Protein AF-0000000086329705 (afdb_homodimer)

Radius of gyration: 62.31 Å; Cα contacts (8 Å, |Δi|>4): 1683; chains: 2; bounding box: 101×173×132 Å

Sequence (934 aa):
MASKLAPDPHFFCPVCKDILRDPVLLTCTHNVCKVCLDPPGRDGSLRCPVCGQLCAKEDCPANRALKNLCESLLRGRSEEEEEGMAHCCAPHGEKLKLFCLEDEQPVCLVCRDSVLHENHKFSPVEEVARRLKKELKVKVTSLQEKLKMFSEAKLVCVQSAEHTKNQAQHTEMQIKAEFENLHQFLRDEEGARISALREENLQKSQMMEKKIKKMSREIASLSDKIQVLEEEMEAEDILFLQKYRDTVERAQCTLQNPERLSGALIHVEKHLGNLKFRVWEKMPEDIVQYFPVTLNPTTAHPQLTVSEDLTSVSLGEVQRLPDNPERFDEYDAVLGSEGFHSGTHCWDVEVGDNTGWVLGLMAESANPKGEVYSRGGIWCLVFSDEKYEARSTPQSVTVLGVEKILQKVRVQLDWDRGKVTFCDPVDNTPLCTLTHTFTKRVFPYFATICNRSPLRILPAKVSVTVNMASKLAPDPHFFCPVCKDILRDPVLLTCTHNVCKVCLDPPGRDGSLRCPVCGQLCAKEDCPANRALKNLCESLLRGRSEEEEEGMAHCCAPHGEKLKLFCLEDEQPVCLVCRDSVLHENHKFSPVEEVARRLKKELKVKVTSLQEKLKMFSEAKLVCVQSAEHTKNQAQHTEMQIKAEFENLHQFLRDEEGARISALREENLQKSQMMEKKIKKMSREIASLSDKIQVLEEEMEAEDILFLQKYRDTVERAQCTLQNPERLSGALIHVEKHLGNLKFRVWEKMPEDIVQYFPVTLNPTTAHPQLTVSEDLTSVSLGEVQRLPDNPERFDEYDAVLGSEGFHSGTHCWDVEVGDNTGWVLGLMAESANPKGEVYSRGGIWCLVFSDEKYEARSTPQSVTVLGVEKILQKVRVQLDWDRGKVTFCDPVDNTPLCTLTHTFTKRVFPYFATICNRSPLRILPAKVSVTVN

Organism: NCBI:txid299321

pLDDT: mean 89.09, std 10.95, range [24.2, 98.62]

Foldseek 3Di:
DPPPVPPDQLQAAPQVRHGAAQWKQFPVRHTHHPVSWDDADPVQWTADPPPRDTGHPVPTDRPVVSNVVSVVVVVVVVVVVVVQQVQADPVPRAGFFKAFPVVGDTDHPVVCPDPVQPPTDIDTPVVVVVVVVVVVVVVVVVVVVVVVVVVVVVVLVVQQVVVVVVVVVVLVVLVVVLVVVVVVLVVVLVVVLVVVQVVLLVVLVVVVVVVVVVVVVVVVLVVVLVVVLVVLVPDDPVSSVVCVVVNVVSPDDPDDDDDDDPPSDGPVCVRPPCNVVVSVQCCCVPPDFAFLWFWDPVAFEQQWDADSVRFWIAGHDGHDDRDDFNYAHPFRKTWTPDWDQAAKGKWKKFCAPAQWKKKWKFFPPQGRYDDRQQAAGTWIWIGHPQWIWTHGPPDDIHTFPDNDDARMKMWMDHQCQQKIWIARPVVRHTRDIDGDHDDGIMIIMIGGPGRPDMIGIDTDDDDDDDD/DPPPVPPDQLQAAPQVRHGAAQWKQFPVRHTHHPVSWDQADPVQWTADPPPRDTGHPVPTDRPVVSNVVSVVVVVVVVVVVVVQQVQADPPPRAGFFKAFPVVGGTDHPVVCPDPVQPPTDIDTPVVVVVVVVVVVVVVVVVVVVVVVVVVVVVVLVVQQVVVVVVVVVVLVVLVVVLVVVVVVLVVVLVVVLVVVQVVLLVVLVVVVVVVVVVVVVVVVLVVVLVVVLVVLVVDDPVSSVVCVVVNVVSPDDPDDDDDDDPPSDGPVCVRPPCNVVVSVQCCCVPPDFAFLWFWDPVAFEQQWDADSVRFWIAGHDRHDDRDDFNYAHPFRKTWTPDWDQAAKGKWKKFCAPAQWKKKWKFFPPQGRYDDRQQAAGTWIWIGHPQWIWTDGPPDDIHTFPDNDDARMKMWMDHQCQQKIWIARPVVRHTRDMDGDHDDGIMIIMIGGPGRPDMIGIDTDDDDDDDD

Nearest PDB structures (foldseek):
  8hjt-assembly1_B  TM=9.137E-01  e=1.199E-19  Vicugna pacos
  8igt-assembly1_A  TM=8.903E-01  e=2.216E-19  Homo sapiens
  7ovx-assembly1_A  TM=9.063E-01  e=3.239E-18  Homo sapiens
  7hmz-assembly1_B  TM=9.276E-01  e=1.549E-17  Mus musculus
  8a5m-assembly2_B  TM=9.201E-01  e=3.386E-17  Homo sapiens

Solvent-accessible surface area (backbone atoms only — not comparable to full-atom values): 50102 Å² total; per-residue (Å²): 128,81,69,70,67,65,74,58,72,81,48,31,11,83,82,78,68,39,70,33,50,62,24,28,33,38,82,86,72,49,56,35,20,56,84,68,45,61,78,57,49,101,86,46,35,31,47,41,84,86,81,62,52,78,26,55,56,91,65,38,52,68,36,58,71,59,28,51,51,34,48,48,49,47,49,46,47,49,47,44,46,53,53,50,48,71,40,24,33,85,92,76,64,36,59,50,53,30,25,32,66,79,78,59,42,75,29,18,80,66,50,58,74,30,79,92,37,58,96,54,53,74,41,49,35,69,60,54,38,54,53,52,46,54,57,48,48,54,48,48,51,52,51,51,52,50,42,51,51,38,52,51,52,37,51,46,45,52,47,35,46,54,48,31,53,52,51,48,52,51,49,48,52,49,52,53,48,57,52,47,53,55,51,49,52,51,53,52,52,52,51,52,52,51,50,51,51,51,50,51,51,52,54,39,48,52,51,40,49,54,51,42,53,51,40,51,50,49,42,51,51,46,52,51,48,49,51,53,51,55,53,46,66,68,41,58,52,68,63,31,51,74,44,37,72,61,51,55,62,64,57,61,76,86,76,72,81,77,76,80,65,70,85,58,62,72,66,57,41,79,69,45,46,47,40,63,32,54,53,58,67,47,32,60,80,74,78,29,56,41,51,80,61,36,39,22,73,73,23,32,9,45,40,47,42,64,43,93,68,23,39,33,41,33,51,55,70,75,49,95,66,62,85,42,71,64,22,20,75,68,47,53,28,32,34,34,55,63,64,42,80,60,53,74,48,64,48,41,33,37,34,54,76,40,59,27,38,35,44,38,37,30,32,67,86,38,60,44,55,53,70,49,70,75,34,57,41,38,43,34,43,36,37,46,87,85,37,40,31,38,37,44,33,61,53,74,77,41,77,47,94,59,83,75,82,63,46,43,42,24,46,36,37,30,44,77,77,13,36,39,34,35,24,34,65,89,79,63,45,74,75,49,73,48,76,48,85,66,86,60,40,32,22,42,32,41,32,46,82,24,70,79,28,46,46,32,52,46,66,46,52,75,47,80,47,80,95,128,77,70,69,67,64,73,57,71,83,50,30,10,83,81,77,68,38,70,32,51,62,22,28,32,39,81,86,72,48,56,36,20,57,85,67,44,62,79,56,50,101,86,43,37,30,46,42,84,85,82,63,51,76,28,55,55,90,64,37,50,69,36,56,69,61,27,51,53,34,47,48,48,46,49,45,46,46,48,45,47,52,51,50,47,71,40,22,33,84,90,76,65,35,61,50,54,29,25,32,66,79,78,60,41,75,29,18,80,65,50,59,73,30,80,91,36,61,94,53,53,73,43,48,35,70,61,52,36,53,53,52,46,53,57,48,47,53,48,48,50,53,49,49,52,51,42,50,52,40,53,52,50,36,52,44,44,54,46,36,46,53,48,31,54,52,50,49,53,51,50,49,52,49,50,52,49,56,51,47,52,54,51,49,51,51,51,51,53,50,50,51,52,49,49,53,51,51,51,51,49,50,55,37,48,51,52,40,50,53,51,43,53,51,41,51,51,51,44,51,50,46,52,50,50,49,52,54,51,53,54,46,65,69,40,58,52,69,61,32,52,73,43,37,71,61,51,54,60,64,59,60,76,86,77,74,79,78,76,80,66,70,84,59,61,71,67,57,43,78,70,45,45,48,40,61,32,53,56,59,67,48,33,60,80,73,77,30,55,41,52,79,60,39,39,22,71,72,22,31,8,46,40,46,44,64,42,92,68,24,39,33,41,32,50,56,69,76,50,97,67,63,83,42,72,64,21,21,73,67,47,55,29,34,34,33,55,63,64,43,79,60,52,74,48,64,48,41,32,36,34,54,75,40,59,27,38,34,43,38,34,31,33,68,85,39,60,45,54,55,70,48,69,75,34,56,41,37,43,35,42,34,36,46,87,86,36,38,32,39,37,43,32,60,53,73,76,42,78,48,93,57,81,76,82,62,46,44,42,23,45,36,37,32,45,78,78,12,37,40,36,35,24,35,66,88,80,63,46,73,76,49,74,49,76,49,85,65,88,59,41,32,21,44,31,39,31,45,84,24,72,78,29,45,45,31,53,45,65,46,51,73,46,81,46,79,94

Structure (mmCIF, N/CA/C/O backbone):
data_AF-0000000086329705-model_v1
#
loop_
_entity.id
_entity.type
_entity.pdbx_description
1 polymer 'Zinc-binding protein A33-like'
#
loop_
_atom_site.group_PDB
_atom_site.id
_atom_site.type_symbol
_atom_site.label_atom_id
_atom_site.label_alt_id
_atom_site.label_comp_id
_atom_site.label_asym_id
_atom_site.label_entity_id
_atom_site.label_seq_id
_atom_site.pdbx_PDB_ins_code
_atom_site.Cartn_x
_atom_site.Cartn_y
_atom_site.Cartn_z
_atom_site.occupancy
_atom_site.B_iso_or_equiv
_atom_site.auth_seq_id
_atom_site.auth_comp_id
_atom_site.auth_asym_id
_atom_site.auth_atom_id
_atom_site.pdbx_PDB_model_num
ATOM 1 N N . MET A 1 1 ? -32.875 83.438 34.906 1 24.2 1 MET A N 1
ATOM 2 C CA . MET A 1 1 ? -33.844 83.938 35.875 1 24.2 1 MET A CA 1
ATOM 3 C C . MET A 1 1 ? -34.906 82.875 36.125 1 24.2 1 MET A C 1
ATOM 5 O O . MET A 1 1 ? -35.906 82.75 35.406 1 24.2 1 MET A O 1
ATOM 9 N N . ALA A 1 2 ? -34.281 81.688 36.344 1 33.06 2 ALA A N 1
ATOM 10 C CA . ALA A 1 2 ? -35.156 80.562 36.562 1 33.06 2 ALA A CA 1
ATOM 11 C C . ALA A 1 2 ? -36.219 80.875 37.625 1 33.06 2 ALA A C 1
ATOM 13 O O . ALA A 1 2 ? -35.906 81.25 38.75 1 33.06 2 ALA A O 1
ATOM 14 N N . SER A 1 3 ? -37.156 81.562 37.031 1 33.16 3 SER A N 1
ATOM 15 C CA . SER A 1 3 ? -38.344 81.875 37.781 1 33.16 3 SER A CA 1
ATOM 16 C C . SER A 1 3 ? -38.75 80.688 38.688 1 33.16 3 SER A C 1
ATOM 18 O O . SER A 1 3 ? -38.969 79.562 38.219 1 33.16 3 SER A O 1
ATOM 20 N N . LYS A 1 4 ? -38 80.688 39.812 1 41.97 4 LYS A N 1
ATOM 21 C CA . LYS A 1 4 ? -38.438 79.875 40.938 1 41.97 4 LYS A CA 1
ATOM 22 C C . LYS A 1 4 ? -39.969 79.812 41.031 1 41.97 4 LYS A C 1
ATOM 24 O O . LYS A 1 4 ? -40.562 80.875 41.375 1 41.97 4 LYS A O 1
ATOM 29 N N . LEU A 1 5 ? -40.5 79.312 40 1 39.75 5 LEU A N 1
ATOM 30 C CA . LEU A 1 5 ? -41.938 79.125 40.062 1 39.75 5 LEU A CA 1
ATOM 31 C C . LEU A 1 5 ? -42.406 78.875 41.5 1 39.75 5 LEU A C 1
ATOM 33 O O . LEU A 1 5 ? -41.906 78 42.156 1 39.75 5 LEU A O 1
ATOM 37 N N . ALA A 1 6 ? -42.562 80 42.219 1 45.59 6 ALA A N 1
ATOM 38 C CA . ALA A 1 6 ? -43.219 79.938 43.531 1 45.59 6 ALA A CA 1
ATOM 39 C C . ALA A 1 6 ? -44.156 78.75 43.625 1 45.59 6 ALA A C 1
ATOM 41 O O . ALA A 1 6 ? -44.969 78.562 42.719 1 45.59 6 ALA A O 1
ATOM 42 N N . PRO A 1 7 ? -43.688 77.688 44.281 1 49.28 7 PRO A N 1
ATOM 43 C CA . PRO A 1 7 ? -44.625 76.562 44.406 1 49.28 7 PRO A CA 1
ATOM 44 C C . PRO A 1 7 ? -46.062 77.062 44.562 1 49.28 7 PRO A C 1
ATOM 46 O O . PRO A 1 7 ? -46.312 78.188 45.062 1 49.28 7 PRO A O 1
ATOM 49 N N . ASP A 1 8 ? -46.875 76.875 43.5 1 59.03 8 ASP A N 1
ATOM 50 C CA . ASP A 1 8 ? -48.344 77.062 43.562 1 59.03 8 ASP A CA 1
ATOM 51 C C . ASP A 1 8 ? -48.875 76.938 44.969 1 59.03 8 ASP A C 1
ATOM 53 O O . ASP A 1 8 ? -48.469 76 45.719 1 59.03 8 ASP A O 1
ATOM 57 N N . PRO A 1 9 ? -49.312 78 45.625 1 65.94 9 PRO A N 1
ATOM 58 C CA . PRO A 1 9 ? -49.875 78 46.969 1 65.94 9 PRO A CA 1
ATOM 59 C C . PRO A 1 9 ? -50.656 76.75 47.281 1 65.94 9 PRO A C 1
ATOM 61 O O . PRO A 1 9 ? -50.875 76.375 48.438 1 65.94 9 PRO A O 1
ATOM 64 N N . HIS A 1 10 ? -50.938 76 46.219 1 71.62 10 HIS A N 1
ATOM 65 C CA . HIS A 1 10 ? -51.75 74.812 46.438 1 71.62 10 HIS A CA 1
ATOM 66 C C . HIS A 1 10 ? -50.938 73.625 46.969 1 71.62 10 HIS A C 1
ATOM 68 O O . HIS A 1 10 ? -51.469 72.625 47.406 1 71.62 10 HIS A O 1
ATOM 74 N N . PHE A 1 11 ? -49.625 73.875 46.969 1 74.25 11 PHE A N 1
ATOM 75 C CA . PHE A 1 11 ? -48.781 72.812 47.469 1 74.25 11 PHE A CA 1
ATOM 76 C C . PHE A 1 11 ? -48.5 73 48.938 1 74.25 11 PHE A C 1
ATOM 78 O O . PHE A 1 11 ? -47.906 72.125 49.594 1 74.25 11 PHE A O 1
ATOM 85 N N . PHE A 1 12 ? -48.875 74.125 49.438 1 79.06 12 PHE A N 1
ATOM 86 C CA . PHE A 1 12 ? -48.625 74.438 50.844 1 79.06 12 PHE A CA 1
ATOM 87 C C . PHE A 1 12 ? -49.906 74.25 51.656 1 79.06 12 PHE A C 1
ATOM 89 O O . PHE A 1 12 ? -51 74.625 51.188 1 79.06 12 PHE A O 1
ATOM 96 N N . CYS A 1 13 ? -49.781 73.625 52.719 1 80.31 13 CYS A N 1
ATOM 97 C CA . CYS A 1 13 ? -50.875 73.562 53.688 1 80.31 13 CYS A CA 1
ATOM 98 C C . CYS A 1 13 ? -51.281 74.938 54.188 1 80.31 13 CYS A C 1
ATOM 100 O O . CYS A 1 13 ? -50.406 75.688 54.656 1 80.31 13 CYS A O 1
ATOM 102 N N . PRO A 1 14 ? -52.469 75.375 54.094 1 81.31 14 PRO A N 1
ATOM 103 C CA . PRO A 1 14 ? -52.875 76.688 54.594 1 81.31 14 PRO A CA 1
ATOM 104 C C . PRO A 1 14 ? -52.812 76.812 56.094 1 81.31 14 PRO A C 1
ATOM 106 O O . PRO A 1 14 ? -52.812 77.875 56.656 1 81.31 14 PRO A O 1
ATOM 109 N N . VAL A 1 15 ? -52.688 75.625 56.781 1 83.88 15 VAL A N 1
ATOM 110 C CA . VAL A 1 15 ? -52.656 75.625 58.25 1 83.88 15 VAL A CA 1
ATOM 111 C C . VAL A 1 15 ? -51.188 75.75 58.719 1 83.88 15 VAL A C 1
ATOM 113 O O . VAL A 1 15 ? -50.844 76.688 59.438 1 83.88 15 VAL A O 1
ATOM 116 N N . CYS A 1 16 ? -50.312 74.875 58.188 1 79.5 16 CYS A N 1
ATOM 117 C CA . CYS A 1 16 ? -48.938 74.875 58.688 1 79.5 16 CYS A CA 1
ATOM 118 C C . CYS A 1 16 ? -48 75.625 57.75 1 79.5 16 CYS A C 1
ATOM 120 O O . CYS A 1 16 ? -46.844 75.938 58.094 1 79.5 16 CYS A O 1
ATOM 122 N N . LYS A 1 17 ? -48.469 76.125 56.625 1 80.56 17 LYS A N 1
ATOM 123 C CA . LYS A 1 17 ? -47.75 76.875 55.625 1 80.56 17 LYS A CA 1
ATOM 124 C C . LYS A 1 17 ? -46.531 76.188 55.094 1 80.56 17 LYS A C 1
ATOM 126 O O . LYS A 1 17 ? -45.594 76.812 54.562 1 80.56 17 LYS A O 1
ATOM 131 N N . ASP A 1 18 ? -46.469 74.938 55.344 1 80.69 18 ASP A N 1
ATOM 132 C CA . ASP A 1 18 ? -45.406 74.125 54.781 1 80.69 18 ASP A CA 1
ATOM 133 C C . ASP A 1 18 ? -45.938 73.188 53.656 1 80.69 18 ASP A C 1
ATOM 135 O O . ASP A 1 18 ? -47.156 73.125 53.438 1 80.69 18 ASP A O 1
ATOM 139 N N . ILE A 1 19 ? -45.125 72.562 52.938 1 79.06 19 ILE A N 1
ATOM 140 C CA . ILE A 1 19 ? -45.5 71.688 51.875 1 79.06 19 ILE A CA 1
ATOM 141 C C . ILE A 1 19 ? -46.406 70.562 52.469 1 79.06 19 ILE A C 1
ATOM 143 O O . ILE A 1 19 ? -46.125 70 53.531 1 79.06 19 ILE A O 1
ATOM 147 N N . LEU A 1 20 ? -47.562 70.25 51.781 1 80.62 20 LEU A N 1
ATOM 148 C CA . LEU A 1 20 ? -48.594 69.312 52.219 1 80.62 20 LEU A CA 1
ATOM 149 C C . LEU A 1 20 ? -48 67.938 52.5 1 80.62 20 LEU A C 1
ATOM 151 O O . LEU A 1 20 ? -47.25 67.438 51.688 1 80.62 20 LEU A O 1
ATOM 155 N N . ARG A 1 21 ? -48.094 67.5 53.75 1 83.44 21 ARG A N 1
ATOM 156 C CA . ARG A 1 21 ? -47.75 66.125 54.188 1 83.44 21 ARG A CA 1
ATOM 157 C C . ARG A 1 21 ? -49 65.312 54.375 1 83.44 21 ARG A C 1
ATOM 159 O O . ARG A 1 21 ? -49.844 65.562 55.25 1 83.44 21 ARG A O 1
ATOM 166 N N . ASP A 1 22 ? -49.062 64.188 53.469 1 82.25 22 ASP A N 1
ATOM 167 C CA . ASP A 1 22 ? -50.25 63.375 53.469 1 82.25 22 ASP A CA 1
ATOM 168 C C . ASP A 1 22 ? -51.531 64.188 53.344 1 82.25 22 ASP A C 1
ATOM 170 O O . ASP A 1 22 ? -52.312 64.312 54.281 1 82.25 22 ASP A O 1
ATOM 174 N N . PRO A 1 23 ? -51.688 64.875 52.219 1 82.31 23 PRO A N 1
ATOM 175 C CA . PRO A 1 23 ? -52.812 65.812 52 1 82.31 23 PRO A CA 1
ATOM 176 C C . PRO A 1 23 ? -54.156 65.062 52 1 82.31 23 PRO A C 1
ATOM 178 O O . PRO A 1 23 ? -54.281 63.969 51.469 1 82.31 23 PRO A O 1
ATOM 181 N N . VAL A 1 24 ? -55.125 65.625 52.75 1 82.94 24 VAL A N 1
ATOM 182 C CA . VAL A 1 24 ? -56.5 65.188 52.812 1 82.94 24 VAL A CA 1
ATOM 183 C C . VAL A 1 24 ? -57.406 66.188 52.125 1 82.94 24 VAL A C 1
ATOM 185 O O . VAL A 1 24 ? -57.344 67.375 52.406 1 82.94 24 VAL A O 1
ATOM 188 N N . LEU A 1 25 ? -58.125 65.75 51.094 1 82.38 25 LEU A N 1
ATOM 189 C CA . LEU A 1 25 ? -59.125 66.562 50.406 1 82.38 25 LEU A CA 1
ATOM 190 C C . LEU A 1 25 ? -60.438 66.625 51.188 1 82.38 25 LEU A C 1
ATOM 192 O O . LEU A 1 25 ? -61.031 65.562 51.438 1 82.38 25 LEU A O 1
ATOM 196 N N . LEU A 1 26 ? -60.781 67.812 51.562 1 80.94 26 LEU A N 1
ATOM 197 C CA . LEU A 1 26 ? -62.062 67.938 52.281 1 80.94 26 LEU A CA 1
ATOM 198 C C . LEU A 1 26 ? -63.188 68.312 51.344 1 80.94 26 LEU A C 1
ATOM 200 O O . LEU A 1 26 ? -62.938 68.688 50.188 1 80.94 26 LEU A O 1
ATOM 204 N N . THR A 1 27 ? -64.5 68.188 51.75 1 80.81 27 THR A N 1
ATOM 205 C CA . THR A 1 27 ? -65.625 68.438 50.906 1 80.81 27 THR A CA 1
ATOM 206 C C . THR A 1 27 ? -65.688 69.875 50.469 1 80.81 27 THR A C 1
ATOM 208 O O . THR A 1 27 ? -66.25 70.188 49.438 1 80.81 27 THR A O 1
ATOM 211 N N . CYS A 1 28 ? -64.938 70.812 51.156 1 79.94 28 CYS A N 1
ATOM 212 C CA . CYS A 1 28 ? -64.875 72.25 50.781 1 79.94 28 CYS A CA 1
ATOM 213 C C . CYS A 1 28 ? -63.75 72.5 49.781 1 79.94 28 CYS A C 1
ATOM 215 O O . CYS A 1 28 ? -63.5 73.625 49.375 1 79.94 28 CYS A O 1
ATOM 217 N N . THR A 1 29 ? -62.969 71.5 49.281 1 80.69 29 THR A N 1
ATOM 218 C CA . THR A 1 29 ? -61.969 71.438 48.219 1 80.69 29 THR A CA 1
ATOM 219 C C . THR A 1 29 ? -60.656 72 48.719 1 80.69 29 THR A C 1
ATOM 221 O O . THR A 1 29 ? -59.719 72.188 47.938 1 80.69 29 THR A O 1
ATOM 224 N N . HIS A 1 30 ? -60.625 72.188 50.062 1 81.25 30 HIS A N 1
ATOM 225 C CA . HIS A 1 30 ? -59.312 72.5 50.594 1 81.25 30 HIS A CA 1
ATOM 226 C C . HIS A 1 30 ? -58.5 71.312 50.875 1 81.25 30 HIS A C 1
ATOM 228 O O . HIS A 1 30 ? -59.031 70.25 51.344 1 81.25 30 HIS A O 1
ATOM 234 N N . ASN A 1 31 ? -57.219 71.375 50.562 1 84.44 31 ASN A N 1
ATOM 235 C CA . ASN A 1 31 ? -56.25 70.312 50.906 1 84.44 31 ASN A CA 1
ATOM 236 C C . ASN A 1 31 ? -55.438 70.688 52.156 1 84.44 31 ASN A C 1
ATOM 238 O O . ASN A 1 31 ? -54.906 71.812 52.219 1 84.44 31 ASN A O 1
ATOM 242 N N . VAL A 1 32 ? -55.5 69.938 53.25 1 85.5 32 VAL A N 1
ATOM 243 C CA . VAL A 1 32 ? -54.75 70.188 54.469 1 85.5 32 VAL A CA 1
ATOM 244 C C . VAL A 1 32 ? -54 68.938 54.875 1 85.5 32 VAL A C 1
ATOM 246 O O . VAL A 1 32 ? -54.375 67.812 54.5 1 85.5 32 VAL A O 1
ATOM 249 N N . CYS A 1 33 ? -52.844 69.188 55.531 1 83.81 33 CYS A N 1
ATOM 250 C CA . CYS A 1 33 ? -52.062 68 56.031 1 83.81 33 CYS A CA 1
ATOM 251 C C . CYS A 1 33 ? -52.906 67.188 57 1 83.81 33 CYS A C 1
ATOM 253 O O . CYS A 1 33 ? -53.75 67.75 57.719 1 83.81 33 CYS A O 1
ATOM 255 N N . LYS A 1 34 ? -52.781 65.938 56.938 1 84 34 LYS A N 1
ATOM 256 C CA . LYS A 1 34 ? -53.469 65 57.844 1 84 34 LYS A CA 1
ATOM 257 C C . LYS A 1 34 ? -53.188 65.438 59.312 1 84 34 LYS A C 1
ATOM 259 O O . LYS A 1 34 ? -54.125 65.375 60.125 1 84 34 LYS A O 1
ATOM 264 N N . VAL A 1 35 ? -51.938 65.938 59.562 1 82.12 35 VAL A N 1
ATOM 265 C CA . VAL A 1 35 ? -51.562 66.312 60.938 1 82.12 35 VAL A CA 1
ATOM 266 C C . VAL A 1 35 ? -52.156 67.625 61.312 1 82.12 35 VAL A C 1
ATOM 268 O O . VAL A 1 35 ? -52.281 67.938 62.5 1 82.12 35 VAL A O 1
ATOM 271 N N . CYS A 1 36 ? -52.5 68.5 60.375 1 81.5 36 CYS A N 1
ATOM 272 C CA . CYS A 1 36 ? -53.062 69.812 60.625 1 81.5 36 CYS A CA 1
ATOM 273 C C . CYS A 1 36 ? -54.594 69.75 60.75 1 81.5 36 CYS A C 1
ATOM 275 O O . CYS A 1 36 ? -55.219 70.75 61.031 1 81.5 36 CYS A O 1
ATOM 277 N N . LEU A 1 37 ? -55.219 68.625 60.531 1 81.12 37 LEU A N 1
ATOM 278 C CA . LEU A 1 37 ? -56.625 68.438 60.719 1 81.12 37 LEU A CA 1
ATOM 279 C C . LEU A 1 37 ? -56.969 68.25 62.188 1 81.12 37 LEU A C 1
ATOM 281 O O . LEU A 1 37 ? -56.219 67.562 62.906 1 81.12 37 LEU A O 1
ATOM 285 N N . ASP A 1 38 ? -57.969 68.938 62.719 1 75.88 38 ASP A N 1
ATOM 286 C CA . ASP A 1 38 ? -58.469 68.75 64.062 1 75.88 38 ASP A CA 1
ATOM 287 C C . ASP A 1 38 ? -59 67.312 64.25 1 75.88 38 ASP A C 1
ATOM 289 O O . ASP A 1 38 ? -59.438 66.688 63.312 1 75.88 38 ASP A O 1
ATOM 293 N N . PRO A 1 39 ? -58.75 66.688 65.375 1 76.38 39 PRO A N 1
ATOM 294 C CA . PRO A 1 39 ? -59.312 65.375 65.688 1 76.38 39 PRO A CA 1
ATOM 295 C C . PRO A 1 39 ? -60.812 65.312 65.375 1 76.38 39 PRO A C 1
ATOM 297 O O . PRO A 1 39 ? -61.531 66.312 65.562 1 76.38 39 PRO A O 1
ATOM 300 N N . PRO A 1 40 ? -61.344 64.25 64.812 1 73.44 40 PRO A N 1
ATOM 301 C CA . PRO A 1 40 ? -62.75 64.125 64.5 1 73.44 40 PRO A CA 1
ATOM 302 C C . PRO A 1 40 ? -63.656 64.312 65.75 1 73.44 40 PRO A C 1
ATOM 304 O O . PRO A 1 40 ? -63.25 64 66.875 1 73.44 40 PRO A O 1
ATOM 307 N N . GLY A 1 41 ? -64.75 65.062 65.625 1 69.75 41 GLY A N 1
ATOM 308 C CA . GLY A 1 41 ? -65.688 65.25 66.688 1 69.75 41 GLY A CA 1
ATOM 309 C C . GLY A 1 41 ? -66.375 63.906 67.125 1 69.75 41 GLY A C 1
ATOM 310 O O . GLY A 1 41 ? -66 62.844 66.562 1 69.75 41 GLY A O 1
ATOM 311 N N . ARG A 1 42 ? -67.312 63.812 68.25 1 75.12 42 ARG A N 1
ATOM 312 C CA . ARG A 1 42 ? -68.062 62.656 68.75 1 75.12 42 ARG A CA 1
ATOM 313 C C . ARG A 1 42 ? -68.812 61.969 67.625 1 75.12 42 ARG A C 1
ATOM 315 O O . ARG A 1 42 ? -69 60.75 67.688 1 75.12 42 ARG A O 1
ATOM 322 N N . ASP A 1 43 ? -69.25 62.594 66.438 1 73.31 43 ASP A N 1
ATOM 323 C CA . ASP A 1 43 ? -70 62 65.375 1 73.31 43 ASP A CA 1
ATOM 324 C C . ASP A 1 43 ? -69.125 61.625 64.188 1 73.31 43 ASP A C 1
ATOM 326 O O . ASP A 1 43 ? -69.625 61.156 63.156 1 73.31 43 ASP A O 1
ATOM 330 N N . GLY A 1 44 ? -67.812 61.781 64.25 1 73.5 44 GLY A N 1
ATOM 331 C CA . GLY A 1 44 ? -66.875 61.375 63.219 1 73.5 44 GLY A CA 1
ATOM 332 C C . GLY A 1 44 ? -66.688 62.438 62.156 1 73.5 44 GLY A C 1
ATOM 333 O O . GLY A 1 44 ? -66 62.188 61.156 1 73.5 44 GLY A O 1
ATOM 334 N N . SER A 1 45 ? -67.25 63.531 62.312 1 77.94 45 SER A N 1
ATOM 335 C CA . SER A 1 45 ? -67.125 64.562 61.312 1 77.94 45 SER A CA 1
ATOM 336 C C . SER A 1 45 ? -65.812 65.375 61.469 1 77.94 45 SER A C 1
ATOM 338 O O . SER A 1 45 ? -65.312 65.5 62.594 1 77.94 45 SER A O 1
ATOM 340 N N . LEU A 1 46 ? -65.125 65.75 60.344 1 80.44 46 LEU A N 1
ATOM 341 C CA . LEU A 1 46 ? -63.906 66.562 60.312 1 80.44 46 LEU A CA 1
ATOM 342 C C . LEU A 1 46 ? -64.188 68 59.969 1 80.44 46 LEU A C 1
ATOM 344 O O . LEU A 1 46 ? -65.125 68.25 59.188 1 80.44 46 LEU A O 1
ATOM 348 N N . ARG A 1 47 ? -63.75 68.938 60.625 1 83.81 47 ARG A N 1
ATOM 349 C CA . ARG A 1 47 ? -63.875 70.312 60.375 1 83.81 47 ARG A CA 1
ATOM 350 C C . ARG A 1 47 ? -62.656 70.875 59.656 1 83.81 47 ARG A C 1
ATOM 352 O O . ARG A 1 47 ? -61.531 70.625 60.062 1 83.81 47 ARG A O 1
ATOM 359 N N . CYS A 1 48 ? -62.844 71.562 58.562 1 79.56 48 CYS A N 1
ATOM 360 C CA . CYS A 1 48 ? -61.75 72.188 57.812 1 79.56 48 CYS A CA 1
ATOM 361 C C . CYS A 1 48 ? -61.156 73.312 58.594 1 79.56 48 CYS A C 1
ATOM 363 O O . CYS A 1 48 ? -61.844 74.25 58.938 1 79.56 48 CYS A O 1
ATOM 365 N N . PRO A 1 49 ? -59.969 73.312 58.906 1 84.38 49 PRO A N 1
ATOM 366 C CA . PRO A 1 49 ? -59.344 74.375 59.688 1 84.38 49 PRO A CA 1
ATOM 367 C C . PRO A 1 49 ? -59.219 75.688 58.906 1 84.38 49 PRO A C 1
ATOM 369 O O . PRO A 1 49 ? -58.938 76.688 59.469 1 84.38 49 PRO A O 1
ATOM 372 N N . VAL A 1 50 ? -59.5 75.688 57.656 1 80.69 50 VAL A N 1
ATOM 373 C CA . VAL A 1 50 ? -59.344 76.875 56.844 1 80.69 50 VAL A CA 1
ATOM 374 C C . VAL A 1 50 ? -60.688 77.562 56.75 1 80.69 50 VAL A C 1
ATOM 376 O O . VAL A 1 50 ? -60.75 78.812 57 1 80.69 50 VAL A O 1
ATOM 379 N N . CYS A 1 51 ? -61.844 76.875 56.469 1 80.88 51 CYS A N 1
ATOM 380 C CA . CYS A 1 51 ? -63.125 77.562 56.25 1 80.88 51 CYS A CA 1
ATOM 381 C C . CYS A 1 51 ? -64.125 77.188 57.344 1 80.88 51 CYS A C 1
ATOM 383 O O . CYS A 1 51 ? -65.188 77.75 57.438 1 80.88 51 CYS A O 1
ATOM 385 N N . GLY A 1 52 ? -63.938 76.125 58.219 1 83.25 52 GLY A N 1
ATOM 386 C CA . GLY A 1 52 ? -64.812 75.75 59.312 1 83.25 52 GLY A CA 1
ATOM 387 C C . GLY A 1 52 ? -65.938 74.812 58.875 1 83.25 52 GLY A C 1
ATOM 388 O O . GLY A 1 52 ? -66.75 74.375 59.688 1 83.25 52 GLY A O 1
ATOM 389 N N . GLN A 1 53 ? -66 74.375 57.625 1 82.62 53 GLN A N 1
ATOM 390 C CA . GLN A 1 53 ? -67.062 73.5 57.156 1 82.62 53 GLN A CA 1
ATOM 391 C C . GLN A 1 53 ? -66.875 72.125 57.719 1 82.62 53 GLN A C 1
ATOM 393 O O . GLN A 1 53 ? -65.75 71.625 57.812 1 82.62 53 GLN A O 1
ATOM 398 N N . LEU A 1 54 ? -67.938 71.5 58.219 1 81.5 54 LEU A N 1
ATOM 399 C CA . LEU A 1 54 ? -67.938 70.125 58.719 1 81.5 54 LEU A CA 1
ATOM 400 C C . LEU A 1 54 ? -68 69.125 57.562 1 81.5 54 LEU A C 1
ATOM 402 O O . LEU A 1 54 ? -68.75 69.312 56.594 1 81.5 54 LEU A O 1
ATOM 406 N N . CYS A 1 55 ? -67.062 68.25 57.531 1 78.62 55 CYS A N 1
ATOM 407 C CA . CYS A 1 55 ? -66.938 67.25 56.531 1 78.62 55 CYS A CA 1
ATOM 408 C C . CYS A 1 55 ? -67 65.875 57.156 1 78.62 55 CYS A C 1
ATOM 410 O O . CYS A 1 55 ? -66.5 65.625 58.25 1 78.62 55 CYS A O 1
ATOM 412 N N . ALA A 1 56 ? -67.812 64.812 56.625 1 77.12 56 ALA A N 1
ATOM 413 C CA . ALA A 1 56 ? -67.812 63.469 57.094 1 77.12 56 ALA A CA 1
ATOM 414 C C . ALA A 1 56 ? -66.5 62.75 56.75 1 77.12 56 ALA A C 1
ATOM 416 O O . ALA A 1 56 ? -65.938 62.938 55.656 1 77.12 56 ALA A O 1
ATOM 417 N N . LYS A 1 57 ? -65.938 62.062 57.625 1 73.5 57 LYS A N 1
ATOM 418 C CA . LYS A 1 57 ? -64.625 61.375 57.5 1 73.5 57 LYS A CA 1
ATOM 419 C C . LYS A 1 57 ? -64.625 60.469 56.281 1 73.5 57 LYS A C 1
ATOM 421 O O . LYS A 1 57 ? -63.625 60.344 55.594 1 73.5 57 LYS A O 1
ATOM 426 N N . GLU A 1 58 ? -65.812 59.844 55.906 1 74.94 58 GLU A N 1
ATOM 427 C CA . GLU A 1 58 ? -65.938 58.906 54.781 1 74.94 58 GLU A CA 1
ATOM 428 C C . GLU A 1 58 ? -65.75 59.625 53.438 1 74.94 58 GLU A C 1
ATOM 430 O O . GLU A 1 58 ? -65.375 59.031 52.438 1 74.94 58 GLU A O 1
ATOM 435 N N . ASP A 1 59 ? -65.875 60.938 53.406 1 72.12 59 ASP A N 1
ATOM 436 C CA . ASP A 1 59 ? -65.875 61.688 52.156 1 72.12 59 ASP A CA 1
ATOM 437 C C . ASP A 1 59 ? -64.562 62.438 51.969 1 72.12 59 ASP A C 1
ATOM 439 O O . ASP A 1 59 ? -64.438 63.281 51.094 1 72.12 59 ASP A O 1
ATOM 443 N N . CYS A 1 60 ? -63.625 62.281 52.812 1 72.06 60 CYS A N 1
ATOM 444 C CA . CYS A 1 60 ? -62.375 63 52.75 1 72.06 60 CYS A CA 1
ATOM 445 C C . CYS A 1 60 ? -61.219 62.031 52.406 1 72.06 60 CYS A C 1
ATOM 447 O O . CYS A 1 60 ? -60.531 61.562 53.312 1 72.06 60 CYS A O 1
ATOM 449 N N . PRO A 1 61 ? -61.188 61.688 51.156 1 75.38 61 PRO A N 1
ATOM 450 C CA . PRO A 1 61 ? -60.125 60.781 50.75 1 75.38 61 PRO A CA 1
ATOM 451 C C . PRO A 1 61 ? -58.719 61.438 50.719 1 75.38 61 PRO A C 1
ATOM 453 O O . PRO A 1 61 ? -58.625 62.656 50.594 1 75.38 61 PRO A O 1
ATOM 456 N N . ALA A 1 62 ? -57.781 60.656 51.031 1 76.5 62 ALA A N 1
ATOM 457 C CA . ALA A 1 62 ? -56.375 61.062 50.875 1 76.5 62 ALA A CA 1
ATOM 458 C C . ALA A 1 62 ? -56.062 61.375 49.406 1 76.5 62 ALA A C 1
ATOM 460 O O . ALA A 1 62 ? -56.469 60.656 48.5 1 76.5 62 ALA A O 1
ATOM 461 N N . ASN A 1 63 ? -55.781 62.656 49.125 1 71.88 63 ASN A N 1
ATOM 462 C CA . ASN A 1 63 ? -55.344 63.031 47.781 1 71.88 63 ASN A CA 1
ATOM 463 C C . ASN A 1 63 ? -53.969 62.469 47.469 1 71.88 63 ASN A C 1
ATOM 465 O O . ASN A 1 63 ? -52.938 63.094 47.75 1 71.88 63 ASN A O 1
ATOM 469 N N . ARG A 1 64 ? -53.969 61.344 46.969 1 78.81 64 ARG A N 1
ATOM 470 C CA . ARG A 1 64 ? -52.719 60.625 46.688 1 78.81 64 ARG A CA 1
ATOM 471 C C . ARG A 1 64 ? -51.938 61.312 45.594 1 78.81 64 ARG A C 1
ATOM 473 O O . ARG A 1 64 ? -50.688 61.375 45.656 1 78.81 64 ARG A O 1
ATOM 480 N N . ALA A 1 65 ? -52.594 61.844 44.594 1 74.06 65 ALA A N 1
ATOM 481 C CA . ALA A 1 65 ? -51.875 62.562 43.531 1 74.06 65 ALA A CA 1
ATOM 482 C C . ALA A 1 65 ? -51.125 63.75 44.062 1 74.06 65 ALA A C 1
ATOM 484 O O . ALA A 1 65 ? -49.938 63.938 43.75 1 74.06 65 ALA A O 1
ATOM 485 N N . LEU A 1 66 ? -51.781 64.562 44.938 1 76.12 66 LEU A N 1
ATOM 486 C CA . LEU A 1 66 ? -51.125 65.688 45.562 1 76.12 66 LEU A CA 1
ATOM 487 C C . LEU A 1 66 ? -50.031 65.25 46.5 1 76.12 66 LEU A C 1
ATOM 489 O O . LEU A 1 66 ? -48.969 65.875 46.594 1 76.12 66 LEU A O 1
ATOM 493 N N . LYS A 1 67 ? -50.219 64.125 47.156 1 78.75 67 LYS A N 1
ATOM 494 C CA . LYS A 1 67 ? -49.156 63.562 48 1 78.75 67 LYS A CA 1
ATOM 495 C C . LYS A 1 67 ? -47.906 63.219 47.219 1 78.75 67 LYS A C 1
ATOM 497 O O . LYS A 1 67 ? -46.812 63.594 47.625 1 78.75 67 LYS A O 1
ATOM 502 N N . ASN A 1 68 ? -48.094 62.625 46.094 1 77 68 ASN A N 1
ATOM 503 C CA . ASN A 1 68 ? -46.969 62.219 45.281 1 77 68 ASN A CA 1
ATOM 504 C C . ASN A 1 68 ? -46.219 63.438 44.75 1 77 68 ASN A C 1
ATOM 506 O O . ASN A 1 68 ? -44.969 63.469 44.719 1 77 68 ASN A O 1
ATOM 510 N N . LEU A 1 69 ? -46.938 64.438 44.375 1 73.81 69 LEU A N 1
ATOM 511 C CA . LEU A 1 69 ? -46.344 65.625 43.844 1 73.81 69 LEU A CA 1
ATOM 512 C C . LEU A 1 69 ? -45.594 66.375 44.938 1 73.81 69 LEU A C 1
ATOM 514 O O . LEU A 1 69 ? -44.469 66.875 44.719 1 73.81 69 LEU A O 1
ATOM 518 N N . CYS A 1 70 ? -46.188 66.438 46.156 1 74 70 CYS A N 1
ATOM 519 C CA . CYS A 1 70 ? -45.531 67.062 47.281 1 74 70 CYS A CA 1
ATOM 520 C C . CYS A 1 70 ? -44.281 66.312 47.688 1 74 70 CYS A C 1
ATOM 522 O O . CYS A 1 70 ? -43.25 66.875 48 1 74 70 CYS A O 1
ATOM 524 N N . GLU A 1 71 ? -44.406 65 47.656 1 72.81 71 GLU A N 1
ATOM 525 C CA . GLU A 1 71 ? -43.25 64.125 48 1 72.81 71 GLU A CA 1
ATOM 526 C C . GLU A 1 71 ? -42.156 64.312 46.969 1 72.81 71 GLU A C 1
ATOM 528 O O . GLU A 1 71 ? -40.969 64.375 47.312 1 72.81 71 GLU A O 1
ATOM 533 N N . SER A 1 72 ? -42.562 64.5 45.75 1 72.06 72 SER A N 1
ATOM 534 C CA . SER A 1 72 ? -41.562 64.75 44.719 1 72.06 72 SER A CA 1
ATOM 535 C C . SER A 1 72 ? -40.906 66.062 44.875 1 72.06 72 SER A C 1
ATOM 537 O O . SER A 1 72 ? -39.719 66.25 44.688 1 72.06 72 SER A O 1
ATOM 539 N N . LEU A 1 73 ? -41.719 67.062 45.281 1 66.81 73 LEU A N 1
ATOM 540 C CA . LEU A 1 73 ? -41.188 68.375 45.531 1 66.81 73 LEU A CA 1
ATOM 541 C C . LEU A 1 73 ? -40.281 68.375 46.75 1 66.81 73 LEU A C 1
ATOM 543 O O . LEU A 1 73 ? -39.25 69.062 46.781 1 66.81 73 LEU A O 1
ATOM 547 N N . LEU A 1 74 ? -40.781 67.625 47.75 1 63.25 74 LEU A N 1
ATOM 548 C CA . LEU A 1 74 ? -39.938 67.5 48.938 1 63.25 74 LEU A CA 1
ATOM 549 C C . LEU A 1 74 ? -38.656 66.75 48.656 1 63.25 74 LEU A C 1
ATOM 551 O O . LEU A 1 74 ? -37.594 67.125 49.156 1 63.25 74 LEU A O 1
ATOM 555 N N . ARG A 1 75 ? -38.844 65.75 47.969 1 64.69 75 ARG A N 1
ATOM 556 C CA . ARG A 1 75 ? -37.625 65 47.562 1 64.69 75 ARG A CA 1
ATOM 557 C C . ARG A 1 75 ? -36.75 65.875 46.656 1 64.69 75 ARG A C 1
ATOM 559 O O . ARG A 1 75 ? -35.531 65.812 46.75 1 64.69 75 ARG A O 1
ATOM 566 N N . GLY A 1 76 ? -37.281 66.562 45.781 1 57.91 76 GLY A N 1
ATOM 567 C CA . GLY A 1 76 ? -36.531 67.5 45 1 57.91 76 GLY A CA 1
ATOM 568 C C . GLY A 1 76 ? -35.875 68.625 45.812 1 57.91 76 GLY A C 1
ATOM 569 O O . GLY A 1 76 ? -34.75 69 45.562 1 57.91 76 GLY A O 1
ATOM 570 N N . ARG A 1 77 ? -36.656 69.188 46.781 1 57.03 77 ARG A N 1
ATOM 571 C CA . ARG A 1 77 ? -36.094 70.188 47.719 1 57.03 77 ARG A CA 1
ATOM 572 C C . ARG A 1 77 ? -34.969 69.562 48.562 1 57.03 77 ARG A C 1
ATOM 574 O O . ARG A 1 77 ? -33.938 70.188 48.781 1 57.03 77 ARG A O 1
ATOM 581 N N . SER A 1 78 ? -35.281 68.375 49.094 1 54.66 78 SER A N 1
ATOM 582 C CA . SER A 1 78 ? -34.219 67.688 49.812 1 54.66 78 SER A CA 1
ATOM 583 C C . SER A 1 78 ? -33.031 67.312 48.906 1 54.66 78 SER A C 1
ATOM 585 O O . SER A 1 78 ? -31.875 67.438 49.312 1 54.66 78 SER A O 1
ATOM 587 N N . GLU A 1 79 ? -33.25 66.875 47.781 1 54.16 79 GLU A N 1
ATOM 588 C CA . GLU A 1 79 ? -32.188 66.625 46.812 1 54.16 79 GLU A CA 1
ATOM 589 C C . GLU A 1 79 ? -31.531 67.938 46.375 1 54.16 79 GLU A C 1
ATOM 591 O O . GLU A 1 79 ? -30.312 68 46.188 1 54.16 79 GLU A O 1
ATOM 596 N N . GLU A 1 80 ? -32.312 68.938 46.062 1 53.75 80 GLU A N 1
ATOM 597 C CA . GLU A 1 80 ? -31.766 70.25 45.812 1 53.75 80 GLU A CA 1
ATOM 598 C C . GLU A 1 80 ? -31.047 70.812 47.031 1 53.75 80 GLU A C 1
ATOM 600 O O . GLU A 1 80 ? -30.016 71.438 46.906 1 53.75 80 GLU A O 1
ATOM 605 N N . GLU A 1 81 ? -31.656 70.75 48.219 1 53.72 81 GLU A N 1
ATOM 606 C CA . GLU A 1 81 ? -30.953 71.125 49.438 1 53.72 81 GLU A CA 1
ATOM 607 C C . GLU A 1 81 ? -29.703 70.312 49.656 1 53.72 81 GLU A C 1
ATOM 609 O O . GLU A 1 81 ? -28.656 70.812 50.062 1 53.72 81 GLU A O 1
ATOM 614 N N . GLU A 1 82 ? -29.828 69.062 49.531 1 53.44 82 GLU A N 1
ATOM 615 C CA . GLU A 1 82 ? -28.656 68.188 49.625 1 53.44 82 GLU A CA 1
ATOM 616 C C . GLU A 1 82 ? -27.672 68.438 48.5 1 53.44 82 GLU A C 1
ATOM 618 O O . GLU A 1 82 ? -26.453 68.438 48.688 1 53.44 82 GLU A O 1
ATOM 623 N N . GLU A 1 83 ? -28.109 68.688 47.312 1 54.72 83 GLU A N 1
ATOM 624 C CA . GLU A 1 83 ? -27.297 69.125 46.188 1 54.72 83 GLU A CA 1
ATOM 625 C C . GLU A 1 83 ? -26.766 70.562 46.469 1 54.72 83 GLU A C 1
ATOM 627 O O . GLU A 1 83 ? -25.625 70.875 46.125 1 54.72 83 GLU A O 1
ATOM 632 N N . GLY A 1 84 ? -27.625 71.438 46.938 1 57.09 84 GLY A N 1
ATOM 633 C CA . GLY A 1 84 ? -27.219 72.75 47.344 1 57.09 84 GLY A CA 1
ATOM 634 C C . GLY A 1 84 ? -26.156 72.75 48.438 1 57.09 84 GLY A C 1
ATOM 635 O O . GLY A 1 84 ? -25.234 73.562 48.438 1 57.09 84 GLY A O 1
ATOM 636 N N . MET A 1 85 ? -26.406 71.938 49.375 1 59.81 85 MET A N 1
ATOM 637 C CA . MET A 1 85 ? -25.422 71.812 50.469 1 59.81 85 MET A CA 1
ATOM 638 C C . MET A 1 85 ? -24.125 71.25 49.938 1 59.81 85 MET A C 1
ATOM 640 O O . MET A 1 85 ? -23.047 71.562 50.469 1 59.81 85 MET A O 1
ATOM 644 N N . ALA A 1 86 ? -24.188 70.375 48.938 1 68 86 ALA A N 1
ATOM 645 C CA . ALA A 1 86 ? -22.969 69.812 48.375 1 68 86 ALA A CA 1
ATOM 646 C C . ALA A 1 86 ? -22.125 70.875 47.688 1 68 86 ALA A C 1
ATOM 648 O O . ALA A 1 86 ? -20.922 70.688 47.531 1 68 86 ALA A O 1
ATOM 649 N N . HIS A 1 87 ? -22.734 72 47.438 1 76.62 87 HIS A N 1
ATOM 650 C CA . HIS A 1 87 ? -22.094 73.125 46.75 1 76.62 87 HIS A CA 1
ATOM 651 C C . HIS A 1 87 ? -21.562 74.188 47.75 1 76.62 87 HIS A C 1
ATOM 653 O O . HIS A 1 87 ? -20.906 75.125 47.375 1 76.62 87 HIS A O 1
ATOM 659 N N . CYS A 1 88 ? -21.938 73.812 49.031 1 83.19 88 CYS A N 1
ATOM 660 C CA . CYS A 1 88 ? -21.469 74.812 50.031 1 83.19 88 CYS A CA 1
ATOM 661 C C . CYS A 1 88 ? -20.422 74.188 50.938 1 83.19 88 CYS A C 1
ATOM 663 O O . CYS A 1 88 ? -20.406 72.938 51.156 1 83.19 88 CYS A O 1
ATOM 665 N N . CYS A 1 89 ? -19.391 75.062 51.281 1 84.69 89 CYS A N 1
ATOM 666 C CA . CYS A 1 89 ? -18.359 74.562 52.188 1 84.69 89 CYS A CA 1
ATOM 667 C C . CYS A 1 89 ? -18.938 74.25 53.562 1 84.69 89 CYS A C 1
ATOM 669 O O . CYS A 1 89 ? -19.859 74.938 54.031 1 84.69 89 CYS A O 1
ATOM 671 N N . ALA A 1 90 ? -18.625 73.188 54.188 1 78.62 90 ALA A N 1
ATOM 672 C CA . ALA A 1 90 ? -19.156 72.688 55.438 1 78.62 90 ALA A CA 1
ATOM 673 C C . ALA A 1 90 ? -18.906 73.688 56.562 1 78.62 90 ALA A C 1
ATOM 675 O O . ALA A 1 90 ? -19.844 74.062 57.312 1 78.62 90 ALA A O 1
ATOM 676 N N . PRO A 1 91 ? -17.766 74.25 56.656 1 78.69 91 PRO A N 1
ATOM 677 C CA . PRO A 1 91 ? -17.5 75.188 57.75 1 78.69 91 PRO A CA 1
ATOM 678 C C . PRO A 1 91 ? -18.172 76.562 57.594 1 78.69 91 PRO A C 1
ATOM 680 O O . PRO A 1 91 ? -18.578 77.125 58.594 1 78.69 91 PRO A O 1
ATOM 683 N N . HIS A 1 92 ? -18.359 77.062 56.375 1 83.81 92 HIS A N 1
ATOM 684 C CA . HIS A 1 92 ? -18.766 78.438 56.188 1 83.81 92 HIS A CA 1
ATOM 685 C C . HIS A 1 92 ? -20.141 78.562 55.531 1 83.81 92 HIS A C 1
ATOM 687 O O . HIS A 1 92 ? -20.766 79.625 55.562 1 83.81 92 HIS A O 1
ATOM 693 N N . GLY A 1 93 ? -20.547 77.5 54.969 1 82.88 93 GLY A N 1
ATOM 694 C CA . GLY A 1 93 ? -21.844 77.5 54.312 1 82.88 93 GLY A CA 1
ATOM 695 C C . GLY A 1 93 ? -21.906 78.25 53.031 1 82.88 93 GLY A C 1
ATOM 696 O O . GLY A 1 93 ? -22.984 78.625 52.562 1 82.88 93 GLY A O 1
ATOM 697 N N . GLU A 1 94 ? -20.766 78.75 52.562 1 85.81 94 GLU A N 1
ATOM 698 C CA . GLU A 1 94 ? -20.672 79.5 51.312 1 85.81 94 GLU A CA 1
ATOM 699 C C . GLU A 1 94 ? -20.5 78.562 50.125 1 85.81 94 GLU A C 1
ATOM 701 O O . GLU A 1 94 ? -20.016 77.438 50.281 1 85.81 94 GLU A O 1
ATOM 706 N N . LYS A 1 95 ? -20.984 79.125 49 1 89.12 95 LYS A N 1
ATOM 707 C CA . LYS A 1 95 ? -20.844 78.312 47.781 1 89.12 95 LYS A CA 1
ATOM 708 C C . LYS A 1 95 ? -19.375 78.125 47.438 1 89.12 95 LYS A C 1
ATOM 710 O O . LYS A 1 95 ? -18.531 79 47.625 1 89.12 95 LYS A O 1
ATOM 715 N N . LEU A 1 96 ? -19.094 76.875 46.938 1 91.19 96 LEU A N 1
ATOM 716 C CA . LEU A 1 96 ? -17.734 76.5 46.531 1 91.19 96 LEU A CA 1
ATOM 717 C C . LEU A 1 96 ? -17.406 77.125 45.156 1 91.19 96 LEU A C 1
ATOM 719 O O . LEU A 1 96 ? -17.906 76.625 44.156 1 91.19 96 LEU A O 1
ATOM 723 N N . LYS A 1 97 ? -16.531 78.125 45.094 1 91.38 97 LYS A N 1
ATOM 724 C CA . LYS A 1 97 ? -16.25 78.812 43.844 1 91.38 97 LYS A CA 1
ATOM 725 C C . LYS A 1 97 ? -14.773 78.688 43.469 1 91.38 97 LYS A C 1
ATOM 727 O O . LYS A 1 97 ? -14.391 78.938 42.312 1 91.38 97 LYS A O 1
ATOM 732 N N . LEU A 1 98 ? -13.992 78.25 44.5 1 94.12 98 LEU A N 1
ATOM 733 C CA . LEU A 1 98 ? -12.562 78.188 44.281 1 94.12 98 LEU A CA 1
ATOM 734 C C . LEU A 1 98 ? -12.086 76.75 44.531 1 94.12 98 LEU A C 1
ATOM 736 O O . LEU A 1 98 ? -12.789 75.938 45.125 1 94.12 98 LEU A O 1
ATOM 740 N N . PHE A 1 99 ? -10.977 76.438 43.906 1 94.5 99 PHE A N 1
ATOM 741 C CA . PHE A 1 99 ? -10.312 75.188 44.062 1 94.5 99 PHE A CA 1
ATOM 742 C C . PHE A 1 99 ? -8.891 75.375 44.594 1 94.5 99 PHE A C 1
ATOM 744 O O . PHE A 1 99 ? -8.109 76.125 44 1 94.5 99 PHE A O 1
ATOM 751 N N . CYS A 1 100 ? -8.586 74.812 45.719 1 94.06 100 CYS A N 1
ATOM 752 C CA . CYS A 1 100 ? -7.238 74.875 46.281 1 94.06 100 CYS A CA 1
ATOM 753 C C . CYS A 1 100 ? -6.332 73.875 45.594 1 94.06 100 CYS A C 1
ATOM 755 O O . CYS A 1 100 ? -6.562 72.625 45.656 1 94.06 100 CYS A O 1
ATOM 757 N N . LEU A 1 101 ? -5.324 74.188 44.938 1 91.25 101 LEU A N 1
ATOM 758 C CA . LEU A 1 101 ? -4.484 73.375 44.125 1 91.25 101 LEU A CA 1
ATOM 759 C C . LEU A 1 101 ? -3.607 72.438 44.969 1 91.25 101 LEU A C 1
ATOM 761 O O . LEU A 1 101 ? -3.297 71.312 44.594 1 91.25 101 LEU A O 1
ATOM 765 N N . GLU A 1 102 ? -3.217 72.938 46.125 1 89.75 102 GLU A N 1
ATOM 766 C CA . GLU A 1 102 ? -2.355 72.188 47 1 89.75 102 GLU A CA 1
ATOM 767 C C . GLU A 1 102 ? -3.143 71.062 47.719 1 89.75 102 GLU A C 1
ATOM 769 O O . GLU A 1 102 ? -2.678 69.938 47.844 1 89.75 102 GLU A O 1
ATOM 774 N N . ASP A 1 103 ? -4.324 71.438 48.156 1 87.94 103 ASP A N 1
ATOM 775 C CA . ASP A 1 103 ? -5.133 70.438 48.906 1 87.94 103 ASP A CA 1
ATOM 776 C C . ASP A 1 103 ? -6.016 69.625 47.938 1 87.94 103 ASP A C 1
ATOM 778 O O . ASP A 1 103 ? -6.586 68.625 48.344 1 87.94 103 ASP A O 1
ATOM 782 N N . GLU A 1 104 ? -6.148 70.125 46.812 1 89.44 104 GLU A N 1
ATOM 783 C CA . GLU A 1 104 ? -6.945 69.5 45.781 1 89.44 104 GLU A CA 1
ATOM 784 C C . GLU A 1 104 ? -8.398 69.312 46.219 1 89.44 104 GLU A C 1
ATOM 786 O O . GLU A 1 104 ? -8.953 68.25 46.094 1 89.44 104 GLU A O 1
ATOM 791 N N . GLN A 1 105 ? -8.977 70.375 46.656 1 88.44 105 GLN A N 1
ATOM 792 C CA . GLN A 1 105 ? -10.367 70.375 47.094 1 88.44 105 GLN A CA 1
ATOM 793 C C . GLN A 1 105 ? -11.047 71.688 46.812 1 88.44 105 GLN A C 1
ATOM 795 O O . GLN A 1 105 ? -10.406 72.75 46.812 1 88.44 105 GLN A O 1
ATOM 800 N N . PRO A 1 106 ? -12.344 71.625 46.5 1 91.88 106 PRO A N 1
ATOM 801 C CA . PRO A 1 106 ? -13.102 72.875 46.344 1 91.88 106 PRO A CA 1
ATOM 802 C C . PRO A 1 106 ? -13.289 73.625 47.688 1 91.88 106 PRO A C 1
ATOM 804 O O . PRO A 1 106 ? -13.492 73 48.719 1 91.88 106 PRO A O 1
ATOM 807 N N . VAL A 1 107 ? -13.055 74.938 47.562 1 90.31 107 VAL A N 1
ATOM 808 C CA . VAL A 1 107 ? -13.18 75.75 48.781 1 90.31 107 VAL A CA 1
ATOM 809 C C . VAL A 1 107 ? -14.016 77 48.469 1 90.31 107 VAL A C 1
ATOM 811 O O . VAL A 1 107 ? -14.227 77.375 47.281 1 90.31 107 VAL A O 1
ATOM 814 N N . CYS A 1 108 ? -14.539 77.625 49.5 1 89.56 108 CYS A N 1
ATOM 815 C CA . CYS A 1 108 ? -15.297 78.812 49.344 1 89.56 108 CYS A CA 1
ATOM 816 C C . CYS A 1 108 ? -14.398 80.062 49.469 1 89.56 108 CYS A C 1
ATOM 818 O O . CYS A 1 108 ? -13.195 79.938 49.688 1 89.56 108 CYS A O 1
ATOM 820 N N . LEU A 1 109 ? -14.891 81.25 49.375 1 90.44 109 LEU A N 1
ATOM 821 C CA . LEU A 1 109 ? -14.117 82.5 49.406 1 90.44 109 LEU A CA 1
ATOM 822 C C . LEU A 1 109 ? -13.594 82.75 50.781 1 90.44 109 LEU A C 1
ATOM 824 O O . LEU A 1 109 ? -12.547 83.438 50.938 1 90.44 109 LEU A O 1
ATOM 828 N N . VAL A 1 110 ? -14.273 82.188 51.781 1 90.31 110 VAL A N 1
ATOM 829 C CA . VAL A 1 110 ? -13.859 82.375 53.156 1 90.31 110 VAL A CA 1
ATOM 830 C C . VAL A 1 110 ? -12.695 81.438 53.5 1 90.31 110 VAL A C 1
ATOM 832 O O . VAL A 1 110 ? -11.742 81.875 54.156 1 90.31 110 VAL A O 1
ATOM 835 N N . CYS A 1 111 ? -12.844 80.312 52.969 1 89.44 111 CYS A N 1
ATOM 836 C CA . CYS A 1 111 ? -11.805 79.312 53.188 1 89.44 111 CYS A CA 1
ATOM 837 C C . CYS A 1 111 ? -10.469 79.75 52.625 1 89.44 111 CYS A C 1
ATOM 839 O O . CYS A 1 111 ? -9.414 79.438 53.156 1 89.44 111 CYS A O 1
ATOM 841 N N . ARG A 1 112 ? -10.438 80.5 51.5 1 89.75 112 ARG A N 1
ATOM 842 C CA . ARG A 1 112 ? -9.234 81.062 50.875 1 89.75 112 ARG A CA 1
ATOM 843 C C . ARG A 1 112 ? -8.359 81.812 51.844 1 89.75 112 ARG A C 1
ATOM 845 O O . ARG A 1 112 ? -7.129 81.688 51.812 1 89.75 112 ARG A O 1
ATOM 852 N N . ASP A 1 113 ? -9.055 82.438 52.75 1 86.81 113 ASP A N 1
ATOM 853 C CA . ASP A 1 113 ? -8.32 83.312 53.656 1 86.81 113 ASP A CA 1
ATOM 854 C C . ASP A 1 113 ? -8.164 82.625 55.031 1 86.81 113 ASP A C 1
ATOM 856 O O . ASP A 1 113 ? -7.727 83.25 56 1 86.81 113 ASP A O 1
ATOM 860 N N . SER A 1 114 ? -8.547 81.438 55.062 1 86.94 114 SER A N 1
ATOM 861 C CA . SER A 1 114 ? -8.391 80.688 56.312 1 86.94 114 SER A CA 1
ATOM 862 C C . SER A 1 114 ? -6.938 80.25 56.531 1 86.94 114 SER A C 1
ATOM 864 O O . SER A 1 114 ? -6.168 80.188 55.562 1 86.94 114 SER A O 1
ATOM 866 N N . VAL A 1 115 ? -6.539 79.938 57.719 1 87.75 115 VAL A N 1
ATOM 867 C CA . VAL A 1 115 ? -5.188 79.5 58.094 1 87.75 115 VAL A CA 1
ATOM 868 C C . VAL A 1 115 ? -4.879 78.125 57.469 1 87.75 115 VAL A C 1
ATOM 870 O O . VAL A 1 115 ? -3.725 77.875 57.156 1 87.75 115 VAL A O 1
ATOM 873 N N . LEU A 1 116 ? -5.922 77.438 57.219 1 86.31 116 LEU A N 1
ATOM 874 C CA . LEU A 1 116 ? -5.766 76.062 56.719 1 86.31 116 LEU A CA 1
ATOM 875 C C . LEU A 1 116 ? -5.223 76.062 55.281 1 86.31 116 LEU A C 1
ATOM 877 O O . LEU A 1 116 ? -4.578 75.125 54.844 1 86.31 116 LEU A O 1
ATOM 881 N N . HIS A 1 117 ? -5.449 77.25 54.562 1 88.31 117 HIS A N 1
ATOM 882 C CA . HIS A 1 117 ? -5.035 77.312 53.156 1 88.31 117 HIS A CA 1
ATOM 883 C C . HIS A 1 117 ? -4.051 78.438 52.938 1 88.31 117 HIS A C 1
ATOM 885 O O . HIS A 1 117 ? -4.004 79.062 51.875 1 88.31 117 HIS A O 1
ATOM 891 N N . GLU A 1 118 ? -3.418 78.688 54 1 87.25 118 GLU A N 1
ATOM 892 C CA . GLU A 1 118 ? -2.453 79.812 53.938 1 87.25 118 GLU A CA 1
ATOM 893 C C . GLU A 1 118 ? -1.357 79.5 52.906 1 87.25 118 GLU A C 1
ATOM 895 O O . GLU A 1 118 ? -0.792 78.438 52.906 1 87.25 118 GLU A O 1
ATOM 900 N N . ASN A 1 119 ? -1.016 80.438 52.062 1 89.19 119 ASN A N 1
ATOM 901 C CA . ASN A 1 119 ? 0.012 80.375 51.031 1 89.19 119 ASN A CA 1
ATOM 902 C C . ASN A 1 119 ? -0.307 79.312 49.969 1 89.19 119 ASN A C 1
ATOM 904 O O . ASN A 1 119 ? 0.6 78.75 49.344 1 89.19 119 ASN A O 1
ATOM 908 N N . HIS A 1 120 ? -1.633 78.938 49.938 1 92.19 120 HIS A N 1
ATOM 909 C CA . HIS A 1 120 ? -2.018 78 48.875 1 92.19 120 HIS A CA 1
ATOM 910 C C . HIS A 1 120 ? -2.434 78.75 47.625 1 92.19 120 HIS A C 1
ATOM 912 O O . HIS A 1 120 ? -2.715 79.938 47.688 1 92.19 120 HIS A O 1
ATOM 918 N N . LYS A 1 121 ? -2.371 78.125 46.469 1 93.88 121 LYS A N 1
ATOM 919 C CA . LYS A 1 121 ? -2.826 78.688 45.219 1 93.88 121 LYS A CA 1
ATOM 920 C C . LYS A 1 121 ? -4.25 78.25 44.875 1 93.88 121 LYS A C 1
ATOM 922 O O . LYS A 1 121 ? -4.617 77.125 45.125 1 93.88 121 LYS A O 1
ATOM 927 N N . PHE A 1 122 ? -5.059 79.312 44.406 1 93.81 122 PHE A N 1
ATOM 928 C CA . PHE A 1 122 ? -6.465 79 44.156 1 93.81 122 PHE A CA 1
ATOM 929 C C . PHE A 1 122 ? -6.816 79.312 42.688 1 93.81 122 PHE A C 1
ATOM 931 O O . PHE A 1 122 ? -6.211 80.25 42.094 1 93.81 122 PHE A O 1
ATOM 938 N N . SER A 1 123 ? -7.648 78.562 42.156 1 94.75 123 SER A N 1
ATOM 939 C CA . SER A 1 123 ? -8.219 78.75 40.844 1 94.75 123 SER A CA 1
ATOM 940 C C . SER A 1 123 ? -9.727 78.562 40.844 1 94.75 123 SER A C 1
ATOM 942 O O . SER A 1 123 ? -10.258 77.812 41.656 1 94.75 123 SER A O 1
ATOM 944 N N . PRO A 1 124 ? -10.383 79.312 39.938 1 94.5 124 PRO A N 1
ATOM 945 C CA . PRO A 1 124 ? -11.828 79.125 39.844 1 94.5 124 PRO A CA 1
ATOM 946 C C . PRO A 1 124 ? -12.195 77.688 39.562 1 94.5 124 PRO A C 1
ATOM 948 O O . PRO A 1 124 ? -11.516 77 38.781 1 94.5 124 PRO A O 1
ATOM 951 N N . VAL A 1 125 ? -13.188 77.25 40.188 1 92.94 125 VAL A N 1
ATOM 952 C CA . VAL A 1 125 ? -13.625 75.875 40.094 1 92.94 125 VAL A CA 1
ATOM 953 C C . VAL A 1 125 ? -13.883 75.5 38.625 1 92.94 125 VAL A C 1
ATOM 955 O O . VAL A 1 125 ? -13.516 74.375 38.188 1 92.94 125 VAL A O 1
ATOM 958 N N . GLU A 1 126 ? -14.516 76.312 37.875 1 93 126 GLU A N 1
ATOM 959 C CA . GLU A 1 126 ? -14.867 76 36.469 1 93 126 GLU A CA 1
ATOM 960 C C . GLU A 1 126 ? -13.625 75.812 35.625 1 93 126 GLU A C 1
ATOM 962 O O . GLU A 1 126 ? -13.594 74.938 34.781 1 93 126 GLU A O 1
ATOM 967 N N . GLU A 1 127 ? -12.578 76.625 35.938 1 94.31 127 GLU A N 1
ATOM 968 C CA . GLU A 1 127 ? -11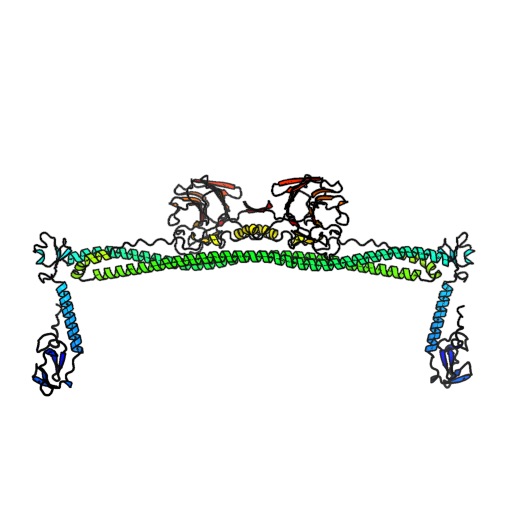.344 76.5 35.156 1 94.31 127 GLU A CA 1
ATOM 969 C C . GLU A 1 127 ? -10.594 75.188 35.469 1 94.31 127 GLU A C 1
ATOM 971 O O . GLU A 1 127 ? -10.07 74.562 34.562 1 94.31 127 GLU A O 1
ATOM 976 N N . VAL A 1 128 ? -10.547 74.875 36.75 1 94.81 128 VAL A N 1
ATOM 977 C CA . VAL A 1 128 ? -9.852 73.688 37.156 1 94.81 128 VAL A CA 1
ATOM 978 C C . VAL A 1 128 ? -10.602 72.438 36.656 1 94.81 128 VAL A C 1
ATOM 980 O O . VAL A 1 128 ? -9.992 71.5 36.188 1 94.81 128 VAL A O 1
ATOM 983 N N . ALA A 1 129 ? -11.914 72.5 36.719 1 94.31 129 ALA A N 1
ATOM 984 C CA . ALA A 1 129 ? -12.734 71.375 36.25 1 94.31 129 ALA A CA 1
ATOM 985 C C . ALA A 1 129 ? -12.547 71.125 34.75 1 94.31 129 ALA A C 1
ATOM 987 O O . ALA A 1 129 ? -12.406 70 34.312 1 94.31 129 ALA A O 1
ATOM 988 N N . ARG A 1 130 ? -12.531 72.188 34 1 94.62 130 ARG A N 1
ATOM 989 C CA . ARG A 1 130 ? -12.359 72.062 32.562 1 94.62 130 ARG A CA 1
ATOM 990 C C . ARG A 1 130 ? -11 71.438 32.219 1 94.62 130 ARG A C 1
ATOM 992 O O . ARG A 1 130 ? -10.906 70.562 31.344 1 94.62 130 ARG A O 1
ATOM 999 N N . ARG A 1 131 ? -9.961 71.938 32.938 1 94.5 131 ARG A N 1
ATOM 1000 C CA . ARG A 1 131 ? -8.609 71.438 32.719 1 94.5 131 ARG A CA 1
ATOM 1001 C C . ARG A 1 131 ? -8.508 69.938 33.062 1 94.5 131 ARG A C 1
ATOM 1003 O O . ARG A 1 131 ? -7.969 69.125 32.281 1 94.5 131 ARG A O 1
ATOM 1010 N N . LEU A 1 132 ? -9.039 69.562 34.188 1 94.25 132 LEU A N 1
ATOM 1011 C CA . LEU A 1 132 ? -8.938 68.188 34.656 1 94.25 132 LEU A CA 1
ATOM 1012 C C . LEU A 1 132 ? -9.805 67.25 33.812 1 94.25 132 LEU A C 1
ATOM 1014 O O . LEU A 1 132 ? -9.438 66.125 33.594 1 94.25 132 LEU A O 1
ATOM 1018 N N . LYS A 1 133 ? -10.93 67.75 33.312 1 94.31 133 LYS A N 1
ATOM 1019 C CA . LYS A 1 133 ? -11.773 67 32.406 1 94.31 133 LYS A CA 1
ATOM 1020 C C . LYS A 1 133 ? -11.062 66.688 31.094 1 94.31 133 LYS A C 1
ATOM 1022 O O . LYS A 1 133 ? -11.195 65.625 30.516 1 94.31 133 LYS A O 1
ATOM 1027 N N . LYS A 1 134 ? -10.273 67.688 30.656 1 94.81 134 LYS A N 1
ATOM 1028 C CA . LYS A 1 134 ? -9.5 67.5 29.422 1 94.81 134 LYS A CA 1
ATOM 1029 C C . LYS A 1 134 ? -8.43 66.438 29.594 1 94.81 134 LYS A C 1
ATOM 1031 O O . LYS A 1 134 ? -8.203 65.625 28.688 1 94.81 134 LYS A O 1
ATOM 1036 N N . GLU A 1 135 ? -7.801 66.438 30.781 1 92.69 135 GLU A N 1
ATOM 1037 C CA . GLU A 1 135 ? -6.789 65.438 31.078 1 92.69 135 GLU A CA 1
ATOM 1038 C C . GLU A 1 135 ? -7.402 64.062 31.141 1 92.69 135 GLU A C 1
ATOM 1040 O O . GLU A 1 135 ? -6.809 63.062 30.672 1 92.69 135 GLU A O 1
ATOM 1045 N N . LEU A 1 136 ? -8.578 63.969 31.734 1 93.62 136 LEU A N 1
ATOM 1046 C CA . LEU A 1 136 ? -9.273 62.719 31.844 1 93.62 136 LEU A CA 1
ATOM 1047 C C . LEU A 1 136 ? -9.742 62.219 30.469 1 93.62 136 LEU A C 1
ATOM 1049 O O . LEU A 1 136 ? -9.773 61 30.219 1 93.62 136 LEU A O 1
ATOM 1053 N N . LYS A 1 137 ? -10.031 63.125 29.594 1 94.69 137 LYS A N 1
ATOM 1054 C CA . LYS A 1 137 ? -10.469 62.781 28.234 1 94.69 137 LYS A CA 1
ATOM 1055 C C . LYS A 1 137 ? -9.367 62.062 27.469 1 94.69 137 LYS A C 1
ATOM 1057 O O . LYS A 1 137 ? -9.648 61.156 26.688 1 94.69 137 LYS A O 1
ATOM 1062 N N . VAL A 1 138 ? -8.133 62.469 27.75 1 94.56 138 VAL A N 1
ATOM 1063 C CA . VAL A 1 138 ? -6.996 61.812 27.109 1 94.56 138 VAL A CA 1
ATOM 1064 C C . VAL A 1 138 ? -6.918 60.344 27.578 1 94.56 138 VAL A C 1
ATOM 1066 O O . VAL A 1 138 ? -6.676 59.438 26.781 1 94.56 138 VAL A O 1
ATOM 1069 N N . LYS A 1 139 ? -7.121 60.156 28.859 1 93.69 139 LYS A N 1
ATOM 1070 C CA . LYS A 1 139 ? -7.082 58.812 29.422 1 93.69 139 LYS A CA 1
ATOM 1071 C C . LYS A 1 139 ? -8.234 57.969 28.891 1 93.69 139 LYS A C 1
ATOM 1073 O O . LYS A 1 139 ? -8.062 56.781 28.609 1 93.69 139 LYS A O 1
ATOM 1078 N N . VAL A 1 140 ? -9.391 58.594 28.719 1 95.06 140 VAL A N 1
ATOM 1079 C CA . VAL A 1 140 ? -10.562 57.906 28.219 1 95.06 140 VAL A CA 1
ATOM 1080 C C . VAL A 1 140 ? -10.328 57.5 26.766 1 95.06 140 VAL A C 1
ATOM 1082 O O . VAL A 1 140 ? -10.727 56.406 26.344 1 95.06 140 VAL A O 1
ATOM 1085 N N . THR A 1 141 ? -9.633 58.344 25.984 1 94.81 141 THR A N 1
ATOM 1086 C CA . THR A 1 141 ? -9.336 58.031 24.594 1 94.81 141 THR A CA 1
ATOM 1087 C C . THR A 1 141 ? -8.398 56.812 24.484 1 94.81 141 THR A C 1
ATOM 1089 O O . THR A 1 141 ? -8.547 56 23.609 1 94.81 141 THR A O 1
ATOM 1092 N N . SER A 1 142 ? -7.48 56.812 25.453 1 94.06 142 SER A N 1
ATOM 1093 C CA . SER A 1 142 ? -6.559 55.688 25.484 1 94.06 142 SER A CA 1
ATOM 1094 C C . SER A 1 142 ? -7.293 54.375 25.797 1 94.06 142 SER A C 1
ATOM 1096 O O . SER A 1 142 ? -6.996 53.344 25.203 1 94.06 142 SER A O 1
ATOM 1098 N N . LEU A 1 143 ? -8.227 54.438 26.688 1 95.19 143 LEU A N 1
ATOM 1099 C CA . LEU A 1 143 ? -9.023 53.25 27.031 1 95.19 143 LEU A CA 1
ATOM 1100 C C . LEU A 1 143 ? -9.906 52.844 25.844 1 95.19 143 LEU A C 1
ATOM 1102 O O . LEU A 1 143 ? -10.125 51.656 25.625 1 95.19 143 LEU A O 1
ATOM 1106 N N . GLN A 1 144 ? -10.352 53.812 25.109 1 95.75 144 GLN A N 1
ATOM 1107 C CA . GLN A 1 144 ? -11.164 53.531 23.922 1 95.75 144 GLN A CA 1
ATOM 1108 C C . GLN A 1 144 ? -10.344 52.812 22.844 1 95.75 144 GLN A C 1
ATOM 1110 O O . GLN A 1 144 ? -10.852 51.938 22.156 1 95.75 144 GLN A O 1
ATOM 1115 N N . GLU A 1 145 ? -9.133 53.25 22.719 1 94.81 145 GLU A N 1
ATOM 1116 C CA . GLU A 1 145 ? -8.242 52.594 21.781 1 94.81 145 GLU A CA 1
ATOM 1117 C C . GLU A 1 145 ? -7.996 51.156 22.172 1 94.81 145 GLU A C 1
ATOM 1119 O O . GLU A 1 145 ? -7.977 50.25 21.328 1 94.81 145 GLU A O 1
ATOM 1124 N N . LYS A 1 146 ? -7.793 50.938 23.438 1 94.25 146 LYS A N 1
ATOM 1125 C CA . LYS A 1 146 ? -7.598 49.594 23.938 1 94.25 146 LYS A CA 1
ATOM 1126 C C . LYS A 1 146 ? -8.844 48.719 23.703 1 94.25 146 LYS A C 1
ATOM 1128 O O . LYS A 1 146 ? -8.734 47.562 23.344 1 94.25 146 LYS A O 1
ATOM 1133 N N . LEU A 1 147 ? -10 49.312 23.938 1 95.69 147 LEU A N 1
ATOM 1134 C CA . LEU A 1 147 ? -11.266 48.625 23.703 1 95.69 147 LEU A CA 1
ATOM 1135 C C . LEU A 1 147 ? -11.391 48.219 22.234 1 95.69 147 LEU A C 1
ATOM 1137 O O . LEU A 1 147 ? -11.82 47.094 21.938 1 95.69 147 LEU A O 1
ATOM 1141 N N . LYS A 1 148 ? -11.008 49.125 21.406 1 95.94 148 LYS A N 1
ATOM 1142 C CA . LYS A 1 148 ? -11.047 48.844 19.984 1 95.94 148 LYS A CA 1
ATOM 1143 C C . LYS A 1 148 ? -10.109 47.688 19.625 1 95.94 148 LYS A C 1
ATOM 1145 O O . LYS A 1 148 ? -10.469 46.781 18.844 1 95.94 148 LYS A O 1
ATOM 1150 N N . MET A 1 149 ? -8.922 47.656 20.219 1 94.5 149 MET A N 1
ATOM 1151 C CA . MET A 1 149 ? -7.938 46.594 19.969 1 94.5 149 MET A CA 1
ATOM 1152 C C . MET A 1 149 ? -8.469 45.25 20.406 1 94.5 149 MET A C 1
ATOM 1154 O O . MET A 1 149 ? -8.336 44.25 19.688 1 94.5 149 MET A O 1
ATOM 1158 N N . PHE A 1 150 ? -9.07 45.25 21.5 1 95.38 150 PHE A N 1
ATOM 1159 C CA . PHE A 1 150 ? -9.609 44 22.031 1 95.38 150 PHE A CA 1
ATOM 1160 C C . PHE A 1 150 ? -10.789 43.531 21.203 1 95.38 150 PHE A C 1
ATOM 1162 O O . PHE A 1 150 ? -10.961 42.312 21 1 95.38 150 PHE A O 1
ATOM 1169 N N . SER A 1 151 ? -11.578 44.406 20.781 1 95.88 151 SER A N 1
ATOM 1170 C CA . SER A 1 151 ? -12.719 44.062 19.938 1 95.88 151 SER A CA 1
ATOM 1171 C C . SER A 1 151 ? -12.258 43.469 18.609 1 95.88 151 SER A C 1
ATOM 1173 O O . SER A 1 151 ? -12.844 42.469 18.141 1 95.88 151 SER A O 1
ATOM 1175 N N . GLU A 1 152 ? -11.273 44.031 18.031 1 93.12 152 GLU A N 1
ATOM 1176 C CA . GLU A 1 152 ? -10.719 43.5 16.781 1 93.12 152 GLU A CA 1
ATOM 1177 C C . GLU A 1 152 ? -10.094 42.125 17 1 93.12 152 GLU A C 1
ATOM 1179 O O . GLU A 1 152 ? -10.242 41.25 16.156 1 93.12 152 GLU A O 1
ATOM 1184 N N . ALA A 1 153 ? -9.391 42.031 18.062 1 92.06 153 ALA A N 1
ATOM 1185 C CA . ALA A 1 153 ? -8.766 40.75 18.391 1 92.06 153 ALA A CA 1
ATOM 1186 C C . ALA A 1 153 ? -9.82 39.656 18.578 1 92.06 153 ALA A C 1
ATOM 1188 O O . ALA A 1 153 ? -9.625 38.5 18.141 1 92.06 153 ALA A O 1
ATOM 1189 N N . LYS A 1 154 ? -10.859 40 19.234 1 94.06 154 LYS A N 1
ATOM 1190 C CA . LYS A 1 154 ? -11.945 39.062 19.438 1 94.06 154 LYS A CA 1
ATOM 1191 C C . LYS A 1 154 ? -12.539 38.625 18.094 1 94.06 154 LYS A C 1
ATOM 1193 O O . LYS A 1 154 ? -12.852 37.438 17.906 1 94.06 154 LYS A O 1
ATOM 1198 N N . LEU A 1 155 ? -12.75 39.594 17.281 1 92.38 155 LEU A N 1
ATOM 1199 C CA . LEU A 1 155 ? -13.305 39.281 15.961 1 92.38 155 LEU A CA 1
ATOM 1200 C C . LEU A 1 155 ? -12.414 38.312 15.211 1 92.38 155 LEU A C 1
ATOM 1202 O O . LEU A 1 155 ? -12.914 37.375 14.578 1 92.38 155 LEU A O 1
ATOM 1206 N N . VAL A 1 156 ? -11.102 38.5 15.227 1 89.88 156 VAL A N 1
ATOM 1207 C CA . VAL A 1 156 ? -10.148 37.625 14.57 1 89.88 156 VAL A CA 1
ATOM 1208 C C . VAL A 1 156 ? -10.258 36.219 15.172 1 89.88 156 VAL A C 1
ATOM 1210 O O . VAL A 1 156 ? -10.195 35.219 14.453 1 89.88 156 VAL A O 1
ATOM 1213 N N . CYS A 1 157 ? -10.406 36.156 16.453 1 91.38 157 CYS A N 1
ATOM 1214 C CA . CYS A 1 157 ? -10.523 34.875 17.125 1 91.38 157 CYS A CA 1
ATOM 1215 C C . CYS A 1 157 ? -11.781 34.156 16.672 1 91.38 157 CYS A C 1
ATOM 1217 O O . CYS A 1 157 ? -11.75 32.938 16.453 1 91.38 157 CYS A O 1
ATOM 1219 N N . VAL A 1 158 ? -12.828 34.844 16.531 1 92.56 158 VAL A N 1
ATOM 1220 C CA . VAL A 1 158 ? -14.094 34.25 16.109 1 92.56 158 VAL A CA 1
ATOM 1221 C C . VAL A 1 158 ? -13.969 33.75 14.68 1 92.56 158 VAL A C 1
ATOM 1223 O O . VAL A 1 158 ? -14.398 32.625 14.375 1 92.56 158 VAL A O 1
ATOM 1226 N N . GLN A 1 159 ? -13.383 34.531 13.867 1 90.75 159 GLN A N 1
ATOM 1227 C CA . GLN A 1 159 ? -13.18 34.125 12.477 1 90.75 159 GLN A CA 1
ATOM 1228 C C . GLN A 1 159 ? -12.258 32.906 12.383 1 90.75 159 GLN A C 1
ATOM 1230 O O . GLN A 1 159 ? -12.492 32 11.578 1 90.75 159 GLN A O 1
ATOM 1235 N N . SER A 1 160 ? -11.227 32.938 13.156 1 92 160 SER A N 1
ATOM 1236 C CA . SER A 1 160 ? -10.289 31.828 13.172 1 92 160 SER A CA 1
ATOM 1237 C C . SER A 1 160 ? -10.953 30.547 13.648 1 92 160 SER A C 1
ATOM 1239 O O . SER A 1 160 ? -10.664 29.453 13.133 1 92 160 SER A O 1
ATOM 1241 N N . ALA A 1 161 ? -11.805 30.672 14.617 1 92.44 161 ALA A N 1
ATOM 1242 C CA . ALA A 1 161 ? -12.539 29.516 15.125 1 92.44 161 ALA A CA 1
ATOM 1243 C C . ALA A 1 161 ? -13.414 28.906 14.039 1 92.44 161 ALA A C 1
ATOM 1245 O O . ALA A 1 161 ? -13.453 27.672 13.875 1 92.44 161 ALA A O 1
ATOM 1246 N N . GLU A 1 162 ? -14.086 29.719 13.336 1 92.81 162 GLU A N 1
ATOM 1247 C CA . GLU A 1 162 ? -14.93 29.25 12.242 1 92.81 162 GLU A CA 1
ATOM 1248 C C . GLU A 1 162 ? -14.086 28.625 11.133 1 92.81 162 GLU A C 1
ATOM 1250 O O . GLU A 1 162 ? -14.445 27.562 10.594 1 92.81 162 GLU A O 1
ATOM 1255 N N . HIS A 1 163 ? -13.039 29.266 10.812 1 92.5 163 HIS A N 1
ATOM 1256 C CA . HIS A 1 163 ? -12.148 28.766 9.773 1 92.5 163 HIS A CA 1
ATOM 1257 C C . HIS A 1 163 ? -11.562 27.406 10.156 1 92.5 163 HIS A C 1
ATOM 1259 O O . HIS A 1 163 ? -11.469 26.5 9.32 1 92.5 163 HIS A O 1
ATOM 1265 N N . THR A 1 164 ? -11.156 27.312 11.352 1 93.38 164 THR A N 1
ATOM 1266 C CA . THR A 1 164 ? -10.562 26.078 11.844 1 93.38 164 THR A CA 1
ATOM 1267 C C . THR A 1 164 ? -11.555 24.922 11.719 1 93.38 164 THR A C 1
ATOM 1269 O O . THR A 1 164 ? -11.172 23.812 11.32 1 93.38 164 THR A O 1
ATOM 1272 N N . LYS A 1 165 ? -12.75 25.172 12.031 1 93.44 165 LYS A N 1
ATOM 1273 C CA . LYS A 1 165 ? -13.789 24.141 11.898 1 93.44 165 LYS A CA 1
ATOM 1274 C C . LYS A 1 165 ? -13.953 23.719 10.445 1 93.44 165 LYS A C 1
ATOM 1276 O O . LYS A 1 165 ? -14.008 22.516 10.156 1 93.44 165 LYS A O 1
ATOM 1281 N N . ASN A 1 166 ? -14.055 24.609 9.586 1 94.12 166 ASN A N 1
ATOM 1282 C CA . ASN A 1 166 ? -14.203 24.328 8.164 1 94.12 166 ASN A CA 1
ATOM 1283 C C . ASN A 1 166 ? -12.977 23.609 7.609 1 94.12 166 ASN A C 1
ATOM 1285 O O . ASN A 1 166 ? -13.102 22.688 6.809 1 94.12 166 ASN A O 1
ATOM 1289 N N . GLN A 1 167 ? -11.836 24.109 8.008 1 93.19 167 GLN A N 1
ATOM 1290 C CA . GLN A 1 167 ? -10.578 23.516 7.57 1 93.19 167 GLN A CA 1
ATOM 1291 C C . GLN A 1 167 ? -10.484 22.062 8.023 1 93.19 167 GLN A C 1
ATOM 1293 O O . GLN A 1 167 ? -10.016 21.203 7.273 1 93.19 167 GLN A O 1
ATOM 1298 N N . ALA A 1 168 ? -10.898 21.797 9.211 1 96.12 168 ALA A N 1
ATOM 1299 C CA . ALA A 1 168 ? -10.891 20.438 9.734 1 96.12 168 ALA A CA 1
ATOM 1300 C C . ALA A 1 168 ? -11.812 19.531 8.93 1 96.12 168 ALA A C 1
ATOM 1302 O O . ALA A 1 168 ? -11.438 18.406 8.586 1 96.12 168 ALA A O 1
ATOM 1303 N N . GLN A 1 169 ? -12.977 20 8.609 1 96.94 169 GLN A N 1
ATOM 1304 C CA . GLN A 1 169 ? -13.93 19.234 7.82 1 96.94 169 GLN A CA 1
ATOM 1305 C C . GLN A 1 169 ? -13.383 18.938 6.426 1 96.94 169 GLN A C 1
ATOM 1307 O O . GLN A 1 169 ? -13.484 17.812 5.938 1 96.94 169 GLN A O 1
ATOM 1312 N N . HIS A 1 170 ? -12.875 19.938 5.871 1 96.19 170 HIS A N 1
ATOM 1313 C CA . HIS A 1 170 ? -12.297 19.766 4.543 1 96.19 170 HIS A CA 1
ATOM 1314 C C . HIS A 1 170 ? -11.125 18.797 4.562 1 96.19 170 HIS A C 1
ATOM 1316 O O . HIS A 1 170 ? -10.992 17.953 3.67 1 96.19 170 HIS A O 1
ATOM 1322 N N . THR A 1 171 ? -10.266 18.969 5.5 1 97.25 171 THR A N 1
ATOM 1323 C CA . THR A 1 171 ? -9.117 18.078 5.645 1 97.25 171 THR A CA 1
ATOM 1324 C C . THR A 1 171 ? -9.562 16.641 5.832 1 97.25 171 THR A C 1
ATOM 1326 O O . THR A 1 171 ? -8.961 15.719 5.273 1 97.25 171 THR A O 1
ATOM 1329 N N . GLU A 1 172 ? -10.578 16.469 6.625 1 98.06 172 GLU A N 1
ATOM 1330 C CA . GLU A 1 172 ? -11.125 15.117 6.82 1 98.06 172 GLU A CA 1
ATOM 1331 C C . GLU A 1 172 ? -11.602 14.516 5.504 1 98.06 172 GLU A C 1
ATOM 1333 O O . GLU A 1 172 ? -11.352 13.344 5.223 1 98.06 172 GLU A O 1
ATOM 1338 N N . MET A 1 173 ? -12.289 15.289 4.727 1 97.94 173 MET A N 1
ATOM 1339 C CA . MET A 1 173 ? -12.766 14.844 3.42 1 97.94 173 MET A CA 1
ATOM 1340 C C . MET A 1 173 ? -11.594 14.461 2.518 1 97.94 173 MET A C 1
ATOM 1342 O O . MET A 1 173 ? -11.656 13.461 1.803 1 97.94 173 MET A O 1
ATOM 1346 N N . GLN A 1 174 ? -10.57 15.258 2.588 1 97.5 174 GLN A N 1
ATOM 1347 C CA . GLN A 1 174 ? -9.406 14.992 1.754 1 97.5 174 GLN A CA 1
ATOM 1348 C C . GLN A 1 174 ? -8.695 13.719 2.197 1 97.5 174 GLN A C 1
ATOM 1350 O O . GLN A 1 174 ? -8.195 12.961 1.363 1 97.5 174 GLN A O 1
ATOM 1355 N N . ILE A 1 175 ? -8.57 13.508 3.477 1 98.12 175 ILE A N 1
ATOM 1356 C CA . ILE A 1 175 ? -7.996 12.273 3.994 1 98.12 175 ILE A CA 1
ATOM 1357 C C . ILE A 1 175 ? -8.766 11.078 3.439 1 98.12 175 ILE A C 1
ATOM 1359 O O . ILE A 1 175 ? -8.164 10.141 2.906 1 98.12 175 ILE A O 1
ATOM 1363 N N . LYS A 1 176 ? -10.094 11.125 3.543 1 98.31 176 LYS A N 1
ATOM 1364 C CA . LYS A 1 176 ? -10.945 10.039 3.059 1 98.31 176 LYS A CA 1
ATOM 1365 C C . LYS A 1 176 ? -10.75 9.82 1.561 1 98.31 176 LYS A C 1
ATOM 1367 O O . LYS A 1 176 ? -10.734 8.68 1.09 1 98.31 176 LYS A O 1
ATOM 1372 N N . ALA A 1 177 ? -10.594 10.891 0.883 1 97.88 177 ALA A N 1
ATOM 1373 C CA . ALA A 1 177 ? -10.406 10.797 -0.562 1 97.88 177 ALA A CA 1
ATOM 1374 C C . ALA A 1 177 ? -9.086 10.109 -0.898 1 97.88 177 ALA A C 1
ATOM 1376 O O . ALA A 1 177 ? -9.023 9.281 -1.809 1 97.88 177 ALA A O 1
ATOM 1377 N N . GLU A 1 178 ? -8.039 10.508 -0.243 1 97.62 178 GLU A N 1
ATOM 1378 C CA . GLU A 1 178 ? -6.727 9.906 -0.473 1 97.62 178 GLU A CA 1
ATOM 1379 C C . GLU A 1 178 ? -6.746 8.406 -0.169 1 97.62 178 GLU A C 1
ATOM 1381 O O . GLU A 1 178 ? -6.168 7.613 -0.912 1 97.62 178 GLU A O 1
ATOM 1386 N N . PHE A 1 179 ? -7.406 8.008 0.883 1 98.44 179 PHE A N 1
ATOM 1387 C CA . PHE A 1 179 ? -7.477 6.598 1.233 1 98.44 179 PHE A CA 1
ATOM 1388 C C . PHE A 1 179 ? -8.359 5.84 0.251 1 98.44 179 PHE A C 1
ATOM 1390 O O . PHE A 1 179 ? -8.109 4.668 -0.044 1 98.44 179 PHE A O 1
ATOM 1397 N N . GLU A 1 180 ? -9.383 6.539 -0.209 1 98.25 180 GLU A N 1
ATOM 1398 C CA . GLU A 1 180 ? -10.219 5.902 -1.227 1 98.25 180 GLU A CA 1
ATOM 1399 C C . GLU A 1 180 ? -9.406 5.598 -2.486 1 98.25 180 GLU A C 1
ATOM 1401 O O . GLU A 1 180 ? -9.633 4.574 -3.139 1 98.25 180 GLU A O 1
ATOM 1406 N N . ASN A 1 181 ? -8.547 6.465 -2.852 1 97.81 181 ASN A N 1
ATOM 1407 C CA . ASN A 1 181 ? -7.645 6.195 -3.969 1 97.81 181 ASN A CA 1
ATOM 1408 C C . ASN A 1 181 ? -6.82 4.934 -3.736 1 97.81 181 ASN A C 1
ATOM 1410 O O . ASN A 1 181 ? -6.641 4.129 -4.648 1 97.81 181 ASN A O 1
ATOM 1414 N N . LEU A 1 182 ? -6.305 4.758 -2.551 1 98.44 182 LEU A N 1
ATOM 1415 C CA . LEU A 1 182 ? -5.527 3.57 -2.203 1 98.44 182 LEU A CA 1
ATOM 1416 C C . LEU A 1 182 ? -6.395 2.318 -2.266 1 98.44 182 LEU A C 1
ATOM 1418 O O . LEU A 1 182 ? -5.969 1.285 -2.785 1 98.44 182 LEU A O 1
ATOM 1422 N N . HIS A 1 183 ? -7.668 2.432 -1.783 1 98.62 183 HIS A N 1
ATOM 1423 C CA . HIS A 1 183 ? -8.602 1.312 -1.848 1 98.62 183 HIS A CA 1
ATOM 1424 C C . HIS A 1 183 ? -8.891 0.921 -3.293 1 98.62 183 HIS A C 1
ATOM 1426 O O . HIS A 1 183 ? -8.961 -0.266 -3.617 1 98.62 183 HIS A O 1
ATOM 1432 N N . GLN A 1 184 ? -9.07 1.942 -4.051 1 98.5 184 GLN A N 1
ATOM 1433 C CA . GLN A 1 184 ? -9.367 1.676 -5.453 1 98.5 184 GLN A CA 1
ATOM 1434 C C . GLN A 1 184 ? -8.203 0.967 -6.141 1 98.5 184 GLN A C 1
ATOM 1436 O O . GLN A 1 184 ? -8.414 0.037 -6.926 1 98.5 184 GLN A O 1
ATOM 1441 N N . PHE A 1 185 ? -7 1.37 -5.891 1 98.56 185 PHE A N 1
ATOM 1442 C CA . PHE A 1 185 ? -5.82 0.698 -6.422 1 98.56 185 PHE A CA 1
ATOM 1443 C C . PHE A 1 185 ? -5.82 -0.779 -6.047 1 98.56 185 PHE A C 1
ATOM 1445 O O . PHE A 1 185 ? -5.566 -1.642 -6.891 1 98.56 185 PHE A O 1
ATOM 1452 N N . LEU A 1 186 ? -6.082 -1.077 -4.793 1 98.5 186 LEU A N 1
ATOM 1453 C CA . LEU A 1 186 ? -6.098 -2.457 -4.312 1 98.5 186 LEU A CA 1
ATOM 1454 C C . LEU A 1 186 ? -7.191 -3.262 -5.008 1 98.5 186 LEU A C 1
ATOM 1456 O O . LEU A 1 186 ? -6.977 -4.418 -5.375 1 98.5 186 LEU A O 1
ATOM 1460 N N . ARG A 1 187 ? -8.406 -2.643 -5.176 1 98.56 187 ARG A N 1
ATOM 1461 C CA . ARG A 1 187 ? -9.492 -3.328 -5.867 1 98.56 187 ARG A CA 1
ATOM 1462 C C . ARG A 1 187 ? -9.109 -3.656 -7.305 1 98.56 187 ARG A C 1
ATOM 1464 O O . ARG A 1 187 ? -9.414 -4.742 -7.801 1 98.56 187 ARG A O 1
ATOM 1471 N N . ASP A 1 188 ? -8.422 -2.75 -7.941 1 98.5 188 ASP A N 1
ATOM 1472 C CA . ASP A 1 188 ? -7.984 -2.967 -9.312 1 98.5 188 ASP A CA 1
ATOM 1473 C C . ASP A 1 188 ? -6.945 -4.086 -9.391 1 98.5 188 ASP A C 1
ATOM 1475 O O . ASP A 1 188 ? -7.016 -4.945 -10.273 1 98.5 188 ASP A O 1
ATOM 1479 N N . GLU A 1 189 ? -5.961 -4.043 -8.508 1 98.31 189 GLU A N 1
ATOM 1480 C CA . GLU A 1 189 ? -4.941 -5.082 -8.469 1 98.31 189 GLU A CA 1
ATOM 1481 C C . GLU A 1 189 ? -5.559 -6.449 -8.172 1 98.31 189 GLU A C 1
ATOM 1483 O O . GLU A 1 189 ? -5.176 -7.453 -8.773 1 98.31 189 GLU A O 1
ATOM 1488 N N . GLU A 1 190 ? -6.453 -6.484 -7.203 1 98.38 190 GLU A N 1
ATOM 1489 C CA . GLU A 1 190 ? -7.16 -7.715 -6.875 1 98.38 190 GLU A CA 1
ATOM 1490 C C . GLU A 1 190 ? -7.902 -8.266 -8.094 1 98.38 190 GLU A C 1
ATOM 1492 O O . GLU A 1 190 ? -7.809 -9.453 -8.398 1 98.38 190 GLU A O 1
ATOM 1497 N N . GLY A 1 191 ? -8.664 -7.391 -8.766 1 98.31 191 GLY A N 1
ATOM 1498 C CA . GLY A 1 191 ? -9.383 -7.793 -9.961 1 98.31 191 GLY A CA 1
ATOM 1499 C C . GLY A 1 191 ? -8.477 -8.352 -11.047 1 98.31 191 GLY A C 1
ATOM 1500 O O . GLY A 1 191 ? -8.812 -9.344 -11.695 1 98.31 191 GLY A O 1
ATOM 1501 N N . ALA A 1 192 ? -7.344 -7.738 -11.234 1 98 192 ALA A N 1
ATOM 1502 C CA . ALA A 1 192 ? -6.387 -8.18 -12.25 1 98 192 ALA A CA 1
ATOM 1503 C C . ALA A 1 192 ? -5.828 -9.562 -11.906 1 98 192 ALA A C 1
ATOM 1505 O O . ALA A 1 192 ? -5.68 -10.414 -12.789 1 98 192 ALA A O 1
ATOM 1506 N N . ARG A 1 193 ? -5.492 -9.797 -10.672 1 97.88 193 ARG A N 1
ATOM 1507 C CA . ARG A 1 193 ? -4.934 -11.07 -10.242 1 97.88 193 ARG A CA 1
ATOM 1508 C C . ARG A 1 193 ? -5.965 -12.188 -10.352 1 97.88 193 ARG A C 1
ATOM 1510 O O . ARG A 1 193 ? -5.641 -13.297 -10.789 1 97.88 193 ARG A O 1
ATOM 1517 N N . ILE A 1 194 ? -7.203 -11.891 -9.953 1 98.38 194 ILE A N 1
ATOM 1518 C CA . ILE A 1 194 ? -8.266 -12.883 -10.039 1 98.38 194 ILE A CA 1
ATOM 1519 C C . ILE A 1 194 ? -8.539 -13.219 -11.508 1 98.38 194 ILE A C 1
ATOM 1521 O O . ILE A 1 194 ? -8.727 -14.391 -11.859 1 98.38 194 ILE A O 1
ATOM 1525 N N . SER A 1 195 ? -8.523 -12.195 -12.359 1 98.38 195 SER A N 1
ATOM 1526 C CA . SER A 1 195 ? -8.711 -12.414 -13.789 1 98.38 195 SER A CA 1
ATOM 1527 C C . SER A 1 195 ? -7.609 -13.297 -14.367 1 98.38 195 SER A C 1
ATOM 1529 O O . SER A 1 195 ? -7.875 -14.18 -15.188 1 98.38 195 SER A O 1
ATOM 1531 N N . ALA A 1 196 ? -6.406 -13.055 -13.969 1 98 196 ALA A N 1
ATOM 1532 C CA . ALA A 1 196 ? -5.285 -13.867 -14.422 1 98 196 ALA A CA 1
ATOM 1533 C C . ALA A 1 196 ? -5.449 -15.32 -13.977 1 98 196 ALA A C 1
ATOM 1535 O O . ALA A 1 196 ? -5.184 -16.25 -14.742 1 98 196 ALA A O 1
ATOM 1536 N N . LEU A 1 197 ? -5.824 -15.539 -12.727 1 98 197 LEU A N 1
ATOM 1537 C CA . LEU A 1 197 ? -6.062 -16.875 -12.195 1 98 197 LEU A CA 1
ATOM 1538 C C . LEU A 1 197 ? -7.172 -17.578 -12.977 1 98 197 LEU A C 1
ATOM 1540 O O . LEU A 1 197 ? -7.027 -18.75 -13.359 1 98 197 LEU A O 1
ATOM 1544 N N . ARG A 1 198 ? -8.273 -16.875 -13.234 1 97.81 198 ARG A N 1
ATOM 1545 C CA . ARG A 1 198 ? -9.406 -17.453 -13.945 1 97.81 198 ARG A CA 1
ATOM 1546 C C . ARG A 1 198 ? -9.031 -17.812 -15.383 1 97.81 198 ARG A C 1
ATOM 1548 O O . ARG A 1 198 ? -9.484 -18.828 -15.906 1 97.81 198 ARG A O 1
ATOM 1555 N N . GLU A 1 199 ? -8.25 -16.984 -15.977 1 97.69 199 GLU A N 1
ATOM 1556 C CA . GLU A 1 199 ? -7.766 -17.281 -17.328 1 97.69 199 GLU A CA 1
ATOM 1557 C C . GLU A 1 199 ? -6.898 -18.531 -17.328 1 97.69 199 GLU A C 1
ATOM 1559 O O . GLU A 1 199 ? -7.031 -19.375 -18.219 1 97.69 199 GLU A O 1
ATOM 1564 N N . GLU A 1 200 ? -5.973 -18.656 -16.375 1 97.19 200 GLU A N 1
ATOM 1565 C CA . GLU A 1 200 ? -5.156 -19.859 -16.266 1 97.19 200 GLU A CA 1
ATOM 1566 C C . GLU A 1 200 ? -6.023 -21.109 -16.047 1 97.19 200 GLU A C 1
ATOM 1568 O O . GLU A 1 200 ? -5.797 -22.141 -16.672 1 97.19 200 GLU A O 1
ATOM 1573 N N . ASN A 1 201 ? -6.988 -20.984 -15.141 1 96.94 201 ASN A N 1
ATOM 1574 C CA . ASN A 1 201 ? -7.902 -22.094 -14.867 1 96.94 201 ASN A CA 1
ATOM 1575 C C . ASN A 1 201 ? -8.656 -22.531 -16.125 1 96.94 201 ASN A C 1
ATOM 1577 O O . ASN A 1 201 ? -8.805 -23.719 -16.375 1 96.94 201 ASN A O 1
ATOM 1581 N N . LEU A 1 202 ? -9.117 -21.562 -16.891 1 96.25 202 LEU A N 1
ATOM 1582 C CA . LEU A 1 202 ? -9.836 -21.859 -18.125 1 96.25 202 LEU A CA 1
ATOM 1583 C C . LEU A 1 202 ? -8.945 -22.594 -19.125 1 96.25 202 LEU A C 1
ATOM 1585 O O . LEU A 1 202 ? -9.359 -23.578 -19.719 1 96.25 202 LEU A O 1
ATOM 1589 N N . GLN A 1 203 ? -7.746 -22.141 -19.312 1 95.94 203 GLN A N 1
ATOM 1590 C CA . GLN A 1 203 ? -6.801 -22.75 -20.234 1 95.94 203 GLN A CA 1
ATOM 1591 C C . GLN A 1 203 ? -6.48 -24.188 -19.828 1 95.94 203 GLN A C 1
ATOM 1593 O O . GLN A 1 203 ? -6.496 -25.094 -20.672 1 95.94 203 GLN A O 1
ATOM 1598 N N . LYS A 1 204 ? -6.16 -24.391 -18.609 1 94.69 204 LYS A N 1
ATOM 1599 C CA . LYS A 1 204 ? -5.793 -25.703 -18.125 1 94.69 204 LYS A CA 1
ATOM 1600 C C . LYS A 1 204 ? -6.988 -26.656 -18.141 1 94.69 204 LYS A C 1
ATOM 1602 O O . LYS A 1 204 ? -6.844 -27.844 -18.453 1 94.69 204 LYS A O 1
ATOM 1607 N N . SER A 1 205 ? -8.18 -26.172 -17.844 1 94 205 SER A N 1
ATOM 1608 C CA . SER A 1 205 ? -9.398 -26.969 -17.906 1 94 205 SER A CA 1
ATOM 1609 C C . SER A 1 205 ? -9.688 -27.438 -19.328 1 94 205 SER A C 1
ATOM 1611 O O . SER A 1 205 ? -10.055 -28.578 -19.562 1 94 205 SER A O 1
ATOM 1613 N N . GLN A 1 206 ? -9.492 -26.531 -20.25 1 94.5 206 GLN A N 1
ATOM 1614 C CA . GLN A 1 206 ? -9.703 -26.875 -21.656 1 94.5 206 GLN A CA 1
ATOM 1615 C C . GLN A 1 206 ? -8.688 -27.922 -22.125 1 94.5 206 GLN A C 1
ATOM 1617 O O . GLN A 1 206 ? -9.031 -28.844 -22.859 1 94.5 206 GLN A O 1
ATOM 1622 N N . MET A 1 207 ? -7.504 -27.719 -21.703 1 93.31 207 MET A N 1
ATOM 1623 C CA . MET A 1 207 ? -6.457 -28.672 -22.031 1 93.31 207 MET A CA 1
ATOM 1624 C C . MET A 1 207 ? -6.793 -30.062 -21.5 1 93.31 207 MET A C 1
ATOM 1626 O O . MET A 1 207 ? -6.656 -31.047 -22.219 1 93.31 207 MET A O 1
ATOM 1630 N N . MET A 1 208 ? -7.242 -30.109 -20.266 1 93.19 208 MET A N 1
ATOM 1631 C CA . MET A 1 208 ? -7.578 -31.391 -19.641 1 93.19 208 MET A CA 1
ATOM 1632 C C . MET A 1 208 ? -8.773 -32.031 -20.328 1 93.19 208 MET A C 1
ATOM 1634 O O . MET A 1 208 ? -8.812 -33.25 -20.516 1 93.19 208 MET A O 1
ATOM 1638 N N . GLU A 1 209 ? -9.695 -31.219 -20.719 1 93.94 209 GLU A N 1
ATOM 1639 C CA . GLU A 1 209 ? -10.875 -31.734 -21.406 1 93.94 209 GLU A CA 1
ATOM 1640 C C . GLU A 1 209 ? -10.492 -32.344 -22.75 1 93.94 209 GLU A C 1
ATOM 1642 O O . GLU A 1 209 ? -10.992 -33.406 -23.125 1 93.94 209 GLU A O 1
ATOM 1647 N N . LYS A 1 210 ? -9.648 -31.703 -23.469 1 94.25 210 LYS A N 1
ATOM 1648 C CA . LYS A 1 210 ? -9.172 -32.219 -24.75 1 94.25 210 LYS A CA 1
ATOM 1649 C C . LYS A 1 210 ? -8.422 -33.531 -24.562 1 94.25 210 LYS A C 1
ATOM 1651 O O . LYS A 1 210 ? -8.617 -34.469 -25.344 1 94.25 210 LYS A O 1
ATOM 1656 N N . LYS A 1 211 ? -7.605 -33.594 -23.562 1 93.69 211 LYS A N 1
ATOM 1657 C CA . LYS A 1 211 ? -6.84 -34.812 -23.297 1 93.69 211 LYS A CA 1
ATOM 1658 C C . LYS A 1 211 ? -7.762 -35.969 -22.906 1 93.69 211 LYS A C 1
ATOM 1660 O O . LYS A 1 211 ? -7.562 -37.094 -23.344 1 93.69 211 LYS A O 1
ATOM 1665 N N . ILE A 1 212 ? -8.758 -35.688 -22.109 1 95.06 212 ILE A N 1
ATOM 1666 C CA . ILE A 1 212 ? -9.711 -36.688 -21.656 1 95.06 212 ILE A CA 1
ATOM 1667 C C . ILE A 1 212 ? -10.477 -37.25 -22.859 1 95.06 212 ILE A C 1
ATOM 1669 O O . ILE A 1 212 ? -10.656 -38.438 -23 1 95.06 212 ILE A O 1
ATOM 1673 N N . LYS A 1 213 ? -10.891 -36.375 -23.766 1 95.5 213 LYS A N 1
ATOM 1674 C CA . LYS A 1 213 ? -11.617 -36.781 -24.953 1 95.5 213 LYS A CA 1
ATOM 1675 C C . LYS A 1 213 ? -10.75 -37.656 -25.859 1 95.5 213 LYS A C 1
ATOM 1677 O O . LYS A 1 213 ? -11.211 -38.688 -26.359 1 95.5 213 LYS A O 1
ATOM 1682 N N . LYS A 1 214 ? -9.586 -37.25 -26 1 94.25 214 LYS A N 1
ATOM 1683 C CA . LYS A 1 214 ? -8.656 -38.031 -26.812 1 94.25 214 LYS A CA 1
ATOM 1684 C C . LYS A 1 214 ? -8.438 -39.406 -26.219 1 94.25 214 LYS A C 1
ATOM 1686 O O . LYS A 1 214 ? -8.484 -40.406 -26.922 1 94.25 214 LYS A O 1
ATOM 1691 N N . MET A 1 215 ? -8.156 -39.469 -24.906 1 94.75 215 MET A N 1
ATOM 1692 C CA . MET A 1 215 ? -7.938 -40.719 -24.234 1 94.75 215 MET A CA 1
ATOM 1693 C C . MET A 1 215 ? -9.18 -41.625 -24.328 1 94.75 215 MET A C 1
ATOM 1695 O O . MET A 1 215 ? -9.07 -42.844 -24.484 1 94.75 215 MET A O 1
ATOM 1699 N N . SER A 1 216 ? -10.336 -41.031 -24.25 1 96.25 216 SER A N 1
ATOM 1700 C CA . SER A 1 216 ? -11.578 -41.781 -24.359 1 96.25 216 SER A CA 1
ATOM 1701 C C . SER A 1 216 ? -11.727 -42.406 -25.734 1 96.25 216 SER A C 1
ATOM 1703 O O . SER A 1 216 ? -12.172 -43.562 -25.844 1 96.25 216 SER A O 1
ATOM 1705 N N . ARG A 1 217 ? -11.312 -41.719 -26.734 1 95.44 217 ARG A N 1
ATOM 1706 C CA . ARG A 1 217 ? -11.359 -42.25 -28.094 1 95.44 217 ARG A CA 1
ATOM 1707 C C . ARG A 1 217 ? -10.406 -43.406 -28.266 1 95.44 217 ARG A C 1
ATOM 1709 O O . ARG A 1 217 ? -10.758 -44.438 -28.875 1 95.44 217 ARG A O 1
ATOM 1716 N N . GLU A 1 218 ? -9.25 -43.219 -27.688 1 95 218 GLU A N 1
ATOM 1717 C CA . GLU A 1 218 ? -8.25 -44.281 -27.797 1 95 218 GLU A CA 1
ATOM 1718 C C . GLU A 1 218 ? -8.688 -45.531 -27.031 1 95 218 GLU A C 1
ATOM 1720 O O . GLU A 1 218 ? -8.492 -46.656 -27.484 1 95 218 GLU A O 1
ATOM 1725 N N . ILE A 1 219 ? -9.25 -45.312 -25.891 1 96.31 219 ILE A N 1
ATOM 1726 C CA . ILE A 1 219 ? -9.734 -46.406 -25.062 1 96.31 219 ILE A CA 1
ATOM 1727 C C . ILE A 1 219 ? -10.836 -47.156 -25.797 1 96.31 219 ILE A C 1
ATOM 1729 O O . ILE A 1 219 ? -10.836 -48.406 -25.844 1 96.31 219 ILE A O 1
ATOM 1733 N N . ALA A 1 220 ? -11.734 -46.469 -26.438 1 95.94 220 ALA A N 1
ATOM 1734 C CA . ALA A 1 220 ? -12.82 -47.062 -27.203 1 95.94 220 ALA A CA 1
ATOM 1735 C C . ALA A 1 220 ? -12.281 -47.844 -28.391 1 95.94 220 ALA A C 1
ATOM 1737 O O . ALA A 1 220 ? -12.727 -48.969 -28.641 1 95.94 220 ALA A O 1
ATOM 1738 N N . SER A 1 221 ? -11.375 -47.281 -29.031 1 94.44 221 SER A N 1
ATOM 1739 C CA . SER A 1 221 ? -10.781 -47.938 -30.188 1 94.44 221 SER A CA 1
ATOM 1740 C C . SER A 1 221 ? -10.062 -49.219 -29.781 1 94.44 221 SER A C 1
ATOM 1742 O O . SER A 1 221 ? -10.234 -50.25 -30.422 1 94.44 221 SER A O 1
ATOM 1744 N N . LEU A 1 222 ? -9.266 -49.125 -28.672 1 95.56 222 LEU A N 1
ATOM 1745 C CA . LEU A 1 222 ? -8.547 -50.312 -28.188 1 95.56 222 LEU A CA 1
ATOM 1746 C C . LEU A 1 222 ? -9.516 -51.375 -27.719 1 95.56 222 LEU A C 1
ATOM 1748 O O . LEU A 1 222 ? -9.328 -52.562 -28.016 1 95.56 222 LEU A O 1
ATOM 1752 N N . SER A 1 223 ? -10.523 -51 -27 1 95.81 223 SER A N 1
ATOM 1753 C CA . SER A 1 223 ? -11.531 -51.938 -26.5 1 95.81 223 SER A CA 1
ATOM 1754 C C . SER A 1 223 ? -12.227 -52.656 -27.656 1 95.81 223 SER A C 1
ATOM 1756 O O . SER A 1 223 ? -12.438 -53.875 -27.578 1 95.81 223 SER A O 1
ATOM 1758 N N . ASP A 1 224 ? -12.555 -51.906 -28.703 1 94.81 224 ASP A N 1
ATOM 1759 C CA . ASP A 1 224 ? -13.203 -52.5 -29.875 1 94.81 224 ASP A CA 1
ATOM 1760 C C . ASP A 1 224 ? -12.281 -53.5 -30.562 1 94.81 224 ASP A C 1
ATOM 1762 O O . ASP A 1 224 ? -12.719 -54.562 -30.969 1 94.81 224 ASP A O 1
ATOM 1766 N N . LYS A 1 225 ? -11.055 -53.094 -30.656 1 93.81 225 LYS A N 1
ATOM 1767 C CA . LYS A 1 225 ? -10.07 -53.938 -31.312 1 93.81 225 LYS A CA 1
ATOM 1768 C C . LYS A 1 225 ? -9.898 -55.25 -30.531 1 93.81 225 LYS A C 1
ATOM 1770 O O . LYS A 1 225 ? -9.852 -56.344 -31.141 1 93.81 225 LYS A O 1
ATOM 1775 N N . ILE A 1 226 ? -9.797 -55.125 -29.25 1 96.12 226 ILE A N 1
ATOM 1776 C CA . ILE A 1 226 ? -9.609 -56.281 -28.391 1 96.12 226 ILE A CA 1
ATOM 1777 C C . ILE A 1 226 ? -10.836 -57.188 -28.484 1 96.12 226 ILE A C 1
ATOM 1779 O O . ILE A 1 226 ? -10.711 -58.406 -28.609 1 96.12 226 ILE A O 1
ATOM 1783 N N . GLN A 1 227 ? -11.992 -56.625 -28.531 1 95.25 227 GLN A N 1
ATOM 1784 C CA . GLN A 1 227 ? -13.234 -57.375 -28.609 1 95.25 227 GLN A CA 1
ATOM 1785 C C . GLN A 1 227 ? -13.328 -58.156 -29.922 1 95.25 227 GLN A C 1
ATOM 1787 O O . GLN A 1 227 ? -13.672 -59.344 -29.938 1 95.25 227 GLN A O 1
ATOM 1792 N N . VAL A 1 228 ? -13.008 -57.562 -31.047 1 93.88 228 VAL A N 1
ATOM 1793 C CA . VAL A 1 228 ? -13.055 -58.188 -32.375 1 93.88 228 VAL A CA 1
ATOM 1794 C C . VAL A 1 228 ? -12.055 -59.344 -32.438 1 93.88 228 VAL A C 1
ATOM 1796 O O . VAL A 1 228 ? -12.375 -60.406 -32.938 1 93.88 228 VAL A O 1
ATOM 1799 N N . LEU A 1 229 ? -10.891 -59.094 -31.891 1 94.81 229 LEU A N 1
ATOM 1800 C CA . LEU A 1 229 ? -9.852 -60.125 -31.922 1 94.81 229 LEU A CA 1
ATOM 1801 C C . LEU A 1 229 ? -10.25 -61.312 -31.078 1 94.81 229 LEU A C 1
ATOM 1803 O O . LEU A 1 229 ? -10.055 -62.469 -31.484 1 94.81 229 LEU A O 1
ATOM 1807 N N . GLU A 1 230 ? -10.844 -61.031 -29.906 1 94.12 230 GLU A N 1
ATOM 1808 C CA . GLU A 1 230 ? -11.305 -62.125 -29.047 1 94.12 230 GLU A CA 1
ATOM 1809 C C . GLU A 1 230 ? -12.414 -62.938 -29.719 1 94.12 230 GLU A C 1
ATOM 1811 O O . GLU A 1 230 ? -12.438 -64.125 -29.625 1 94.12 230 GLU A O 1
ATOM 1816 N N . GLU A 1 231 ? -13.266 -62.312 -30.469 1 93 231 GLU A N 1
ATOM 1817 C CA . GLU A 1 231 ? -14.336 -62.969 -31.203 1 93 231 GLU A CA 1
ATOM 1818 C C . GLU A 1 231 ? -13.781 -63.812 -32.344 1 93 231 GLU A C 1
ATOM 1820 O O . GLU A 1 231 ? -14.25 -64.938 -32.562 1 93 231 GLU A O 1
ATOM 1825 N N . GLU A 1 232 ? -12.789 -63.312 -32.969 1 91.44 232 GLU A N 1
ATOM 1826 C CA . GLU A 1 232 ? -12.172 -64 -34.062 1 91.44 232 GLU A CA 1
ATOM 1827 C C . GLU A 1 232 ? -11.406 -65.25 -33.562 1 91.44 232 GLU A C 1
ATOM 1829 O O . GLU A 1 232 ? -11.383 -66.25 -34.25 1 91.44 232 GLU A O 1
ATOM 1834 N N . MET A 1 233 ? -10.82 -65.125 -32.344 1 92.5 233 MET A N 1
ATOM 1835 C CA . MET A 1 233 ? -10.078 -66.25 -31.781 1 92.5 233 MET A CA 1
ATOM 1836 C C . MET A 1 233 ? -11.016 -67.312 -31.312 1 92.5 233 MET A C 1
ATOM 1838 O O . MET A 1 233 ? -10.625 -68.5 -31.219 1 92.5 233 MET A O 1
ATOM 1842 N N . GLU A 1 234 ? -12.266 -66.938 -31.062 1 91.31 234 GLU A N 1
ATOM 1843 C CA . GLU A 1 234 ? -13.258 -67.938 -30.609 1 91.31 234 GLU A CA 1
ATOM 1844 C C . GLU A 1 234 ? -13.969 -68.625 -31.781 1 91.31 234 GLU A C 1
ATOM 1846 O O . GLU A 1 234 ? -14.703 -69.562 -31.609 1 91.31 234 GLU A O 1
ATOM 1851 N N . ALA A 1 235 ? -13.711 -68.125 -33 1 88.5 235 ALA A N 1
ATOM 1852 C CA . ALA A 1 235 ? -14.328 -68.688 -34.188 1 88.5 235 ALA A CA 1
ATOM 1853 C C . ALA A 1 235 ? -13.828 -70.125 -34.469 1 88.5 235 ALA A C 1
ATOM 1855 O O . ALA A 1 235 ? -12.805 -70.562 -33.906 1 88.5 235 ALA A O 1
ATOM 1856 N N . GLU A 1 236 ? -14.57 -70.875 -35.281 1 89.25 236 GLU A N 1
ATOM 1857 C CA . GLU A 1 236 ? -14.148 -72.188 -35.688 1 89.25 236 GLU A CA 1
ATOM 1858 C C . GLU A 1 236 ? -12.789 -72.125 -36.375 1 89.25 236 GLU A C 1
ATOM 1860 O O . GLU A 1 236 ? -12.438 -71.125 -37 1 89.25 236 GLU A O 1
ATOM 1865 N N . ASP A 1 237 ? -11.984 -73.125 -36.25 1 90.25 237 ASP A N 1
ATOM 1866 C CA . ASP A 1 237 ? -10.578 -73.188 -36.656 1 90.25 237 ASP A CA 1
ATOM 1867 C C . ASP A 1 237 ? -10.414 -72.875 -38.125 1 90.25 237 ASP A C 1
ATOM 1869 O O . ASP A 1 237 ? -9.547 -72.062 -38.5 1 90.25 237 ASP A O 1
ATOM 1873 N N . ILE A 1 238 ? -11.289 -73.5 -38.906 1 88.56 238 ILE A N 1
ATOM 1874 C CA . ILE A 1 238 ? -11.125 -73.312 -40.344 1 88.56 238 ILE A CA 1
ATOM 1875 C C . ILE A 1 238 ? -11.406 -71.812 -40.688 1 88.56 238 ILE A C 1
ATOM 1877 O O . ILE A 1 238 ? -10.648 -71.188 -41.438 1 88.56 238 ILE A O 1
ATOM 1881 N N . LEU A 1 239 ? -12.469 -71.312 -40.062 1 88 239 LEU A N 1
ATOM 1882 C CA . LEU A 1 239 ? -12.828 -69.938 -40.281 1 88 239 LEU A CA 1
ATOM 1883 C C . LEU A 1 239 ? -11.75 -69 -39.75 1 88 239 LEU A C 1
ATOM 1885 O O . LEU A 1 239 ? -11.422 -68 -40.406 1 88 239 LEU A O 1
ATOM 1889 N N . PHE A 1 240 ? -11.18 -69.312 -38.656 1 92.75 240 PHE A N 1
ATOM 1890 C CA . PHE A 1 240 ? -10.102 -68.5 -38.031 1 92.75 240 PHE A CA 1
ATOM 1891 C C . PHE A 1 240 ? -8.875 -68.5 -38.938 1 92.75 240 PHE A C 1
ATOM 1893 O O . PHE A 1 240 ? -8.312 -67.438 -39.188 1 92.75 240 PHE A O 1
ATOM 1900 N N . LEU A 1 241 ? -8.57 -69.625 -39.5 1 91.56 241 LEU A N 1
ATOM 1901 C CA . LEU A 1 241 ? -7.359 -69.75 -40.281 1 91.56 241 LEU A CA 1
ATOM 1902 C C . LEU A 1 241 ? -7.523 -69 -41.625 1 91.56 241 LEU A C 1
ATOM 1904 O O . LEU A 1 241 ? -6.551 -68.5 -42.188 1 91.56 241 LEU A O 1
ATOM 1908 N N . GLN A 1 242 ? -8.773 -69 -42.094 1 87.38 242 GLN A N 1
ATOM 1909 C CA . GLN A 1 242 ? -9.047 -68.312 -43.375 1 87.38 242 GLN A CA 1
ATOM 1910 C C . GLN A 1 242 ? -8.891 -66.812 -43.219 1 87.38 242 GLN A C 1
ATOM 1912 O O . GLN A 1 242 ? -8.477 -66.125 -44.156 1 87.38 242 GLN A O 1
ATOM 1917 N N . LYS A 1 243 ? -9.133 -66.312 -42.031 1 88.56 243 LYS A N 1
ATOM 1918 C CA . LYS A 1 243 ? -9.094 -64.875 -41.781 1 88.56 243 LYS A CA 1
ATOM 1919 C C . LYS A 1 243 ? -7.855 -64.5 -41 1 88.56 243 LYS A C 1
ATOM 1921 O O . LYS A 1 243 ? -7.762 -63.375 -40.5 1 88.56 243 LYS A O 1
ATOM 1926 N N . TYR A 1 244 ? -6.965 -65.312 -40.812 1 90.31 244 TYR A N 1
ATOM 1927 C CA . TYR A 1 244 ? -5.852 -65.125 -39.875 1 90.31 244 TYR A CA 1
ATOM 1928 C C . TYR A 1 244 ? -4.984 -63.938 -40.312 1 90.31 244 TYR A C 1
ATOM 1930 O O . TYR A 1 244 ? -4.574 -63.125 -39.469 1 90.31 244 TYR A O 1
ATOM 1938 N N . ARG A 1 245 ? -4.672 -63.844 -41.594 1 87.44 245 ARG A N 1
ATOM 1939 C CA . ARG A 1 245 ? -3.834 -62.75 -42.094 1 87.44 245 ARG A CA 1
ATOM 1940 C C . ARG A 1 245 ? -4.438 -61.406 -41.75 1 87.44 245 ARG A C 1
ATOM 1942 O O . ARG A 1 245 ? -3.736 -60.5 -41.25 1 87.44 245 ARG A O 1
ATOM 1949 N N . ASP A 1 246 ? -5.711 -61.281 -41.906 1 89.19 246 ASP A N 1
ATOM 1950 C CA . ASP A 1 246 ? -6.414 -60.031 -41.594 1 89.19 246 ASP A CA 1
ATOM 1951 C C . ASP A 1 246 ? -6.445 -59.781 -40.094 1 89.19 246 ASP A C 1
ATOM 1953 O O . ASP A 1 246 ? -6.332 -58.625 -39.656 1 89.19 246 ASP A O 1
ATOM 1957 N N . THR A 1 247 ? -6.582 -60.812 -39.406 1 91.38 247 THR A N 1
ATOM 1958 C CA . THR A 1 247 ? -6.637 -60.719 -37.938 1 91.38 247 THR A CA 1
ATOM 1959 C C . THR A 1 247 ? -5.305 -60.219 -37.375 1 91.38 247 THR A C 1
ATOM 1961 O O . THR A 1 247 ? -5.277 -59.406 -36.438 1 91.38 247 THR A O 1
ATOM 1964 N N . VAL A 1 248 ? -4.23 -60.719 -37.969 1 90.69 248 VAL A N 1
ATOM 1965 C CA . VAL A 1 248 ? -2.902 -60.312 -37.5 1 90.69 248 VAL A CA 1
ATOM 1966 C C . VAL A 1 248 ? -2.666 -58.844 -37.812 1 90.69 248 VAL A C 1
ATOM 1968 O O . VAL A 1 248 ? -2.074 -58.125 -37 1 90.69 248 VAL A O 1
ATOM 1971 N N . GLU A 1 249 ? -3.154 -58.406 -38.875 1 89.44 249 GLU A N 1
ATOM 1972 C CA . GLU A 1 249 ? -3.014 -57 -39.25 1 89.44 249 GLU A CA 1
ATOM 1973 C C . GLU A 1 249 ? -3.809 -56.094 -38.312 1 89.44 249 GLU A C 1
ATOM 1975 O O . GLU A 1 249 ? -3.346 -55 -37.938 1 89.44 249 GLU A O 1
ATOM 1980 N N . ARG A 1 250 ? -4.93 -56.562 -37.875 1 88 250 ARG A N 1
ATOM 1981 C CA . ARG A 1 250 ? -5.781 -55.812 -36.969 1 88 250 ARG A CA 1
ATOM 1982 C C . ARG A 1 250 ? -5.172 -55.75 -35.594 1 88 250 ARG A C 1
ATOM 1984 O O . ARG A 1 250 ? -5.379 -54.781 -34.844 1 88 250 ARG A O 1
ATOM 1991 N N . ALA A 1 251 ? -4.371 -56.688 -35.25 1 90.5 251 ALA A N 1
ATOM 1992 C CA . ALA A 1 251 ? -3.801 -56.812 -33.938 1 90.5 251 ALA A CA 1
ATOM 1993 C C . ALA A 1 251 ? -2.59 -55.906 -33.75 1 90.5 251 ALA A C 1
ATOM 1995 O O . ALA A 1 251 ? -2.156 -55.625 -32.625 1 90.5 251 ALA A O 1
ATOM 1996 N N . GLN A 1 252 ? -2.16 -55.375 -34.844 1 86.94 252 GLN A N 1
ATOM 1997 C CA . GLN A 1 252 ? -1.017 -54.469 -34.781 1 86.94 252 GLN A CA 1
ATOM 1998 C C . GLN A 1 252 ? -1.398 -53.156 -34.094 1 86.94 252 GLN A C 1
ATOM 2000 O O . GLN A 1 252 ? -2.488 -52.625 -34.344 1 86.94 252 GLN A O 1
ATOM 2005 N N . CYS A 1 253 ? -0.593 -52.781 -33.094 1 82.44 253 CYS A N 1
ATOM 2006 C CA . CYS A 1 253 ? -0.851 -51.562 -32.344 1 82.44 253 CYS A CA 1
ATOM 2007 C C . CYS A 1 253 ? 0.312 -50.594 -32.5 1 82.44 253 CYS A C 1
ATOM 2009 O O . CYS A 1 253 ? 1.437 -50.875 -32.094 1 82.44 253 CYS A O 1
ATOM 2011 N N . THR A 1 254 ? 0.025 -49.375 -33.031 1 84.25 254 THR A N 1
ATOM 2012 C CA . THR A 1 254 ? 1.033 -48.344 -33.219 1 84.25 254 THR A CA 1
ATOM 2013 C C . THR A 1 254 ? 0.834 -47.219 -32.188 1 84.25 254 THR A C 1
ATOM 2015 O O . THR A 1 254 ? 1.561 -46.219 -32.219 1 84.25 254 THR A O 1
ATOM 2018 N N . LEU A 1 255 ? -0.119 -47.469 -31.297 1 87.81 255 LEU A N 1
ATOM 2019 C CA . LEU A 1 255 ? -0.405 -46.406 -30.328 1 87.81 255 LEU A CA 1
ATOM 2020 C C . LEU A 1 255 ? 0.71 -46.312 -29.297 1 87.81 255 LEU A C 1
ATOM 2022 O O . LEU A 1 255 ? 1.168 -47.312 -28.766 1 87.81 255 LEU A O 1
ATOM 2026 N N . GLN A 1 256 ? 1.228 -45.094 -29.156 1 88.25 256 GLN A N 1
ATOM 2027 C CA . GLN A 1 256 ? 2.244 -44.844 -28.141 1 88.25 256 GLN A CA 1
ATOM 2028 C C . GLN A 1 256 ? 1.625 -44.781 -26.75 1 88.25 256 GLN A C 1
ATOM 2030 O O . GLN A 1 256 ? 0.419 -44.562 -26.609 1 88.25 256 GLN A O 1
ATOM 2035 N N . ASN A 1 257 ? 2.48 -45.094 -25.703 1 89.38 257 ASN A N 1
ATOM 2036 C CA . ASN A 1 257 ? 2.023 -44.969 -24.328 1 89.38 257 ASN A CA 1
ATOM 2037 C C . ASN A 1 257 ? 1.547 -43.531 -24.031 1 89.38 257 ASN A C 1
ATOM 2039 O O . ASN A 1 257 ? 2.018 -42.562 -24.641 1 89.38 257 ASN A O 1
ATOM 2043 N N . PRO A 1 258 ? 0.544 -43.5 -23.172 1 88.31 258 PRO A N 1
ATOM 2044 C CA . PRO A 1 258 ? 0.053 -42.156 -22.828 1 88.31 258 PRO A CA 1
ATOM 2045 C C . PRO A 1 258 ? 1.111 -41.312 -22.141 1 88.31 258 PRO A C 1
ATOM 2047 O O . PRO A 1 258 ? 1.917 -41.812 -21.359 1 88.31 258 PRO A O 1
ATOM 2050 N N . GLU A 1 259 ? 1.145 -40.094 -22.5 1 81.25 259 GLU A N 1
ATOM 2051 C CA . GLU A 1 259 ? 2.088 -39.156 -21.922 1 81.25 259 GLU A CA 1
ATOM 2052 C C . GLU A 1 259 ? 1.637 -38.719 -20.531 1 81.25 259 GLU A C 1
ATOM 2054 O O . GLU A 1 259 ? 0.437 -38.625 -20.25 1 81.25 259 GLU A O 1
ATOM 2059 N N . ARG A 1 260 ? 2.662 -38.469 -19.672 1 79.44 260 ARG A N 1
ATOM 2060 C CA . ARG A 1 260 ? 2.373 -37.969 -18.328 1 79.44 260 ARG A CA 1
ATOM 2061 C C . ARG A 1 260 ? 1.849 -36.562 -18.391 1 79.44 260 ARG A C 1
ATOM 2063 O O . ARG A 1 260 ? 2.254 -35.75 -19.25 1 79.44 260 ARG A O 1
ATOM 2070 N N . LEU A 1 261 ? 0.909 -36.375 -17.562 1 81.44 261 LEU A N 1
ATOM 2071 C CA . LEU A 1 261 ? 0.282 -35.062 -17.5 1 81.44 261 LEU A CA 1
ATOM 2072 C C . LEU A 1 261 ? 1.204 -34.062 -16.812 1 81.44 261 LEU A C 1
ATOM 2074 O O . LEU A 1 261 ? 1.527 -34.188 -15.641 1 81.44 261 LEU A O 1
ATOM 2078 N N . SER A 1 262 ? 1.877 -33.125 -17.625 1 79.5 262 SER A N 1
ATOM 2079 C CA . SER A 1 262 ? 2.732 -32.094 -17.062 1 79.5 262 SER A CA 1
ATOM 2080 C C . SER A 1 262 ? 2.086 -30.719 -17.188 1 79.5 262 SER A C 1
ATOM 2082 O O . SER A 1 262 ? 1.369 -30.453 -18.141 1 79.5 262 SER A O 1
ATOM 2084 N N . GLY A 1 263 ? 2.223 -29.922 -16.172 1 79.5 263 GLY A N 1
ATOM 2085 C CA . GLY A 1 263 ? 1.788 -28.547 -16.234 1 79.5 263 GLY A CA 1
ATOM 2086 C C . GLY A 1 263 ? 0.282 -28.375 -16.156 1 79.5 263 GLY A C 1
ATOM 2087 O O . GLY A 1 263 ? -0.274 -27.391 -16.641 1 79.5 263 GLY A O 1
ATOM 2088 N N . ALA A 1 264 ? -0.422 -29.359 -15.617 1 84.19 264 ALA A N 1
ATOM 2089 C CA . ALA A 1 264 ? -1.883 -29.359 -15.594 1 84.19 264 ALA A CA 1
ATOM 2090 C C . ALA A 1 264 ? -2.408 -28.594 -14.383 1 84.19 264 ALA A C 1
ATOM 2092 O O . ALA A 1 264 ? -3.527 -28.078 -14.398 1 84.19 264 ALA A O 1
ATOM 2093 N N . LEU A 1 265 ? -1.596 -28.438 -13.406 1 90.25 265 LEU A N 1
ATOM 2094 C CA . LEU A 1 265 ? -2.078 -27.859 -12.156 1 90.25 265 LEU A CA 1
ATOM 2095 C C . LEU A 1 265 ? -1.871 -26.344 -12.148 1 90.25 265 LEU A C 1
ATOM 2097 O O . LEU A 1 265 ? -1.106 -25.812 -12.961 1 90.25 265 LEU A O 1
ATOM 2101 N N . ILE A 1 266 ? -2.645 -25.734 -11.289 1 94.06 266 ILE A N 1
ATOM 2102 C CA . ILE A 1 266 ? -2.588 -24.281 -11.18 1 94.06 266 ILE A CA 1
ATOM 2103 C C . ILE A 1 266 ? -1.262 -23.875 -10.547 1 94.06 266 ILE A C 1
ATOM 2105 O O . ILE A 1 266 ? -0.801 -24.5 -9.586 1 94.06 266 ILE A O 1
ATOM 2109 N N . HIS A 1 267 ? -0.667 -22.812 -11.156 1 93.44 267 HIS A N 1
ATOM 2110 C CA . HIS A 1 267 ? 0.532 -22.234 -10.555 1 93.44 267 HIS A CA 1
ATOM 2111 C C . HIS A 1 267 ? 0.18 -21.328 -9.383 1 93.44 267 HIS A C 1
ATOM 2113 O O . HIS A 1 267 ? 0.305 -20.109 -9.484 1 93.44 267 HIS A O 1
ATOM 2119 N N . VAL A 1 268 ? -0.081 -21.875 -8.297 1 94.69 268 VAL A N 1
ATOM 2120 C CA . VAL A 1 268 ? -0.534 -21.156 -7.105 1 94.69 268 VAL A CA 1
ATOM 2121 C C . VAL A 1 268 ? 0.524 -20.141 -6.68 1 94.69 268 VAL A C 1
ATOM 2123 O O . VAL A 1 268 ? 0.194 -19.047 -6.234 1 94.69 268 VAL A O 1
ATOM 2126 N N . GLU A 1 269 ? 1.785 -20.5 -6.809 1 94.12 269 GLU A N 1
ATOM 2127 C CA . GLU A 1 269 ? 2.902 -19.656 -6.387 1 94.12 269 GLU A CA 1
ATOM 2128 C C . GLU A 1 269 ? 2.953 -18.359 -7.188 1 94.12 269 GLU A C 1
ATOM 2130 O O . GLU A 1 269 ? 3.391 -17.328 -6.68 1 94.12 269 GLU A O 1
ATOM 2135 N N . LYS A 1 270 ? 2.502 -18.375 -8.445 1 93.56 270 LYS A N 1
ATOM 2136 C CA . LYS A 1 270 ? 2.473 -17.188 -9.273 1 93.56 270 LYS A CA 1
ATOM 2137 C C . LYS A 1 270 ? 1.422 -16.188 -8.781 1 93.56 270 LYS A C 1
ATOM 2139 O O . LYS A 1 270 ? 1.588 -14.977 -8.922 1 93.56 270 LYS A O 1
ATOM 2144 N N . HIS A 1 271 ? 0.406 -16.734 -8.219 1 96.56 271 HIS A N 1
ATOM 2145 C CA . HIS A 1 271 ? -0.72 -15.891 -7.824 1 96.56 271 HIS A CA 1
ATOM 2146 C C . HIS A 1 271 ? -0.602 -15.461 -6.367 1 96.56 271 HIS A C 1
ATOM 2148 O O . HIS A 1 271 ? -1.059 -14.375 -5.996 1 96.56 271 HIS A O 1
ATOM 2154 N N . LEU A 1 272 ? 0.023 -16.281 -5.539 1 96.56 272 LEU A N 1
ATOM 2155 C CA . LEU A 1 272 ? -0.006 -16.016 -4.105 1 96.56 272 LEU A CA 1
ATOM 2156 C C . LEU A 1 272 ? 1.389 -15.68 -3.586 1 96.56 272 LEU A C 1
ATOM 2158 O O . LEU A 1 272 ? 1.531 -15.117 -2.496 1 96.56 272 LEU A O 1
ATOM 2162 N N . GLY A 1 273 ? 2.406 -16.109 -4.281 1 95.31 273 GLY A N 1
ATOM 2163 C CA . GLY A 1 273 ? 3.762 -15.875 -3.809 1 95.31 273 GLY A CA 1
ATOM 2164 C C . GLY A 1 273 ? 4.074 -14.406 -3.596 1 95.31 273 GLY A C 1
ATOM 2165 O O . GLY A 1 273 ? 4.023 -13.609 -4.535 1 95.31 273 GLY A O 1
ATOM 2166 N N . ASN A 1 274 ? 4.469 -14.031 -2.344 1 96.19 274 ASN A N 1
ATOM 2167 C CA . ASN A 1 274 ? 4.816 -12.656 -2.01 1 96.19 274 ASN A CA 1
ATOM 2168 C C . ASN A 1 274 ? 3.799 -11.664 -2.576 1 96.19 274 ASN A C 1
ATOM 2170 O O . ASN A 1 274 ? 4.176 -10.617 -3.109 1 96.19 274 ASN A O 1
ATOM 2174 N N . LEU A 1 275 ? 2.582 -12.031 -2.457 1 97.06 275 LEU A N 1
ATOM 2175 C CA . LEU A 1 275 ? 1.514 -11.266 -3.086 1 97.06 275 LEU A CA 1
ATOM 2176 C C . LEU A 1 275 ? 1.468 -9.844 -2.533 1 97.06 275 LEU A C 1
ATOM 2178 O O . LEU A 1 275 ? 1.492 -8.875 -3.299 1 97.06 275 LEU A O 1
ATOM 2182 N N . LYS A 1 276 ? 1.388 -9.68 -1.207 1 97.38 276 LYS A N 1
ATOM 2183 C CA . LYS A 1 276 ? 1.312 -8.352 -0.601 1 97.38 276 LYS A CA 1
ATOM 2184 C C . LYS A 1 276 ? 2.525 -7.504 -0.976 1 97.38 276 LYS A C 1
ATOM 2186 O O . LYS A 1 276 ? 2.395 -6.309 -1.246 1 97.38 276 LYS A O 1
ATOM 2191 N N . PHE A 1 277 ? 3.693 -8.133 -0.985 1 97 277 PHE A N 1
ATOM 2192 C CA . PHE A 1 277 ? 4.918 -7.414 -1.318 1 97 277 PHE A CA 1
ATOM 2193 C C . PHE A 1 277 ? 4.887 -6.926 -2.762 1 97 277 PHE A C 1
ATOM 2195 O O . PHE A 1 277 ? 5.27 -5.789 -3.047 1 97 277 PHE A O 1
ATOM 2202 N N . ARG A 1 278 ? 4.441 -7.758 -3.641 1 95.81 278 ARG A N 1
ATOM 2203 C CA . ARG A 1 278 ? 4.387 -7.402 -5.055 1 95.81 278 ARG A CA 1
ATOM 2204 C C . ARG A 1 278 ? 3.443 -6.223 -5.285 1 95.81 278 ARG A C 1
ATOM 2206 O O . ARG A 1 278 ? 3.744 -5.328 -6.078 1 95.81 278 ARG A O 1
ATOM 2213 N N . VAL A 1 279 ? 2.34 -6.285 -4.645 1 97.69 279 VAL A N 1
ATOM 2214 C CA . VAL A 1 279 ? 1.384 -5.188 -4.738 1 97.69 279 VAL A CA 1
ATOM 2215 C C . VAL A 1 279 ? 2.006 -3.908 -4.184 1 97.69 279 VAL A C 1
ATOM 2217 O O . VAL A 1 279 ? 1.93 -2.85 -4.812 1 97.69 279 VAL A O 1
ATOM 2220 N N . TRP A 1 280 ? 2.582 -3.988 -2.98 1 97.06 280 TRP A N 1
ATOM 2221 C CA . TRP A 1 280 ? 3.227 -2.869 -2.303 1 97.06 280 TRP A CA 1
ATOM 2222 C C . TRP A 1 280 ? 4.344 -2.283 -3.162 1 97.06 280 TRP A C 1
ATOM 2224 O O . TRP A 1 280 ? 4.457 -1.062 -3.293 1 97.06 280 TRP A O 1
ATOM 2234 N N . GLU A 1 281 ? 5.141 -3.172 -3.791 1 95.56 281 GLU A N 1
ATOM 2235 C CA . GLU A 1 281 ? 6.277 -2.754 -4.602 1 95.56 281 GLU A CA 1
ATOM 2236 C C . GLU A 1 281 ? 5.824 -1.989 -5.844 1 95.56 281 GLU A C 1
ATOM 2238 O O . GLU A 1 281 ? 6.535 -1.108 -6.332 1 95.56 281 GLU A O 1
ATOM 2243 N N . LYS A 1 282 ? 4.684 -2.227 -6.344 1 95.69 282 LYS A N 1
ATOM 2244 C CA . LYS A 1 282 ? 4.141 -1.611 -7.551 1 95.69 282 LYS A CA 1
ATOM 2245 C C . LYS A 1 282 ? 3.553 -0.235 -7.25 1 95.69 282 LYS A C 1
ATOM 2247 O O . LYS A 1 282 ? 3.367 0.577 -8.156 1 95.69 282 LYS A O 1
ATOM 2252 N N . MET A 1 283 ? 3.275 0.099 -6.059 1 96.56 283 MET A N 1
ATOM 2253 C CA . MET A 1 283 ? 2.516 1.283 -5.664 1 96.56 283 MET A CA 1
ATOM 2254 C C . MET A 1 283 ? 3.268 2.559 -6.039 1 96.56 283 MET A C 1
ATOM 2256 O O . MET A 1 283 ? 2.674 3.502 -6.559 1 96.56 283 MET A O 1
ATOM 2260 N N . PRO A 1 284 ? 4.559 2.707 -5.797 1 94.69 284 PRO A N 1
ATOM 2261 C CA . PRO A 1 284 ? 5.281 3.936 -6.133 1 94.69 284 PRO A CA 1
ATOM 2262 C C . PRO A 1 284 ? 5.234 4.258 -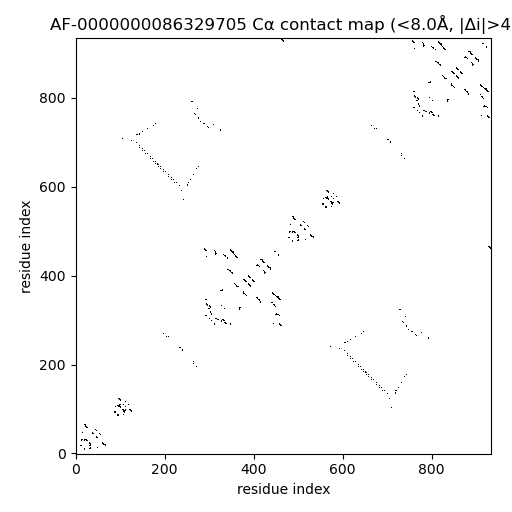7.625 1 94.69 284 PRO A C 1
ATOM 2264 O O . PRO A 1 284 ? 5.348 5.422 -8.016 1 94.69 284 PRO A O 1
ATOM 2267 N N . GLU A 1 285 ? 5.031 3.27 -8.438 1 92.06 285 GLU A N 1
ATOM 2268 C CA . GLU A 1 285 ? 4.961 3.486 -9.875 1 92.06 285 GLU A CA 1
ATOM 2269 C C . GLU A 1 285 ? 3.576 3.979 -10.297 1 92.06 285 GLU A C 1
ATOM 2271 O O . GLU A 1 285 ? 3.439 4.688 -11.289 1 92.06 285 GLU A O 1
ATOM 2276 N N . ASP A 1 286 ? 2.625 3.666 -9.484 1 92.75 286 ASP A N 1
ATOM 2277 C CA . ASP A 1 286 ? 1.261 3.896 -9.945 1 92.75 286 ASP A CA 1
ATOM 2278 C C . ASP A 1 286 ? 0.58 4.992 -9.125 1 92.75 286 ASP A C 1
ATOM 2280 O O . ASP A 1 286 ? -0.083 5.867 -9.688 1 92.75 286 ASP A O 1
ATOM 2284 N N . ILE A 1 287 ? 0.708 4.953 -7.73 1 95.88 287 ILE A N 1
ATOM 2285 C CA . ILE A 1 287 ? -0.217 5.789 -6.973 1 95.88 287 ILE A CA 1
ATOM 2286 C C . ILE A 1 287 ? 0.537 6.52 -5.867 1 95.88 287 ILE A C 1
ATOM 2288 O O . ILE A 1 287 ? 0.03 7.492 -5.301 1 95.88 287 ILE A O 1
ATOM 2292 N N . VAL A 1 288 ? 1.712 6.078 -5.477 1 96.06 288 VAL A N 1
ATOM 2293 C CA . VAL A 1 288 ? 2.422 6.66 -4.344 1 96.06 288 VAL A CA 1
ATOM 2294 C C . VAL A 1 288 ? 3.586 7.512 -4.848 1 96.06 288 VAL A C 1
ATOM 2296 O O . VAL A 1 288 ? 4.422 7.035 -5.625 1 96.06 288 VAL A O 1
ATOM 2299 N N . GLN A 1 289 ? 3.568 8.727 -4.445 1 95.38 289 GLN A N 1
ATOM 2300 C CA . GLN A 1 289 ? 4.652 9.656 -4.758 1 95.38 289 GLN A CA 1
ATOM 2301 C C . GLN A 1 289 ? 5.195 10.305 -3.488 1 95.38 289 GLN A C 1
ATOM 2303 O O . GLN A 1 289 ? 4.465 10.477 -2.51 1 95.38 289 GLN A O 1
ATOM 2308 N N . TYR A 1 290 ? 6.508 10.586 -3.521 1 96.81 290 TYR A N 1
ATOM 2309 C CA . TYR A 1 290 ? 7.141 11.297 -2.42 1 96.81 290 TYR A CA 1
ATOM 2310 C C . TYR A 1 290 ? 7.633 12.672 -2.869 1 96.81 290 TYR A C 1
ATOM 2312 O O . TYR A 1 290 ? 8.383 12.781 -3.844 1 96.81 290 TYR A O 1
ATOM 2320 N N . PHE A 1 291 ? 7.18 13.625 -2.094 1 96.88 291 PHE A N 1
ATOM 2321 C CA . PHE A 1 291 ? 7.633 14.984 -2.342 1 96.88 291 PHE A CA 1
ATOM 2322 C C . PHE A 1 291 ? 8.578 15.453 -1.239 1 96.88 291 PHE A C 1
ATOM 2324 O O . PHE A 1 291 ? 8.195 15.516 -0.069 1 96.88 291 PHE A O 1
ATOM 2331 N N . PRO A 1 292 ? 9.773 15.836 -1.61 1 95.75 292 PRO A N 1
ATOM 2332 C CA . PRO A 1 292 ? 10.742 16.25 -0.593 1 95.75 292 PRO A CA 1
ATOM 2333 C C . PRO A 1 292 ? 10.258 17.453 0.224 1 95.75 292 PRO A C 1
ATOM 2335 O O . PRO A 1 292 ? 10.648 17.609 1.382 1 95.75 292 PRO A O 1
ATOM 2338 N N . VAL A 1 293 ? 9.438 18.281 -0.459 1 96.62 293 VAL A N 1
ATOM 2339 C CA . VAL A 1 293 ? 8.852 19.438 0.194 1 96.62 293 VAL A CA 1
ATOM 2340 C C . VAL A 1 293 ? 7.355 19.5 -0.088 1 96.62 293 VAL A C 1
ATOM 2342 O O . VAL A 1 293 ? 6.902 19.094 -1.161 1 96.62 293 VAL A O 1
ATOM 2345 N N . THR A 1 294 ? 6.625 19.891 0.941 1 97.62 294 THR A N 1
ATOM 2346 C CA . THR A 1 294 ? 5.207 20.188 0.779 1 97.62 294 THR A CA 1
ATOM 2347 C C . THR A 1 294 ? 4.895 21.609 1.235 1 97.62 294 THR A C 1
ATOM 2349 O O . THR A 1 294 ? 5.715 22.25 1.901 1 97.62 294 THR A O 1
ATOM 2352 N N . LEU A 1 295 ? 3.732 22.047 0.795 1 98 295 LEU A N 1
ATOM 2353 C CA . LEU A 1 295 ? 3.377 23.438 1.087 1 98 295 LEU A CA 1
ATOM 2354 C C . LEU A 1 295 ? 2.533 23.531 2.354 1 98 295 LEU A C 1
ATOM 2356 O O . LEU A 1 295 ? 1.806 22.594 2.688 1 98 295 LEU A O 1
ATOM 2360 N N . ASN A 1 296 ? 2.752 24.578 3.053 1 96.25 296 ASN A N 1
ATOM 2361 C CA . ASN A 1 296 ? 1.961 24.875 4.242 1 96.25 296 ASN A CA 1
ATOM 2362 C C . ASN A 1 296 ? 0.866 25.906 3.949 1 96.25 296 ASN A C 1
ATOM 2364 O O . ASN A 1 296 ? 1.12 27.109 3.949 1 96.25 296 ASN A O 1
ATOM 2368 N N . PRO A 1 297 ? -0.355 25.484 3.908 1 93.88 297 PRO A N 1
ATOM 2369 C CA . PRO A 1 297 ? -1.438 26.391 3.527 1 93.88 297 PRO A CA 1
ATOM 2370 C C . PRO A 1 297 ? -1.664 27.5 4.551 1 93.88 297 PRO A C 1
ATOM 2372 O O . PRO A 1 297 ? -2.186 28.562 4.211 1 93.88 297 PRO A O 1
ATOM 2375 N N . THR A 1 298 ? -1.251 27.281 5.781 1 91.69 298 THR A N 1
ATOM 2376 C CA . THR A 1 298 ? -1.456 28.266 6.84 1 91.69 298 THR A CA 1
ATOM 2377 C C . THR A 1 298 ? -0.611 29.516 6.598 1 91.69 298 THR A C 1
ATOM 2379 O O . THR A 1 298 ? -0.917 30.594 7.117 1 91.69 298 THR A O 1
ATOM 2382 N N . THR A 1 299 ? 0.418 29.406 5.82 1 94.75 299 THR A N 1
ATOM 2383 C CA . THR A 1 299 ? 1.319 30.531 5.57 1 94.75 299 THR A CA 1
ATOM 2384 C C . THR A 1 299 ? 0.964 31.219 4.258 1 94.75 299 THR A C 1
ATOM 2386 O O . THR A 1 299 ? 1.506 32.281 3.947 1 94.75 299 THR A O 1
ATOM 2389 N N . ALA A 1 300 ? 0.05 30.719 3.494 1 95.81 300 ALA A N 1
ATOM 2390 C CA . ALA A 1 300 ? -0.207 31.156 2.129 1 95.81 300 ALA A CA 1
ATOM 2391 C C . ALA A 1 300 ? -0.936 32.5 2.121 1 95.81 300 ALA A C 1
ATOM 2393 O O . ALA A 1 300 ? -1.852 32.719 2.918 1 95.81 300 ALA A O 1
ATOM 2394 N N . HIS A 1 301 ? -0.454 33.344 1.288 1 96.5 301 HIS A N 1
ATOM 2395 C CA . HIS A 1 301 ? -1.188 34.594 1.024 1 96.5 301 HIS A CA 1
ATOM 2396 C C . HIS A 1 301 ? -2.611 34.281 0.56 1 96.5 301 HIS A C 1
ATOM 2398 O O . HIS A 1 301 ? -2.844 33.312 -0.159 1 96.5 301 HIS A O 1
ATOM 2404 N N . PRO A 1 302 ? -3.562 35.125 0.855 1 95.38 302 PRO A N 1
ATOM 2405 C CA . PRO A 1 302 ? -4.973 34.875 0.542 1 95.38 302 PRO A CA 1
ATOM 2406 C C . PRO A 1 302 ? -5.238 34.812 -0.96 1 95.38 302 PRO A C 1
ATOM 2408 O O . PRO A 1 302 ? -6.27 34.281 -1.384 1 95.38 302 PRO A O 1
ATOM 2411 N N . GLN A 1 303 ? -4.359 35.344 -1.75 1 95.69 303 GLN A N 1
ATOM 2412 C CA . GLN A 1 303 ? -4.547 35.344 -3.197 1 95.69 303 GLN A CA 1
ATOM 2413 C C . GLN A 1 303 ? -4 34.031 -3.805 1 95.69 303 GLN A C 1
ATOM 2415 O O . GLN A 1 303 ? -4.172 33.781 -5 1 95.69 303 GLN A O 1
ATOM 2420 N N . LEU A 1 304 ? -3.348 33.25 -2.996 1 96.69 304 LEU A N 1
ATOM 2421 C CA . LEU A 1 304 ? -2.762 32 -3.482 1 96.69 304 LEU A CA 1
ATOM 2422 C C . LEU A 1 304 ? -3.658 30.812 -3.152 1 96.69 304 LEU A C 1
ATOM 2424 O O . LEU A 1 304 ? -4.266 30.766 -2.08 1 96.69 304 LEU A O 1
ATOM 2428 N N . THR A 1 305 ? -3.758 29.922 -4.113 1 95.44 305 THR A N 1
ATOM 2429 C CA . THR A 1 305 ? -4.465 28.656 -3.9 1 95.44 305 THR A CA 1
ATOM 2430 C C . THR A 1 305 ? -3.488 27.484 -3.877 1 95.44 305 THR A C 1
ATOM 2432 O O . THR A 1 305 ? -2.742 27.281 -4.836 1 95.44 305 THR A O 1
ATOM 2435 N N . VAL A 1 306 ? -3.525 26.766 -2.799 1 95.69 306 VAL A N 1
ATOM 2436 C CA . VAL A 1 306 ? -2.684 25.578 -2.652 1 95.69 306 VAL A CA 1
ATOM 2437 C C . VAL A 1 306 ? -3.475 24.328 -3.035 1 95.69 306 VAL A C 1
ATOM 2439 O O . VAL A 1 306 ? -4.652 24.203 -2.688 1 95.69 306 VAL A O 1
ATOM 2442 N N . SER A 1 307 ? -2.826 23.453 -3.777 1 95.44 307 SER A N 1
ATOM 2443 C CA . SER A 1 307 ? -3.48 22.219 -4.211 1 95.44 307 SER A CA 1
ATOM 2444 C C . SER A 1 307 ? -3.844 21.328 -3.023 1 95.44 307 SER A C 1
ATOM 2446 O O . SER A 1 307 ? -3.297 21.5 -1.93 1 95.44 307 SER A O 1
ATOM 2448 N N . GLU A 1 308 ? -4.711 20.344 -3.244 1 92.31 308 GLU A N 1
ATOM 2449 C CA . GLU A 1 308 ? -5.203 19.469 -2.191 1 92.31 308 GLU A CA 1
ATOM 2450 C C . GLU A 1 308 ? -4.09 18.594 -1.641 1 92.31 308 GLU A C 1
ATOM 2452 O O . GLU A 1 308 ? -4.082 18.25 -0.454 1 92.31 308 GLU A O 1
ATOM 2457 N N . ASP A 1 309 ? -3.131 18.312 -2.504 1 92.56 309 ASP A N 1
ATOM 2458 C CA . ASP A 1 309 ? -2.045 17.438 -2.064 1 92.56 309 ASP A CA 1
ATOM 2459 C C . ASP A 1 309 ? -0.861 18.25 -1.549 1 92.56 309 ASP A C 1
ATOM 2461 O O . ASP A 1 309 ? 0.189 17.688 -1.223 1 92.56 309 ASP A O 1
ATOM 2465 N N . LEU A 1 310 ? -0.975 19.562 -1.546 1 97.44 310 LEU A N 1
ATOM 2466 C CA . LEU A 1 310 ? -0.025 20.5 -0.956 1 97.44 310 LEU A CA 1
ATOM 2467 C C . LEU A 1 310 ? 1.266 20.547 -1.767 1 97.44 310 LEU A C 1
ATOM 2469 O O . LEU A 1 310 ? 2.35 20.719 -1.206 1 97.44 310 LEU A O 1
ATOM 2473 N N . THR A 1 311 ? 1.181 20.312 -3.107 1 97.38 311 THR A N 1
ATOM 2474 C CA . THR A 1 311 ? 2.404 20.234 -3.898 1 97.38 311 THR A CA 1
ATOM 2475 C C . THR A 1 311 ? 2.426 21.312 -4.98 1 97.38 311 THR A C 1
ATOM 2477 O O . THR A 1 311 ? 3.404 21.422 -5.719 1 97.38 311 THR A O 1
ATOM 2480 N N . SER A 1 312 ? 1.384 22.078 -5.07 1 97.56 312 SER A N 1
ATOM 2481 C CA . SER A 1 312 ? 1.339 23.125 -6.094 1 97.56 312 SER A CA 1
ATOM 2482 C C . SER A 1 312 ? 0.652 24.375 -5.574 1 97.56 312 SER A C 1
ATOM 2484 O O . SER A 1 312 ? -0.156 24.312 -4.645 1 97.56 312 SER A O 1
ATOM 2486 N N . VAL A 1 313 ? 1.042 25.5 -6.086 1 97.69 313 VAL A N 1
ATOM 2487 C CA . VAL A 1 313 ? 0.451 26.781 -5.715 1 97.69 313 VAL A CA 1
ATOM 2488 C C . VAL A 1 313 ? 0.211 27.625 -6.965 1 97.69 313 VAL A C 1
ATOM 2490 O O . VAL A 1 313 ? 1.012 27.594 -7.902 1 97.69 313 VAL A O 1
ATOM 2493 N N . SER A 1 314 ? -0.947 28.281 -7.004 1 96.44 314 SER A N 1
ATOM 2494 C CA . SER A 1 314 ? -1.312 29.141 -8.125 1 96.44 314 SER A CA 1
ATOM 2495 C C . SER A 1 314 ? -1.979 30.422 -7.645 1 96.44 314 SER A C 1
ATOM 2497 O O . SER A 1 314 ? -2.475 30.484 -6.52 1 96.44 314 SER A O 1
ATOM 2499 N N . LEU A 1 315 ? -1.838 31.391 -8.484 1 95.31 315 LEU A N 1
ATOM 2500 C CA . LEU A 1 315 ? -2.525 32.656 -8.219 1 95.31 315 LEU A CA 1
ATOM 2501 C C . LEU A 1 315 ? -3.998 32.562 -8.602 1 95.31 315 LEU A C 1
ATOM 2503 O O . LEU A 1 315 ? -4.336 32.062 -9.68 1 95.31 315 LEU A O 1
ATOM 2507 N N . GLY A 1 316 ? -4.836 32.938 -7.59 1 90.88 316 GLY A N 1
ATOM 2508 C CA . GLY A 1 316 ? -6.266 32.844 -7.836 1 90.88 316 GLY A CA 1
ATOM 2509 C C . GLY A 1 316 ? -7.035 34 -7.215 1 90.88 316 GLY A C 1
ATOM 2510 O O . GLY A 1 316 ? -6.52 35.125 -7.121 1 90.88 316 GLY A O 1
ATOM 2511 N N . GLU A 1 317 ? -8.289 33.656 -6.914 1 91.06 317 GLU A N 1
ATOM 2512 C CA . GLU A 1 317 ? -9.141 34.656 -6.305 1 91.06 317 GLU A CA 1
ATOM 2513 C C . GLU A 1 317 ? -8.805 34.844 -4.828 1 91.06 317 GLU A C 1
ATOM 2515 O O . GLU A 1 317 ? -8.344 33.906 -4.168 1 91.06 317 GLU A O 1
ATOM 2520 N N . VAL A 1 318 ? -9 36.062 -4.422 1 92.44 318 VAL A N 1
ATOM 2521 C CA . VAL A 1 318 ? -8.742 36.406 -3.023 1 92.44 318 VAL A CA 1
ATOM 2522 C C . VAL A 1 318 ? -9.68 35.594 -2.125 1 92.44 318 VAL A C 1
ATOM 2524 O O . VAL A 1 318 ? -10.898 35.625 -2.318 1 92.44 318 VAL A O 1
ATOM 2527 N N . GLN A 1 319 ? -9.094 34.906 -1.17 1 91.06 319 GLN A N 1
ATOM 2528 C CA . GLN A 1 319 ? -9.852 34.125 -0.212 1 91.06 319 GLN A CA 1
ATOM 2529 C C . GLN A 1 319 ? -10.023 34.844 1.11 1 91.06 319 GLN A C 1
ATOM 2531 O O . GLN A 1 319 ? -9.188 35.688 1.474 1 91.06 319 GLN A O 1
ATOM 2536 N N . ARG A 1 320 ? -11.219 34.531 1.675 1 88.06 320 ARG A N 1
ATOM 2537 C CA . ARG A 1 320 ? -11.445 35.062 3.01 1 88.06 320 ARG A CA 1
ATOM 2538 C C . ARG A 1 320 ? -10.828 34.188 4.078 1 88.06 320 ARG A C 1
ATOM 2540 O O . ARG A 1 320 ? -11.445 33.219 4.527 1 88.06 320 ARG A O 1
ATOM 2547 N N . LEU A 1 321 ? -9.609 34.562 4.504 1 90.06 321 LEU A N 1
ATOM 2548 C CA . LEU A 1 321 ? -8.859 33.781 5.484 1 90.06 321 LEU A CA 1
ATOM 2549 C C . LEU A 1 321 ? -8.578 34.625 6.734 1 90.06 321 LEU A C 1
ATOM 2551 O O . LEU A 1 321 ? -8.391 35.844 6.648 1 90.06 321 LEU A O 1
ATOM 2555 N N . PRO A 1 322 ? -8.688 33.938 7.836 1 87.75 322 PRO A N 1
ATOM 2556 C CA . PRO A 1 322 ? -8.344 34.656 9.047 1 87.75 322 PRO A CA 1
ATOM 2557 C C . PRO A 1 322 ? -6.883 35.094 9.078 1 87.75 322 PRO A C 1
ATOM 2559 O O . PRO A 1 322 ? -6.012 34.406 8.57 1 87.75 322 PRO A O 1
ATOM 2562 N N . ASP A 1 323 ? -6.723 36.188 9.703 1 85.38 323 ASP A N 1
ATOM 2563 C CA . ASP A 1 323 ? -5.355 36.688 9.852 1 85.38 323 ASP A CA 1
ATOM 2564 C C . ASP A 1 323 ? -4.602 35.906 10.922 1 85.38 323 ASP A C 1
ATOM 2566 O O . ASP A 1 323 ? -5.176 35.531 11.953 1 85.38 323 ASP A O 1
ATOM 2570 N N . ASN A 1 324 ? -3.451 35.531 10.609 1 87.12 324 ASN A N 1
ATOM 2571 C CA . ASN A 1 324 ? -2.535 34.906 11.555 1 87.12 324 ASN A CA 1
ATOM 2572 C C . ASN A 1 324 ? -1.097 35.375 11.336 1 87.12 324 ASN A C 1
ATOM 2574 O O . ASN A 1 324 ? -0.75 35.844 10.242 1 87.12 324 ASN A O 1
ATOM 2578 N N . PRO A 1 325 ? -0.326 35.281 12.375 1 87.06 325 PRO A N 1
ATOM 2579 C CA . PRO A 1 325 ? 1.032 35.812 12.273 1 87.06 325 PRO A CA 1
ATOM 2580 C C . PRO A 1 325 ? 1.869 35.125 11.203 1 87.06 325 PRO A C 1
ATOM 2582 O O . PRO A 1 325 ? 2.807 35.719 10.664 1 87.06 325 PRO A O 1
ATOM 2585 N N . GLU A 1 326 ? 1.576 33.906 10.812 1 89.94 326 GLU A N 1
ATOM 2586 C CA . GLU A 1 326 ? 2.393 33.125 9.898 1 89.94 326 GLU A CA 1
ATOM 2587 C C . GLU A 1 326 ? 2.006 33.406 8.445 1 89.94 326 GLU A C 1
ATOM 2589 O O . GLU A 1 326 ? 2.768 33.094 7.523 1 89.94 326 GLU A O 1
ATOM 2594 N N . ARG A 1 327 ? 0.9 33.969 8.172 1 92.88 327 ARG A N 1
ATOM 2595 C CA . ARG A 1 327 ? 0.375 34.125 6.824 1 92.88 327 ARG A CA 1
ATOM 2596 C C . ARG A 1 327 ? 0.952 35.375 6.176 1 92.88 327 ARG A C 1
ATOM 2598 O O . ARG A 1 327 ? 1.069 36.438 6.82 1 92.88 327 ARG A O 1
ATOM 2605 N N . PHE A 1 328 ? 1.284 35.25 4.953 1 95 328 PHE A N 1
ATOM 2606 C CA . PHE A 1 328 ? 1.742 36.406 4.191 1 95 328 PHE A CA 1
ATOM 2607 C C . PHE A 1 328 ? 0.584 37.344 3.891 1 95 328 PHE A C 1
ATOM 2609 O O . PHE A 1 328 ? -0.552 36.906 3.709 1 95 328 PHE A O 1
ATOM 2616 N N . ASP A 1 329 ? 0.855 38.594 3.871 1 91.94 329 ASP A N 1
ATOM 2617 C CA . ASP A 1 329 ? -0.211 39.562 3.604 1 91.94 329 ASP A CA 1
ATOM 2618 C C . ASP A 1 329 ? 0.147 40.469 2.426 1 91.94 329 ASP A C 1
ATOM 2620 O O . ASP A 1 329 ? -0.734 40.906 1.688 1 91.94 329 ASP A O 1
ATOM 2624 N N . GLU A 1 330 ? 1.393 40.812 2.26 1 91.38 330 GLU A N 1
ATOM 2625 C CA . GLU A 1 330 ? 1.78 41.75 1.208 1 91.38 330 GLU A CA 1
ATOM 2626 C C . GLU A 1 330 ? 2.285 41.031 -0.029 1 91.38 330 GLU A C 1
ATOM 2628 O O . GLU A 1 330 ? 1.983 41.406 -1.158 1 91.38 330 GLU A O 1
ATOM 2633 N N . TYR A 1 331 ? 2.984 39.938 0.209 1 91.75 331 TYR A N 1
ATOM 2634 C CA . TYR A 1 331 ? 3.576 39.188 -0.9 1 91.75 331 TYR A CA 1
ATOM 2635 C C . TYR A 1 331 ? 2.84 37.875 -1.135 1 91.75 331 TYR A C 1
ATOM 2637 O O . TYR A 1 331 ? 2.484 37.188 -0.183 1 91.75 331 TYR A O 1
ATOM 2645 N N . ASP A 1 332 ? 2.605 37.625 -2.438 1 95.38 332 ASP A N 1
ATOM 2646 C CA . ASP A 1 332 ? 1.941 36.375 -2.805 1 95.38 332 ASP A CA 1
ATOM 2647 C C . ASP A 1 332 ? 2.891 35.188 -2.674 1 95.38 332 ASP A C 1
ATOM 2649 O O . ASP A 1 332 ? 3.42 34.719 -3.674 1 95.38 332 ASP A O 1
ATOM 2653 N N . ALA A 1 333 ? 3.037 34.75 -1.433 1 97.19 333 ALA A N 1
ATOM 2654 C CA . ALA A 1 333 ? 4.023 33.719 -1.151 1 97.19 333 ALA A CA 1
ATOM 2655 C C . ALA A 1 333 ? 3.449 32.656 -0.225 1 97.19 333 ALA A C 1
ATOM 2657 O O . ALA A 1 333 ? 2.363 32.844 0.334 1 97.19 333 ALA A O 1
ATOM 2658 N N . VAL A 1 334 ? 4.059 31.516 -0.223 1 97.56 334 VAL A N 1
ATOM 2659 C CA . VAL A 1 334 ? 3.73 30.391 0.654 1 97.56 334 VAL A CA 1
ATOM 2660 C C . VAL A 1 334 ? 5.012 29.672 1.065 1 97.56 334 VAL A C 1
ATOM 2662 O O . VAL A 1 334 ? 5.977 29.625 0.302 1 97.56 334 VAL A O 1
ATOM 2665 N N . LEU A 1 335 ? 5.031 29.156 2.277 1 97.5 335 LEU A N 1
ATOM 2666 C CA . LEU A 1 335 ? 6.215 28.453 2.783 1 97.5 335 LEU A CA 1
ATOM 2667 C C . LEU A 1 335 ? 6.02 26.953 2.742 1 97.5 335 LEU A C 1
ATOM 2669 O O . LEU A 1 335 ? 4.887 26.469 2.643 1 97.5 335 LEU A O 1
ATOM 2673 N N . GLY A 1 336 ? 7.137 26.312 2.762 1 97.62 336 GLY A N 1
ATOM 2674 C CA . GLY A 1 336 ? 7.086 24.875 2.949 1 97.62 336 GLY A CA 1
ATOM 2675 C C . GLY A 1 336 ? 6.652 24.469 4.344 1 97.62 336 GLY A C 1
ATOM 2676 O O . GLY A 1 336 ? 6.785 25.25 5.293 1 97.62 336 GLY A O 1
ATOM 2677 N N . SER A 1 337 ? 6.164 23.281 4.445 1 95.19 337 SER A N 1
ATOM 2678 C CA . SER A 1 337 ? 5.633 22.781 5.707 1 95.19 337 SER A CA 1
ATOM 2679 C C . SER A 1 337 ? 6.754 22.391 6.664 1 95.19 337 SER A C 1
ATOM 2681 O O . SER A 1 337 ? 6.648 22.594 7.871 1 95.19 337 SER A O 1
ATOM 2683 N N . GLU A 1 338 ? 7.773 21.812 6.109 1 92.19 338 GLU A N 1
ATOM 2684 C CA . GLU A 1 338 ? 8.867 21.344 6.953 1 92.19 338 GLU A CA 1
ATOM 2685 C C . GLU A 1 338 ? 10.078 22.266 6.852 1 92.19 338 GLU A C 1
ATOM 2687 O O . GLU A 1 338 ? 10.492 22.641 5.754 1 92.19 338 GLU A O 1
ATOM 2692 N N . GLY A 1 339 ? 10.508 22.703 7.98 1 94.81 339 GLY A N 1
ATOM 2693 C CA . GLY A 1 339 ? 11.734 23.484 8.023 1 94.81 339 GLY A CA 1
ATOM 2694 C C . GLY A 1 339 ? 12.977 22.641 8.18 1 94.81 339 GLY A C 1
ATOM 2695 O O . GLY A 1 339 ? 12.914 21.531 8.727 1 94.81 339 GLY A O 1
ATOM 2696 N N . PHE A 1 340 ? 14.078 23.188 7.633 1 96.94 340 PHE A N 1
ATOM 2697 C CA . PHE A 1 340 ? 15.344 22.453 7.668 1 96.94 340 PHE A CA 1
ATOM 2698 C C . PHE A 1 340 ? 16.328 23.125 8.633 1 96.94 340 PHE A C 1
ATOM 2700 O O . PHE A 1 340 ? 16.406 24.344 8.695 1 96.94 340 PHE A O 1
ATOM 2707 N N . HIS A 1 341 ? 17 22.25 9.445 1 96.88 341 HIS A N 1
ATOM 2708 C CA . HIS A 1 341 ? 17.969 22.797 10.391 1 96.88 341 HIS A CA 1
ATOM 2709 C C . HIS A 1 341 ? 19.281 22 10.359 1 96.88 341 HIS A C 1
ATOM 2711 O O . HIS A 1 341 ? 20.078 22.078 11.289 1 96.88 341 HIS A O 1
ATOM 2717 N N . SER A 1 342 ? 19.344 21.188 9.383 1 96.31 342 SER A N 1
ATOM 2718 C CA . SER A 1 342 ? 20.562 20.391 9.203 1 96.31 342 SER A CA 1
ATOM 2719 C C . SER A 1 342 ? 20.5 19.578 7.91 1 96.31 342 SER A C 1
ATOM 2721 O O . SER A 1 342 ? 19.438 19.453 7.297 1 96.31 342 SER A O 1
ATOM 2723 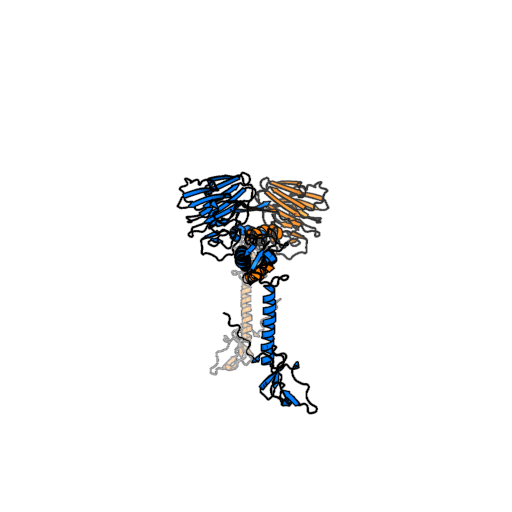N N . GLY A 1 343 ? 21.688 19.25 7.43 1 95.56 343 GLY A N 1
ATOM 2724 C CA . GLY A 1 343 ? 21.766 18.297 6.332 1 95.56 343 GLY A CA 1
ATOM 2725 C C . GLY A 1 343 ? 21.625 18.953 4.969 1 95.56 343 GLY A C 1
ATOM 2726 O O . GLY A 1 343 ? 21.734 20.172 4.84 1 95.56 343 GLY A O 1
ATOM 2727 N N . THR A 1 344 ? 21.562 18.062 3.969 1 96.25 344 THR A N 1
ATOM 2728 C CA . THR A 1 344 ? 21.391 18.484 2.582 1 96.25 344 THR A CA 1
ATOM 2729 C C . THR A 1 344 ? 19.984 18.141 2.08 1 96.25 344 THR A C 1
ATOM 2731 O O . THR A 1 344 ? 19.469 17.062 2.35 1 96.25 344 THR A O 1
ATOM 2734 N N . HIS A 1 345 ? 19.422 19.062 1.422 1 96.75 345 HIS A N 1
ATOM 2735 C CA . HIS A 1 345 ? 18.078 18.906 0.893 1 96.75 345 HIS A CA 1
ATOM 2736 C C . HIS A 1 345 ? 18 19.391 -0.555 1 96.75 345 HIS A C 1
ATOM 2738 O O . HIS A 1 345 ? 18.734 20.297 -0.96 1 96.75 345 HIS A O 1
ATOM 2744 N N . CYS A 1 346 ? 17.172 18.703 -1.306 1 96.31 346 CYS A N 1
ATOM 2745 C CA . CYS A 1 346 ? 17.016 19.016 -2.719 1 96.31 346 CYS A CA 1
ATOM 2746 C C . CYS A 1 346 ? 15.586 18.797 -3.174 1 96.31 346 CYS A C 1
ATOM 2748 O O . CYS A 1 346 ? 14.953 17.812 -2.783 1 96.31 346 CYS A O 1
ATOM 2750 N N . TRP A 1 347 ? 15.062 19.734 -3.953 1 97 347 TRP A N 1
ATOM 2751 C CA . TRP A 1 347 ? 13.742 19.531 -4.539 1 97 347 TRP A CA 1
ATOM 2752 C C . TRP A 1 347 ? 13.625 20.266 -5.875 1 97 347 TRP A C 1
ATOM 2754 O O . TRP A 1 347 ? 14.281 21.297 -6.086 1 97 347 TRP A O 1
ATOM 2764 N N . ASP A 1 348 ? 12.859 19.75 -6.766 1 97.75 348 ASP A N 1
ATOM 2765 C CA . ASP A 1 348 ? 12.625 20.297 -8.094 1 97.75 348 ASP A CA 1
ATOM 2766 C C . ASP A 1 348 ? 11.25 20.953 -8.188 1 97.75 348 ASP A C 1
ATOM 2768 O O . ASP A 1 348 ? 10.281 20.453 -7.629 1 97.75 348 ASP A O 1
ATOM 2772 N N . VAL A 1 349 ? 11.242 22.078 -8.891 1 98.31 349 VAL A N 1
ATOM 2773 C CA . VAL A 1 349 ? 9.984 22.797 -9.078 1 98.31 349 VAL A CA 1
ATOM 2774 C C . VAL A 1 349 ? 9.734 23.016 -10.562 1 98.31 349 VAL A C 1
ATOM 2776 O O . VAL A 1 349 ? 10.586 23.547 -11.273 1 98.31 349 VAL A O 1
ATOM 2779 N N . GLU A 1 350 ? 8.57 22.578 -11 1 98.19 350 GLU A N 1
ATOM 2780 C CA . GLU A 1 350 ? 8.133 22.891 -12.359 1 98.19 350 GLU A CA 1
ATOM 2781 C C . GLU A 1 350 ? 7.496 24.281 -12.438 1 98.19 350 GLU A C 1
ATOM 2783 O O . GLU A 1 350 ? 6.457 24.516 -11.82 1 98.19 350 GLU A O 1
ATOM 2788 N N . VAL A 1 351 ? 8.062 25.188 -13.172 1 97.06 351 VAL A N 1
ATOM 2789 C CA . VAL A 1 351 ? 7.566 26.547 -13.281 1 97.06 351 VAL A CA 1
ATOM 2790 C C . VAL A 1 351 ? 6.781 26.719 -14.586 1 97.06 351 VAL A C 1
ATOM 2792 O O . VAL A 1 351 ? 5.945 27.609 -14.703 1 97.06 351 VAL A O 1
ATOM 2795 N N . GLY A 1 352 ? 7.047 25.906 -15.547 1 94.56 352 GLY A N 1
ATOM 2796 C CA . GLY A 1 352 ? 6.312 25.922 -16.797 1 94.56 352 GLY A CA 1
ATOM 2797 C C . GLY A 1 352 ? 6.352 27.266 -17.5 1 94.56 352 GLY A C 1
ATOM 2798 O O . GLY A 1 352 ? 7.426 27.828 -17.719 1 94.56 352 GLY A O 1
ATOM 2799 N N . ASP A 1 353 ? 5.109 27.812 -17.828 1 93.62 353 ASP A N 1
ATOM 2800 C CA . ASP A 1 353 ? 5 29.062 -18.562 1 93.62 353 ASP A CA 1
ATOM 2801 C C . ASP A 1 353 ? 4.863 30.25 -17.609 1 93.62 353 ASP A C 1
ATOM 2803 O O . ASP A 1 353 ? 4.473 31.344 -18.016 1 93.62 353 ASP A O 1
ATOM 2807 N N . ASN A 1 354 ? 5.168 30.016 -16.375 1 95.62 354 ASN A N 1
ATOM 2808 C CA . ASN A 1 354 ? 5.082 31.078 -15.375 1 95.62 354 ASN A CA 1
ATOM 2809 C C . ASN A 1 354 ? 6.078 32.188 -15.664 1 95.62 354 ASN A C 1
ATOM 2811 O O . ASN A 1 354 ? 7.277 31.953 -15.797 1 95.62 354 ASN A O 1
ATOM 2815 N N . THR A 1 355 ? 5.602 33.438 -15.727 1 94.69 355 THR A N 1
ATOM 2816 C CA . THR A 1 355 ? 6.461 34.562 -16.125 1 94.69 355 THR A CA 1
ATOM 2817 C C . THR A 1 355 ? 6.891 35.375 -14.914 1 94.69 355 THR A C 1
ATOM 2819 O O . THR A 1 355 ? 7.617 36.375 -15.055 1 94.69 355 THR A O 1
ATOM 2822 N N . GLY A 1 356 ? 6.477 35.062 -13.734 1 96.56 356 GLY A N 1
ATOM 2823 C CA . GLY A 1 356 ? 6.836 35.781 -12.516 1 96.56 356 GLY A CA 1
ATOM 2824 C C . GLY A 1 356 ? 6.785 34.906 -11.273 1 96.56 356 GLY A C 1
ATOM 2825 O O . GLY A 1 356 ? 5.707 34.656 -10.719 1 96.56 356 GLY A O 1
ATOM 2826 N N . TRP A 1 357 ? 7.953 34.5 -10.859 1 97.12 357 TRP A N 1
ATOM 2827 C CA . TRP A 1 357 ? 7.977 33.625 -9.695 1 97.12 357 TRP A CA 1
ATOM 2828 C C . TRP A 1 357 ? 9.25 33.844 -8.883 1 97.12 357 TRP A C 1
ATOM 2830 O O . TRP A 1 357 ? 10.211 34.438 -9.367 1 97.12 357 TRP A O 1
ATOM 2840 N N . VAL A 1 358 ? 9.211 33.438 -7.605 1 96.94 358 VAL A N 1
ATOM 2841 C CA . VAL A 1 358 ? 10.344 33.469 -6.684 1 96.94 358 VAL A CA 1
ATOM 2842 C C . VAL A 1 358 ? 10.477 32.094 -6.008 1 96.94 358 VAL A C 1
ATOM 2844 O O . VAL A 1 358 ? 9.492 31.531 -5.527 1 96.94 358 VAL A O 1
ATOM 2847 N N . LEU A 1 359 ? 11.656 31.531 -6.059 1 98.06 359 LEU A N 1
ATOM 2848 C CA . LEU A 1 359 ? 11.961 30.281 -5.367 1 98.06 359 LEU A CA 1
ATOM 2849 C C . LEU A 1 359 ? 13.172 30.453 -4.461 1 98.06 359 LEU A C 1
ATOM 2851 O O . LEU A 1 359 ? 14.148 31.094 -4.832 1 98.06 359 LEU A O 1
ATOM 2855 N N . GLY A 1 360 ? 13.023 29.906 -3.195 1 97.31 360 GLY A N 1
ATOM 2856 C CA . GLY A 1 360 ? 14.188 30 -2.318 1 97.31 360 GLY A CA 1
ATOM 2857 C C . GLY A 1 360 ? 13.891 29.547 -0.898 1 97.31 360 GLY A C 1
ATOM 2858 O O . GLY A 1 360 ? 13.234 28.531 -0.685 1 97.31 360 GLY A O 1
ATOM 2859 N N . LEU A 1 361 ? 14.555 30.297 0.026 1 96.81 361 LEU A N 1
ATOM 2860 C CA . LEU A 1 361 ? 14.453 29.969 1.444 1 96.81 361 LEU A CA 1
ATOM 2861 C C . LEU A 1 361 ? 14.117 31.219 2.268 1 96.81 361 LEU A C 1
ATOM 2863 O O . LEU A 1 361 ? 14.484 32.344 1.896 1 96.81 361 LEU A O 1
ATOM 2867 N N . MET A 1 362 ? 13.367 30.922 3.289 1 96.5 362 MET A N 1
ATOM 2868 C CA . MET A 1 362 ? 13.094 31.969 4.277 1 96.5 362 MET A CA 1
ATOM 2869 C C . MET A 1 362 ? 13.445 31.484 5.68 1 96.5 362 MET A C 1
ATOM 2871 O O . MET A 1 362 ? 13.125 30.359 6.059 1 96.5 362 MET A O 1
ATOM 2875 N N . ALA A 1 363 ? 14.125 32.312 6.41 1 95.31 363 ALA A N 1
ATOM 2876 C CA . ALA A 1 363 ? 14.5 31.984 7.781 1 95.31 363 ALA A CA 1
ATOM 2877 C C . ALA A 1 363 ? 13.289 31.984 8.703 1 95.31 363 ALA A C 1
ATOM 2879 O O . ALA A 1 363 ? 12.367 32.781 8.523 1 95.31 363 ALA A O 1
ATOM 2880 N N . GLU A 1 364 ? 13.336 31.125 9.695 1 92.69 364 GLU A N 1
ATOM 2881 C CA . GLU A 1 364 ? 12.266 31.047 10.68 1 92.69 364 GLU A CA 1
ATOM 2882 C C . GLU A 1 364 ? 12.094 32.375 11.422 1 92.69 364 GLU A C 1
ATOM 2884 O O . GLU A 1 364 ? 10.984 32.719 11.82 1 92.69 364 GLU A O 1
ATOM 2889 N N . SER A 1 365 ? 13.125 33.094 11.562 1 87.62 365 SER A N 1
ATOM 2890 C CA . SER A 1 365 ? 13.125 34.344 12.312 1 87.62 365 SER A CA 1
ATOM 2891 C C . SER A 1 365 ? 12.562 35.5 11.484 1 87.62 365 SER A C 1
ATOM 2893 O O . SER A 1 365 ? 12.227 36.531 12.023 1 87.62 365 SER A O 1
ATOM 2895 N N . ALA A 1 366 ? 12.484 35.188 10.219 1 88.62 366 ALA A N 1
ATOM 2896 C CA . ALA A 1 366 ? 11.992 36.25 9.352 1 88.62 366 ALA A CA 1
ATOM 2897 C C . ALA A 1 366 ? 10.484 36.438 9.492 1 88.62 366 ALA A C 1
ATOM 2899 O O . ALA A 1 366 ? 9.75 35.438 9.648 1 88.62 366 ALA A O 1
ATOM 2900 N N . ASN A 1 367 ? 10.008 37.625 9.516 1 87.75 367 ASN A N 1
ATOM 2901 C CA . ASN A 1 367 ? 8.594 37.938 9.625 1 87.75 367 ASN A CA 1
ATOM 2902 C C . ASN A 1 367 ? 7.91 37.969 8.258 1 87.75 367 ASN A C 1
ATOM 2904 O O . ASN A 1 367 ? 8.281 38.75 7.387 1 87.75 367 ASN A O 1
ATOM 2908 N N . PRO A 1 368 ? 6.883 37.188 8.117 1 89.81 368 PRO A N 1
ATOM 2909 C CA . PRO A 1 368 ? 6.207 37.125 6.82 1 89.81 368 PRO A CA 1
ATOM 2910 C C . PRO A 1 368 ? 5.316 38.344 6.566 1 89.81 368 PRO A C 1
ATOM 2912 O O . PRO A 1 368 ? 4.891 38.562 5.43 1 89.81 368 PRO A O 1
ATOM 2915 N N . LYS A 1 369 ? 5.102 39.156 7.551 1 89.94 369 LYS A N 1
ATOM 2916 C CA . LYS A 1 369 ? 4.195 40.281 7.402 1 89.94 369 LYS A CA 1
ATOM 2917 C C . LYS A 1 369 ? 4.926 41.5 6.828 1 89.94 369 LYS A C 1
ATOM 2919 O O . LYS A 1 369 ? 6.078 41.75 7.176 1 89.94 369 LYS A O 1
ATOM 2924 N N . GLY A 1 370 ? 4.254 42.188 5.988 1 88.62 370 GLY A N 1
ATOM 2925 C CA . GLY A 1 370 ? 4.801 43.438 5.445 1 88.62 370 GLY A CA 1
ATOM 2926 C C . GLY A 1 370 ? 5.84 43.188 4.363 1 88.62 370 GLY A C 1
ATOM 2927 O O . GLY A 1 370 ? 5.699 42.281 3.549 1 88.62 370 GLY A O 1
ATOM 2928 N N . GLU A 1 371 ? 6.824 44.094 4.289 1 84.81 371 GLU A N 1
ATOM 2929 C CA . GLU A 1 371 ? 7.863 44.031 3.268 1 84.81 371 GLU A CA 1
ATOM 2930 C C . GLU A 1 371 ? 8.938 43.031 3.641 1 84.81 371 GLU A C 1
ATOM 2932 O O . GLU A 1 371 ? 9.914 43.344 4.312 1 84.81 371 GLU A O 1
ATOM 2937 N N . VAL A 1 372 ? 8.875 41.906 3.023 1 82.44 372 VAL A N 1
ATOM 2938 C CA . VAL A 1 372 ? 9.703 40.781 3.453 1 82.44 372 VAL A CA 1
ATOM 2939 C C . VAL A 1 372 ? 11.102 40.906 2.857 1 82.44 372 VAL A C 1
ATOM 2941 O O . VAL A 1 372 ? 12.078 40.438 3.439 1 82.44 372 VAL A O 1
ATOM 2944 N N . TYR A 1 373 ? 11.195 41.531 1.754 1 80.88 373 TYR A N 1
ATOM 2945 C CA . TYR A 1 373 ? 12.484 41.562 1.062 1 80.88 373 TYR A CA 1
ATOM 2946 C C . TYR A 1 373 ? 13.375 42.688 1.591 1 80.88 373 TYR A C 1
ATOM 2948 O O . TYR A 1 373 ? 14.562 42.719 1.282 1 80.88 373 TYR A O 1
ATOM 2956 N N . SER A 1 374 ? 12.734 43.531 2.332 1 79.19 374 SER A N 1
ATOM 2957 C CA . SER A 1 374 ? 13.508 44.625 2.916 1 79.19 374 SER A CA 1
ATOM 2958 C C . SER A 1 374 ? 14.203 44.188 4.203 1 79.19 374 SER A C 1
ATOM 2960 O O . SER A 1 374 ? 15.172 44.812 4.637 1 79.19 374 SER A O 1
ATOM 2962 N N . ARG A 1 375 ? 13.672 43.125 4.602 1 83 375 ARG A N 1
ATOM 2963 C CA . ARG A 1 375 ? 14.25 42.594 5.832 1 83 375 ARG A CA 1
ATOM 2964 C C . ARG A 1 375 ? 15.188 41.406 5.535 1 83 375 ARG A C 1
ATOM 2966 O O . ARG A 1 375 ? 15.281 40.969 4.391 1 83 375 ARG A O 1
ATOM 2973 N N . GLY A 1 376 ? 15.984 41 6.418 1 81.5 376 GLY A N 1
ATOM 2974 C CA . GLY A 1 376 ? 16.922 39.906 6.246 1 81.5 376 GLY A CA 1
ATOM 2975 C C . GLY A 1 376 ? 16.281 38.531 6.445 1 81.5 376 GLY A C 1
ATOM 2976 O O . GLY A 1 376 ? 15.203 38.438 7.043 1 81.5 376 GLY A O 1
ATOM 2977 N N . GLY A 1 377 ? 16.859 37.562 5.629 1 91.25 377 GLY A N 1
ATOM 2978 C CA . GLY A 1 377 ? 16.484 36.188 5.945 1 91.25 377 GLY A CA 1
ATOM 2979 C C . GLY A 1 377 ? 15.844 35.438 4.781 1 91.25 377 GLY A C 1
ATOM 2980 O O . GLY A 1 377 ? 15.203 34.406 4.973 1 91.25 377 GLY A O 1
ATOM 2981 N N . ILE A 1 378 ? 15.93 36.031 3.588 1 94.12 378 ILE A N 1
ATOM 2982 C CA . ILE A 1 378 ? 15.391 35.375 2.406 1 94.12 378 ILE A CA 1
ATOM 2983 C C . ILE A 1 378 ? 16.5 35.188 1.373 1 94.12 378 ILE A C 1
ATOM 2985 O O . ILE A 1 378 ? 17.234 36.125 1.056 1 94.12 378 ILE A O 1
ATOM 2989 N N . TRP A 1 379 ? 16.734 34.031 0.956 1 95.5 379 TRP A N 1
ATOM 2990 C CA . TRP A 1 379 ? 17.656 33.656 -0.115 1 95.5 379 TRP A CA 1
ATOM 2991 C C . TRP A 1 379 ? 16.906 33.031 -1.279 1 95.5 379 TRP A C 1
ATOM 2993 O O . TRP A 1 379 ? 16.406 31.906 -1.17 1 95.5 379 TRP A O 1
ATOM 3003 N N . CYS A 1 380 ? 16.875 33.781 -2.422 1 96.31 380 CYS A N 1
ATOM 3004 C CA . CYS A 1 380 ? 15.945 33.25 -3.416 1 96.31 380 CYS A CA 1
ATOM 3005 C C . CYS A 1 380 ? 16.406 33.625 -4.828 1 96.31 380 CYS A C 1
ATOM 3007 O O . CYS A 1 380 ? 17.328 34.406 -5.008 1 96.31 380 CYS A O 1
ATOM 3009 N N . LEU A 1 381 ? 15.883 32.906 -5.707 1 96.69 381 LEU A N 1
ATOM 3010 C CA . LEU A 1 381 ? 15.961 33.156 -7.141 1 96.69 381 LEU A CA 1
ATOM 3011 C C . LEU A 1 381 ? 14.656 33.75 -7.652 1 96.69 381 LEU A C 1
ATOM 3013 O O . LEU A 1 381 ? 13.578 33.219 -7.398 1 96.69 381 LEU A O 1
ATOM 3017 N N . VAL A 1 382 ? 14.766 34.906 -8.352 1 95.94 382 VAL A N 1
ATOM 3018 C CA . VAL A 1 382 ? 13.594 35.594 -8.859 1 95.94 382 VAL A CA 1
ATOM 3019 C C . VAL A 1 382 ? 13.594 35.594 -10.383 1 95.94 382 VAL A C 1
ATOM 3021 O O . VAL A 1 382 ? 14.641 35.812 -11.008 1 95.94 382 VAL A O 1
ATOM 3024 N N . PHE A 1 383 ? 12.492 35.219 -10.898 1 96.62 383 PHE A N 1
ATOM 3025 C CA . PHE A 1 383 ? 12.297 35.312 -12.344 1 96.62 383 PHE A CA 1
ATOM 3026 C C . PHE A 1 383 ? 11.172 36.281 -12.672 1 96.62 383 PHE A C 1
ATOM 3028 O O . PHE A 1 383 ? 10.039 36.094 -12.234 1 96.62 383 PHE A O 1
ATOM 3035 N N . SER A 1 384 ? 11.477 37.281 -13.336 1 93.94 384 SER A N 1
ATOM 3036 C CA . SER A 1 384 ? 10.523 38.281 -13.789 1 93.94 384 SER A CA 1
ATOM 3037 C C . SER A 1 384 ? 11.031 39 -15.047 1 93.94 384 SER A C 1
ATOM 3039 O O . SER A 1 384 ? 12.234 39.25 -15.188 1 93.94 384 SER A O 1
ATOM 3041 N N . ASP A 1 385 ? 10.172 39.312 -15.984 1 90.25 385 ASP A N 1
ATOM 3042 C CA . ASP A 1 385 ? 10.508 40.031 -17.219 1 90.25 385 ASP A CA 1
ATOM 3043 C C . ASP A 1 385 ? 11.586 39.281 -18 1 90.25 385 ASP A C 1
ATOM 3045 O O . ASP A 1 385 ? 12.555 39.906 -18.453 1 90.25 385 ASP A O 1
ATOM 3049 N N . GLU A 1 386 ? 11.578 38.031 -17.953 1 91.12 386 GLU A N 1
ATOM 3050 C CA . GLU A 1 386 ? 12.453 37.156 -18.719 1 91.12 386 GLU A CA 1
ATOM 3051 C C . GLU A 1 386 ? 13.898 37.25 -18.234 1 91.12 386 GLU A C 1
ATOM 3053 O O . GLU A 1 386 ? 14.836 36.969 -19 1 91.12 386 GLU A O 1
ATOM 3058 N N . LYS A 1 387 ? 14.047 37.688 -17.062 1 94.06 387 LYS A N 1
ATOM 3059 C CA . LYS A 1 387 ? 15.367 37.781 -16.469 1 94.06 387 LYS A CA 1
ATOM 3060 C C . LYS A 1 387 ? 15.406 37.094 -15.109 1 94.06 387 LYS A C 1
ATOM 3062 O O . LYS A 1 387 ? 14.398 37.031 -14.398 1 94.06 387 LYS A O 1
ATOM 3067 N N . TYR A 1 388 ? 16.578 36.531 -14.82 1 95.88 388 TYR A N 1
ATOM 3068 C CA . TYR A 1 388 ? 16.797 35.875 -13.523 1 95.88 388 TYR A CA 1
ATOM 3069 C C . TYR A 1 388 ? 17.609 36.781 -12.602 1 95.88 388 TYR A C 1
ATOM 3071 O O . TYR A 1 388 ? 18.562 37.438 -13.031 1 95.88 388 TYR A O 1
ATOM 3079 N N . GLU A 1 389 ? 17.125 36.844 -11.398 1 95.38 389 GLU A N 1
ATOM 3080 C CA . GLU A 1 389 ? 17.844 37.594 -10.367 1 95.38 389 GLU A CA 1
ATOM 3081 C C . GLU A 1 389 ? 18.031 36.75 -9.109 1 95.38 389 GLU A C 1
ATOM 3083 O O . GLU A 1 389 ? 17.141 36 -8.727 1 95.38 389 GLU A O 1
ATOM 3088 N N . ALA A 1 390 ? 19.219 36.844 -8.547 1 94.69 390 ALA A N 1
ATOM 3089 C CA . ALA A 1 390 ? 19.484 36.219 -7.25 1 94.69 390 ALA A CA 1
ATOM 3090 C C . ALA A 1 390 ? 19.453 37.25 -6.129 1 94.69 390 ALA A C 1
ATOM 3092 O O . ALA A 1 390 ? 19.953 38.375 -6.293 1 94.69 390 ALA A O 1
ATOM 3093 N N . ARG A 1 391 ? 18.797 36.812 -5.082 1 92.62 391 ARG A N 1
ATOM 3094 C CA . ARG A 1 391 ? 18.641 37.75 -3.986 1 92.62 391 ARG A CA 1
ATOM 3095 C C . ARG A 1 391 ? 19.031 37.125 -2.654 1 92.62 391 ARG A C 1
ATOM 3097 O O . ARG A 1 391 ? 18.719 35.969 -2.398 1 92.62 391 ARG A O 1
ATOM 3104 N N . SER A 1 392 ? 19.828 37.781 -1.86 1 91.69 392 SER A N 1
ATOM 3105 C CA . SER A 1 392 ? 20.125 37.5 -0.455 1 91.69 392 SER A CA 1
ATOM 3106 C C . SER A 1 392 ? 19.828 38.719 0.409 1 91.69 392 SER A C 1
ATOM 3108 O O . SER A 1 392 ? 20.656 39.625 0.534 1 91.69 392 SER A O 1
ATOM 3110 N N . THR A 1 393 ? 18.719 38.625 1.011 1 84.31 393 THR A N 1
ATOM 3111 C CA . THR A 1 393 ? 18.297 39.844 1.702 1 84.31 393 THR A CA 1
ATOM 3112 C C . THR A 1 393 ? 19.094 40.031 2.977 1 84.31 393 THR A C 1
ATOM 3114 O O . THR A 1 393 ? 19.438 39.094 3.67 1 84.31 393 THR A O 1
ATOM 3117 N N . PRO A 1 394 ? 19.422 41.219 3.248 1 77.94 394 PRO A N 1
ATOM 3118 C CA . PRO A 1 394 ? 18.938 42.438 2.584 1 77.94 394 PRO A CA 1
ATOM 3119 C C . PRO A 1 394 ? 19.891 42.938 1.495 1 77.94 394 PRO A C 1
ATOM 3121 O O . PRO A 1 394 ? 19.766 44.062 1.013 1 77.94 394 PRO A O 1
ATOM 3124 N N . GLN A 1 395 ? 20.906 42.062 1.204 1 73.12 395 GLN A N 1
ATOM 3125 C CA . GLN A 1 395 ? 21.953 42.469 0.273 1 73.12 395 GLN A CA 1
ATOM 3126 C C . GLN A 1 395 ? 21.375 42.75 -1.11 1 73.12 395 GLN A C 1
ATOM 3128 O O . GLN A 1 395 ? 20.188 42.562 -1.345 1 73.12 395 GLN A O 1
ATOM 3133 N N . SER A 1 396 ? 22.234 43.219 -1.93 1 71.88 396 SER A N 1
ATOM 3134 C CA . SER A 1 396 ? 21.891 43.688 -3.264 1 71.88 396 SER A CA 1
ATOM 3135 C C . SER A 1 396 ? 21.5 42.531 -4.18 1 71.88 396 SER A C 1
ATOM 3137 O O . SER A 1 396 ? 21.906 41.375 -3.939 1 71.88 396 SER A O 1
ATOM 3139 N N . VAL A 1 397 ? 20.672 42.812 -5.152 1 83.44 397 VAL A N 1
ATOM 3140 C CA . VAL A 1 397 ? 20.141 41.969 -6.207 1 83.44 397 VAL A CA 1
ATOM 3141 C C . VAL A 1 397 ? 21.219 41.719 -7.266 1 83.44 397 VAL A C 1
ATOM 3143 O O . VAL A 1 397 ? 21.953 42.656 -7.633 1 83.44 397 VAL A O 1
ATOM 3146 N N . THR A 1 398 ? 21.531 40.406 -7.551 1 89.31 398 THR A N 1
ATOM 3147 C CA . THR A 1 398 ? 22.453 40.062 -8.625 1 89.31 398 THR A CA 1
ATOM 3148 C C . THR A 1 398 ? 21.688 39.531 -9.844 1 89.31 398 THR A C 1
ATOM 3150 O O . THR A 1 398 ? 20.984 38.531 -9.758 1 89.31 398 THR A O 1
ATOM 3153 N N . VAL A 1 399 ? 21.859 40.25 -10.93 1 92.44 399 VAL A N 1
ATOM 3154 C CA . VAL A 1 399 ? 21.234 39.812 -12.172 1 92.44 399 VAL A CA 1
ATOM 3155 C C . VAL A 1 399 ? 22.062 38.688 -12.805 1 92.44 399 VAL A C 1
ATOM 3157 O O . VAL A 1 399 ? 23.297 38.812 -12.922 1 92.44 399 VAL A O 1
ATOM 3160 N N . LEU A 1 400 ? 21.312 37.688 -13.086 1 92.31 400 LEU A N 1
ATOM 3161 C CA . LEU A 1 400 ? 22.016 36.531 -13.664 1 92.31 400 LEU A CA 1
ATOM 3162 C C . LEU A 1 400 ? 21.969 36.594 -15.188 1 92.31 400 LEU A C 1
ATOM 3164 O O . LEU A 1 400 ? 20.984 37.031 -15.773 1 92.31 400 LEU A O 1
ATOM 3168 N N . GLY A 1 401 ? 23.078 36.219 -15.875 1 86.56 401 GLY A N 1
ATOM 3169 C CA . GLY A 1 401 ? 23.188 36.219 -17.328 1 86.56 401 GLY A CA 1
ATOM 3170 C C . GLY A 1 401 ? 22.688 34.938 -17.969 1 86.56 401 GLY A C 1
ATOM 3171 O O . GLY A 1 401 ? 23.312 34.406 -18.875 1 86.56 401 GLY A O 1
ATOM 3172 N N . VAL A 1 402 ? 21.594 34.406 -17.453 1 85.88 402 VAL A N 1
ATOM 3173 C CA . VAL A 1 402 ? 21.031 33.188 -18.031 1 85.88 402 VAL A CA 1
ATOM 3174 C C . VAL A 1 402 ? 20 33.562 -19.094 1 85.88 402 VAL A C 1
ATOM 3176 O O . VAL A 1 402 ? 19.047 34.312 -18.828 1 85.88 402 VAL A O 1
ATOM 3179 N N . GLU A 1 403 ? 20.141 33.125 -20.344 1 85 403 GLU A N 1
ATOM 3180 C CA . GLU A 1 403 ? 19.219 33.438 -21.438 1 85 403 GLU A CA 1
ATOM 3181 C C . GLU A 1 403 ? 18.125 32.406 -21.562 1 85 403 GLU A C 1
ATOM 3183 O O . GLU A 1 403 ? 17 32.719 -21.969 1 85 403 GLU A O 1
ATOM 3188 N N . LYS A 1 404 ? 18.422 31.219 -21.172 1 89.88 404 LYS A N 1
ATOM 3189 C CA . LYS A 1 404 ? 17.469 30.125 -21.328 1 89.88 404 LYS A CA 1
ATOM 3190 C C . LYS A 1 404 ? 16.328 30.25 -20.312 1 89.88 404 LYS A C 1
ATOM 3192 O O . LYS A 1 404 ? 16.547 30.562 -19.141 1 89.88 404 LYS A O 1
ATOM 3197 N N . ILE A 1 405 ? 15.117 30.141 -20.828 1 92.56 405 ILE A N 1
ATOM 3198 C CA . ILE A 1 405 ? 13.961 30.125 -19.953 1 92.56 405 ILE A CA 1
ATOM 3199 C C . ILE A 1 405 ? 13.734 28.703 -19.406 1 92.56 405 ILE A C 1
ATOM 3201 O O . ILE A 1 405 ? 13.43 27.797 -20.172 1 92.56 405 ILE A O 1
ATOM 3205 N N . LEU A 1 406 ? 13.82 28.594 -18.188 1 94.06 406 LEU A N 1
ATOM 3206 C CA . LEU A 1 406 ? 13.758 27.281 -17.562 1 94.06 406 LEU A CA 1
ATOM 3207 C C . LEU A 1 406 ? 12.312 26.844 -17.359 1 94.06 406 LEU A C 1
ATOM 3209 O O . LEU A 1 406 ? 11.445 27.672 -17.062 1 94.06 406 LEU A O 1
ATOM 3213 N N . GLN A 1 407 ? 12.086 25.562 -17.562 1 95.75 407 GLN A N 1
ATOM 3214 C CA . GLN A 1 407 ? 10.781 24.969 -17.281 1 95.75 407 GLN A CA 1
ATOM 3215 C C . GLN A 1 407 ? 10.742 24.344 -15.891 1 95.75 407 GLN A C 1
ATOM 3217 O O . GLN A 1 407 ? 9.672 24.125 -15.328 1 95.75 407 GLN A O 1
ATOM 3222 N N . LYS A 1 408 ? 11.914 24.031 -15.438 1 97.31 408 LYS A N 1
ATOM 3223 C CA . LYS A 1 408 ? 12.109 23.453 -14.109 1 97.31 408 LYS A CA 1
ATOM 3224 C C . LYS A 1 408 ? 13.305 24.062 -13.406 1 97.31 408 LYS A C 1
ATOM 3226 O O . LYS A 1 408 ? 14.273 24.469 -14.055 1 97.31 408 LYS A O 1
ATOM 3231 N N . VAL A 1 409 ? 13.203 24.203 -12.102 1 97.69 409 VAL A N 1
ATOM 3232 C CA . VAL A 1 409 ? 14.297 24.734 -11.305 1 97.69 409 VAL A CA 1
ATOM 3233 C C . VAL A 1 409 ? 14.562 23.828 -10.109 1 97.69 409 VAL A C 1
ATOM 3235 O O . VAL A 1 409 ? 13.625 23.406 -9.422 1 97.69 409 VAL A O 1
ATOM 3238 N N . ARG A 1 410 ? 15.773 23.531 -9.93 1 97.75 410 ARG A N 1
ATOM 3239 C CA . ARG A 1 410 ? 16.188 22.75 -8.766 1 97.75 410 ARG A CA 1
ATOM 3240 C C . ARG A 1 410 ? 16.766 23.641 -7.68 1 97.75 410 ARG A C 1
ATOM 3242 O O . ARG A 1 410 ? 17.625 24.484 -7.949 1 97.75 410 ARG A O 1
ATOM 3249 N N . VAL A 1 411 ? 16.281 23.469 -6.473 1 98 411 VAL A N 1
ATOM 3250 C CA . VAL A 1 411 ? 16.828 24.156 -5.309 1 98 411 VAL A CA 1
ATOM 3251 C C . VAL A 1 411 ? 17.594 23.172 -4.438 1 98 411 VAL A C 1
ATOM 3253 O O . VAL A 1 411 ? 17.047 22.156 -3.998 1 98 411 VAL A O 1
ATOM 3256 N N . GLN A 1 412 ? 18.859 23.438 -4.215 1 97.38 412 GLN A N 1
ATOM 3257 C CA . GLN A 1 412 ? 19.719 22.594 -3.391 1 97.38 412 GLN A CA 1
ATOM 3258 C C . GLN A 1 412 ? 20.219 23.359 -2.164 1 97.38 412 GLN A C 1
ATOM 3260 O O . GLN A 1 412 ? 20.906 24.375 -2.291 1 97.38 412 GLN A O 1
ATOM 3265 N N . LEU A 1 413 ? 19.859 22.828 -1.051 1 97.56 413 LEU A N 1
ATOM 3266 C CA . LEU A 1 413 ? 20.25 23.438 0.208 1 97.56 413 LEU A CA 1
ATOM 3267 C C . LEU A 1 413 ? 21.266 22.578 0.943 1 97.56 413 LEU A C 1
ATOM 3269 O O . LEU A 1 413 ? 21.031 21.391 1.171 1 97.56 413 LEU A O 1
ATOM 3273 N N . ASP A 1 414 ? 22.375 23.062 1.182 1 97.5 414 ASP A N 1
ATOM 3274 C CA . ASP A 1 414 ? 23.328 22.5 2.135 1 97.5 414 ASP A CA 1
ATOM 3275 C C . ASP A 1 414 ? 23.375 23.328 3.418 1 97.5 414 ASP A C 1
ATOM 3277 O O . ASP A 1 414 ? 24.141 24.281 3.521 1 97.5 414 ASP A O 1
ATOM 3281 N N . TRP A 1 415 ? 22.609 22.953 4.355 1 96.81 415 TRP A N 1
ATOM 3282 C CA . TRP A 1 415 ? 22.438 23.734 5.578 1 96.81 415 TRP A CA 1
ATOM 3283 C C . TRP A 1 415 ? 23.75 23.781 6.371 1 96.81 415 TRP A C 1
ATOM 3285 O O . TRP A 1 415 ? 24.125 24.828 6.902 1 96.81 415 TRP A O 1
ATOM 3295 N N . ASP A 1 416 ? 24.438 22.688 6.383 1 96.38 416 ASP A N 1
ATOM 3296 C CA . ASP A 1 416 ? 25.656 22.578 7.176 1 96.38 416 ASP A CA 1
ATOM 3297 C C . ASP A 1 416 ? 26.766 23.469 6.609 1 96.38 416 ASP A C 1
ATOM 3299 O O . ASP A 1 416 ? 27.516 24.078 7.363 1 96.38 416 ASP A O 1
ATOM 3303 N N . ARG A 1 417 ? 26.828 23.547 5.344 1 96 417 ARG A N 1
ATOM 3304 C CA . ARG A 1 417 ? 27.859 24.344 4.703 1 96 417 ARG A CA 1
ATOM 3305 C C . ARG A 1 417 ? 27.375 25.75 4.398 1 96 417 ARG A C 1
ATOM 3307 O O . ARG A 1 417 ? 28.141 26.594 3.928 1 96 417 ARG A O 1
ATOM 3314 N N . GLY A 1 418 ? 26.156 26 4.559 1 95.38 418 GLY A N 1
ATOM 3315 C CA . GLY A 1 418 ? 25.578 27.328 4.367 1 95.38 418 GLY A CA 1
ATOM 3316 C C . GLY A 1 418 ? 25.531 27.75 2.91 1 95.38 418 GLY A C 1
ATOM 3317 O O . GLY A 1 418 ? 25.984 28.828 2.553 1 95.38 418 GLY A O 1
ATOM 3318 N N . LYS A 1 419 ? 25.031 26.828 2.115 1 96.25 419 LYS A N 1
ATOM 3319 C CA . LYS A 1 419 ? 24.953 27.109 0.682 1 96.25 419 LYS A CA 1
ATOM 3320 C C . LYS A 1 419 ? 23.578 26.734 0.125 1 96.25 419 LYS A C 1
ATOM 3322 O O . LYS A 1 419 ? 23 25.703 0.513 1 96.25 419 LYS A O 1
ATOM 3327 N N . VAL A 1 420 ? 23.031 27.594 -0.671 1 97 420 VAL A N 1
ATOM 3328 C CA . VAL A 1 420 ? 21.844 27.297 -1.458 1 97 420 VAL A CA 1
ATOM 3329 C C . VAL A 1 420 ? 22.141 27.484 -2.943 1 97 420 VAL A C 1
ATOM 3331 O O . VAL A 1 420 ? 22.578 28.578 -3.355 1 97 420 VAL A O 1
ATOM 3334 N N . THR A 1 421 ? 21.969 26.438 -3.633 1 97.06 421 THR A N 1
ATOM 3335 C CA . THR A 1 421 ? 22.266 26.469 -5.059 1 97.06 421 THR A CA 1
ATOM 3336 C C . THR A 1 421 ? 21 26.25 -5.891 1 97.06 421 THR A C 1
ATOM 3338 O O . THR A 1 421 ? 20.188 25.391 -5.559 1 97.06 421 THR A O 1
ATOM 3341 N N . PHE A 1 422 ? 20.844 27.078 -6.906 1 97.44 422 PHE A N 1
ATOM 3342 C CA . PHE A 1 422 ? 19.781 26.922 -7.887 1 97.44 422 PHE A CA 1
ATOM 3343 C C . PHE A 1 422 ? 20.328 26.391 -9.211 1 97.44 422 PHE A C 1
ATOM 3345 O O . PHE A 1 422 ? 21.297 26.922 -9.734 1 97.44 422 PHE A O 1
ATOM 3352 N N . CYS A 1 423 ? 19.656 25.312 -9.648 1 96 423 CYS A N 1
ATOM 3353 C CA . CYS A 1 423 ? 20.188 24.656 -10.836 1 96 423 CYS A CA 1
ATOM 3354 C C . CYS A 1 423 ? 19.078 24.312 -11.812 1 96 423 CYS A C 1
ATOM 3356 O O . CYS A 1 423 ? 17.906 24.281 -11.445 1 96 423 CYS A O 1
ATOM 3358 N N . ASP A 1 424 ? 19.453 24.188 -13.062 1 94.94 424 ASP A N 1
ATOM 3359 C CA . ASP A 1 424 ? 18.625 23.484 -14.039 1 94.94 424 ASP A CA 1
ATOM 3360 C C . ASP A 1 424 ? 18.703 21.969 -13.844 1 94.94 424 ASP A C 1
ATOM 3362 O O . ASP A 1 424 ? 19.766 21.375 -14.055 1 94.94 424 ASP A O 1
ATOM 3366 N N . PRO A 1 425 ? 17.641 21.359 -13.492 1 94.06 425 PRO A N 1
ATOM 3367 C CA . PRO A 1 425 ? 17.719 19.938 -13.18 1 94.06 425 PRO A CA 1
ATOM 3368 C C . PRO A 1 425 ? 17.953 19.078 -14.414 1 94.06 425 PRO A C 1
ATOM 3370 O O . PRO A 1 425 ? 18.328 17.906 -14.289 1 94.06 425 PRO A O 1
ATOM 3373 N N . VAL A 1 426 ? 17.75 19.516 -15.602 1 90.5 426 VAL A N 1
ATOM 3374 C CA . VAL A 1 426 ? 17.922 18.75 -16.828 1 90.5 426 VAL A CA 1
ATOM 3375 C C . VAL A 1 426 ? 19.391 18.438 -17.047 1 90.5 426 VAL A C 1
ATOM 3377 O O . VAL A 1 426 ? 19.766 17.281 -17.281 1 90.5 426 VAL A O 1
ATOM 3380 N N . ASP A 1 427 ? 20.25 19.422 -16.984 1 88.19 427 ASP A N 1
ATOM 3381 C CA . ASP A 1 427 ? 21.672 19.219 -17.188 1 88.19 427 ASP A CA 1
ATOM 3382 C C . ASP A 1 427 ? 22.469 19.484 -15.906 1 88.19 427 ASP A C 1
ATOM 3384 O O . ASP A 1 427 ? 23.703 19.422 -15.906 1 88.19 427 ASP A O 1
ATOM 3388 N N . ASN A 1 428 ? 21.844 19.797 -14.805 1 89.69 428 ASN A N 1
ATOM 3389 C CA . ASN A 1 428 ? 22.438 20.062 -13.5 1 89.69 428 ASN A CA 1
ATOM 3390 C C . ASN A 1 428 ? 23.406 21.25 -13.547 1 89.69 428 ASN A C 1
ATOM 3392 O O . ASN A 1 428 ? 24.422 21.266 -12.852 1 89.69 428 ASN A O 1
ATOM 3396 N N . THR A 1 429 ? 23.078 22.203 -14.406 1 91 429 THR A N 1
ATOM 3397 C CA . THR A 1 429 ? 23.875 23.422 -14.492 1 91 429 THR A CA 1
ATOM 3398 C C . THR A 1 429 ? 23.484 24.406 -13.398 1 91 429 THR A C 1
ATOM 3400 O O . THR A 1 429 ? 22.312 24.781 -13.281 1 91 429 THR A O 1
ATOM 3403 N N . PRO A 1 430 ? 24.469 24.812 -12.68 1 93.38 430 PRO A N 1
ATOM 3404 C CA . PRO A 1 430 ? 24.156 25.797 -11.633 1 93.38 430 PRO A CA 1
ATOM 3405 C C . PRO A 1 430 ? 23.875 27.188 -12.188 1 93.38 430 PRO A C 1
ATOM 3407 O O . PRO A 1 430 ? 24.578 27.656 -13.094 1 93.38 430 PRO A O 1
ATOM 3410 N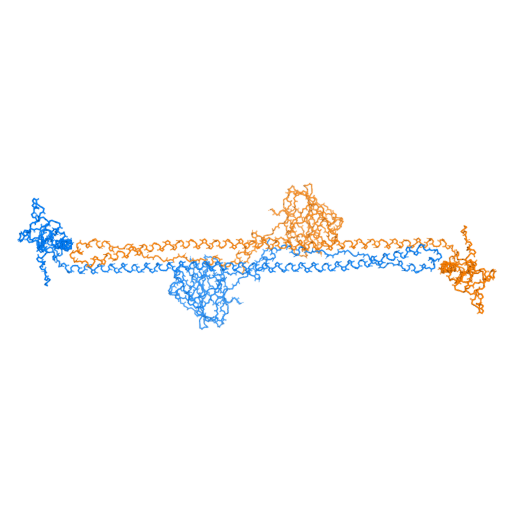 N . LEU A 1 431 ? 22.812 27.75 -11.797 1 93.88 431 LEU A N 1
ATOM 3411 C CA . LEU A 1 431 ? 22.484 29.125 -12.148 1 93.88 431 LEU A CA 1
ATOM 3412 C C . LEU A 1 431 ? 23.156 30.094 -11.18 1 93.88 431 LEU A C 1
ATOM 3414 O O . LEU A 1 431 ? 23.719 31.109 -11.594 1 93.88 431 LEU A O 1
ATOM 3418 N N . CYS A 1 432 ? 22.984 29.859 -9.914 1 93.69 432 CYS A N 1
ATOM 3419 C CA . CYS A 1 432 ? 23.547 30.719 -8.875 1 93.69 432 CYS A CA 1
ATOM 3420 C C . CYS A 1 432 ? 23.688 29.953 -7.559 1 93.69 432 CYS A C 1
ATOM 3422 O O . CYS A 1 432 ? 22.938 29.016 -7.301 1 93.69 432 CYS A O 1
ATOM 3424 N N . THR A 1 433 ? 24.688 30.312 -6.809 1 95.12 433 THR A N 1
ATOM 3425 C CA . THR A 1 433 ? 24.891 29.781 -5.465 1 95.12 433 THR A CA 1
ATOM 3426 C C . THR A 1 433 ? 25 30.922 -4.453 1 95.12 433 THR A C 1
ATOM 3428 O O . THR A 1 433 ? 25.828 31.812 -4.613 1 95.12 433 THR A O 1
ATOM 3431 N N . LEU A 1 434 ? 24.125 30.875 -3.523 1 94.94 434 LEU A N 1
ATOM 3432 C CA . LEU A 1 434 ? 24.172 31.859 -2.438 1 94.94 434 LEU A CA 1
ATOM 3433 C C . LEU A 1 434 ? 24.75 31.234 -1.173 1 94.94 434 LEU A C 1
ATOM 3435 O O . LEU A 1 434 ? 24.422 30.109 -0.823 1 94.94 434 LEU A O 1
ATOM 3439 N N . THR A 1 435 ? 25.625 31.969 -0.55 1 94.06 435 THR A N 1
ATOM 3440 C CA . THR A 1 435 ? 26.266 31.453 0.657 1 94.06 435 THR A CA 1
ATOM 3441 C C . THR A 1 435 ? 25.828 32.25 1.882 1 94.06 435 THR A C 1
ATOM 3443 O O . THR A 1 435 ? 25.75 33.5 1.833 1 94.06 435 THR A O 1
ATOM 3446 N N . HIS A 1 436 ? 25.453 31.547 2.832 1 92.12 436 HIS A N 1
ATOM 3447 C CA . HIS A 1 436 ? 25.062 32.125 4.109 1 92.12 436 HIS A CA 1
ATOM 3448 C C . HIS A 1 436 ? 25.188 31.125 5.242 1 92.12 436 HIS A C 1
ATOM 3450 O O . HIS A 1 436 ? 24.812 29.953 5.082 1 92.12 436 HIS A O 1
ATOM 3456 N N . THR A 1 437 ? 25.641 31.609 6.375 1 93 437 THR A N 1
ATOM 3457 C CA . THR A 1 437 ? 25.688 30.734 7.547 1 93 437 THR A CA 1
ATOM 3458 C C . THR A 1 437 ? 24.328 30.703 8.242 1 93 437 THR A C 1
ATOM 3460 O O . THR A 1 437 ? 23.953 31.641 8.945 1 93 437 THR A O 1
ATOM 3463 N N . PHE A 1 438 ? 23.703 29.578 8.086 1 92.56 438 PHE A N 1
ATOM 3464 C CA . PHE A 1 438 ? 22.375 29.438 8.688 1 92.56 438 PHE A CA 1
ATOM 3465 C C . PHE A 1 438 ? 22.5 29.109 10.172 1 92.56 438 PHE A C 1
ATOM 3467 O O . PHE A 1 438 ? 23.281 28.25 10.562 1 92.56 438 PHE A O 1
ATOM 3474 N N . THR A 1 439 ? 21.734 29.75 11.008 1 90.94 439 THR A N 1
ATOM 3475 C CA . THR A 1 439 ? 21.766 29.516 12.445 1 90.94 439 THR A CA 1
ATOM 3476 C C . THR A 1 439 ? 20.406 29.016 12.945 1 90.94 439 THR A C 1
ATOM 3478 O O . THR A 1 439 ? 20.312 28.453 14.039 1 90.94 439 THR A O 1
ATOM 3481 N N . LYS A 1 440 ? 19.422 29.266 12.188 1 92.69 440 LYS A N 1
ATOM 3482 C CA . LYS A 1 440 ? 18.078 28.844 12.539 1 92.69 440 LYS A CA 1
ATOM 3483 C C . LYS A 1 440 ? 17.453 28.016 11.414 1 92.69 440 LYS A C 1
ATOM 3485 O O . LYS A 1 440 ? 18.047 27.859 10.352 1 92.69 440 LYS A O 1
ATOM 3490 N N . ARG A 1 441 ? 16.312 27.516 11.719 1 95.94 441 ARG A N 1
ATOM 3491 C CA . ARG A 1 441 ? 15.555 26.734 10.742 1 95.94 441 ARG A CA 1
ATOM 3492 C C . ARG A 1 441 ? 15.18 27.594 9.531 1 95.94 441 ARG A C 1
ATOM 3494 O O . ARG A 1 441 ? 14.883 28.781 9.672 1 95.94 441 ARG A O 1
ATOM 3501 N N . VAL A 1 442 ? 15.289 26.984 8.383 1 97.25 442 VAL A N 1
ATOM 3502 C CA . VAL A 1 442 ? 14.906 27.672 7.156 1 97.25 442 VAL A CA 1
ATOM 3503 C C . VAL A 1 442 ? 13.773 26.906 6.469 1 97.25 442 VAL A C 1
ATOM 3505 O O . VAL A 1 442 ? 13.719 25.688 6.531 1 97.25 442 VAL A O 1
ATOM 3508 N N . PHE A 1 443 ? 12.898 27.672 5.836 1 97.81 443 PHE A N 1
ATOM 3509 C CA . PHE A 1 443 ? 11.758 27.078 5.156 1 97.81 443 PHE A CA 1
ATOM 3510 C C . PHE A 1 443 ? 11.82 27.328 3.654 1 97.81 443 PHE A C 1
ATOM 3512 O O . PHE A 1 443 ? 12.227 28.422 3.225 1 97.81 443 PHE A O 1
ATOM 3519 N N . PRO A 1 444 ? 11.461 26.344 2.869 1 98.25 444 PRO A N 1
ATOM 3520 C CA . PRO A 1 444 ? 11.312 26.609 1.439 1 98.25 444 PRO A CA 1
ATOM 3521 C C . PRO A 1 444 ? 10.32 27.734 1.156 1 98.25 444 PRO A C 1
ATOM 3523 O O . PRO A 1 444 ? 9.273 27.828 1.805 1 98.25 444 PRO A O 1
ATOM 3526 N N . TYR A 1 445 ? 10.68 28.594 0.292 1 97.81 445 TYR A N 1
ATOM 3527 C CA . TYR A 1 445 ? 9.922 29.797 -0.025 1 97.81 445 TYR A CA 1
ATOM 3528 C C . TYR A 1 445 ? 9.445 29.781 -1.471 1 97.81 445 TYR A C 1
ATOM 3530 O O . TYR A 1 445 ? 10.234 29.578 -2.393 1 97.81 445 TYR A O 1
ATOM 3538 N N . PHE A 1 446 ? 8.125 29.969 -1.678 1 98.19 446 PHE A N 1
ATOM 3539 C CA . PHE A 1 446 ? 7.52 29.984 -3.004 1 98.19 446 PHE A CA 1
ATOM 3540 C C . PHE A 1 446 ? 6.664 31.219 -3.191 1 98.19 446 PHE A C 1
ATOM 3542 O O . PHE A 1 446 ? 5.82 31.531 -2.348 1 98.19 446 PHE A O 1
ATOM 3549 N N . ALA A 1 447 ? 6.891 31.906 -4.238 1 97.25 447 ALA A N 1
ATOM 3550 C CA . ALA A 1 447 ? 6.051 33.062 -4.566 1 97.25 447 ALA A CA 1
ATOM 3551 C C . ALA A 1 447 ? 5.758 33.094 -6.062 1 97.25 447 ALA A C 1
ATOM 3553 O O . ALA A 1 447 ? 6.586 32.688 -6.879 1 97.25 447 ALA A O 1
ATOM 3554 N N . THR A 1 448 ? 4.547 33.5 -6.41 1 97 448 THR A N 1
ATOM 3555 C CA . THR A 1 448 ? 4.184 33.625 -7.816 1 97 448 THR A CA 1
ATOM 3556 C C . THR A 1 448 ? 3.229 34.812 -8.016 1 97 448 THR A C 1
ATOM 3558 O O . THR A 1 448 ? 2.361 35.062 -7.18 1 97 448 THR A O 1
ATOM 3561 N N . ILE A 1 449 ? 3.463 35.594 -9.07 1 92.75 449 ILE A N 1
ATOM 3562 C CA . ILE A 1 449 ? 2.582 36.688 -9.422 1 92.75 449 ILE A CA 1
ATOM 3563 C C . ILE A 1 449 ? 1.956 36.438 -10.797 1 92.75 449 ILE A C 1
ATOM 3565 O O . ILE A 1 449 ? 1.396 37.344 -11.406 1 92.75 449 ILE A O 1
ATOM 3569 N N . CYS A 1 450 ? 2.096 35.219 -11.258 1 91.12 450 CYS A N 1
ATOM 3570 C CA . CYS A 1 450 ? 1.588 34.812 -12.562 1 91.12 450 CYS A CA 1
ATOM 3571 C C . CYS A 1 450 ? 0.498 33.75 -12.422 1 91.12 450 CYS A C 1
ATOM 3573 O O . CYS A 1 450 ? 0.601 32.844 -11.586 1 91.12 450 CYS A O 1
ATOM 3575 N N . ASN A 1 451 ? -0.563 33.938 -13.242 1 89.62 451 ASN A N 1
ATOM 3576 C CA . ASN A 1 451 ? -1.661 32.969 -13.18 1 89.62 451 ASN A CA 1
ATOM 3577 C C . ASN A 1 451 ? -1.657 32.031 -14.391 1 89.62 451 ASN A C 1
ATOM 3579 O O . ASN A 1 451 ? -2.592 31.25 -14.578 1 89.62 451 ASN A O 1
ATOM 3583 N N . ARG A 1 452 ? -0.628 32.031 -15.172 1 90.06 452 ARG A N 1
ATOM 3584 C CA . ARG A 1 452 ? -0.572 31.203 -16.375 1 90.06 452 ARG A CA 1
ATOM 3585 C C . ARG A 1 452 ? -0.292 29.75 -16 1 90.06 452 ARG A C 1
ATOM 3587 O O . ARG A 1 452 ? -0.899 28.844 -16.562 1 90.06 452 ARG A O 1
ATOM 3594 N N . SER A 1 453 ? 0.713 29.594 -15.172 1 94.19 453 SER A N 1
ATOM 3595 C CA . SER A 1 453 ? 1.091 28.25 -14.742 1 94.19 453 SER A CA 1
ATOM 3596 C C . SER A 1 453 ? 1.39 28.219 -13.25 1 94.19 453 SER A C 1
ATOM 3598 O O . SER A 1 453 ? 1.984 29.156 -12.703 1 94.19 453 SER A O 1
ATOM 3600 N N . PRO A 1 454 ? 0.951 27.188 -12.656 1 96.94 454 PRO A N 1
ATOM 3601 C CA . PRO A 1 454 ? 1.264 27.062 -11.234 1 96.94 454 PRO A CA 1
ATOM 3602 C C . PRO A 1 454 ? 2.709 26.625 -10.984 1 96.94 454 PRO A C 1
ATOM 3604 O O . PRO A 1 454 ? 3.396 26.188 -11.906 1 96.94 454 PRO A O 1
ATOM 3607 N N . LEU A 1 455 ? 3.266 26.906 -9.797 1 98.06 455 LEU A N 1
ATOM 3608 C CA . LEU A 1 455 ? 4.496 26.281 -9.328 1 98.06 455 LEU A CA 1
ATOM 3609 C C . LEU A 1 455 ? 4.223 24.906 -8.758 1 98.06 455 LEU A C 1
ATOM 3611 O O . LEU A 1 455 ? 3.475 24.766 -7.789 1 98.06 455 LEU A O 1
ATOM 3615 N N . ARG A 1 456 ? 4.773 23.922 -9.359 1 97.94 456 ARG A N 1
ATOM 3616 C CA . ARG A 1 456 ? 4.496 22.547 -8.953 1 97.94 456 ARG A CA 1
ATOM 3617 C C . ARG A 1 456 ? 5.762 21.859 -8.461 1 97.94 456 ARG A C 1
ATOM 3619 O O . ARG A 1 456 ? 6.742 21.75 -9.203 1 97.94 456 ARG A O 1
ATOM 3626 N N . ILE A 1 457 ? 5.742 21.375 -7.238 1 98.25 457 ILE A N 1
ATOM 3627 C CA . ILE A 1 457 ? 6.848 20.578 -6.707 1 98.25 457 ILE A CA 1
ATOM 3628 C C . ILE A 1 457 ? 6.824 19.188 -7.32 1 98.25 457 ILE A C 1
ATOM 3630 O O . ILE A 1 457 ? 5.766 18.547 -7.395 1 98.25 457 ILE A O 1
ATOM 3634 N N . LEU A 1 458 ? 7.934 18.703 -7.766 1 97.38 458 LEU A N 1
ATOM 3635 C CA . LEU A 1 458 ? 8.016 17.406 -8.43 1 97.38 458 LEU A CA 1
ATOM 3636 C C . LEU A 1 458 ? 8.383 16.312 -7.441 1 97.38 458 LEU A C 1
ATOM 3638 O O . LEU A 1 458 ? 9.125 16.547 -6.484 1 97.38 458 LEU A O 1
ATOM 3642 N N . PRO A 1 459 ? 7.836 15.148 -7.711 1 96.56 459 PRO A N 1
ATOM 3643 C CA . PRO A 1 459 ? 8.148 14.039 -6.816 1 96.56 459 PRO A CA 1
ATOM 3644 C C . PRO A 1 459 ? 9.57 13.508 -7 1 96.56 459 PRO A C 1
ATOM 3646 O O . PRO A 1 459 ? 10.133 13.609 -8.094 1 96.56 459 PRO A O 1
ATOM 3649 N N . ALA A 1 460 ? 10.117 13.008 -5.902 1 95 460 ALA A N 1
ATOM 3650 C CA . ALA A 1 460 ? 11.422 12.352 -5.934 1 95 460 ALA A CA 1
ATOM 3651 C C . ALA A 1 460 ? 11.281 10.867 -6.254 1 95 460 ALA A C 1
ATOM 3653 O O . ALA A 1 460 ? 10.211 10.289 -6.098 1 95 460 ALA A O 1
ATOM 3654 N N . LYS A 1 461 ? 12.391 10.281 -6.715 1 91.81 461 LYS A N 1
ATOM 3655 C CA . LYS A 1 461 ? 12.383 8.859 -7.023 1 91.81 461 LYS A CA 1
ATOM 3656 C C . LYS A 1 461 ? 12.508 8.016 -5.758 1 91.81 461 LYS A C 1
ATOM 3658 O O . LYS A 1 461 ? 13.328 8.312 -4.887 1 91.81 461 LYS A O 1
ATOM 3663 N N . VAL A 1 462 ? 11.609 7.059 -5.723 1 93.56 462 VAL A N 1
ATOM 3664 C CA . VAL A 1 462 ? 11.617 6.145 -4.586 1 93.56 462 VAL A CA 1
ATOM 3665 C C . VAL A 1 462 ? 12.078 4.762 -5.039 1 93.56 462 VAL A C 1
ATOM 3667 O O . VAL A 1 462 ? 11.688 4.285 -6.105 1 93.56 462 VAL A O 1
ATOM 3670 N N . SER A 1 463 ? 13.008 4.141 -4.266 1 90.69 463 SER A N 1
ATOM 3671 C CA . SER A 1 463 ? 13.492 2.803 -4.578 1 90.69 463 SER A CA 1
ATOM 3672 C C . SER A 1 463 ? 13.328 1.86 -3.393 1 90.69 463 SER A C 1
ATOM 3674 O O . SER A 1 463 ? 13.414 2.285 -2.238 1 90.69 463 SER A O 1
ATOM 3676 N N . VAL A 1 464 ? 12.977 0.682 -3.783 1 91.56 464 VAL A N 1
ATOM 3677 C CA . VAL A 1 464 ? 12.828 -0.37 -2.781 1 91.56 464 VAL A CA 1
ATOM 3678 C C . VAL A 1 464 ? 14.008 -1.336 -2.867 1 91.56 464 VAL A C 1
ATOM 3680 O O . VAL A 1 464 ? 14.375 -1.779 -3.959 1 91.56 464 VAL A O 1
ATOM 3683 N N . THR A 1 465 ? 14.656 -1.61 -1.742 1 89.25 465 THR A N 1
ATOM 3684 C CA . THR A 1 465 ? 15.75 -2.568 -1.695 1 89.25 465 THR A CA 1
ATOM 3685 C C . THR A 1 465 ? 15.469 -3.664 -0.671 1 89.25 465 THR A C 1
ATOM 3687 O O . THR A 1 465 ? 14.914 -3.396 0.397 1 89.25 465 THR A O 1
ATOM 3690 N N . VAL A 1 466 ? 15.82 -4.859 -1.144 1 87.88 466 VAL A N 1
ATOM 3691 C CA . VAL A 1 466 ? 15.695 -6.008 -0.25 1 87.88 466 VAL A CA 1
ATOM 3692 C C . VAL A 1 466 ? 17.078 -6.445 0.23 1 87.88 466 VAL A C 1
ATOM 3694 O O . VAL A 1 466 ? 18 -6.621 -0.576 1 87.88 466 VAL A O 1
ATOM 3697 N N . ASN A 1 467 ? 17.344 -6.441 1.566 1 75.94 467 ASN A N 1
ATOM 3698 C CA . ASN A 1 467 ? 18.609 -6.855 2.15 1 75.94 467 ASN A CA 1
ATOM 3699 C C . ASN A 1 467 ? 18.5 -8.234 2.797 1 75.94 467 ASN A C 1
ATOM 3701 O O . ASN A 1 467 ? 17.469 -8.578 3.367 1 75.94 467 ASN A O 1
ATOM 3705 N N . MET B 1 1 ? -23.172 -88.125 -31.781 1 24.31 1 MET B N 1
ATOM 3706 C CA . MET B 1 1 ? -24.172 -88.688 -32.656 1 24.31 1 MET B CA 1
ATOM 3707 C C . MET B 1 1 ? -25.422 -87.875 -32.75 1 24.31 1 MET B C 1
ATOM 3709 O O . MET B 1 1 ? -26.312 -87.938 -31.891 1 24.31 1 MET B O 1
ATOM 3713 N N . ALA B 1 2 ? -25.094 -86.625 -32.906 1 33.53 2 ALA B N 1
ATOM 3714 C CA . ALA B 1 2 ? -26.109 -85.625 -33.031 1 33.53 2 ALA B CA 1
ATOM 3715 C C . ALA B 1 2 ? -27.219 -86.062 -33.969 1 33.53 2 ALA B C 1
ATOM 3717 O O . ALA B 1 2 ? -26.984 -86.312 -35.156 1 33.53 2 ALA B O 1
ATOM 3718 N N . SER B 1 3 ? -28.016 -86.812 -33.281 1 33 3 SER B N 1
ATOM 3719 C CA . SER B 1 3 ? -29.219 -87.312 -33.938 1 33 3 SER B CA 1
ATOM 3720 C C . SER B 1 3 ? -29.844 -86.25 -34.844 1 33 3 SER B C 1
ATOM 3722 O O . SER B 1 3 ? -30.172 -85.188 -34.375 1 33 3 SER B O 1
ATOM 3724 N N . LYS B 1 4 ? -29.172 -86.188 -35.969 1 42.06 4 LYS B N 1
ATOM 3725 C CA . LYS B 1 4 ? -29.844 -85.438 -37.031 1 42.06 4 LYS B CA 1
ATOM 3726 C C . LYS B 1 4 ? -31.344 -85.688 -37 1 42.06 4 LYS B C 1
ATOM 3728 O O . LYS B 1 4 ? -31.812 -86.812 -37.25 1 42.06 4 LYS B O 1
ATOM 3733 N N . LEU B 1 5 ? -31.891 -85.188 -35.938 1 38.72 5 LEU B N 1
ATOM 3734 C CA . LEU B 1 5 ? -33.344 -85.312 -35.906 1 38.72 5 LEU B CA 1
ATOM 3735 C C . LEU B 1 5 ? -33.938 -85.188 -37.281 1 38.72 5 LEU B C 1
ATOM 3737 O O . LEU B 1 5 ? -33.656 -84.188 -38 1 38.72 5 LEU B O 1
ATOM 3741 N N . ALA B 1 6 ? -33.969 -86.312 -37.969 1 45.19 6 ALA B N 1
ATOM 3742 C CA . ALA B 1 6 ? -34.719 -86.438 -39.219 1 45.19 6 ALA B CA 1
ATOM 3743 C C . ALA B 1 6 ? -35.844 -85.375 -39.281 1 45.19 6 ALA B C 1
ATOM 3745 O O . ALA B 1 6 ? -36.625 -85.25 -38.344 1 45.19 6 ALA B O 1
ATOM 3746 N N . PRO B 1 7 ? -35.562 -84.312 -40 1 49.19 7 PRO B N 1
ATOM 3747 C CA . PRO B 1 7 ? -36.688 -83.375 -40.062 1 49.19 7 PRO B CA 1
ATOM 3748 C C . PRO B 1 7 ? -38.031 -84.062 -40.062 1 49.19 7 PRO B C 1
ATOM 3750 O O . PRO B 1 7 ? -38.125 -85.188 -40.531 1 49.19 7 PRO B O 1
ATOM 3753 N N . ASP B 1 8 ? -38.781 -84 -38.938 1 58.53 8 ASP B N 1
ATOM 3754 C CA . ASP B 1 8 ? -40.156 -84.438 -38.875 1 58.53 8 ASP B CA 1
ATOM 3755 C C . ASP B 1 8 ? -40.812 -84.5 -40.25 1 58.53 8 ASP B C 1
ATOM 3757 O O . ASP B 1 8 ? -40.656 -83.562 -41.031 1 58.53 8 ASP B O 1
ATOM 3761 N N . PRO B 1 9 ? -41.094 -85.625 -40.812 1 65.12 9 PRO B N 1
ATOM 3762 C CA . PRO B 1 9 ? -41.75 -85.812 -42.125 1 65.12 9 PRO B CA 1
ATOM 3763 C C . PRO B 1 9 ? -42.781 -84.688 -42.375 1 65.12 9 PRO B C 1
ATOM 3765 O O . PRO B 1 9 ? -43.125 -84.438 -43.531 1 65.12 9 PRO B O 1
ATOM 3768 N N . HIS B 1 10 ? -43.062 -83.938 -41.312 1 71.31 10 HIS B N 1
ATOM 3769 C CA . HIS B 1 10 ? -44.094 -82.938 -41.5 1 71.31 10 HIS B CA 1
ATOM 3770 C C . HIS B 1 10 ? -43.5 -81.688 -42.125 1 71.31 10 HIS B C 1
ATOM 3772 O O . HIS B 1 10 ? -44.25 -80.812 -42.531 1 71.31 10 HIS B O 1
ATOM 3778 N N . PHE B 1 11 ? -42.219 -81.688 -42.219 1 74 11 PHE B N 1
ATOM 3779 C CA . PHE B 1 11 ? -41.594 -80.5 -42.812 1 74 11 PHE B CA 1
ATOM 3780 C C . PHE B 1 11 ? -41.406 -80.688 -44.312 1 74 11 PHE B C 1
ATOM 3782 O O . PHE B 1 11 ? -41.031 -79.75 -45 1 74 11 PHE B O 1
ATOM 3789 N N . PHE B 1 12 ? -41.594 -81.875 -44.75 1 78.56 12 PHE B N 1
ATOM 3790 C CA . PHE B 1 12 ? -41.406 -82.188 -46.156 1 78.56 12 PHE B CA 1
ATOM 3791 C C . PHE B 1 12 ? -42.781 -82.312 -46.844 1 78.56 12 PHE B C 1
ATOM 3793 O O . PHE B 1 12 ? -43.719 -82.812 -46.281 1 78.56 12 PHE B O 1
ATOM 3800 N N . CYS B 1 13 ? -42.844 -81.688 -47.938 1 79.75 13 CYS B N 1
ATOM 3801 C CA . CYS B 1 13 ? -44 -81.875 -48.812 1 79.75 13 CYS B CA 1
ATOM 3802 C C . CYS B 1 13 ? -44.188 -83.312 -49.25 1 79.75 13 CYS B C 1
ATOM 3804 O O . CYS B 1 13 ? -43.25 -83.938 -49.781 1 79.75 13 CYS B O 1
ATOM 3806 N N . PRO B 1 14 ? -45.281 -83.938 -49 1 81.19 14 PRO B N 1
ATOM 3807 C CA . PRO B 1 14 ? -45.469 -85.312 -49.438 1 81.19 14 PRO B CA 1
ATOM 3808 C C . PRO B 1 14 ? -45.5 -85.5 -50.969 1 81.19 14 PRO B C 1
ATOM 3810 O O . PRO B 1 14 ? -45.375 -86.625 -51.469 1 81.19 14 PRO B O 1
ATOM 3813 N N . VAL B 1 15 ? -45.656 -84.375 -51.656 1 83.38 15 VAL B N 1
ATOM 3814 C CA . VAL B 1 15 ? -45.719 -84.438 -53.125 1 83.38 15 VAL B CA 1
ATOM 3815 C C . VAL B 1 15 ? -44.312 -84.312 -53.719 1 83.38 15 VAL B C 1
ATOM 3817 O O . VAL B 1 15 ? -43.875 -85.188 -54.438 1 83.38 15 VAL B O 1
ATOM 3820 N N . CYS B 1 16 ? -43.562 -83.25 -53.312 1 79.5 16 CYS B N 1
ATOM 3821 C CA . CYS B 1 16 ? -42.25 -83 -53.906 1 79.5 16 CYS B CA 1
ATOM 3822 C C . CYS B 1 16 ? -41.156 -83.625 -53.031 1 79.5 16 CYS B C 1
ATOM 3824 O O . CYS B 1 16 ? -40 -83.688 -53.469 1 79.5 16 CYS B O 1
ATOM 3826 N N . LYS B 1 17 ? -41.438 -84.062 -51.875 1 80.69 17 LYS B N 1
ATOM 3827 C CA . LYS B 1 17 ? -40.531 -84.688 -50.906 1 80.69 17 LYS B CA 1
ATOM 3828 C C . LYS B 1 17 ? -39.406 -83.75 -50.5 1 80.69 17 LYS B C 1
ATOM 3830 O O . LYS B 1 17 ? -38.344 -84.25 -50.031 1 80.69 17 LYS B O 1
ATOM 3835 N N . ASP B 1 18 ? -39.594 -82.562 -50.781 1 80.88 18 ASP B N 1
ATOM 3836 C CA . ASP B 1 18 ? -38.625 -81.562 -50.344 1 80.88 18 ASP B CA 1
ATOM 3837 C C . ASP B 1 18 ? -39.219 -80.688 -49.188 1 80.88 18 ASP B C 1
ATOM 3839 O O . ASP B 1 18 ? -40.406 -80.812 -48.875 1 80.88 18 ASP B O 1
ATOM 3843 N N . ILE B 1 19 ? -38.469 -79.938 -48.594 1 78.56 19 ILE B N 1
ATOM 3844 C CA . ILE B 1 19 ? -38.938 -79.062 -47.531 1 78.56 19 ILE B CA 1
ATOM 3845 C C . ILE B 1 19 ? -40.031 -78.125 -48.062 1 78.56 19 ILE B C 1
ATOM 3847 O O . ILE B 1 19 ? -39.938 -77.562 -49.156 1 78.56 19 ILE B O 1
ATOM 3851 N N . LEU B 1 20 ? -41.156 -78 -47.281 1 80.12 20 LEU B N 1
ATOM 3852 C CA . LEU B 1 20 ? -42.375 -77.25 -47.656 1 80.12 20 LEU B CA 1
ATOM 3853 C C . LEU B 1 20 ? -42.031 -75.812 -48.031 1 80.12 20 LEU B C 1
ATOM 3855 O O . LEU B 1 20 ? -41.344 -75.125 -47.281 1 80.12 20 LEU B O 1
ATOM 3859 N N . ARG B 1 21 ? -42.281 -75.375 -49.281 1 83.56 21 ARG B N 1
ATOM 3860 C CA . ARG B 1 21 ? -42.188 -74.062 -49.781 1 83.56 21 ARG B CA 1
ATOM 3861 C C . ARG B 1 21 ? -43.594 -73.438 -49.906 1 83.56 21 ARG B C 1
ATOM 3863 O O . ARG B 1 21 ? -44.406 -73.875 -50.688 1 83.56 21 ARG B O 1
ATOM 3870 N N . ASP B 1 22 ? -43.781 -72.312 -49 1 82 22 ASP B N 1
ATOM 3871 C CA . ASP B 1 22 ? -45.094 -71.688 -48.938 1 82 22 ASP B CA 1
ATOM 3872 C C . ASP B 1 22 ? -46.188 -72.75 -48.688 1 82 22 ASP B C 1
ATOM 3874 O O . ASP B 1 22 ? -47.031 -73 -49.531 1 82 22 ASP B O 1
ATOM 3878 N N . PRO B 1 23 ? -46.125 -73.375 -47.531 1 81.5 23 PRO B N 1
ATOM 3879 C CA . PRO B 1 23 ? -47.062 -74.5 -47.219 1 81.5 23 PRO B CA 1
ATOM 3880 C C . PRO B 1 23 ? -48.5 -74 -47.125 1 81.5 23 PRO B C 1
ATOM 3882 O O . PRO B 1 23 ? -48.781 -72.938 -46.594 1 81.5 23 PRO B O 1
ATOM 3885 N N . VAL B 1 24 ? -49.438 -74.75 -47.75 1 82.5 24 VAL B N 1
ATOM 3886 C CA . VAL B 1 24 ? -50.875 -74.562 -47.688 1 82.5 24 VAL B CA 1
ATOM 3887 C C . VAL B 1 24 ? -51.531 -75.688 -46.906 1 82.5 24 VAL B C 1
ATOM 3889 O O . VAL B 1 24 ? -51.281 -76.812 -47.188 1 82.5 24 VAL B O 1
ATOM 3892 N N . LEU B 1 25 ? -52.188 -75.312 -45.875 1 81.88 25 LEU B N 1
ATOM 3893 C CA . LEU B 1 25 ? -52.969 -76.25 -45.094 1 81.88 25 LEU B CA 1
ATOM 3894 C C . LEU B 1 25 ? -54.312 -76.562 -45.719 1 81.88 25 LEU B C 1
ATOM 3896 O O . LEU B 1 25 ? -55.094 -75.625 -45.969 1 81.88 25 LEU B O 1
ATOM 3900 N N . LEU B 1 26 ? -54.5 -77.812 -46.062 1 80.56 26 LEU B N 1
ATOM 3901 C CA . LEU B 1 26 ? -55.75 -78.188 -46.656 1 80.56 26 LEU B CA 1
ATOM 3902 C C . LEU B 1 26 ? -56.719 -78.688 -45.594 1 80.56 26 LEU B C 1
ATOM 3904 O O . LEU B 1 26 ? -56.344 -78.938 -44.469 1 80.56 26 LEU B O 1
ATOM 3908 N N . THR B 1 27 ? -58.031 -78.812 -45.906 1 80.69 27 THR B N 1
ATOM 3909 C CA . THR B 1 27 ? -59.062 -79.188 -44.969 1 80.69 27 THR B CA 1
ATOM 3910 C C . THR B 1 27 ? -58.812 -80.625 -44.438 1 80.69 27 THR B C 1
ATOM 3912 O O . THR B 1 27 ? -59.281 -80.938 -43.344 1 80.69 27 THR B O 1
ATOM 3915 N N . CYS B 1 28 ? -58 -81.438 -45.188 1 79.69 28 CYS B N 1
ATOM 3916 C CA . CYS B 1 28 ? -57.688 -82.812 -44.75 1 79.69 28 CYS B CA 1
ATOM 3917 C C . CYS B 1 28 ? -56.469 -82.812 -43.844 1 79.69 28 CYS B C 1
ATOM 3919 O O . CYS B 1 28 ? -56 -83.875 -43.406 1 79.69 28 CYS B O 1
ATOM 3921 N N . THR B 1 29 ? -55.844 -81.688 -43.469 1 80.44 29 THR B N 1
ATOM 3922 C CA . THR B 1 29 ? -54.781 -81.438 -42.5 1 80.44 29 THR B CA 1
ATOM 3923 C C . THR B 1 29 ? -53.406 -81.75 -43.094 1 80.44 29 THR B C 1
ATOM 3925 O O . THR B 1 29 ? -52.406 -81.75 -42.375 1 80.44 29 THR B O 1
ATOM 3928 N N . HIS B 1 30 ? -53.5 -82 -44.438 1 80.81 30 HIS B N 1
ATOM 3929 C CA . HIS B 1 30 ? -52.188 -82.125 -45.062 1 80.81 30 HIS B CA 1
ATOM 3930 C C . HIS B 1 30 ? -51.594 -80.812 -45.438 1 80.81 30 HIS B C 1
ATOM 3932 O O . HIS B 1 30 ? -52.344 -79.875 -45.875 1 80.81 30 HIS B O 1
ATOM 3938 N N . ASN B 1 31 ? -50.312 -80.625 -45.219 1 83.75 31 ASN B N 1
ATOM 3939 C CA . ASN B 1 31 ? -49.594 -79.5 -45.688 1 83.75 31 ASN B CA 1
ATOM 3940 C C . ASN B 1 31 ? -48.812 -79.812 -46.969 1 83.75 31 ASN B C 1
ATOM 3942 O O . ASN B 1 31 ? -48.094 -80.812 -47.031 1 83.75 31 ASN B O 1
ATOM 3946 N N . VAL B 1 32 ? -49.094 -79.062 -48.094 1 84.75 32 VAL B N 1
ATOM 3947 C CA . VAL B 1 32 ? -48.438 -79.25 -49.375 1 84.75 32 VAL B CA 1
ATOM 3948 C C . VAL B 1 32 ? -47.906 -77.938 -49.844 1 84.75 32 VAL B C 1
ATOM 3950 O O . VAL B 1 32 ? -48.438 -76.875 -49.5 1 84.75 32 VAL B O 1
ATOM 3953 N N . CYS B 1 33 ? -46.812 -78 -50.594 1 83.06 33 CYS B N 1
ATOM 3954 C CA . CYS B 1 33 ? -46.281 -76.75 -51.188 1 83.06 33 CYS B CA 1
ATOM 3955 C C . CYS B 1 33 ? -47.344 -76.125 -52.094 1 83.06 33 CYS B C 1
ATOM 3957 O O . CYS B 1 33 ? -48.094 -76.812 -52.75 1 83.06 33 CYS B O 1
ATOM 3959 N N . LYS B 1 34 ? -47.406 -74.812 -52.094 1 83.31 34 LYS B N 1
ATOM 3960 C CA . LYS B 1 34 ? -48.312 -74.125 -53 1 83.31 34 LYS B CA 1
ATOM 3961 C C . LYS B 1 34 ? -48.094 -74.5 -54.438 1 83.31 34 LYS B C 1
ATOM 3963 O O . LYS B 1 34 ? -49.062 -74.688 -55.188 1 83.31 34 LYS B O 1
ATOM 3968 N N . VAL B 1 35 ? -46.781 -74.812 -54.812 1 81.75 35 VAL B N 1
ATOM 3969 C CA . VAL B 1 35 ? -46.469 -75.125 -56.188 1 81.75 35 VAL B CA 1
ATOM 3970 C C . VAL B 1 35 ? -46.812 -76.562 -56.469 1 81.75 35 VAL B C 1
ATOM 3972 O O . VAL B 1 35 ? -46.969 -77 -57.656 1 81.75 35 VAL B O 1
ATOM 3975 N N . CYS B 1 36 ? -46.969 -77.438 -55.5 1 81.25 36 CYS B N 1
ATOM 3976 C CA . CYS B 1 36 ? -47.281 -78.875 -55.688 1 81.25 36 CYS B CA 1
ATOM 3977 C C . CYS B 1 36 ? -48.812 -79.062 -55.656 1 81.25 36 CYS B C 1
ATOM 3979 O O . CYS B 1 36 ? -49.281 -80.188 -55.875 1 81.25 36 CYS B O 1
ATOM 3981 N N . LEU B 1 37 ? -49.594 -78.062 -55.438 1 80.88 37 LEU B N 1
ATOM 3982 C CA . LEU B 1 37 ? -51.031 -78.125 -55.5 1 80.88 37 LEU B CA 1
ATOM 3983 C C . LEU B 1 37 ? -51.531 -78.062 -56.969 1 80.88 37 LEU B C 1
ATOM 3985 O O . LEU B 1 37 ? -50.969 -77.312 -57.75 1 80.88 37 LEU B O 1
ATOM 3989 N N . ASP B 1 38 ? -52.406 -79 -57.375 1 75.69 38 ASP B N 1
ATOM 3990 C CA . ASP B 1 38 ? -53 -78.938 -58.719 1 75.69 38 ASP B CA 1
ATOM 3991 C C . ASP B 1 38 ? -53.781 -77.625 -58.906 1 75.69 38 ASP B C 1
ATOM 3993 O O . ASP B 1 38 ? -54.281 -77 -57.938 1 75.69 38 ASP B O 1
ATOM 3997 N N . PRO B 1 39 ? -53.719 -77 -60.062 1 75.88 39 PRO B N 1
ATOM 3998 C CA . PRO B 1 39 ? -54.531 -75.812 -60.344 1 75.88 39 PRO B CA 1
ATOM 3999 C C . PRO B 1 39 ? -56 -76 -59.938 1 75.88 39 PRO B C 1
ATOM 4001 O O . PRO B 1 39 ? -56.531 -77.125 -60 1 75.88 39 PRO B O 1
ATOM 4004 N N . PRO B 1 40 ? -56.625 -75 -59.375 1 73 40 PRO B N 1
ATOM 4005 C CA . PRO B 1 40 ? -58.031 -75.125 -58.969 1 73 40 PRO B CA 1
ATOM 4006 C C . PRO B 1 40 ? -58.969 -75.562 -60.125 1 73 40 PRO B C 1
ATOM 4008 O O . PRO B 1 40 ? -58.719 -75.188 -61.281 1 73 40 PRO B O 1
ATOM 4011 N N . GLY B 1 41 ? -59.875 -76.438 -59.875 1 69.62 41 GLY B N 1
ATOM 4012 C CA . GLY B 1 41 ? -60.875 -76.812 -60.844 1 69.62 41 GLY B CA 1
ATOM 4013 C C . GLY B 1 41 ? -61.75 -75.625 -61.25 1 69.62 41 GLY B C 1
ATOM 4014 O O . GLY B 1 41 ? -61.562 -74.5 -60.781 1 69.62 41 GLY B O 1
ATOM 4015 N N . ARG B 1 42 ? -62.75 -75.812 -62.312 1 74.5 42 ARG B N 1
ATOM 4016 C CA . ARG B 1 42 ? -63.688 -74.812 -62.812 1 74.5 42 ARG B CA 1
ATOM 4017 C C . ARG B 1 42 ? -64.5 -74.188 -61.656 1 74.5 42 ARG B C 1
ATOM 4019 O O . ARG B 1 42 ? -64.875 -73 -61.75 1 74.5 42 ARG B O 1
ATOM 4026 N N . ASP B 1 43 ? -64.688 -74.812 -60.438 1 73.69 43 ASP B N 1
ATOM 4027 C CA . ASP B 1 43 ? -65.5 -74.312 -59.344 1 73.69 43 ASP B CA 1
ATOM 4028 C C . ASP B 1 43 ? -64.562 -73.75 -58.25 1 73.69 43 ASP B C 1
ATOM 4030 O O . ASP B 1 43 ? -65.062 -73.312 -57.188 1 73.69 43 ASP B O 1
ATOM 4034 N N . GLY B 1 44 ? -63.281 -73.688 -58.406 1 73.56 44 GLY B N 1
ATOM 4035 C CA . GLY B 1 44 ? -62.344 -73.125 -57.469 1 73.56 44 GLY B CA 1
ATOM 4036 C C . GLY B 1 44 ? -61.875 -74.062 -56.406 1 73.56 44 GLY B C 1
ATOM 4037 O O . GLY B 1 44 ? -61.188 -73.625 -55.438 1 73.56 44 GLY B O 1
ATOM 4038 N N . SER B 1 45 ? -62.312 -75.188 -56.438 1 77.75 45 SER B N 1
ATOM 4039 C CA . SER B 1 45 ? -61.938 -76.188 -55.406 1 77.75 45 SER B CA 1
ATOM 4040 C C . SER B 1 45 ? -60.531 -76.688 -55.625 1 77.75 45 SER B C 1
ATOM 4042 O O . SER B 1 45 ? -60.094 -76.812 -56.781 1 77.75 45 SER B O 1
ATOM 4044 N N . LEU B 1 46 ? -59.75 -76.938 -54.562 1 80.06 46 LEU B N 1
ATOM 4045 C CA . LEU B 1 46 ? -58.406 -77.5 -54.594 1 80.06 46 LEU B CA 1
ATOM 4046 C C . LEU B 1 46 ? -58.438 -79 -54.156 1 80.06 46 LEU B C 1
ATOM 4048 O O . LEU B 1 46 ? -59.25 -79.375 -53.312 1 80.06 46 LEU B O 1
ATOM 4052 N N . ARG B 1 47 ? -57.906 -79.812 -54.812 1 83.31 47 ARG B N 1
ATOM 4053 C CA . ARG B 1 47 ? -57.781 -81.25 -54.5 1 83.31 47 ARG B CA 1
ATOM 4054 C C . ARG B 1 47 ? -56.438 -81.562 -53.844 1 83.31 47 ARG B C 1
ATOM 4056 O O . ARG B 1 47 ? -55.375 -81.125 -54.375 1 83.31 47 ARG B O 1
ATOM 4063 N N . CYS B 1 48 ? -56.406 -82.125 -52.75 1 79.12 48 CYS B N 1
ATOM 4064 C CA . CYS B 1 48 ? -55.188 -82.562 -52.062 1 79.12 48 CYS B CA 1
ATOM 4065 C C . CYS B 1 48 ? -54.438 -83.625 -52.844 1 79.12 48 CYS B C 1
ATOM 4067 O O . CYS B 1 48 ? -55 -84.688 -53.125 1 79.12 48 CYS B O 1
ATOM 4069 N N . PRO B 1 49 ? -53.344 -83.375 -53.281 1 83.88 49 PRO B N 1
ATOM 4070 C CA . PRO B 1 49 ? -52.625 -84.375 -54.062 1 83.88 49 PRO B CA 1
ATOM 4071 C C . PRO B 1 49 ? -52.188 -85.562 -53.25 1 83.88 49 PRO B C 1
ATOM 4073 O O . PRO B 1 49 ? -51.781 -86.625 -53.781 1 83.88 49 PRO B O 1
ATOM 4076 N N . VAL B 1 50 ? -52.375 -85.625 -52 1 80.19 50 VAL B N 1
ATOM 4077 C CA . VAL B 1 50 ? -51.969 -86.688 -51.125 1 80.19 50 VAL B CA 1
ATOM 4078 C C . VAL B 1 50 ? -53.125 -87.688 -50.906 1 80.19 50 VAL B C 1
ATOM 4080 O O . VAL B 1 50 ? -53.031 -88.875 -51.094 1 80.19 50 VAL B O 1
ATOM 4083 N N . CYS B 1 51 ? -54.375 -87.125 -50.562 1 80.44 51 CYS B N 1
ATOM 4084 C CA . CYS B 1 51 ? -55.5 -88 -50.219 1 80.44 51 CYS B CA 1
ATOM 4085 C C . CYS B 1 51 ? -56.625 -87.812 -51.219 1 80.44 51 CYS B C 1
ATOM 4087 O O . CYS B 1 51 ? -57.594 -88.625 -51.188 1 80.44 51 CYS B O 1
ATOM 4089 N N . GLY B 1 52 ? -56.656 -86.812 -52.156 1 82.81 52 GLY B N 1
ATOM 4090 C CA . GLY B 1 52 ? -57.688 -86.625 -53.188 1 82.81 52 GLY B CA 1
ATOM 4091 C C . GLY B 1 52 ? -58.875 -85.875 -52.688 1 82.81 52 GLY B C 1
ATOM 4092 O O . GLY B 1 52 ? -59.812 -85.625 -53.469 1 82.81 52 GLY B O 1
ATOM 4093 N N . GLN B 1 53 ? -58.938 -85.438 -51.5 1 82.38 53 GLN B N 1
ATOM 4094 C CA . GLN B 1 53 ? -60.062 -84.688 -50.969 1 82.38 53 GLN B CA 1
ATOM 4095 C C . GLN B 1 53 ? -60.188 -83.312 -51.562 1 82.38 53 GLN B C 1
ATOM 4097 O O . GLN B 1 53 ? -59.156 -82.625 -51.781 1 82.38 53 GLN B O 1
ATOM 4102 N N . LEU B 1 54 ? -61.344 -83 -52 1 81.38 54 LEU B N 1
ATOM 4103 C CA . LEU B 1 54 ? -61.625 -81.688 -52.531 1 81.38 54 LEU B CA 1
ATOM 4104 C C . LEU B 1 54 ? -61.719 -80.625 -51.438 1 81.38 54 LEU B C 1
ATOM 4106 O O . LEU B 1 54 ? -62.406 -80.875 -50.406 1 81.38 54 LEU B O 1
ATOM 4110 N N . CYS B 1 55 ? -60.969 -79.625 -51.531 1 78.5 55 CYS B N 1
ATOM 4111 C CA . CYS B 1 55 ? -61 -78.5 -50.562 1 78.5 55 CYS B CA 1
ATOM 4112 C C . CYS B 1 55 ? -61.312 -77.188 -51.219 1 78.5 55 CYS B C 1
ATOM 4114 O O . CYS B 1 55 ? -60.938 -76.938 -52.375 1 78.5 55 CYS B O 1
ATOM 4116 N N . ALA B 1 56 ? -62.219 -76.312 -50.656 1 77.44 56 ALA B N 1
ATOM 4117 C CA . ALA B 1 56 ? -62.5 -75 -51.188 1 77.44 56 ALA B CA 1
ATOM 4118 C C . ALA B 1 56 ? -61.312 -74.062 -50.969 1 77.44 56 ALA B C 1
ATOM 4120 O O . ALA B 1 56 ? -60.688 -74.062 -49.938 1 77.44 56 ALA B O 1
ATOM 4121 N N . LYS B 1 57 ? -60.938 -73.312 -51.875 1 73.25 57 LYS B N 1
ATOM 4122 C CA . LYS B 1 57 ? -59.781 -72.438 -51.906 1 73.25 57 LYS B CA 1
ATOM 4123 C C . LYS B 1 57 ? -59.844 -71.5 -50.688 1 73.25 57 LYS B C 1
ATOM 4125 O O . LYS B 1 57 ? -58.812 -71.125 -50.125 1 73.25 57 LYS B O 1
ATOM 4130 N N . GLU B 1 58 ? -61.062 -71.062 -50.25 1 75 58 GLU B N 1
ATOM 4131 C CA . GLU B 1 58 ? -61.219 -70.062 -49.156 1 75 58 GLU B CA 1
ATOM 4132 C C . GLU B 1 58 ? -60.844 -70.688 -47.812 1 75 58 GLU B C 1
ATOM 4134 O O . GLU B 1 58 ? -60.469 -69.938 -46.906 1 75 58 GLU B O 1
ATOM 4139 N N . ASP B 1 59 ? -60.75 -72 -47.719 1 72.38 59 ASP B N 1
ATOM 4140 C CA . ASP B 1 59 ? -60.5 -72.625 -46.438 1 72.38 59 ASP B CA 1
ATOM 4141 C C . ASP B 1 59 ? -59.062 -73.125 -46.344 1 72.38 59 ASP B C 1
ATOM 4143 O O . ASP B 1 59 ? -58.75 -73.938 -45.438 1 72.38 59 ASP B O 1
ATOM 4147 N N . CYS B 1 60 ? -58.312 -72.875 -47.25 1 72.06 60 CYS B N 1
ATOM 4148 C CA . CYS B 1 60 ? -56.938 -73.375 -47.25 1 72.06 60 CYS B CA 1
ATOM 4149 C C . CYS B 1 60 ? -55.938 -72.25 -47.062 1 72.06 60 CYS B C 1
ATOM 4151 O O . CYS B 1 60 ? -55.406 -71.688 -48.031 1 72.06 60 CYS B O 1
ATOM 4153 N N . PRO B 1 61 ? -55.844 -71.875 -45.812 1 75.31 61 PRO B N 1
ATOM 4154 C CA . PRO B 1 61 ? -54.938 -70.75 -45.562 1 75.31 61 PRO B CA 1
ATOM 4155 C C . PRO B 1 61 ? -53.469 -71.125 -45.625 1 75.31 61 PRO B C 1
ATOM 4157 O O . PRO B 1 61 ? -53.156 -72.312 -45.438 1 75.31 61 PRO B O 1
ATOM 4160 N N . ALA B 1 62 ? -52.719 -70.25 -46 1 76.56 62 ALA B N 1
ATOM 4161 C CA . ALA B 1 62 ? -51.281 -70.375 -45.938 1 76.56 62 ALA B CA 1
ATOM 4162 C C . ALA B 1 62 ? -50.781 -70.562 -44.5 1 76.56 62 ALA B C 1
ATOM 4164 O O . ALA B 1 62 ? -51.25 -69.875 -43.594 1 76.56 62 ALA B O 1
ATOM 4165 N N . ASN B 1 63 ? -50.25 -71.75 -44.219 1 71.44 63 ASN B N 1
ATOM 4166 C CA . ASN B 1 63 ? -49.688 -72 -42.875 1 71.44 63 ASN B CA 1
ATOM 4167 C C . ASN B 1 63 ? -48.406 -71.188 -42.688 1 71.44 63 ASN B C 1
ATOM 4169 O O . ASN B 1 63 ? -47.312 -71.625 -43.031 1 71.44 63 ASN B O 1
ATOM 4173 N N . ARG B 1 64 ? -48.562 -70.062 -42.219 1 78.62 64 ARG B N 1
ATOM 4174 C CA . ARG B 1 64 ? -47.469 -69.125 -42.062 1 78.62 64 ARG B CA 1
ATOM 4175 C C . ARG B 1 64 ? -46.469 -69.625 -41.031 1 78.62 64 ARG B C 1
ATOM 4177 O O . ARG B 1 64 ? -45.25 -69.5 -41.188 1 78.62 64 ARG B O 1
ATOM 4184 N N . ALA B 1 65 ? -46.969 -70.25 -39.969 1 74 65 ALA B N 1
ATOM 4185 C CA . ALA B 1 65 ? -46.062 -70.75 -38.938 1 74 65 ALA B CA 1
ATOM 4186 C C . ALA B 1 65 ? -45.125 -71.812 -39.5 1 74 65 ALA B C 1
ATOM 4188 O O . ALA B 1 65 ? -43.938 -71.812 -39.25 1 74 65 ALA B O 1
ATOM 4189 N N . LEU B 1 66 ? -45.75 -72.75 -40.281 1 75.62 66 LEU B N 1
ATOM 4190 C CA . LEU B 1 66 ? -44.969 -73.812 -40.906 1 75.62 66 LEU B CA 1
ATOM 4191 C C . LEU B 1 66 ? -44.031 -73.25 -41.969 1 75.62 66 LEU B C 1
ATOM 4193 O O . LEU B 1 66 ? -42.875 -73.688 -42.094 1 75.62 66 LEU B O 1
ATOM 4197 N N . LYS B 1 67 ? -44.438 -72.125 -42.594 1 78.44 67 LYS B N 1
ATOM 4198 C CA . LYS B 1 67 ? -43.562 -71.5 -43.562 1 78.44 67 LYS B CA 1
ATOM 4199 C C . LYS B 1 67 ? -42.344 -70.938 -42.875 1 78.44 67 LYS B C 1
ATOM 4201 O O . LYS B 1 67 ? -41.219 -71.062 -43.375 1 78.44 67 LYS B O 1
ATOM 4206 N N . ASN B 1 68 ? -42.531 -70.312 -41.781 1 77 68 ASN B N 1
ATOM 4207 C CA . ASN B 1 68 ? -41.438 -69.688 -41.062 1 77 68 ASN B CA 1
ATOM 4208 C C . ASN B 1 68 ? -40.438 -70.75 -40.531 1 77 68 ASN B C 1
ATOM 4210 O O . ASN B 1 68 ? -39.219 -70.5 -40.625 1 77 68 ASN B O 1
ATOM 4214 N N . LEU B 1 69 ? -40.969 -71.812 -40.094 1 73.38 69 LEU B N 1
ATOM 4215 C CA . LEU B 1 69 ? -40.125 -72.875 -39.562 1 73.38 69 LEU B CA 1
ATOM 4216 C C . LEU B 1 69 ? -39.344 -73.5 -40.719 1 73.38 69 LEU B C 1
ATOM 4218 O O . LEU B 1 69 ? -38.156 -73.812 -40.562 1 73.38 69 LEU B O 1
ATOM 4222 N N . CYS B 1 70 ? -40.062 -73.688 -41.875 1 73.38 70 CYS B N 1
ATOM 4223 C CA . CYS B 1 70 ? -39.375 -74.312 -43.031 1 73.38 70 CYS B CA 1
ATOM 4224 C C . CYS B 1 70 ? -38.312 -73.312 -43.562 1 73.38 70 CYS B C 1
ATOM 4226 O O . CYS B 1 70 ? -37.219 -73.75 -43.906 1 73.38 70 CYS B O 1
ATOM 4228 N N . GLU B 1 71 ? -38.656 -72.062 -43.531 1 72.62 71 GLU B N 1
ATOM 4229 C CA . GLU B 1 71 ? -37.688 -71.062 -43.969 1 72.62 71 GLU B CA 1
ATOM 4230 C C . GLU B 1 71 ? -36.5 -71 -43.031 1 72.62 71 GLU B C 1
ATOM 4232 O O . GLU B 1 71 ? -35.344 -70.875 -43.469 1 72.62 71 GLU B O 1
ATOM 4237 N N . SER B 1 72 ? -36.781 -71.188 -41.812 1 72.06 72 SER B N 1
ATOM 4238 C CA . SER B 1 72 ? -35.688 -71.188 -40.844 1 72.06 72 SER B CA 1
ATOM 4239 C C . SER B 1 72 ? -34.812 -72.438 -41.031 1 72.06 72 SER B C 1
ATOM 4241 O O . SER B 1 72 ? -33.594 -72.375 -40.938 1 72.06 72 SER B O 1
ATOM 4243 N N . LEU B 1 73 ? -35.469 -73.562 -41.312 1 66.44 73 LEU B N 1
ATOM 4244 C CA . LEU B 1 73 ? -34.75 -74.812 -41.562 1 66.44 73 LEU B CA 1
ATOM 4245 C C . LEU B 1 73 ? -33.969 -74.688 -42.875 1 66.44 73 LEU B C 1
ATOM 4247 O O . LEU B 1 73 ? -32.844 -75.188 -42.969 1 66.44 73 LEU B O 1
ATOM 4251 N N . LEU B 1 74 ? -34.656 -74.062 -43.812 1 63.09 74 LEU B N 1
ATOM 4252 C CA . LEU B 1 74 ? -33.969 -73.875 -45.062 1 63.09 74 LEU B CA 1
ATOM 4253 C C . LEU B 1 74 ? -32.812 -72.875 -44.906 1 63.09 74 LEU B C 1
ATOM 4255 O O . LEU B 1 74 ? -31.719 -73.062 -45.5 1 63.09 74 LEU B O 1
ATOM 4259 N N . ARG B 1 75 ? -33.094 -71.875 -44.219 1 64.94 75 ARG B N 1
ATOM 4260 C CA . ARG B 1 75 ? -32 -70.938 -43.938 1 64.94 75 ARG B CA 1
ATOM 4261 C C . ARG B 1 75 ? -30.938 -71.625 -43.094 1 64.94 75 ARG B C 1
ATOM 4263 O O . ARG B 1 75 ? -29.734 -71.375 -43.281 1 64.94 75 ARG B O 1
ATOM 4270 N N . GLY B 1 76 ? -31.25 -72.375 -42.156 1 57.97 76 GLY B N 1
ATOM 4271 C CA . GLY B 1 76 ? -30.281 -73.125 -41.406 1 57.97 76 GLY B CA 1
ATOM 4272 C C . GLY B 1 76 ? -29.516 -74.125 -42.25 1 57.97 76 GLY B C 1
ATOM 4273 O O . GLY B 1 76 ? -28.297 -74.312 -42.094 1 57.97 76 GLY B O 1
ATOM 4274 N N . ARG B 1 77 ? -30.281 -74.875 -43.156 1 57.22 77 ARG B N 1
ATOM 4275 C CA . ARG B 1 77 ? -29.625 -75.75 -44.094 1 57.22 77 ARG B CA 1
ATOM 4276 C C . ARG B 1 77 ? -28.703 -74.938 -45.031 1 57.22 77 ARG B C 1
ATOM 4278 O O . ARG B 1 77 ? -27.609 -75.438 -45.375 1 57.22 77 ARG B O 1
ATOM 4285 N N . SER B 1 78 ? -29.266 -73.875 -45.562 1 54.78 78 SER B N 1
ATOM 4286 C CA . SER B 1 78 ? -28.406 -73.062 -46.375 1 54.78 78 SER B CA 1
ATOM 4287 C C . SER B 1 78 ? -27.219 -72.5 -45.594 1 54.78 78 SER B C 1
ATOM 4289 O O . SER B 1 78 ? -26.109 -72.438 -46.094 1 54.78 78 SER B O 1
ATOM 4291 N N . GLU B 1 79 ? -27.422 -72.062 -44.469 1 54.41 79 GLU B N 1
ATOM 4292 C CA . GLU B 1 79 ? -26.328 -71.625 -43.594 1 54.41 79 GLU B CA 1
ATOM 4293 C C . GLU B 1 79 ? -25.438 -72.812 -43.188 1 54.41 79 GLU B C 1
ATOM 4295 O O . GLU B 1 79 ? -24.203 -72.625 -43.125 1 54.41 79 GLU B O 1
ATOM 4300 N N . GLU B 1 80 ? -25.984 -73.875 -42.812 1 53.94 80 GLU B N 1
ATOM 4301 C CA . GLU B 1 80 ? -25.203 -75.062 -42.594 1 53.94 80 GLU B CA 1
ATOM 4302 C C . GLU B 1 80 ? -24.516 -75.5 -43.875 1 53.94 80 GLU B C 1
ATOM 4304 O O . GLU B 1 80 ? -23.375 -76 -43.844 1 53.94 80 GLU B O 1
ATOM 4309 N N . GLU B 1 81 ? -25.25 -75.625 -45.031 1 53.91 81 GLU B N 1
ATOM 4310 C CA . GLU B 1 81 ? -24.609 -75.875 -46.312 1 53.91 81 GLU B CA 1
ATOM 4311 C C . GLU B 1 81 ? -23.547 -74.812 -46.625 1 53.91 81 GLU B C 1
ATOM 4313 O O . GLU B 1 81 ? -22.484 -75.125 -47.125 1 53.91 81 GLU B O 1
ATOM 4318 N N . GLU B 1 82 ? -23.875 -73.625 -46.469 1 53.62 82 GLU B N 1
ATOM 4319 C CA . GLU B 1 82 ? -22.891 -72.562 -46.688 1 53.62 82 GLU B CA 1
ATOM 4320 C C . GLU B 1 82 ? -21.766 -72.688 -45.656 1 53.62 82 GLU B C 1
ATOM 4322 O O . GLU B 1 82 ? -20.594 -72.438 -46 1 53.62 82 GLU B O 1
ATOM 4327 N N . GLU B 1 83 ? -22.031 -72.938 -44.438 1 55 83 GLU B N 1
ATOM 4328 C CA . GLU B 1 83 ? -21.031 -73.25 -43.438 1 55 83 GLU B CA 1
ATOM 4329 C C . GLU B 1 83 ? -20.312 -74.562 -43.781 1 55 83 GLU B C 1
ATOM 4331 O O . GLU B 1 83 ? -19.094 -74.688 -43.531 1 55 83 GLU B O 1
ATOM 4336 N N . GLY B 1 84 ? -21.062 -75.562 -44.125 1 57.38 84 GLY B N 1
ATOM 4337 C CA . GLY B 1 84 ? -20.484 -76.812 -44.594 1 57.38 84 GLY B CA 1
ATOM 4338 C C . GLY B 1 84 ? -19.578 -76.625 -45.812 1 57.38 84 GLY B C 1
ATOM 4339 O O . GLY B 1 84 ? -18.531 -77.312 -45.906 1 57.38 84 GLY B O 1
ATOM 4340 N N . MET B 1 85 ? -20.047 -75.875 -46.719 1 60.22 85 MET B N 1
ATOM 4341 C CA . MET B 1 85 ? -19.219 -75.625 -47.875 1 60.22 85 MET B CA 1
ATOM 4342 C C . MET B 1 85 ? -17.969 -74.875 -47.531 1 60.22 85 MET B C 1
ATOM 4344 O O . MET B 1 85 ? -16.922 -75 -48.156 1 60.22 85 MET B O 1
ATOM 4348 N N . ALA B 1 86 ? -18.062 -74 -46.531 1 67.94 86 ALA B N 1
ATOM 4349 C CA . ALA B 1 86 ? -16.891 -73.25 -46.094 1 67.94 86 ALA B CA 1
ATOM 4350 C C . ALA B 1 86 ? -15.828 -74.125 -45.5 1 67.94 86 ALA B C 1
ATOM 4352 O O . ALA B 1 86 ? -14.648 -73.812 -45.469 1 67.94 86 ALA B O 1
ATOM 4353 N N . HIS B 1 87 ? -16.203 -75.375 -45.219 1 76.75 87 HIS B N 1
ATOM 4354 C CA . HIS B 1 87 ? -15.305 -76.375 -44.594 1 76.75 87 HIS B CA 1
ATOM 4355 C C . HIS B 1 87 ? -14.75 -77.312 -45.656 1 76.75 87 HIS B C 1
ATOM 4357 O O . HIS B 1 87 ? -13.906 -78.188 -45.344 1 76.75 87 HIS B O 1
ATOM 4363 N N . CYS B 1 88 ? -15.305 -77.062 -46.875 1 83.19 88 CYS B N 1
ATOM 4364 C CA . CYS B 1 88 ? -14.828 -77.938 -47.938 1 83.19 88 CYS B CA 1
ATOM 4365 C C . CYS B 1 88 ? -13.992 -77.188 -48.969 1 83.19 88 CYS B C 1
ATOM 4367 O O . CYS B 1 88 ? -14.203 -76 -49.188 1 83.19 88 CYS B O 1
ATOM 4369 N N . CYS B 1 89 ? -12.906 -77.875 -49.438 1 84.88 89 CYS B N 1
ATOM 4370 C CA . CYS B 1 89 ? -12.07 -77.25 -50.469 1 84.88 89 CYS B CA 1
ATOM 4371 C C . CYS B 1 89 ? -12.867 -77.062 -51.75 1 84.88 89 CYS B C 1
ATOM 4373 O O . CYS B 1 89 ? -13.719 -77.875 -52.094 1 84.88 89 CYS B O 1
ATOM 4375 N N . ALA B 1 90 ? -12.805 -75.938 -52.406 1 78.81 90 ALA B N 1
ATOM 4376 C CA . ALA B 1 90 ? -13.562 -75.5 -53.562 1 78.81 90 ALA B CA 1
ATOM 4377 C C . ALA B 1 90 ? -13.297 -76.5 -54.75 1 78.81 90 ALA B C 1
ATOM 4379 O O . ALA B 1 90 ? -14.234 -77 -55.344 1 78.81 90 ALA B O 1
ATOM 4380 N N . PRO B 1 91 ? -12.086 -76.875 -54.938 1 79.31 91 PRO B N 1
ATOM 4381 C CA . PRO B 1 91 ? -11.812 -77.75 -56.094 1 79.31 91 PRO B CA 1
ATOM 4382 C C . PRO B 1 91 ? -12.234 -79.188 -55.875 1 79.31 91 PRO B C 1
ATOM 4384 O O . PRO B 1 91 ? -12.648 -79.875 -56.812 1 79.31 91 PRO B O 1
ATOM 4387 N N . HIS B 1 92 ? -12.188 -79.75 -54.656 1 83.81 92 HIS B N 1
ATOM 4388 C CA . HIS B 1 92 ? -12.344 -81.188 -54.438 1 83.81 92 HIS B CA 1
ATOM 4389 C C . HIS B 1 92 ? -13.594 -81.5 -53.625 1 83.81 92 HIS B C 1
ATOM 4391 O O . HIS B 1 92 ? -14.039 -82.625 -53.594 1 83.81 92 HIS B O 1
ATOM 4397 N N . GLY B 1 93 ? -14.094 -80.5 -52.969 1 83.12 93 GLY B N 1
ATOM 4398 C CA . GLY B 1 93 ? -15.305 -80.688 -52.188 1 83.12 93 GLY B CA 1
ATOM 4399 C C . GLY B 1 93 ? -15.07 -81.5 -50.906 1 83.12 93 GLY B C 1
ATOM 4400 O O . GLY B 1 93 ? -16.016 -82 -50.312 1 83.12 93 GLY B O 1
ATOM 4401 N N . GLU B 1 94 ? -13.812 -81.75 -50.594 1 85.81 94 GLU B N 1
ATOM 4402 C CA . GLU B 1 94 ? -13.453 -82.438 -49.375 1 85.81 94 GLU B CA 1
ATOM 4403 C C . GLU B 1 94 ? -13.273 -81.5 -48.188 1 85.81 94 GLU B C 1
ATOM 4405 O O . GLU B 1 94 ? -12.992 -80.312 -48.375 1 85.81 94 GLU B O 1
ATOM 4410 N N . LYS B 1 95 ? -13.539 -82.125 -47 1 89.06 95 LYS B N 1
ATOM 4411 C CA . LYS B 1 95 ? -13.367 -81.312 -45.812 1 89.06 95 LYS B CA 1
ATOM 4412 C C . LYS B 1 95 ? -11.93 -80.875 -45.656 1 89.06 95 LYS B C 1
ATOM 4414 O O . LYS B 1 95 ? -10.992 -81.625 -45.938 1 89.06 95 LYS B O 1
ATOM 4419 N N . LEU B 1 96 ? -11.781 -79.625 -45.156 1 91.19 96 LEU B N 1
ATOM 4420 C CA . LEU B 1 96 ? -10.461 -79.062 -44.938 1 91.19 96 LEU B CA 1
ATOM 4421 C C . LEU B 1 96 ? -9.875 -79.562 -43.625 1 91.19 96 LEU B C 1
ATOM 4423 O O . LEU B 1 96 ? -10.328 -79.188 -42.531 1 91.19 96 LEU B O 1
ATOM 4427 N N . LYS B 1 97 ? -8.859 -80.438 -43.656 1 91.19 97 LYS B N 1
ATOM 4428 C CA . LYS B 1 97 ? -8.312 -81.062 -42.469 1 91.19 97 LYS B CA 1
ATOM 4429 C C . LYS B 1 97 ? -6.844 -80.688 -42.25 1 91.19 97 LYS B C 1
ATOM 4431 O O . LYS B 1 97 ? -6.293 -80.875 -41.156 1 91.19 97 LYS B O 1
ATOM 4436 N N . LEU B 1 98 ? -6.27 -80.125 -43.375 1 94.06 98 LEU B N 1
ATOM 4437 C CA . LEU B 1 98 ? -4.852 -79.812 -43.312 1 94.06 98 LEU B CA 1
ATOM 4438 C C . LEU B 1 98 ? -4.641 -78.312 -43.625 1 94.06 98 LEU B C 1
ATOM 4440 O O . LEU B 1 98 ? -5.535 -77.625 -44.125 1 94.06 98 LEU B O 1
ATOM 4444 N N . PHE B 1 99 ? -3.523 -77.875 -43.156 1 94.44 99 PHE B N 1
ATOM 4445 C CA . PHE B 1 99 ? -3.104 -76.5 -43.375 1 94.44 99 PHE B CA 1
ATOM 4446 C C . PHE B 1 99 ? -1.741 -76.438 -44.062 1 94.44 99 PHE B C 1
ATOM 4448 O O . PHE B 1 99 ? -0.785 -77.062 -43.594 1 94.44 99 PHE B O 1
ATOM 4455 N N . CYS B 1 100 ? -1.654 -75.875 -45.219 1 93.94 100 CYS B N 1
ATOM 4456 C CA . CYS B 1 100 ? -0.394 -75.688 -45.906 1 93.94 100 CYS B CA 1
ATOM 4457 C C . CYS B 1 100 ? 0.416 -74.562 -45.344 1 93.94 100 CYS B C 1
ATOM 4459 O O . CYS B 1 100 ? -0.013 -73.375 -45.375 1 93.94 100 CYS B O 1
ATOM 4461 N N . LEU B 1 101 ? 1.542 -74.75 -44.812 1 91.25 101 LEU B N 1
ATOM 4462 C CA . LEU B 1 101 ? 2.332 -73.75 -44.062 1 91.25 101 LEU B CA 1
ATOM 4463 C C . LEU B 1 101 ? 2.938 -72.75 -45.031 1 91.25 101 LEU B C 1
ATOM 4465 O O . LEU B 1 101 ? 3.105 -71.562 -44.656 1 91.25 101 LEU B O 1
ATOM 4469 N N . GLU B 1 102 ? 3.254 -73.188 -46.219 1 89.5 102 GLU B N 1
ATOM 4470 C CA . GLU B 1 102 ? 3.865 -72.25 -47.188 1 89.5 102 GLU B CA 1
ATOM 4471 C C . GLU B 1 102 ? 2.83 -71.312 -47.781 1 89.5 102 GLU B C 1
ATOM 4473 O O . GLU B 1 102 ? 3.086 -70.125 -47.938 1 89.5 102 GLU B O 1
ATOM 4478 N N . ASP B 1 103 ? 1.663 -71.875 -48.094 1 87.94 103 ASP B N 1
ATOM 4479 C CA . ASP B 1 103 ? 0.624 -71.062 -48.719 1 87.94 103 ASP B CA 1
ATOM 4480 C C . ASP B 1 103 ? -0.258 -70.375 -47.656 1 87.94 103 ASP B C 1
ATOM 4482 O O . ASP B 1 103 ? -1.034 -69.438 -47.969 1 87.94 103 ASP B O 1
ATOM 4486 N N . GLU B 1 104 ? -0.16 -70.875 -46.531 1 89.44 104 GLU B N 1
ATOM 4487 C CA . GLU B 1 104 ? -0.915 -70.375 -45.375 1 89.44 104 GLU B CA 1
ATOM 4488 C C . GLU B 1 104 ? -2.418 -70.438 -45.625 1 89.44 104 GLU B C 1
ATOM 4490 O O . GLU B 1 104 ? -3.127 -69.438 -45.469 1 89.44 104 GLU B O 1
ATOM 4495 N N . GLN B 1 105 ? -2.875 -71.562 -46.031 1 88.25 105 GLN B N 1
ATOM 4496 C CA . GLN B 1 105 ? -4.293 -71.75 -46.281 1 88.25 105 GLN B CA 1
ATOM 4497 C C . GLN B 1 105 ? -4.715 -73.188 -45.938 1 88.25 105 GLN B C 1
ATOM 4499 O O . GLN B 1 105 ? -3.914 -74.125 -46.062 1 88.25 105 GLN B O 1
ATOM 4504 N N . PRO B 1 106 ? -5.953 -73.375 -45.5 1 91.75 106 PRO B N 1
ATOM 4505 C CA . PRO B 1 106 ? -6.477 -74.688 -45.281 1 91.75 106 PRO B CA 1
ATOM 4506 C C . PRO B 1 106 ? -6.703 -75.438 -46.562 1 91.75 106 PRO B C 1
ATOM 4508 O O . PRO B 1 106 ? -7.125 -74.875 -47.562 1 91.75 106 PRO B O 1
ATOM 4511 N N . VAL B 1 107 ? -6.25 -76.75 -46.5 1 90.25 107 VAL B N 1
ATOM 4512 C CA . VAL B 1 107 ? -6.387 -77.562 -47.688 1 90.25 107 VAL B CA 1
ATOM 4513 C C . VAL B 1 107 ? -6.969 -78.938 -47.312 1 90.25 107 VAL B C 1
ATOM 4515 O O . VAL B 1 107 ? -6.977 -79.312 -46.125 1 90.25 107 VAL B O 1
ATOM 4518 N N . CYS B 1 108 ? -7.504 -79.625 -48.281 1 89.62 108 CYS B N 1
ATOM 4519 C CA . CYS B 1 108 ? -8.031 -80.938 -48.031 1 89.62 108 CYS B CA 1
ATOM 4520 C C . CYS B 1 108 ? -6.965 -82 -48.281 1 89.62 108 CYS B C 1
ATOM 4522 O O . CYS B 1 108 ? -5.836 -81.688 -48.656 1 89.62 108 CYS B O 1
ATOM 4524 N N . LEU B 1 109 ? -7.258 -83.25 -48.188 1 90.56 109 LEU B N 1
ATOM 4525 C CA . LEU B 1 109 ? -6.301 -84.375 -48.312 1 90.56 109 LEU B CA 1
ATOM 4526 C C . LEU B 1 109 ? -5.91 -84.562 -49.75 1 90.56 109 LEU B C 1
ATOM 4528 O O . LEU B 1 109 ? -4.805 -85.062 -50.062 1 90.56 109 LEU B O 1
ATOM 4532 N N . VAL B 1 110 ? -6.789 -84.125 -50.625 1 90.38 110 VAL B N 1
ATOM 4533 C CA . VAL B 1 110 ? -6.512 -84.25 -52.062 1 90.38 110 VAL B CA 1
ATOM 4534 C C . VAL B 1 110 ? -5.566 -83.125 -52.531 1 90.38 110 VAL B C 1
ATOM 4536 O O . VAL B 1 110 ? -4.641 -83.375 -53.312 1 90.38 110 VAL B O 1
ATOM 4539 N N . CYS B 1 111 ? -5.832 -82 -51.969 1 89.5 111 CYS B N 1
ATOM 4540 C CA . CYS B 1 111 ? -5.004 -80.875 -52.312 1 89.5 111 CYS B CA 1
ATOM 4541 C C . CYS B 1 111 ? -3.555 -81.125 -51.906 1 89.5 111 CYS B C 1
ATOM 4543 O O . CYS B 1 111 ? -2.637 -80.562 -52.562 1 89.5 111 CYS B O 1
ATOM 4545 N N . ARG B 1 112 ? -3.256 -81.875 -50.844 1 90 112 ARG B N 1
ATOM 4546 C CA . ARG B 1 112 ? -1.919 -82.188 -50.344 1 90 112 ARG B CA 1
ATOM 4547 C C . ARG B 1 112 ? -1.058 -82.75 -51.438 1 90 112 ARG B C 1
ATOM 4549 O O . ARG B 1 112 ? 0.134 -82.5 -51.531 1 90 112 ARG B O 1
ATOM 4556 N N . ASP B 1 113 ? -1.766 -83.5 -52.25 1 87.06 113 ASP B N 1
ATOM 4557 C CA . ASP B 1 113 ? -1.014 -84.25 -53.281 1 87.06 113 ASP B CA 1
ATOM 4558 C C . ASP B 1 113 ? -1.129 -83.562 -54.625 1 87.06 113 ASP B C 1
ATOM 4560 O O . ASP B 1 113 ? -0.714 -84.125 -55.656 1 87.06 113 ASP B O 1
ATOM 4564 N N . SER B 1 114 ? -1.685 -82.438 -54.594 1 87.06 114 SER B N 1
ATOM 4565 C CA . SER B 1 114 ? -1.797 -81.688 -55.844 1 87.06 114 SER B CA 1
ATOM 4566 C C . SER B 1 114 ? -0.469 -81.062 -56.219 1 87.06 114 SER B C 1
ATOM 4568 O O . SER B 1 114 ? 0.382 -80.812 -55.344 1 87.06 114 SER B O 1
ATOM 4570 N N . VAL B 1 115 ? -0.276 -80.625 -57.438 1 88 115 VAL B N 1
ATOM 4571 C CA . VAL B 1 115 ? 0.932 -80 -57.969 1 88 115 VAL B CA 1
ATOM 4572 C C . VAL B 1 115 ? 1.082 -78.625 -57.375 1 88 115 VAL B C 1
ATOM 4574 O O . VAL B 1 115 ? 2.199 -78.125 -57.188 1 88 115 VAL B O 1
ATOM 4577 N N . LEU B 1 116 ? -0.03 -78.062 -56.969 1 86.56 116 LEU B N 1
ATOM 4578 C CA . LEU B 1 116 ? -0.037 -76.688 -56.469 1 86.56 116 LEU B CA 1
ATOM 4579 C C . LEU B 1 116 ? 0.672 -76.625 -55.125 1 86.56 116 LEU B C 1
ATOM 4581 O O . LEU B 1 116 ? 1.201 -75.562 -54.75 1 86.56 116 LEU B O 1
ATOM 4585 N N . HIS B 1 117 ? 0.728 -77.75 -54.375 1 88.44 117 HIS B N 1
ATOM 4586 C CA . HIS B 1 117 ? 1.319 -77.812 -53.031 1 88.44 117 HIS B CA 1
ATOM 4587 C C . HIS B 1 117 ? 2.49 -78.75 -52.969 1 88.44 117 HIS B C 1
ATOM 4589 O O . HIS B 1 117 ? 2.762 -79.375 -51.906 1 88.44 117 HIS B O 1
ATOM 4595 N N . GLU B 1 118 ? 3.021 -78.938 -54.094 1 87.38 118 GLU B N 1
ATOM 4596 C CA . GLU B 1 118 ? 4.148 -79.875 -54.156 1 87.38 118 GLU B CA 1
ATOM 4597 C C . GLU B 1 118 ? 5.297 -79.375 -53.25 1 87.38 118 GLU B C 1
ATOM 4599 O O . GLU B 1 118 ? 5.676 -78.188 -53.312 1 87.38 118 GLU B O 1
ATOM 4604 N N . ASN B 1 119 ? 5.875 -80.25 -52.469 1 89.31 119 ASN B N 1
ATOM 4605 C CA . ASN B 1 119 ? 7 -80 -51.562 1 89.31 119 ASN B CA 1
ATOM 4606 C C . ASN B 1 119 ? 6.645 -79 -50.438 1 89.31 119 ASN B C 1
ATOM 4608 O O . ASN B 1 119 ? 7.523 -78.312 -49.938 1 89.31 119 ASN B O 1
ATOM 4612 N N . HIS B 1 120 ? 5.277 -78.812 -50.281 1 92.19 120 HIS B N 1
ATOM 4613 C CA . HIS B 1 120 ? 4.883 -78 -49.156 1 92.19 120 HIS B CA 1
ATOM 4614 C C . HIS B 1 120 ? 4.746 -78.812 -47.875 1 92.19 120 HIS B C 1
ATOM 4616 O O . HIS B 1 120 ? 4.648 -80 -47.906 1 92.19 120 HIS B O 1
ATOM 4622 N N . LYS B 1 121 ? 4.855 -78.125 -46.719 1 93.88 121 LYS B N 1
ATOM 4623 C CA . LYS B 1 121 ? 4.656 -78.812 -45.438 1 93.88 121 LYS B CA 1
ATOM 4624 C C . LYS B 1 121 ? 3.229 -78.562 -44.938 1 93.88 121 LYS B C 1
ATOM 4626 O O . LYS B 1 121 ? 2.656 -77.5 -45.094 1 93.88 121 LYS B O 1
ATOM 4631 N N . PHE B 1 122 ? 2.656 -79.75 -44.375 1 93.88 122 PHE B N 1
ATOM 4632 C CA . PHE B 1 122 ? 1.266 -79.688 -43.938 1 93.88 122 PHE B CA 1
ATOM 4633 C C . PHE B 1 122 ? 1.151 -80.062 -42.469 1 93.88 122 PHE B C 1
ATOM 4635 O O . PHE B 1 122 ? 1.961 -80.812 -41.938 1 93.88 122 PHE B O 1
ATOM 4642 N N . SER B 1 123 ? 0.28 -79.375 -41.812 1 94.75 123 SER B N 1
ATOM 4643 C CA . SER B 1 123 ? -0.083 -79.688 -40.438 1 94.75 123 SER B CA 1
ATOM 4644 C C . SER B 1 123 ? -1.598 -79.75 -40.281 1 94.75 123 SER B C 1
ATOM 4646 O O . SER B 1 123 ? -2.332 -79.062 -41.031 1 94.75 123 SER B O 1
ATOM 4648 N N . PRO B 1 124 ? -2.006 -80.562 -39.281 1 94.5 124 PRO B N 1
ATOM 4649 C CA . PRO B 1 124 ? -3.447 -80.562 -39 1 94.5 124 PRO B CA 1
ATOM 4650 C C . PRO B 1 124 ? -3.998 -79.188 -38.656 1 94.5 124 PRO B C 1
ATOM 4652 O O . PRO B 1 124 ? -3.34 -78.438 -37.969 1 94.5 124 PRO B O 1
ATOM 4655 N N . VAL B 1 125 ? -5.105 -78.938 -39.188 1 92.88 125 VAL B N 1
ATOM 4656 C CA . VAL B 1 125 ? -5.742 -77.688 -39.031 1 92.88 125 VAL B CA 1
ATOM 4657 C C . VAL B 1 125 ? -5.875 -77.312 -37.531 1 92.88 125 VAL B C 1
ATOM 4659 O O . VAL B 1 125 ? -5.621 -76.188 -37.125 1 92.88 125 VAL B O 1
ATOM 4662 N N . GLU B 1 126 ? -6.289 -78.25 -36.719 1 92.94 126 GLU B N 1
ATOM 4663 C CA . GLU B 1 126 ? -6.508 -78 -35.281 1 92.94 126 GLU B CA 1
ATOM 4664 C C . GLU B 1 126 ? -5.219 -77.562 -34.562 1 92.94 126 GLU B C 1
ATOM 4666 O O . GLU B 1 126 ? -5.23 -76.688 -33.719 1 92.94 126 GLU B O 1
ATOM 4671 N N . GLU B 1 127 ? -4.094 -78.188 -35 1 94.25 127 GLU B N 1
ATOM 4672 C CA . GLU B 1 127 ? -2.809 -77.875 -34.375 1 94.25 127 GLU B CA 1
ATOM 4673 C C . GLU B 1 127 ? -2.314 -76.5 -34.75 1 94.25 127 GLU B C 1
ATOM 4675 O O . GLU B 1 127 ? -1.805 -75.75 -33.906 1 94.25 127 GLU B O 1
ATOM 4680 N N . VAL B 1 128 ? -2.471 -76.188 -36.031 1 94.75 128 VAL B N 1
ATOM 4681 C CA . VAL B 1 128 ? -2.033 -74.875 -36.5 1 94.75 128 VAL B CA 1
ATOM 4682 C C . VAL B 1 128 ? -2.908 -73.812 -35.906 1 94.75 128 VAL B C 1
ATOM 4684 O O . VAL B 1 128 ? -2.406 -72.75 -35.5 1 94.75 128 VAL B O 1
ATOM 4687 N N . ALA B 1 129 ? -4.199 -74 -35.812 1 94.25 129 ALA B N 1
ATOM 4688 C CA . ALA B 1 129 ? -5.125 -73.062 -35.25 1 94.25 129 ALA B CA 1
ATOM 4689 C C . ALA B 1 129 ? -4.789 -72.812 -33.781 1 94.25 129 ALA B C 1
ATOM 4691 O O . ALA B 1 129 ? -4.777 -71.625 -33.344 1 94.25 129 ALA B O 1
ATOM 4692 N N . ARG B 1 130 ? -4.527 -73.812 -33.031 1 94.56 130 ARG B N 1
ATOM 4693 C CA . ARG B 1 130 ? -4.195 -73.625 -31.625 1 94.56 130 ARG B CA 1
ATOM 4694 C C . ARG B 1 130 ? -2.924 -72.812 -31.438 1 94.56 130 ARG B C 1
ATOM 4696 O O . ARG B 1 130 ? -2.867 -71.938 -30.578 1 94.56 130 ARG B O 1
ATOM 4703 N N . ARG B 1 131 ? -1.912 -73.125 -32.312 1 94.44 131 ARG B N 1
ATOM 4704 C CA . ARG B 1 131 ? -0.642 -72.438 -32.219 1 94.44 131 ARG B CA 1
ATOM 4705 C C . ARG B 1 131 ? -0.822 -70.938 -32.562 1 94.44 131 ARG B C 1
ATOM 4707 O O . ARG B 1 131 ? -0.324 -70.062 -31.844 1 94.44 131 ARG B O 1
ATOM 4714 N N . LEU B 1 132 ? -1.543 -70.688 -33.625 1 94.19 132 LEU B N 1
ATOM 4715 C CA . LEU B 1 132 ? -1.72 -69.312 -34.062 1 94.19 132 LEU B CA 1
ATOM 4716 C C . LEU B 1 132 ? -2.619 -68.562 -33.125 1 94.19 132 LEU B C 1
ATOM 4718 O O . LEU B 1 132 ? -2.416 -67.312 -32.906 1 94.19 132 LEU B O 1
ATOM 4722 N N . LYS B 1 133 ? -3.584 -69.188 -32.469 1 94.25 133 LYS B N 1
ATOM 4723 C CA . LYS B 1 133 ? -4.422 -68.562 -31.484 1 94.25 133 LYS B CA 1
ATOM 4724 C C . LYS B 1 133 ? -3.609 -68.188 -30.25 1 94.25 133 LYS B C 1
ATOM 4726 O O . LYS B 1 133 ? -3.838 -67.125 -29.641 1 94.25 133 LYS B O 1
ATOM 4731 N N . LYS B 1 134 ? -2.631 -69 -29.922 1 94.81 134 LYS B N 1
ATOM 4732 C CA . LYS B 1 134 ? -1.759 -68.688 -28.781 1 94.81 134 LYS B CA 1
ATOM 4733 C C . LYS B 1 134 ? -0.904 -67.438 -29.062 1 94.81 134 LYS B C 1
ATOM 4735 O O . LYS B 1 134 ? -0.701 -66.625 -28.188 1 94.81 134 LYS B O 1
ATOM 4740 N N . GLU B 1 135 ? -0.427 -67.375 -30.312 1 92.69 135 GLU B N 1
ATOM 4741 C CA . GLU B 1 135 ? 0.367 -66.188 -30.719 1 92.69 135 GLU B CA 1
ATOM 4742 C C . GLU B 1 135 ? -0.469 -64.938 -30.688 1 92.69 135 GLU B C 1
ATOM 4744 O O . GLU B 1 135 ? 0.012 -63.875 -30.281 1 92.69 135 GLU B O 1
ATOM 4749 N N . LEU B 1 136 ? -1.7 -65.062 -31.141 1 93.62 136 LEU B N 1
ATOM 4750 C CA . LEU B 1 136 ? -2.604 -63.938 -31.141 1 93.62 136 LEU B CA 1
ATOM 4751 C C . LEU B 1 136 ? -2.979 -63.5 -29.734 1 93.62 136 LEU B C 1
ATOM 4753 O O . LEU B 1 136 ? -3.18 -62.344 -29.453 1 93.62 136 LEU B O 1
ATOM 4757 N N . LYS B 1 137 ? -3.008 -64.438 -28.812 1 94.75 137 LYS B N 1
ATOM 4758 C CA . LYS B 1 137 ? -3.336 -64.188 -27.422 1 94.75 137 LYS B CA 1
ATOM 4759 C C . LYS B 1 137 ? -2.283 -63.281 -26.781 1 94.75 137 LYS B C 1
ATOM 4761 O O . LYS B 1 137 ? -2.609 -62.406 -25.953 1 94.75 137 LYS B O 1
ATOM 4766 N N . VAL B 1 138 ? -1.03 -63.469 -27.219 1 94.56 138 VAL B N 1
ATOM 4767 C CA . VAL B 1 138 ? 0.05 -62.625 -26.703 1 94.56 138 VAL B CA 1
ATOM 4768 C C . VAL B 1 138 ? -0.162 -61.188 -27.156 1 94.56 138 VAL B C 1
ATOM 4770 O O . VAL B 1 138 ? 0.025 -60.25 -26.375 1 94.56 138 VAL B O 1
ATOM 4773 N N . LYS B 1 139 ? -0.554 -61.062 -28.406 1 93.62 139 LYS B N 1
ATOM 4774 C CA . LYS B 1 139 ? -0.8 -59.719 -28.938 1 93.62 139 LYS B CA 1
ATOM 4775 C C . LYS B 1 139 ? -2.006 -59.062 -28.281 1 93.62 139 LYS B C 1
ATOM 4777 O O . LYS B 1 139 ? -1.994 -57.875 -27.984 1 93.62 139 LYS B O 1
ATOM 4782 N N . VAL B 1 140 ? -3.008 -59.875 -27.969 1 95.06 140 VAL B N 1
ATOM 4783 C CA . VAL B 1 140 ? -4.211 -59.375 -27.312 1 95.06 140 VAL B CA 1
ATOM 4784 C C . VAL B 1 140 ? -3.873 -58.938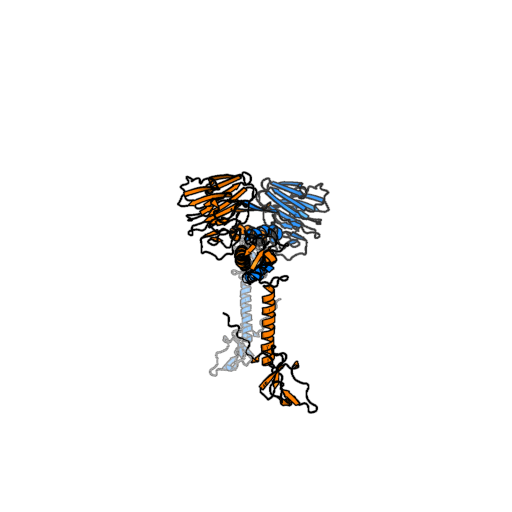 -25.891 1 95.06 140 VAL B C 1
ATOM 4786 O O . VAL B 1 140 ? -4.383 -57.906 -25.422 1 95.06 140 VAL B O 1
ATOM 4789 N N . THR B 1 141 ? -2.951 -59.656 -25.219 1 94.75 141 THR B N 1
ATOM 4790 C CA . THR B 1 141 ? -2.537 -59.281 -23.875 1 94.75 141 THR B CA 1
ATOM 4791 C C . THR B 1 141 ? -1.801 -57.938 -23.875 1 94.75 141 THR B C 1
ATOM 4793 O O . THR B 1 141 ? -1.978 -57.125 -22.953 1 94.75 141 THR B O 1
ATOM 4796 N N . SER B 1 142 ? -1.015 -57.781 -24.922 1 94.06 142 SER B N 1
ATOM 4797 C CA . SER B 1 142 ? -0.3 -56.531 -25.047 1 94.06 142 SER B CA 1
ATOM 4798 C C . SER B 1 142 ? -1.267 -55.344 -25.25 1 94.06 142 SER B C 1
ATOM 4800 O O . SER B 1 142 ? -1.074 -54.281 -24.688 1 94.06 142 SER B O 1
ATOM 4802 N N . LEU B 1 143 ? -2.281 -55.562 -26.031 1 95.19 143 LEU B N 1
ATOM 4803 C CA . LEU B 1 143 ? -3.301 -54.562 -26.25 1 95.19 143 LEU B CA 1
ATOM 4804 C C . LEU B 1 143 ? -4.09 -54.281 -24.984 1 95.19 143 LEU B C 1
ATOM 4806 O O . LEU B 1 143 ? -4.469 -53.125 -24.719 1 95.19 143 LEU B O 1
ATOM 4810 N N . GLN B 1 144 ? -4.281 -55.312 -24.188 1 95.75 144 GLN B N 1
ATOM 4811 C CA . GLN B 1 144 ? -4.977 -55.156 -22.922 1 95.75 144 GLN B CA 1
ATOM 4812 C C . GLN B 1 144 ? -4.16 -54.312 -21.938 1 95.75 144 GLN B C 1
ATOM 4814 O O . GLN B 1 144 ? -4.715 -53.5 -21.188 1 95.75 144 GLN B O 1
ATOM 4819 N N . GLU B 1 145 ? -2.898 -54.531 -21.969 1 94.88 145 GLU B N 1
ATOM 4820 C CA . GLU B 1 145 ? -2.018 -53.719 -21.125 1 94.88 145 GLU B CA 1
ATOM 4821 C C . GLU B 1 145 ? -2.062 -52.25 -21.531 1 94.88 145 GLU B C 1
ATOM 4823 O O . GLU B 1 145 ? -2.086 -51.375 -20.672 1 94.88 145 GLU B O 1
ATOM 4828 N N . LYS B 1 146 ? -2.041 -52.031 -22.797 1 94.31 146 LYS B N 1
ATOM 4829 C CA . LYS B 1 146 ? -2.131 -50.688 -23.312 1 94.31 146 LYS B CA 1
ATOM 4830 C C . LYS B 1 146 ? -3.457 -50.031 -22.922 1 94.31 146 LYS B C 1
ATOM 4832 O O . LYS B 1 146 ? -3.5 -48.844 -22.562 1 94.31 146 LYS B O 1
ATOM 4837 N N . LEU B 1 147 ? -4.523 -50.812 -23.016 1 95.69 147 LEU B N 1
ATOM 4838 C CA . LEU B 1 147 ? -5.844 -50.344 -22.625 1 95.69 147 LEU B CA 1
ATOM 4839 C C . LEU B 1 147 ? -5.859 -49.938 -21.156 1 95.69 147 LEU B C 1
ATOM 4841 O O . LEU B 1 147 ? -6.422 -48.906 -20.781 1 95.69 147 LEU B O 1
ATOM 4845 N N . LYS B 1 148 ? -5.238 -50.781 -20.375 1 96 148 LYS B N 1
ATOM 4846 C CA . LYS B 1 148 ? -5.152 -50.469 -18.953 1 96 148 LYS B CA 1
ATOM 4847 C C . LYS B 1 148 ? -4.383 -49.188 -18.703 1 96 148 LYS B C 1
ATOM 4849 O O . LYS B 1 148 ? -4.785 -48.344 -17.875 1 96 148 LYS B O 1
ATOM 4854 N N . MET B 1 149 ? -3.297 -48.969 -19.422 1 94.56 149 MET B N 1
ATOM 4855 C CA . MET B 1 149 ? -2.473 -47.75 -19.281 1 94.56 149 MET B CA 1
ATOM 4856 C C . MET B 1 149 ? -3.268 -46.5 -19.656 1 94.56 149 MET B C 1
ATOM 4858 O O . MET B 1 149 ? -3.211 -45.5 -18.938 1 94.56 149 MET B O 1
ATOM 4862 N N . PHE B 1 150 ? -3.99 -46.625 -20.656 1 95.44 150 PHE B N 1
ATOM 4863 C CA . PHE B 1 150 ? -4.777 -45.5 -21.109 1 95.44 150 PHE B CA 1
ATOM 4864 C C . PHE B 1 150 ? -5.914 -45.188 -20.141 1 95.44 150 PHE B C 1
ATOM 4866 O O . PHE B 1 150 ? -6.254 -44.031 -19.891 1 95.44 150 PHE B O 1
ATOM 4873 N N . SER B 1 151 ? -6.484 -46.219 -19.625 1 95.88 151 SER B N 1
ATOM 4874 C CA . SER B 1 151 ? -7.555 -46.031 -18.656 1 95.88 151 SER B CA 1
ATOM 4875 C C . SER B 1 151 ? -7.047 -45.375 -17.391 1 95.88 151 SER B C 1
ATOM 4877 O O . SER B 1 151 ? -7.715 -44.5 -16.844 1 95.88 151 SER B O 1
ATOM 4879 N N . GLU B 1 152 ? -5.922 -45.75 -16.938 1 93.19 152 GLU B N 1
ATOM 4880 C CA . GLU B 1 152 ? -5.309 -45.156 -15.758 1 93.19 152 GLU B CA 1
ATOM 4881 C C . GLU B 1 152 ? -4.945 -43.688 -16.031 1 93.19 152 GLU B C 1
ATOM 4883 O O . GLU B 1 152 ? -5.137 -42.844 -15.164 1 93.19 152 GLU B O 1
ATOM 4888 N N . ALA B 1 153 ? -4.414 -43.469 -17.172 1 92.12 153 ALA B N 1
ATOM 4889 C CA . ALA B 1 153 ? -4.051 -42.125 -17.547 1 92.12 153 ALA B CA 1
ATOM 4890 C C . ALA B 1 153 ? -5.281 -41.219 -17.594 1 92.12 153 ALA B C 1
ATOM 4892 O O . ALA B 1 153 ? -5.223 -40.062 -17.156 1 92.12 153 ALA B O 1
ATOM 4893 N N . LYS B 1 154 ? -6.312 -41.719 -18.125 1 94.12 154 LYS B N 1
ATOM 4894 C CA . LYS B 1 154 ? -7.559 -40.969 -18.188 1 94.12 154 LYS B CA 1
ATOM 4895 C C . LYS B 1 154 ? -8.055 -40.625 -16.781 1 94.12 154 LYS B C 1
ATOM 4897 O O . LYS B 1 154 ? -8.516 -39.531 -16.531 1 94.12 154 LYS B O 1
ATOM 4902 N N . LEU B 1 155 ? -7.996 -41.625 -15.953 1 92.44 155 LEU B N 1
ATOM 4903 C CA . LEU B 1 155 ? -8.43 -41.406 -14.57 1 92.44 155 LEU B CA 1
ATOM 4904 C C . LEU B 1 155 ? -7.625 -40.281 -13.922 1 92.44 155 LEU B C 1
ATOM 4906 O O . LEU B 1 155 ? -8.188 -39.438 -13.227 1 92.44 155 LEU B O 1
ATOM 4910 N N . VAL B 1 156 ? -6.309 -40.25 -14.094 1 89.94 156 VAL B N 1
ATOM 4911 C CA . VAL B 1 156 ? -5.445 -39.219 -13.539 1 89.94 156 VAL B CA 1
ATOM 4912 C C . VAL B 1 156 ? -5.848 -37.875 -14.109 1 89.94 156 VAL B C 1
ATOM 4914 O O . VAL B 1 156 ? -5.863 -36.875 -13.391 1 89.94 156 VAL B O 1
ATOM 4917 N N . CYS B 1 157 ? -6.152 -37.875 -15.359 1 91.44 157 CYS B N 1
ATOM 4918 C CA . CYS B 1 157 ? -6.562 -36.625 -16 1 91.44 157 CYS B CA 1
ATOM 4919 C C . CYS B 1 157 ? -7.855 -36.094 -15.391 1 91.44 157 CYS B C 1
ATOM 4921 O O . CYS B 1 157 ? -7.992 -34.875 -15.148 1 91.44 157 CYS B O 1
ATOM 4923 N N . VAL B 1 158 ? -8.75 -36.969 -15.133 1 92.69 158 VAL B N 1
ATOM 4924 C CA . VAL B 1 158 ? -10.039 -36.594 -14.555 1 92.69 158 VAL B CA 1
ATOM 4925 C C . VAL B 1 158 ? -9.828 -36.031 -13.148 1 92.69 158 VAL B C 1
ATOM 4927 O O . VAL B 1 158 ? -10.391 -35 -12.781 1 92.69 158 VAL B O 1
ATOM 4930 N N . GLN B 1 159 ? -9.031 -36.719 -12.414 1 90.81 159 GLN B N 1
ATOM 4931 C CA . GLN B 1 159 ? -8.727 -36.281 -11.055 1 90.81 159 GLN B CA 1
ATOM 4932 C C . GLN B 1 159 ? -8.016 -34.938 -11.062 1 90.81 159 GLN B C 1
ATOM 4934 O O . GLN B 1 159 ? -8.289 -34.062 -10.219 1 90.81 159 GLN B O 1
ATOM 4939 N N . SER B 1 160 ? -7.09 -34.812 -11.945 1 92.12 160 SER B N 1
ATOM 4940 C CA . SER B 1 160 ? -6.352 -33.531 -12.055 1 92.12 160 SER B CA 1
ATOM 4941 C C . SER B 1 160 ? -7.273 -32.406 -12.438 1 92.12 160 SER B C 1
ATOM 4943 O O . SER B 1 160 ? -7.105 -31.266 -11.945 1 92.12 160 SER B O 1
ATOM 4945 N N . ALA B 1 161 ? -8.203 -32.656 -13.305 1 92.5 161 ALA B N 1
ATOM 4946 C CA . ALA B 1 161 ? -9.172 -31.641 -13.703 1 92.5 161 ALA B CA 1
ATOM 4947 C C . ALA B 1 161 ? -10 -31.172 -12.516 1 92.5 161 ALA B C 1
ATOM 4949 O O . ALA B 1 161 ? -10.211 -29.969 -12.328 1 92.5 161 ALA B O 1
ATOM 4950 N N . GLU B 1 162 ? -10.438 -32.062 -11.75 1 92.88 162 GLU B N 1
ATOM 4951 C CA . GLU B 1 162 ? -11.203 -31.75 -10.555 1 92.88 162 GLU B CA 1
ATOM 4952 C C . GLU B 1 162 ? -10.359 -30.984 -9.547 1 92.88 162 GLU B C 1
ATOM 4954 O O . GLU B 1 162 ? -10.812 -30 -8.953 1 92.88 162 GLU B O 1
ATOM 4959 N N . HIS B 1 163 ? -9.188 -31.453 -9.359 1 92.62 163 HIS B N 1
ATOM 4960 C CA . HIS B 1 163 ? -8.273 -30.797 -8.43 1 92.62 163 HIS B CA 1
ATOM 4961 C C . HIS B 1 163 ? -7.969 -29.375 -8.867 1 92.62 163 HIS B C 1
ATOM 4963 O O . HIS B 1 163 ? -7.926 -28.453 -8.039 1 92.62 163 HIS B O 1
ATOM 4969 N N . THR B 1 164 ? -7.73 -29.219 -10.102 1 93.44 164 THR B N 1
ATOM 4970 C CA . THR B 1 164 ? -7.414 -27.906 -10.641 1 93.44 164 THR B CA 1
ATOM 4971 C C . THR B 1 164 ? -8.555 -26.922 -10.383 1 93.44 164 THR B C 1
ATOM 4973 O O . THR B 1 164 ? -8.32 -25.781 -10.016 1 93.44 164 THR B O 1
ATOM 4976 N N . LYS B 1 165 ? -9.727 -27.375 -10.555 1 93.56 165 LYS B N 1
ATOM 4977 C CA . LYS B 1 165 ? -10.898 -26.531 -10.289 1 93.56 165 LYS B CA 1
ATOM 4978 C C . LYS B 1 165 ? -10.961 -26.125 -8.82 1 93.56 165 LYS B C 1
ATOM 4980 O O . LYS B 1 165 ? -11.172 -24.953 -8.508 1 93.56 165 LYS B O 1
ATOM 4985 N N . ASN B 1 166 ? -10.797 -27.031 -7.969 1 94.19 166 ASN B N 1
ATOM 4986 C CA . ASN B 1 166 ? -10.812 -26.766 -6.535 1 94.19 166 ASN B CA 1
ATOM 4987 C C . ASN B 1 166 ? -9.664 -25.844 -6.121 1 94.19 166 ASN B C 1
ATOM 4989 O O . ASN B 1 166 ? -9.852 -24.953 -5.301 1 94.19 166 ASN B O 1
ATOM 4993 N N . GLN B 1 167 ? -8.516 -26.156 -6.66 1 93.25 167 GLN B N 1
ATOM 4994 C CA . GLN B 1 167 ? -7.336 -25.359 -6.363 1 93.25 167 GLN B CA 1
ATOM 4995 C C . GLN B 1 167 ? -7.535 -23.906 -6.805 1 93.25 167 GLN B C 1
ATOM 4997 O O . GLN B 1 167 ? -7.129 -22.984 -6.105 1 93.25 167 GLN B O 1
ATOM 5002 N N . ALA B 1 168 ? -8.133 -23.719 -7.93 1 96.19 168 ALA B N 1
ATOM 5003 C CA . ALA B 1 168 ? -8.414 -22.391 -8.438 1 96.19 168 ALA B CA 1
ATOM 5004 C C . ALA B 1 168 ? -9.367 -21.641 -7.512 1 96.19 168 ALA B C 1
ATOM 5006 O O . ALA B 1 168 ? -9.148 -20.469 -7.199 1 96.19 168 ALA B O 1
ATOM 5007 N N . GLN B 1 169 ? -10.391 -22.297 -7.059 1 96.94 169 GLN B N 1
ATOM 5008 C CA . GLN B 1 169 ? -11.359 -21.688 -6.152 1 96.94 169 GLN B CA 1
ATOM 5009 C C . GLN B 1 169 ? -10.703 -21.297 -4.832 1 96.94 169 GLN B C 1
ATOM 5011 O O . GLN B 1 169 ? -10.93 -20.188 -4.324 1 96.94 169 GLN B O 1
ATOM 5016 N N . HIS B 1 170 ? -9.969 -22.188 -4.352 1 96.25 170 HIS B N 1
ATOM 5017 C CA . HIS B 1 170 ? -9.273 -21.922 -3.1 1 96.25 170 HIS B CA 1
ATOM 5018 C C . HIS B 1 170 ? -8.281 -20.781 -3.25 1 96.25 170 HIS B C 1
ATOM 5020 O O . HIS B 1 170 ? -8.18 -19.922 -2.369 1 96.25 170 HIS B O 1
ATOM 5026 N N . THR B 1 171 ? -7.527 -20.812 -4.289 1 97.31 171 THR B N 1
ATOM 5027 C CA . THR B 1 171 ? -6.562 -19.75 -4.562 1 97.31 171 THR B CA 1
ATOM 5028 C C . THR B 1 171 ? -7.262 -18.406 -4.68 1 97.31 171 THR B C 1
ATOM 5030 O O . THR B 1 171 ? -6.754 -17.391 -4.184 1 97.31 171 THR B O 1
ATOM 5033 N N . GLU B 1 172 ? -8.383 -18.391 -5.332 1 98.06 172 GLU B N 1
ATOM 5034 C CA . GLU B 1 172 ? -9.164 -17.172 -5.449 1 98.06 172 GLU B CA 1
ATOM 5035 C C . GLU B 1 172 ? -9.57 -16.641 -4.078 1 98.06 172 GLU B C 1
ATOM 5037 O O . GLU B 1 172 ? -9.484 -15.438 -3.816 1 98.06 172 GLU B O 1
ATOM 5042 N N . MET B 1 173 ? -10.023 -17.5 -3.232 1 97.94 173 MET B N 1
ATOM 5043 C CA . MET B 1 173 ? -10.406 -17.125 -1.874 1 97.94 173 MET B CA 1
ATOM 5044 C C . MET B 1 173 ? -9.211 -16.562 -1.113 1 97.94 173 MET B C 1
ATOM 5046 O O . MET B 1 173 ? -9.352 -15.57 -0.385 1 97.94 173 MET B O 1
ATOM 5050 N N . GLN B 1 174 ? -8.094 -17.172 -1.316 1 97.5 174 GLN B N 1
ATOM 5051 C CA . GLN B 1 174 ? -6.891 -16.719 -0.626 1 97.5 174 GLN B CA 1
ATOM 5052 C C . GLN B 1 174 ? -6.457 -15.352 -1.136 1 97.5 174 GLN B C 1
ATOM 5054 O O . GLN B 1 174 ? -5.996 -14.508 -0.359 1 97.5 174 GLN B O 1
ATOM 5059 N N . ILE B 1 175 ? -6.539 -15.141 -2.422 1 98.12 175 ILE B N 1
ATOM 5060 C CA . ILE B 1 175 ? -6.242 -13.828 -2.992 1 98.12 175 ILE B CA 1
ATOM 5061 C C . ILE B 1 175 ? -7.125 -12.773 -2.338 1 98.12 175 ILE B C 1
ATOM 5063 O O . ILE B 1 175 ? -6.629 -11.742 -1.873 1 98.12 175 ILE B O 1
ATOM 5067 N N . LYS B 1 176 ? -8.43 -13.031 -2.27 1 98.25 176 LYS B N 1
ATOM 5068 C CA . LYS B 1 176 ? -9.383 -12.094 -1.676 1 98.25 176 LYS B CA 1
ATOM 5069 C C . LYS B 1 176 ? -9.055 -11.836 -0.208 1 98.25 176 LYS B C 1
ATOM 5071 O O . LYS B 1 176 ? -9.164 -10.703 0.269 1 98.25 176 LYS B O 1
ATOM 5076 N N . ALA B 1 177 ? -8.641 -12.859 0.433 1 97.88 177 ALA B N 1
ATOM 5077 C CA . ALA B 1 177 ? -8.297 -12.727 1.846 1 97.88 177 ALA B CA 1
ATOM 5078 C C . ALA B 1 177 ? -7.074 -11.828 2.031 1 97.88 177 ALA B C 1
ATOM 5080 O O . ALA B 1 177 ? -7.043 -10.992 2.936 1 97.88 177 ALA B O 1
ATOM 5081 N N . GLU B 1 178 ? -6.066 -12.047 1.245 1 97.62 178 GLU B N 1
ATOM 5082 C CA . GLU B 1 178 ? -4.852 -11.234 1.322 1 97.62 178 GLU B CA 1
ATOM 5083 C C . GLU B 1 178 ? -5.152 -9.766 1.038 1 97.62 178 GLU B C 1
ATOM 5085 O O . GLU B 1 178 ? -4.629 -8.883 1.717 1 97.62 178 GLU B O 1
ATOM 5090 N N . PHE B 1 179 ? -5.988 -9.492 0.073 1 98.38 179 PHE B N 1
ATOM 5091 C CA . PHE B 1 179 ? -6.34 -8.117 -0.252 1 98.38 179 PHE B CA 1
ATOM 5092 C C . PHE B 1 179 ? -7.211 -7.508 0.838 1 98.38 179 PHE B C 1
ATOM 5094 O O . PHE B 1 179 ? -7.125 -6.309 1.114 1 98.38 179 PHE B O 1
ATOM 5101 N N . GLU B 1 180 ? -8.039 -8.352 1.424 1 98.19 180 GLU B N 1
ATOM 5102 C CA . GLU B 1 180 ? -8.836 -7.852 2.539 1 98.19 180 GLU B CA 1
ATOM 5103 C C . GLU B 1 180 ? -7.949 -7.406 3.699 1 98.19 180 GLU B C 1
ATOM 5105 O O . GLU B 1 180 ? -8.258 -6.43 4.387 1 98.19 180 GLU B O 1
ATOM 5110 N N . ASN B 1 181 ? -6.91 -8.117 3.941 1 97.81 181 ASN B N 1
ATOM 5111 C CA . ASN B 1 181 ? -5.941 -7.691 4.949 1 97.81 181 ASN B CA 1
ATOM 5112 C C . ASN B 1 181 ? -5.367 -6.312 4.629 1 97.81 181 ASN B C 1
ATOM 5114 O O . ASN B 1 181 ? -5.219 -5.48 5.523 1 97.81 181 ASN B O 1
ATOM 5118 N N . LEU B 1 182 ? -5.043 -6.07 3.395 1 98.38 182 LEU B N 1
ATOM 5119 C CA . LEU B 1 182 ? -4.523 -4.777 2.969 1 98.38 182 LEU B CA 1
ATOM 5120 C C . LEU B 1 182 ? -5.574 -3.686 3.145 1 98.38 182 LEU B C 1
ATOM 5122 O O . LEU B 1 182 ? -5.262 -2.592 3.623 1 98.38 182 LEU B O 1
ATOM 5126 N N . HIS B 1 183 ? -6.852 -4.008 2.82 1 98.62 183 HIS B N 1
ATOM 5127 C CA . HIS B 1 183 ? -7.945 -3.059 3.006 1 98.62 183 HIS B CA 1
ATOM 5128 C C . HIS B 1 183 ? -8.125 -2.711 4.48 1 98.62 183 HIS B C 1
ATOM 5130 O O . HIS B 1 183 ? -8.359 -1.549 4.824 1 98.62 183 HIS B O 1
ATOM 5136 N N . GLN B 1 184 ? -8.023 -3.736 5.246 1 98.5 184 GLN B N 1
ATOM 5137 C CA . GLN B 1 184 ? -8.195 -3.51 6.676 1 98.5 184 GLN B CA 1
ATOM 5138 C C . GLN B 1 184 ? -7.094 -2.613 7.23 1 98.5 184 GLN B C 1
ATOM 5140 O O . GLN B 1 184 ? -7.355 -1.726 8.047 1 98.5 184 GLN B O 1
ATOM 5145 N N . PHE B 1 185 ? -5.883 -2.803 6.828 1 98.56 185 PHE B N 1
ATOM 5146 C CA . PHE B 1 185 ? -4.777 -1.94 7.223 1 98.56 185 PHE B CA 1
ATOM 5147 C C . PHE B 1 185 ? -5.066 -0.488 6.863 1 98.56 185 PHE B C 1
ATOM 5149 O O . PHE B 1 185 ? -4.855 0.412 7.68 1 98.56 185 PHE B O 1
ATOM 5156 N N . LEU B 1 186 ? -5.527 -0.252 5.652 1 98.5 186 LEU B N 1
ATOM 5157 C CA . LEU B 1 186 ? -5.828 1.1 5.191 1 98.5 186 LEU B CA 1
ATOM 5158 C C . LEU B 1 186 ? -6.945 1.721 6.023 1 98.5 186 LEU B C 1
ATOM 5160 O O . LEU B 1 186 ? -6.883 2.902 6.371 1 98.5 186 LEU B O 1
ATOM 5164 N N . ARG B 1 187 ? -8.008 0.917 6.332 1 98.56 187 ARG B N 1
ATOM 5165 C CA . ARG B 1 187 ? -9.102 1.417 7.156 1 98.56 187 ARG B CA 1
ATOM 5166 C C . ARG B 1 187 ? -8.609 1.818 8.539 1 98.56 187 ARG B C 1
ATOM 5168 O O . ARG B 1 187 ? -9.023 2.846 9.078 1 98.56 187 ARG B O 1
ATOM 5175 N N . ASP B 1 188 ? -7.703 1.039 9.078 1 98.5 188 ASP B N 1
ATOM 5176 C CA . ASP B 1 188 ? -7.145 1.339 10.391 1 98.5 188 ASP B CA 1
ATOM 5177 C C . ASP B 1 188 ? -6.305 2.615 10.359 1 98.5 188 ASP B C 1
ATOM 5179 O O . ASP B 1 188 ? -6.406 3.459 11.25 1 98.5 188 ASP B O 1
ATOM 5183 N N . GLU B 1 189 ? -5.445 2.73 9.359 1 98.31 189 GLU B N 1
ATOM 5184 C CA . GLU B 1 189 ? -4.625 3.928 9.203 1 98.31 189 GLU B CA 1
ATOM 5185 C C . GLU B 1 189 ? -5.488 5.168 9 1 98.31 189 GLU B C 1
ATOM 5187 O O . GLU B 1 189 ? -5.207 6.227 9.562 1 98.31 189 GLU B O 1
ATOM 5192 N N . GLU B 1 190 ? -6.492 5.055 8.148 1 98.38 190 GLU B N 1
ATOM 5193 C CA . GLU B 1 190 ? -7.434 6.148 7.918 1 98.38 190 GLU B CA 1
ATOM 5194 C C . GLU B 1 190 ? -8.102 6.578 9.219 1 98.38 190 GLU B C 1
ATOM 5196 O O . GLU B 1 190 ? -8.18 7.773 9.516 1 98.38 190 GLU B O 1
ATOM 5201 N N . GLY B 1 191 ? -8.617 5.598 9.977 1 98.31 191 GLY B N 1
ATOM 5202 C CA . GLY B 1 191 ? -9.242 5.891 11.25 1 98.31 191 GLY B CA 1
ATOM 5203 C C . GLY B 1 191 ? -8.32 6.598 12.227 1 98.31 191 GLY B C 1
ATOM 5204 O O . GLY B 1 191 ? -8.742 7.531 12.922 1 98.31 191 GLY B O 1
ATOM 5205 N N . ALA B 1 192 ? -7.086 6.18 12.273 1 98 192 ALA B N 1
ATOM 5206 C CA . ALA B 1 192 ? -6.102 6.785 13.164 1 98 192 ALA B CA 1
ATOM 5207 C C . ALA B 1 192 ? -5.824 8.234 12.773 1 98 192 ALA B C 1
ATOM 5209 O O . ALA B 1 192 ? -5.711 9.109 13.641 1 98 192 ALA B O 1
ATOM 5210 N N . ARG B 1 193 ? -5.684 8.516 11.508 1 97.88 193 ARG B N 1
ATOM 5211 C CA . ARG B 1 193 ? -5.398 9.859 11.016 1 97.88 193 ARG B CA 1
ATOM 5212 C C . ARG B 1 193 ? -6.578 10.789 11.266 1 97.88 193 ARG B C 1
ATOM 5214 O O . ARG B 1 193 ? -6.391 11.945 11.664 1 97.88 193 ARG B O 1
ATOM 5221 N N . ILE B 1 194 ? -7.793 10.289 11.008 1 98.38 194 ILE B N 1
ATOM 5222 C CA . ILE B 1 194 ? -8.992 11.094 11.234 1 98.38 194 ILE B CA 1
ATOM 5223 C C . ILE B 1 194 ? -9.133 11.398 12.727 1 98.38 194 ILE B C 1
ATOM 5225 O O . ILE B 1 194 ? -9.469 12.523 13.102 1 98.38 194 ILE B O 1
ATOM 5229 N N . SER B 1 195 ? -8.836 10.414 13.562 1 98.38 195 SER B N 1
ATOM 5230 C CA . SER B 1 195 ? -8.891 10.617 15.008 1 98.38 195 SER B CA 1
ATOM 5231 C C . SER B 1 195 ? -7.887 11.68 15.453 1 98.38 195 SER B C 1
ATOM 5233 O O . SER B 1 195 ? -8.195 12.516 16.312 1 98.38 195 SER B O 1
ATOM 5235 N N . ALA B 1 196 ? -6.719 11.625 14.922 1 98 196 ALA B N 1
ATOM 5236 C CA . ALA B 1 196 ? -5.699 12.625 15.242 1 98 196 ALA B CA 1
ATOM 5237 C C . ALA B 1 196 ? -6.152 14.023 14.828 1 98 196 ALA B C 1
ATOM 5239 O O . ALA B 1 196 ? -5.949 14.992 15.562 1 98 196 ALA B O 1
ATOM 5240 N N . LEU B 1 197 ? -6.711 14.164 13.633 1 98 197 LEU B N 1
ATOM 5241 C CA . LEU B 1 197 ? -7.234 15.438 13.148 1 98 197 LEU B CA 1
ATOM 5242 C C . LEU B 1 197 ? -8.344 15.953 14.055 1 98 197 LEU B C 1
ATOM 5244 O O . LEU B 1 197 ? -8.352 17.125 14.422 1 98 197 LEU B O 1
ATOM 5248 N N . ARG B 1 198 ? -9.266 15.086 14.453 1 97.81 198 ARG B N 1
ATOM 5249 C CA . ARG B 1 198 ? -10.391 15.477 15.297 1 97.81 198 ARG B CA 1
ATOM 5250 C C . ARG B 1 198 ? -9.906 15.906 16.688 1 97.81 198 ARG B C 1
ATOM 5252 O O . ARG B 1 198 ? -10.453 16.844 17.266 1 97.81 198 ARG B O 1
ATOM 5259 N N . GLU B 1 199 ? -8.93 15.219 17.172 1 97.69 199 GLU B N 1
ATOM 5260 C CA . GLU B 1 199 ? -8.336 15.609 18.453 1 97.69 199 GLU B CA 1
ATOM 5261 C C . GLU B 1 199 ? -7.699 17 18.359 1 97.69 199 GLU B C 1
ATOM 5263 O O . GLU B 1 199 ? -7.859 17.812 19.266 1 97.69 199 GLU B O 1
ATOM 5268 N N . GLU B 1 200 ? -6.934 17.266 17.312 1 97.12 200 GLU B N 1
ATOM 5269 C CA . GLU B 1 200 ? -6.348 18.594 17.109 1 97.12 200 GLU B CA 1
ATOM 5270 C C . GLU B 1 200 ? -7.43 19.656 17 1 97.12 200 GLU B C 1
ATOM 5272 O O . GLU B 1 200 ? -7.301 20.734 17.578 1 97.12 200 GLU B O 1
ATOM 5277 N N . ASN B 1 201 ? -8.477 19.375 16.203 1 96.88 201 ASN B N 1
ATOM 5278 C CA . ASN B 1 201 ? -9.586 20.312 16.047 1 96.88 201 ASN B CA 1
ATOM 5279 C C . ASN B 1 201 ? -10.234 20.625 17.391 1 96.88 201 ASN B C 1
ATOM 5281 O O . ASN B 1 201 ? -10.562 21.781 17.672 1 96.88 201 ASN B O 1
ATOM 5285 N N . LEU B 1 202 ? -10.422 19.625 18.203 1 96.19 202 LEU B N 1
ATOM 5286 C CA . LEU B 1 202 ? -11.031 19.812 19.516 1 96.19 202 LEU B CA 1
ATOM 5287 C C . LEU B 1 202 ? -10.156 20.688 20.406 1 96.19 202 LEU B C 1
ATOM 5289 O O . LEU B 1 202 ? -10.656 21.609 21.062 1 96.19 202 LEU B O 1
ATOM 5293 N N . GLN B 1 203 ? -8.891 20.438 20.438 1 95.88 203 GLN B N 1
ATOM 5294 C CA . GLN B 1 203 ? -7.953 21.219 21.25 1 95.88 203 GLN B CA 1
ATOM 5295 C C . GLN B 1 203 ? -7.926 22.672 20.828 1 95.88 203 GLN B C 1
ATOM 5297 O O . GLN B 1 203 ? -7.984 23.578 21.656 1 95.88 203 GLN B O 1
ATOM 5302 N N . LYS B 1 204 ? -7.801 22.922 19.578 1 94.62 204 LYS B N 1
ATOM 5303 C CA . LYS B 1 204 ? -7.719 24.281 19.062 1 94.62 204 LYS B CA 1
ATOM 5304 C C . LYS B 1 204 ? -9.039 25.016 19.234 1 94.62 204 LYS B C 1
ATOM 5306 O O . LYS B 1 204 ? -9.055 26.219 19.531 1 94.62 204 LYS B O 1
ATOM 5311 N N . SER B 1 205 ? -10.164 24.328 19.078 1 94 205 SER B N 1
ATOM 5312 C CA . SER B 1 205 ? -11.484 24.922 19.297 1 94 205 SER B CA 1
ATOM 5313 C C . SER B 1 205 ? -11.664 25.344 20.75 1 94 205 SER B C 1
ATOM 5315 O O . SER B 1 205 ? -12.195 26.422 21.016 1 94 205 SER B O 1
ATOM 5317 N N . GLN B 1 206 ? -11.203 24.516 21.625 1 94.44 206 GLN B N 1
ATOM 5318 C CA . GLN B 1 206 ? -11.297 24.828 23.047 1 94.44 206 GLN B CA 1
ATOM 5319 C C . GLN B 1 206 ? -10.422 26.031 23.406 1 94.44 206 GLN B C 1
ATOM 5321 O O . GLN B 1 206 ? -10.82 26.891 24.188 1 94.44 206 GLN B O 1
ATOM 5326 N N . MET B 1 207 ? -9.297 26.016 22.828 1 93.25 207 MET B N 1
ATOM 5327 C CA . MET B 1 207 ? -8.383 27.141 23.031 1 93.25 207 MET B CA 1
ATOM 5328 C C . MET B 1 207 ? -9.008 28.438 22.562 1 93.25 207 MET B C 1
ATOM 5330 O O . MET B 1 207 ? -8.945 29.453 23.25 1 93.25 207 MET B O 1
ATOM 5334 N N . MET B 1 208 ? -9.602 28.406 21.391 1 93.06 208 MET B N 1
ATOM 5335 C CA . MET B 1 208 ? -10.219 29.609 20.828 1 93.06 208 MET B CA 1
ATOM 5336 C C . MET B 1 208 ? -11.422 30.047 21.656 1 93.06 208 MET B C 1
ATOM 5338 O O . MET B 1 208 ? -11.641 31.25 21.844 1 93.06 208 MET B O 1
ATOM 5342 N N . GLU B 1 209 ? -12.133 29.109 22.141 1 93.94 209 GLU B N 1
ATOM 5343 C CA . GLU B 1 209 ? -13.289 29.422 22.984 1 93.94 209 GLU B CA 1
ATOM 5344 C C . GLU B 1 209 ? -12.859 30.109 24.266 1 93.94 209 GLU B C 1
ATOM 5346 O O . GLU B 1 209 ? -13.484 31.078 24.703 1 93.94 209 GLU B O 1
ATOM 5351 N N . LYS B 1 210 ? -11.844 29.625 24.859 1 94.19 210 LYS B N 1
ATOM 5352 C CA . LYS B 1 210 ? -11.312 30.234 26.078 1 94.19 210 LYS B CA 1
ATOM 5353 C C . LYS B 1 210 ? -10.82 31.656 25.828 1 94.19 210 LYS B C 1
ATOM 5355 O O . LYS B 1 210 ? -11.062 32.562 26.625 1 94.19 210 LYS B O 1
ATOM 5360 N N . LYS B 1 211 ? -10.141 31.812 24.734 1 93.69 211 LYS B N 1
ATOM 5361 C CA . LYS B 1 211 ? -9.625 33.156 24.391 1 93.69 211 LYS B CA 1
ATOM 5362 C C . LYS B 1 211 ? -10.758 34.125 24.125 1 93.69 211 LYS B C 1
ATOM 5364 O O . LYS B 1 211 ? -10.695 35.281 24.531 1 93.69 211 LYS B O 1
ATOM 5369 N N . ILE B 1 212 ? -11.789 33.688 23.438 1 95 212 ILE B N 1
ATOM 5370 C CA . ILE B 1 212 ? -12.938 34.5 23.109 1 95 212 ILE B CA 1
ATOM 5371 C C . ILE B 1 212 ? -13.641 34.938 24.406 1 95 212 ILE B C 1
ATOM 5373 O O . ILE B 1 212 ? -14 36.094 24.562 1 95 212 ILE B O 1
ATOM 5377 N N . LYS B 1 213 ? -13.797 34.031 25.344 1 95.5 213 LYS B N 1
ATOM 5378 C CA . LYS B 1 213 ? -14.438 34.344 26.625 1 95.5 213 LYS B CA 1
ATOM 5379 C C . LYS B 1 213 ? -13.625 35.344 27.406 1 95.5 213 LYS B C 1
ATOM 5381 O O . LYS B 1 213 ? -14.18 36.281 27.984 1 95.5 213 LYS B O 1
ATOM 5386 N N . LYS B 1 214 ? -12.391 35.156 27.406 1 94.31 214 LYS B N 1
ATOM 5387 C CA . LYS B 1 214 ? -11.508 36.062 28.109 1 94.31 214 LYS B CA 1
ATOM 5388 C C . LYS B 1 214 ? -11.594 37.469 27.5 1 94.31 214 LYS B C 1
ATOM 5390 O O . LYS B 1 214 ? -11.711 38.469 28.219 1 94.31 214 LYS B O 1
ATOM 5395 N N . MET B 1 215 ? -11.492 37.531 26.188 1 94.81 215 MET B N 1
ATOM 5396 C CA . MET B 1 215 ? -11.562 38.812 25.5 1 94.81 215 MET B CA 1
ATOM 5397 C C . MET B 1 215 ? -12.914 39.5 25.734 1 94.81 215 MET B C 1
ATOM 5399 O O . MET B 1 215 ? -12.992 40.719 25.875 1 94.81 215 MET B O 1
ATOM 5403 N N . SER B 1 216 ? -13.953 38.75 25.797 1 96.25 216 SER B N 1
ATOM 5404 C CA . SER B 1 216 ? -15.289 39.281 26.047 1 96.25 216 SER B CA 1
ATOM 5405 C C . SER B 1 216 ? -15.375 39.906 27.438 1 96.25 216 SER B C 1
ATOM 5407 O O . SER B 1 216 ? -15.984 40.969 27.609 1 96.25 216 SER B O 1
ATOM 5409 N N . ARG B 1 217 ? -14.727 39.312 28.375 1 95.38 217 ARG B N 1
ATOM 5410 C CA . ARG B 1 217 ? -14.703 39.844 29.734 1 95.38 217 ARG B CA 1
ATOM 5411 C C . ARG B 1 217 ? -13.93 41.156 29.797 1 95.38 217 ARG B C 1
ATOM 5413 O O . ARG B 1 217 ? -14.367 42.094 30.453 1 95.38 217 ARG B O 1
ATOM 5420 N N . GLU B 1 218 ? -12.836 41.125 29.078 1 95 218 GLU B N 1
ATOM 5421 C CA . GLU B 1 218 ? -12.023 42.344 29.078 1 95 218 GLU B CA 1
ATOM 5422 C C . GLU B 1 218 ? -12.75 43.469 28.375 1 95 218 GLU B C 1
ATOM 5424 O O . GLU B 1 218 ? -12.68 44.625 28.812 1 95 218 GLU B O 1
ATOM 5429 N N . ILE B 1 219 ? -13.406 43.156 27.312 1 96.25 219 ILE B N 1
ATOM 5430 C CA . ILE B 1 219 ? -14.156 44.156 26.562 1 96.25 219 ILE B CA 1
ATOM 5431 C C . ILE B 1 219 ? -15.273 44.719 27.438 1 96.25 219 ILE B C 1
ATOM 5433 O O . ILE B 1 219 ? -15.477 45.938 27.484 1 96.25 219 ILE B O 1
ATOM 5437 N N . ALA B 1 220 ? -15.953 43.906 28.172 1 95.88 220 ALA B N 1
ATOM 5438 C CA . ALA B 1 220 ? -17.031 44.312 29.078 1 95.88 220 ALA B CA 1
ATOM 5439 C C . ALA B 1 220 ? -16.484 45.219 30.188 1 95.88 220 ALA B C 1
ATOM 5441 O O . ALA B 1 220 ? -17.078 46.25 30.5 1 95.88 220 ALA B O 1
ATOM 5442 N N . SER B 1 221 ? -15.43 44.812 30.703 1 94.38 221 SER B N 1
ATOM 5443 C CA . SER B 1 221 ? -14.812 45.562 31.781 1 94.38 221 SER B CA 1
ATOM 5444 C C . SER B 1 221 ? -14.367 46.938 31.297 1 94.38 221 SER B C 1
ATOM 5446 O O . SER B 1 221 ? -14.625 47.969 31.969 1 94.38 221 SER B O 1
ATOM 5448 N N . LEU B 1 222 ? -13.711 46.969 30.109 1 95.5 222 LEU B N 1
ATOM 5449 C CA . LEU B 1 222 ? -13.25 48.219 29.547 1 95.5 222 LEU B CA 1
ATOM 5450 C C . LEU B 1 222 ? -14.43 49.125 29.203 1 95.5 222 LEU B C 1
ATOM 5452 O O . LEU B 1 222 ? -14.406 50.344 29.469 1 95.5 222 LEU B O 1
ATOM 5456 N N . SER B 1 223 ? -15.445 48.594 28.625 1 95.75 223 SER B N 1
ATOM 5457 C CA . SER B 1 223 ? -16.641 49.344 28.25 1 95.75 223 SER B CA 1
ATOM 5458 C C . SER B 1 223 ? -17.312 49.969 29.469 1 95.75 223 SER B C 1
ATOM 5460 O O . SER B 1 223 ? -17.719 51.125 29.438 1 95.75 223 SER B O 1
ATOM 5462 N N . ASP B 1 224 ? -17.375 49.188 30.547 1 94.75 224 ASP B N 1
ATOM 5463 C CA . ASP B 1 224 ? -17.953 49.688 31.797 1 94.75 224 ASP B CA 1
ATOM 5464 C C . ASP B 1 224 ? -17.141 50.844 32.375 1 94.75 224 ASP B C 1
ATOM 5466 O O . ASP B 1 224 ? -17.688 51.844 32.844 1 94.75 224 ASP B O 1
ATOM 5470 N N . LYS B 1 225 ? -15.859 50.625 32.312 1 94 225 LYS B 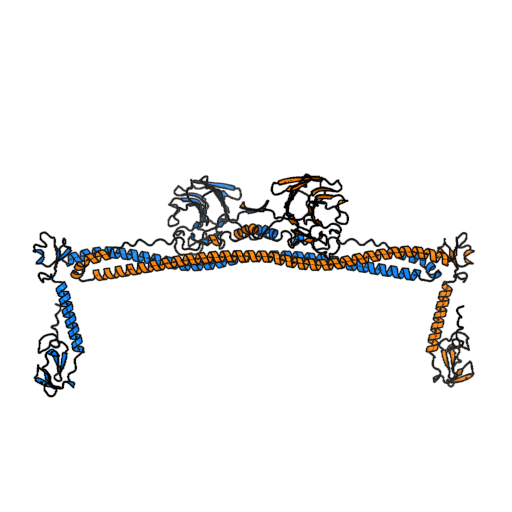N 1
ATOM 5471 C CA . LYS B 1 225 ? -14.961 51.625 32.844 1 94 225 LYS B CA 1
ATOM 5472 C C . LYS B 1 225 ? -15.094 52.938 32.062 1 94 225 LYS B C 1
ATOM 5474 O O . LYS B 1 225 ? -15.148 54.031 32.656 1 94 225 LYS B O 1
ATOM 5479 N N . ILE B 1 226 ? -15.133 52.781 30.766 1 96.12 226 ILE B N 1
ATOM 5480 C CA . ILE B 1 226 ? -15.242 53.969 29.906 1 96.12 226 ILE B CA 1
ATOM 5481 C C . ILE B 1 226 ? -16.578 54.656 30.156 1 96.12 226 ILE B C 1
ATOM 5483 O O . ILE B 1 226 ? -16.641 55.906 30.25 1 96.12 226 ILE B O 1
ATOM 5487 N N . GLN B 1 227 ? -17.594 53.938 30.344 1 95.31 227 GLN B N 1
ATOM 5488 C CA . GLN B 1 227 ? -18.938 54.469 30.562 1 95.31 227 GLN B CA 1
ATOM 5489 C C . GLN B 1 227 ? -18.984 55.25 31.891 1 95.31 227 GLN B C 1
ATOM 5491 O O . GLN B 1 227 ? -19.516 56.344 31.953 1 95.31 227 GLN B O 1
ATOM 5496 N N . VAL B 1 228 ? -18.438 54.719 32.969 1 93.88 228 VAL B N 1
ATOM 5497 C CA . VAL B 1 228 ? -18.422 55.344 34.281 1 93.88 228 VAL B CA 1
ATOM 5498 C C . VAL B 1 228 ? -17.625 56.656 34.219 1 93.88 228 VAL B C 1
ATOM 5500 O O . VAL B 1 228 ? -18.047 57.656 34.781 1 93.88 228 VAL B O 1
ATOM 5503 N N . LEU B 1 229 ? -16.531 56.594 33.562 1 94.81 229 LEU B N 1
ATOM 5504 C CA . LEU B 1 229 ? -15.672 57.781 33.469 1 94.81 229 LEU B CA 1
ATOM 5505 C C . LEU B 1 229 ? -16.359 58.875 32.688 1 94.81 229 LEU B C 1
ATOM 5507 O O . LEU B 1 229 ? -16.297 60.062 33.062 1 94.81 229 LEU B O 1
ATOM 5511 N N . GLU B 1 230 ? -17.031 58.469 31.594 1 94.25 230 GLU B N 1
ATOM 5512 C CA . GLU B 1 230 ? -17.75 59.469 30.797 1 94.25 230 GLU B CA 1
ATOM 5513 C C . GLU B 1 230 ? -18.891 60.094 31.609 1 94.25 230 GLU B C 1
ATOM 5515 O O . GLU B 1 230 ? -19.125 61.281 31.516 1 94.25 230 GLU B O 1
ATOM 5520 N N . GLU B 1 231 ? -19.531 59.344 32.438 1 92.94 231 GLU B N 1
ATOM 5521 C CA . GLU B 1 231 ? -20.609 59.844 33.312 1 92.94 231 GLU B CA 1
ATOM 5522 C C . GLU B 1 231 ? -20.062 60.781 34.375 1 92.94 231 GLU B C 1
ATOM 5524 O O . GLU B 1 231 ? -20.672 61.812 34.688 1 92.94 231 GLU B O 1
ATOM 5529 N N . GLU B 1 232 ? -18.922 60.469 34.844 1 91.44 232 GLU B N 1
ATOM 5530 C CA . GLU B 1 232 ? -18.312 61.281 35.875 1 91.44 232 GLU B CA 1
ATOM 5531 C C . GLU B 1 232 ? -17.812 62.625 35.312 1 91.44 232 GLU B C 1
ATOM 5533 O O . GLU B 1 232 ? -17.875 63.656 35.969 1 91.44 232 GLU B O 1
ATOM 5538 N N . MET B 1 233 ? -17.375 62.562 34.031 1 92.56 233 MET B N 1
ATOM 5539 C CA . MET B 1 233 ? -16.906 63.781 33.375 1 92.56 233 MET B CA 1
ATOM 5540 C C . MET B 1 233 ? -18.062 64.688 33.031 1 92.56 233 MET B C 1
ATOM 5542 O O . MET B 1 233 ? -17.875 65.938 32.906 1 92.56 233 MET B O 1
ATOM 5546 N N . GLU B 1 234 ? -19.25 64.125 32.938 1 91.31 234 GLU B N 1
ATOM 5547 C CA . GLU B 1 234 ? -20.422 64.938 32.594 1 91.31 234 GLU B CA 1
ATOM 5548 C C . GLU B 1 234 ? -21.094 65.5 33.875 1 91.31 234 GLU B C 1
ATOM 5550 O O . GLU B 1 234 ? -21.984 66.312 33.781 1 91.31 234 GLU B O 1
ATOM 5555 N N . ALA B 1 235 ? -20.625 65.125 35.031 1 88.5 235 ALA B N 1
ATOM 5556 C CA . ALA B 1 235 ? -21.172 65.562 36.281 1 88.5 235 ALA B CA 1
ATOM 5557 C C . ALA B 1 235 ? -20.859 67.062 36.5 1 88.5 235 ALA B C 1
ATOM 5559 O O . ALA B 1 235 ? -20 67.625 35.844 1 88.5 235 ALA B O 1
ATOM 5560 N N . GLU B 1 236 ? -21.625 67.688 37.375 1 89.44 236 GLU B N 1
ATOM 5561 C CA . GLU B 1 236 ? -21.375 69.062 37.75 1 89.44 236 GLU B CA 1
ATOM 5562 C C . GLU B 1 236 ? -19.953 69.25 38.281 1 89.44 236 GLU B C 1
ATOM 5564 O O . GLU B 1 236 ? -19.375 68.312 38.875 1 89.44 236 GLU B O 1
ATOM 5569 N N . ASP B 1 237 ? -19.344 70.375 38.062 1 90.38 237 ASP B N 1
ATOM 5570 C CA . ASP B 1 237 ? -17.938 70.625 38.281 1 90.38 237 ASP B CA 1
ATOM 5571 C C . ASP B 1 237 ? -17.531 70.312 39.75 1 90.38 237 ASP B C 1
ATOM 5573 O O . ASP B 1 237 ? -16.516 69.688 40 1 90.38 237 ASP B O 1
ATOM 5577 N N . ILE B 1 238 ? -18.406 70.875 40.625 1 88.69 238 ILE B N 1
ATOM 5578 C CA . ILE B 1 238 ? -18.047 70.688 42 1 88.69 238 ILE B CA 1
ATOM 5579 C C . ILE B 1 238 ? -18.047 69.188 42.375 1 88.69 238 ILE B C 1
ATOM 5581 O O . ILE B 1 238 ? -17.109 68.75 43.031 1 88.69 238 ILE B O 1
ATOM 5585 N N . LEU B 1 239 ? -19.062 68.562 41.875 1 88.12 239 LEU B N 1
ATOM 5586 C CA . LEU B 1 239 ? -19.172 67.125 42.156 1 88.12 239 LEU B CA 1
ATOM 5587 C C . LEU B 1 239 ? -18.016 66.375 41.469 1 88.12 239 LEU B C 1
ATOM 5589 O O . LEU B 1 239 ? -17.469 65.438 42.062 1 88.12 239 LEU B O 1
ATOM 5593 N N . PHE B 1 240 ? -17.641 66.688 40.344 1 92.81 240 PHE B N 1
ATOM 5594 C CA . PHE B 1 240 ? -16.547 66.125 39.594 1 92.81 240 PHE B CA 1
ATOM 5595 C C . PHE B 1 240 ? -15.227 66.312 40.344 1 92.81 240 PHE B C 1
ATOM 5597 O O . PHE B 1 240 ? -14.469 65.312 40.5 1 92.81 240 PHE B O 1
ATOM 5604 N N . LEU B 1 241 ? -15.039 67.438 40.844 1 91.69 241 LEU B N 1
ATOM 5605 C CA . LEU B 1 241 ? -13.781 67.812 41.5 1 91.69 241 LEU B CA 1
ATOM 5606 C C . LEU B 1 241 ? -13.664 67.062 42.844 1 91.69 241 LEU B C 1
ATOM 5608 O O . LEU B 1 241 ? -12.57 66.688 43.281 1 91.69 241 LEU B O 1
ATOM 5612 N N . GLN B 1 242 ? -14.836 66.875 43.469 1 87.5 242 GLN B N 1
ATOM 5613 C CA . GLN B 1 242 ? -14.844 66.188 44.75 1 87.5 242 GLN B CA 1
ATOM 5614 C C . GLN B 1 242 ? -14.469 64.688 44.594 1 87.5 242 GLN B C 1
ATOM 5616 O O . GLN B 1 242 ? -13.836 64.125 45.469 1 87.5 242 GLN B O 1
ATOM 5621 N N . LYS B 1 243 ? -14.758 64.188 43.438 1 88.81 243 LYS B N 1
ATOM 5622 C CA . LYS B 1 243 ? -14.508 62.75 43.188 1 88.81 243 LYS B CA 1
ATOM 5623 C C . LYS B 1 243 ? -13.336 62.562 42.219 1 88.81 243 LYS B C 1
ATOM 5625 O O . LYS B 1 243 ? -13.117 61.438 41.719 1 88.81 243 LYS B O 1
ATOM 5630 N N . TYR B 1 244 ? -12.617 63.469 41.969 1 90.38 244 TYR B N 1
ATOM 5631 C CA . TYR B 1 244 ? -11.609 63.469 40.906 1 90.38 244 TYR B CA 1
ATOM 5632 C C . TYR B 1 244 ? -10.516 62.438 41.219 1 90.38 244 TYR B C 1
ATOM 5634 O O . TYR B 1 244 ? -10.07 61.719 40.312 1 90.38 244 TYR B O 1
ATOM 5642 N N . ARG B 1 245 ? -10.039 62.438 42.469 1 87.5 245 ARG B N 1
ATOM 5643 C CA . ARG B 1 245 ? -8.977 61.5 42.844 1 87.5 245 ARG B CA 1
ATOM 5644 C C . ARG B 1 245 ? -9.391 60.062 42.562 1 87.5 245 ARG B C 1
ATOM 5646 O O . ARG B 1 245 ? -8.617 59.281 42 1 87.5 245 ARG B O 1
ATOM 5653 N N . ASP B 1 246 ? -10.602 59.719 42.875 1 89.19 246 ASP B N 1
ATOM 5654 C CA . ASP B 1 246 ? -11.133 58.375 42.656 1 89.19 246 ASP B CA 1
ATOM 5655 C C . ASP B 1 246 ? -11.297 58.125 41.156 1 89.19 246 ASP B C 1
ATOM 5657 O O . ASP B 1 246 ? -11.055 57 40.688 1 89.19 246 ASP B O 1
ATOM 5661 N N . THR B 1 247 ? -11.688 59.094 40.469 1 91.38 247 THR B N 1
ATOM 5662 C CA . THR B 1 247 ? -11.898 58.969 39.031 1 91.38 247 THR B CA 1
ATOM 5663 C C . THR B 1 247 ? -10.578 58.688 38.312 1 91.38 247 THR B C 1
ATOM 5665 O O . THR B 1 247 ? -10.531 57.875 37.406 1 91.38 247 THR B O 1
ATOM 5668 N N . VAL B 1 248 ? -9.539 59.344 38.812 1 90.62 248 VAL B N 1
ATOM 5669 C CA . VAL B 1 248 ? -8.227 59.188 38.188 1 90.62 248 VAL B CA 1
ATOM 5670 C C . VAL B 1 248 ? -7.719 57.75 38.438 1 90.62 248 VAL B C 1
ATOM 5672 O O . VAL B 1 248 ? -7.117 57.156 37.562 1 90.62 248 VAL B O 1
ATOM 5675 N N . GLU B 1 249 ? -7.992 57.25 39.531 1 89.31 249 GLU B N 1
ATOM 5676 C CA . GLU B 1 249 ? -7.582 55.906 39.875 1 89.31 249 GLU B CA 1
ATOM 5677 C C . GLU B 1 249 ? -8.328 54.875 39.031 1 89.31 249 GLU B C 1
ATOM 5679 O O . GLU B 1 249 ? -7.738 53.875 38.594 1 89.31 249 GLU B O 1
ATOM 5684 N N . ARG B 1 250 ? -9.547 55.156 38.781 1 88 250 ARG B N 1
ATOM 5685 C CA . ARG B 1 250 ? -10.367 54.25 37.969 1 88 250 ARG B CA 1
ATOM 5686 C C . ARG B 1 250 ? -9.93 54.281 36.5 1 88 250 ARG B C 1
ATOM 5688 O O . ARG B 1 250 ? -10.055 53.281 35.781 1 88 250 ARG B O 1
ATOM 5695 N N . ALA B 1 251 ? -9.336 55.344 36.094 1 90.38 251 ALA B N 1
ATOM 5696 C CA . ALA B 1 251 ? -8.961 55.531 34.688 1 90.38 251 ALA B CA 1
ATOM 5697 C C . ALA B 1 251 ? -7.641 54.844 34.375 1 90.38 251 ALA B C 1
ATOM 5699 O O . ALA B 1 251 ? -7.305 54.625 33.219 1 90.38 251 ALA B O 1
ATOM 5700 N N . GLN B 1 252 ? -7.004 54.406 35.406 1 86.81 252 GLN B N 1
ATOM 5701 C CA . GLN B 1 252 ? -5.746 53.688 35.188 1 86.81 252 GLN B CA 1
ATOM 5702 C C . GLN B 1 252 ? -5.984 52.312 34.562 1 86.81 252 GLN B C 1
ATOM 5704 O O . GLN B 1 252 ? -6.938 51.625 34.906 1 86.81 252 GLN B O 1
ATOM 5709 N N . CYS B 1 253 ? -5.266 52.094 33.438 1 82.31 253 CYS B N 1
ATOM 5710 C CA . CYS B 1 253 ? -5.406 50.812 32.75 1 82.31 253 CYS B CA 1
ATOM 5711 C C . CYS B 1 253 ? -4.09 50.031 32.75 1 82.31 253 CYS B C 1
ATOM 5713 O O . CYS B 1 253 ? -3.086 50.5 32.219 1 82.31 253 CYS B O 1
ATOM 5715 N N . THR B 1 254 ? -4.113 48.812 33.312 1 83.94 254 THR B N 1
ATOM 5716 C CA . THR B 1 254 ? -2.938 47.938 33.375 1 83.94 254 THR B CA 1
ATOM 5717 C C . THR B 1 254 ? -3.072 46.781 32.375 1 83.94 254 THR B C 1
ATOM 5719 O O . THR B 1 254 ? -2.197 45.938 32.312 1 83.94 254 THR B O 1
ATOM 5722 N N . LEU B 1 255 ? -4.152 46.844 31.609 1 87.56 255 LEU B N 1
ATOM 5723 C CA . LEU B 1 255 ? -4.379 45.75 30.688 1 87.56 255 LEU B CA 1
ATOM 5724 C C . LEU B 1 255 ? -3.391 45.812 29.531 1 87.56 255 LEU B C 1
ATOM 5726 O O . LEU B 1 255 ? -3.16 46.875 28.953 1 87.56 255 LEU B O 1
ATOM 5730 N N . GLN B 1 256 ? -2.711 44.688 29.312 1 88.12 256 GLN B N 1
ATOM 5731 C CA . GLN B 1 256 ? -1.794 44.594 28.188 1 88.12 256 GLN B CA 1
ATOM 5732 C C . GLN B 1 256 ? -2.557 44.406 26.875 1 88.12 256 GLN B C 1
ATOM 5734 O O . GLN B 1 256 ? -3.717 44 26.875 1 88.12 256 GLN B O 1
ATOM 5739 N N . ASN B 1 257 ? -1.889 44.844 25.734 1 89.25 257 ASN B N 1
ATOM 5740 C CA . ASN B 1 257 ? -2.479 44.625 24.422 1 89.25 257 ASN B CA 1
ATOM 5741 C C . ASN B 1 257 ? -2.756 43.125 24.172 1 89.25 257 ASN B C 1
ATOM 5743 O O . ASN B 1 257 ? -2.072 42.281 24.719 1 89.25 257 ASN B O 1
ATOM 5747 N N . PRO B 1 258 ? -3.832 42.938 23.438 1 88.31 258 PRO B N 1
ATOM 5748 C CA . PRO B 1 258 ? -4.137 41.531 23.141 1 88.31 258 PRO B CA 1
ATOM 5749 C C . PRO B 1 258 ? -3.045 40.844 22.328 1 88.31 258 PRO B C 1
ATOM 5751 O O . PRO B 1 258 ? -2.434 41.469 21.469 1 88.31 258 PRO B O 1
ATOM 5754 N N . GLU B 1 259 ? -2.766 39.656 22.688 1 81.12 259 GLU B N 1
ATOM 5755 C CA . GLU B 1 259 ? -1.76 38.844 21.984 1 81.12 259 GLU B CA 1
ATOM 5756 C C . GLU B 1 259 ? -2.297 38.312 20.656 1 81.12 259 GLU B C 1
ATOM 5758 O O . GLU B 1 259 ? -3.488 38.031 20.531 1 81.12 259 GLU B O 1
ATOM 5763 N N . ARG B 1 260 ? -1.356 38.25 19.672 1 79.19 260 ARG B N 1
ATOM 5764 C CA . ARG B 1 260 ? -1.721 37.719 18.375 1 79.19 260 ARG B CA 1
ATOM 5765 C C . ARG B 1 260 ? -1.99 36.219 18.484 1 79.19 260 ARG B C 1
ATOM 5767 O O . ARG B 1 260 ? -1.358 35.5 19.281 1 79.19 260 ARG B O 1
ATOM 5774 N N . LEU B 1 261 ? -2.988 35.875 17.797 1 81.12 261 LEU B N 1
ATOM 5775 C CA . LEU B 1 261 ? -3.391 34.469 17.797 1 81.12 261 LEU B CA 1
ATOM 5776 C C . LEU B 1 261 ? -2.408 33.625 17 1 81.12 261 LEU B C 1
ATOM 5778 O O . LEU B 1 261 ? -2.27 33.812 15.789 1 81.12 261 LEU B O 1
ATOM 5782 N N . SER B 1 262 ? -1.493 32.844 17.703 1 79.44 262 SER B N 1
ATOM 5783 C CA . SER B 1 262 ? -0.555 31.953 17.031 1 79.44 262 SER B CA 1
ATOM 5784 C C . SER B 1 262 ? -0.943 30.484 17.219 1 79.44 262 SER B C 1
ATOM 5786 O O . SER B 1 262 ? -1.477 30.109 18.266 1 79.44 262 SER B O 1
ATOM 5788 N N . GLY B 1 263 ? -0.798 29.719 16.203 1 79.62 263 GLY B N 1
ATOM 5789 C CA . GLY B 1 263 ? -0.985 28.281 16.312 1 79.62 263 GLY B CA 1
ATOM 5790 C C . GLY B 1 263 ? -2.443 27.875 16.406 1 79.62 263 GLY B C 1
ATOM 5791 O O . GLY B 1 263 ? -2.766 26.812 16.938 1 79.62 263 GLY B O 1
ATOM 5792 N N . ALA B 1 264 ? -3.371 28.719 15.969 1 84.19 264 ALA B N 1
ATOM 5793 C CA . ALA B 1 264 ? -4.805 28.484 16.109 1 84.19 264 ALA B CA 1
ATOM 5794 C C . ALA B 1 264 ? -5.336 27.625 14.961 1 84.19 264 ALA B C 1
ATOM 5796 O O . ALA B 1 264 ? -6.344 26.938 15.109 1 84.19 264 ALA B O 1
ATOM 5797 N N . LEU B 1 265 ? -4.625 27.609 13.891 1 90.31 265 LEU B N 1
ATOM 5798 C CA . LEU B 1 265 ? -5.145 26.938 12.703 1 90.31 265 LEU B CA 1
ATOM 5799 C C . LEU B 1 265 ? -4.695 25.469 12.656 1 90.31 265 LEU B C 1
ATOM 5801 O O . LEU B 1 265 ? -3.766 25.094 13.375 1 90.31 265 LEU B O 1
ATOM 5805 N N . ILE B 1 266 ? -5.453 24.734 11.891 1 94 266 ILE B N 1
ATOM 5806 C CA . ILE B 1 266 ? -5.176 23.312 11.766 1 94 266 ILE B CA 1
ATOM 5807 C C . ILE B 1 266 ? -3.885 23.109 10.977 1 94 266 ILE B C 1
ATOM 5809 O O . ILE B 1 266 ? -3.648 23.797 9.977 1 94 266 ILE B O 1
ATOM 5813 N N . HIS B 1 267 ? -3.049 22.172 11.5 1 93.5 267 HIS B N 1
ATOM 5814 C CA . HIS B 1 267 ? -1.852 21.797 10.758 1 93.5 267 HIS B CA 1
ATOM 5815 C C . HIS B 1 267 ? -2.186 20.828 9.633 1 93.5 267 HIS B C 1
ATOM 5817 O O . HIS B 1 267 ? -1.851 19.641 9.711 1 93.5 267 HIS B O 1
ATOM 5823 N N . VAL B 1 268 ? -2.672 21.297 8.578 1 94.75 268 VAL B N 1
ATOM 5824 C CA . VAL B 1 268 ? -3.137 20.5 7.453 1 94.75 268 VAL B CA 1
ATOM 5825 C C . VAL B 1 268 ? -1.981 19.672 6.895 1 94.75 268 VAL B C 1
ATOM 5827 O O . VAL B 1 268 ? -2.174 18.516 6.48 1 94.75 268 VAL B O 1
ATOM 5830 N N . GLU B 1 269 ? -0.793 20.234 6.875 1 94.06 269 GLU B N 1
ATOM 5831 C CA . GLU B 1 269 ? 0.39 19.578 6.316 1 94.06 269 GLU B CA 1
ATOM 5832 C C . GLU B 1 269 ? 0.747 18.312 7.098 1 94.06 269 GLU B C 1
ATOM 5834 O O . GLU B 1 269 ? 1.283 17.359 6.531 1 94.06 269 GLU B O 1
ATOM 5839 N N . LYS B 1 270 ? 0.461 18.281 8.398 1 93.56 270 LYS B N 1
ATOM 5840 C CA . LYS B 1 270 ? 0.729 17.109 9.219 1 93.56 270 LYS B CA 1
ATOM 5841 C C . LYS B 1 270 ? -0.194 15.953 8.844 1 93.56 270 LYS B C 1
ATOM 5843 O O . LYS B 1 270 ? 0.188 14.789 8.945 1 93.56 270 LYS B O 1
ATOM 5848 N N . HIS B 1 271 ? -1.35 16.312 8.422 1 96.56 271 HIS B N 1
ATOM 5849 C CA . HIS B 1 271 ? -2.359 15.289 8.156 1 96.56 271 HIS B CA 1
ATOM 5850 C C . HIS B 1 271 ? -2.348 14.859 6.691 1 96.56 271 HIS B C 1
ATOM 5852 O O . HIS B 1 271 ? -2.662 13.711 6.371 1 96.56 271 HIS B O 1
ATOM 5858 N N . LEU B 1 272 ? -1.979 15.758 5.793 1 96.56 272 LEU B N 1
ATOM 5859 C CA . LEU B 1 272 ? -2.135 15.469 4.371 1 96.56 272 LEU B CA 1
ATOM 5860 C C . LEU B 1 272 ? -0.776 15.359 3.686 1 96.56 272 LEU B C 1
ATOM 5862 O O . LEU B 1 272 ? -0.674 14.82 2.582 1 96.56 272 LEU B O 1
ATOM 5866 N N . GLY B 1 273 ? 0.245 15.969 4.254 1 95.31 273 GLY B N 1
ATOM 5867 C CA . GLY B 1 273 ? 1.554 15.961 3.617 1 95.31 273 GLY B CA 1
ATOM 5868 C C . GLY B 1 273 ? 2.076 14.555 3.359 1 95.31 273 GLY B C 1
ATOM 5869 O O . GLY B 1 273 ? 2.271 13.781 4.293 1 95.31 273 GLY B O 1
ATOM 5870 N N . ASN B 1 274 ? 2.365 14.234 2.064 1 96.19 274 ASN B N 1
ATOM 5871 C CA . ASN B 1 274 ? 2.896 12.93 1.684 1 96.19 274 ASN B CA 1
ATOM 5872 C C . ASN B 1 274 ? 2.135 11.789 2.363 1 96.19 274 ASN B C 1
ATOM 5874 O O . ASN B 1 274 ? 2.74 10.828 2.84 1 96.19 274 ASN B O 1
ATOM 5878 N N . LEU B 1 275 ? 0.875 11.953 2.404 1 97.12 275 LEU B N 1
ATOM 5879 C CA . LEU B 1 275 ? 0.033 11.023 3.152 1 97.12 275 LEU B CA 1
ATOM 5880 C C . LEU B 1 275 ? 0.158 9.609 2.598 1 97.12 275 LEU B C 1
ATOM 5882 O O . LEU B 1 275 ? 0.436 8.664 3.344 1 97.12 275 LEU B O 1
ATOM 5886 N N . LYS B 1 276 ? -0.054 9.414 1.289 1 97.38 276 LYS B N 1
ATOM 5887 C CA . LYS B 1 276 ? 0.019 8.086 0.685 1 97.38 276 LYS B CA 1
ATOM 5888 C C . LYS B 1 276 ? 1.392 7.457 0.904 1 97.38 276 LYS B C 1
ATOM 5890 O O . LYS B 1 276 ? 1.494 6.258 1.179 1 97.38 276 LYS B O 1
ATOM 5895 N N . PHE B 1 277 ? 2.439 8.266 0.771 1 97 277 PHE B N 1
ATOM 5896 C CA . PHE B 1 277 ? 3.797 7.762 0.948 1 97 277 PHE B CA 1
ATOM 5897 C C . PHE B 1 277 ? 4.02 7.289 2.379 1 97 277 PHE B C 1
ATOM 5899 O O . PHE B 1 277 ? 4.613 6.234 2.605 1 97 277 PHE B O 1
ATOM 5906 N N . ARG B 1 278 ? 3.549 8.055 3.316 1 95.88 278 ARG B N 1
ATOM 5907 C CA . ARG B 1 278 ? 3.723 7.711 4.723 1 95.88 278 ARG B CA 1
ATOM 5908 C C . ARG B 1 278 ? 3.021 6.398 5.055 1 95.88 278 ARG B C 1
ATOM 5910 O O . ARG B 1 278 ? 3.559 5.57 5.797 1 95.88 278 ARG B O 1
ATOM 5917 N N . VAL B 1 279 ? 1.85 6.262 4.555 1 97.69 279 VAL B N 1
ATOM 5918 C CA . VAL B 1 279 ? 1.108 5.02 4.754 1 97.69 279 VAL B CA 1
ATOM 5919 C C . VAL B 1 279 ? 1.863 3.857 4.117 1 97.69 279 VAL B C 1
ATOM 5921 O O . VAL B 1 279 ? 2.045 2.809 4.738 1 97.69 279 VAL B O 1
ATOM 5924 N N . TRP B 1 280 ? 2.264 4.016 2.855 1 97.06 280 TRP B N 1
ATOM 5925 C CA . TRP B 1 280 ? 2.998 3.01 2.096 1 97.06 280 TRP B CA 1
ATOM 5926 C C . TRP B 1 280 ? 4.289 2.623 2.809 1 97.06 280 TRP B C 1
ATOM 5928 O O . TRP B 1 280 ? 4.617 1.439 2.916 1 97.06 280 TRP B O 1
ATOM 5938 N N . GLU B 1 281 ? 5.004 3.65 3.334 1 95.62 281 GLU B N 1
ATOM 5939 C CA . GLU B 1 281 ? 6.285 3.434 4 1 95.62 281 GLU B CA 1
ATOM 5940 C C . GLU B 1 281 ? 6.113 2.615 5.277 1 95.62 281 GLU B C 1
ATOM 5942 O O . GLU B 1 281 ? 7.016 1.872 5.672 1 95.62 281 GLU B O 1
ATOM 5947 N N . LYS B 1 282 ? 5.027 2.662 5.918 1 95.75 282 LYS B N 1
ATOM 5948 C CA . LYS B 1 282 ? 4.742 1.978 7.176 1 95.75 282 LYS B CA 1
ATOM 5949 C C . LYS B 1 282 ? 4.355 0.521 6.934 1 95.75 282 LYS B C 1
ATOM 5951 O O . LYS B 1 282 ? 4.418 -0.303 7.852 1 95.75 282 LYS B O 1
ATOM 5956 N N . MET B 1 283 ? 3.992 0.131 5.785 1 96.62 283 MET B N 1
ATOM 5957 C CA . MET B 1 283 ? 3.398 -1.167 5.477 1 96.62 283 MET B CA 1
ATOM 5958 C C . MET B 1 283 ? 4.387 -2.295 5.742 1 96.62 283 MET B C 1
ATOM 5960 O O . MET B 1 283 ? 4.027 -3.32 6.324 1 96.62 283 MET B O 1
ATOM 5964 N N . PRO B 1 284 ? 5.648 -2.219 5.34 1 94.75 284 PRO B N 1
ATOM 5965 C CA . PRO B 1 284 ? 6.598 -3.311 5.574 1 94.75 284 PRO B CA 1
ATOM 5966 C C . PRO B 1 284 ? 6.785 -3.621 7.059 1 94.75 284 PRO B C 1
ATOM 5968 O O . PRO B 1 284 ? 7.133 -4.746 7.418 1 94.75 284 PRO B O 1
ATOM 5971 N N . GLU B 1 285 ? 6.52 -2.674 7.895 1 92 285 GLU B N 1
ATOM 5972 C CA . GLU B 1 285 ? 6.66 -2.887 9.328 1 92 285 GLU B CA 1
ATOM 5973 C C . GLU B 1 285 ? 5.438 -3.596 9.906 1 92 285 GLU B C 1
ATOM 5975 O O . GLU B 1 285 ? 5.539 -4.309 10.906 1 92 285 GLU B O 1
ATOM 5980 N N . ASP B 1 286 ? 4.359 -3.467 9.219 1 92.75 286 ASP B N 1
ATOM 5981 C CA . ASP B 1 286 ? 3.119 -3.914 9.844 1 92.75 286 ASP B CA 1
ATOM 5982 C C . ASP B 1 286 ? 2.535 -5.117 9.109 1 92.75 286 ASP B C 1
ATOM 5984 O O . ASP B 1 286 ? 2.102 -6.086 9.734 1 92.75 286 ASP B O 1
ATOM 5988 N N . ILE B 1 287 ? 2.484 -5.07 7.699 1 95.94 287 ILE B N 1
ATOM 5989 C CA . ILE B 1 287 ? 1.629 -6.059 7.055 1 95.94 287 ILE B CA 1
ATOM 5990 C C . ILE B 1 287 ? 2.355 -6.668 5.859 1 95.94 287 ILE B C 1
ATOM 5992 O O . ILE B 1 287 ? 1.953 -7.715 5.348 1 95.94 287 ILE B O 1
ATOM 5996 N N . VAL B 1 288 ? 3.373 -6.031 5.332 1 96.06 288 VAL B N 1
ATOM 5997 C CA . VAL B 1 288 ? 4.027 -6.5 4.117 1 96.06 288 VAL B CA 1
ATOM 5998 C C . VAL B 1 288 ? 5.367 -7.145 4.469 1 96.06 288 VAL B C 1
ATOM 6000 O O . VAL B 1 288 ? 6.199 -6.527 5.141 1 96.06 288 VAL B O 1
ATOM 6003 N N . GLN B 1 289 ? 5.512 -8.344 4.059 1 95.38 289 GLN B N 1
ATOM 6004 C CA . GLN B 1 289 ? 6.762 -9.078 4.227 1 95.38 289 GLN B CA 1
ATOM 6005 C C . GLN B 1 289 ? 7.25 -9.648 2.895 1 95.38 289 GLN B C 1
ATOM 6007 O O . GLN B 1 289 ? 6.449 -9.945 2.008 1 95.38 289 GLN B O 1
ATOM 6012 N N . TYR B 1 290 ? 8.578 -9.695 2.77 1 96.88 290 TYR B N 1
ATOM 6013 C CA . TYR B 1 290 ? 9.188 -10.305 1.591 1 96.88 290 TYR B CA 1
ATOM 6014 C C . TYR B 1 290 ? 9.953 -11.57 1.963 1 96.88 290 TYR B C 1
ATOM 6016 O O . TYR B 1 290 ? 10.82 -11.547 2.836 1 96.88 290 TYR B O 1
ATOM 6024 N N . PHE B 1 291 ? 9.578 -12.594 1.23 1 96.88 291 PHE B N 1
ATOM 6025 C CA . PHE B 1 291 ? 10.281 -13.859 1.403 1 96.88 291 PHE B CA 1
ATOM 6026 C C . PHE B 1 291 ? 11.141 -14.172 0.189 1 96.88 291 PHE B C 1
ATOM 6028 O O . PHE B 1 291 ? 10.633 -14.305 -0.926 1 96.88 291 PHE B O 1
ATOM 6035 N N . PRO B 1 292 ? 12.422 -14.352 0.399 1 95.75 292 PRO B N 1
ATOM 6036 C CA . PRO B 1 292 ? 13.32 -14.609 -0.732 1 95.75 292 PRO B CA 1
ATOM 6037 C C . PRO B 1 292 ? 12.945 -15.875 -1.501 1 95.75 292 PRO B C 1
ATOM 6039 O O . PRO B 1 292 ? 13.219 -15.984 -2.699 1 95.75 292 PRO B O 1
ATOM 6042 N N . VAL B 1 293 ? 12.367 -16.828 -0.73 1 96.62 293 VAL B N 1
ATOM 6043 C CA . VAL B 1 293 ? 11.914 -18.078 -1.325 1 96.62 293 VAL B CA 1
ATOM 6044 C C . VAL B 1 293 ? 10.484 -18.375 -0.866 1 96.62 293 VAL B C 1
ATOM 6046 O O . VAL B 1 293 ? 10.102 -18.047 0.257 1 96.62 293 VAL B O 1
ATOM 6049 N N . THR B 1 294 ? 9.719 -18.922 -1.801 1 97.62 294 THR B N 1
ATOM 6050 C CA . THR B 1 294 ? 8.398 -19.438 -1.473 1 97.62 294 THR B CA 1
ATOM 6051 C C . THR B 1 294 ? 8.273 -20.906 -1.905 1 97.62 294 THR B C 1
ATOM 6053 O O . THR B 1 294 ? 9.102 -21.406 -2.67 1 97.62 294 THR B O 1
ATOM 6056 N N . LEU B 1 295 ? 7.25 -21.516 -1.34 1 98 295 LEU B N 1
ATOM 6057 C CA . LEU B 1 295 ? 7.094 -22.938 -1.604 1 98 295 LEU B CA 1
ATOM 6058 C C . LEU B 1 295 ? 6.129 -23.172 -2.76 1 98 295 LEU B C 1
ATOM 6060 O O . LEU B 1 295 ? 5.219 -22.375 -2.986 1 98 295 LEU B O 1
ATOM 6064 N N . ASN B 1 296 ? 6.438 -24.188 -3.498 1 96.25 296 ASN B N 1
ATOM 6065 C CA . ASN B 1 296 ? 5.566 -24.625 -4.586 1 96.25 296 ASN B CA 1
ATOM 6066 C C . ASN B 1 296 ? 4.699 -25.797 -4.176 1 96.25 296 ASN B C 1
ATOM 6068 O O . ASN B 1 296 ? 5.152 -26.953 -4.203 1 96.25 296 ASN B O 1
ATOM 6072 N N . PRO B 1 297 ? 3.436 -25.594 -3.982 1 93.94 297 PRO B N 1
ATOM 6073 C CA . PRO B 1 297 ? 2.572 -26.656 -3.484 1 93.94 297 PRO B CA 1
ATOM 6074 C C . PRO B 1 297 ? 2.412 -27.797 -4.488 1 93.94 297 PRO B C 1
ATOM 6076 O O . PRO B 1 297 ? 2.115 -28.938 -4.098 1 93.94 297 PRO B O 1
ATOM 6079 N N . THR B 1 298 ? 2.629 -27.531 -5.746 1 91.69 298 THR B N 1
ATOM 6080 C CA . THR B 1 298 ? 2.459 -28.531 -6.785 1 91.69 298 THR B CA 1
ATOM 6081 C C . THR B 1 298 ? 3.523 -29.625 -6.66 1 91.69 298 THR B C 1
ATOM 6083 O O . THR B 1 298 ? 3.346 -30.734 -7.164 1 91.69 298 THR B O 1
ATOM 6086 N N . THR B 1 299 ? 4.605 -29.344 -6.016 1 94.81 299 THR B N 1
ATOM 6087 C CA . THR B 1 299 ? 5.707 -30.297 -5.887 1 94.81 299 THR B CA 1
ATOM 6088 C C . THR B 1 299 ? 5.633 -31.031 -4.551 1 94.81 299 THR B C 1
ATOM 6090 O O . THR B 1 299 ? 6.375 -32 -4.324 1 94.81 299 THR B O 1
ATOM 6093 N N . ALA B 1 300 ? 4.75 -30.672 -3.678 1 95.88 300 ALA B N 1
ATOM 6094 C CA . ALA B 1 300 ? 4.742 -31.156 -2.297 1 95.88 300 ALA B CA 1
ATOM 6095 C C . ALA B 1 300 ? 4.25 -32.594 -2.219 1 95.88 300 ALA B C 1
ATOM 6097 O O . ALA B 1 300 ? 3.289 -32.969 -2.898 1 95.88 300 ALA B O 1
ATOM 6098 N N . HIS B 1 301 ? 4.965 -33.344 -1.459 1 96.56 301 HIS B N 1
ATOM 6099 C CA . HIS B 1 301 ? 4.477 -34.688 -1.124 1 96.56 301 HIS B CA 1
ATOM 6100 C C . HIS B 1 301 ? 3.094 -34.625 -0.487 1 96.56 301 HIS B C 1
ATOM 6102 O O . HIS B 1 301 ? 2.793 -33.688 0.266 1 96.56 301 HIS B O 1
ATOM 6108 N N . PRO B 1 302 ? 2.26 -35.594 -0.676 1 95.5 302 PRO B N 1
ATOM 6109 C CA . PRO B 1 302 ? 0.877 -35.594 -0.189 1 95.5 302 PRO B CA 1
ATOM 6110 C C . PRO B 1 302 ? 0.789 -35.562 1.335 1 95.5 302 PRO B C 1
ATOM 6112 O O . PRO B 1 302 ? -0.255 -35.219 1.888 1 95.5 302 PRO B O 1
ATOM 6115 N N . GLN B 1 303 ? 1.837 -35.938 2 1 95.81 303 GLN B N 1
ATOM 6116 C CA . GLN B 1 303 ? 1.831 -35.938 3.459 1 95.81 303 GLN B CA 1
ATOM 6117 C C . GLN B 1 303 ? 2.223 -34.562 4.016 1 95.81 303 GLN B C 1
ATOM 6119 O O . GLN B 1 303 ? 2.168 -34.344 5.227 1 95.81 303 GLN B O 1
ATOM 6124 N N . LEU B 1 304 ? 2.629 -33.688 3.143 1 96.69 304 LEU B N 1
ATOM 6125 C CA . LEU B 1 304 ? 3.057 -32.344 3.572 1 96.69 304 LEU B CA 1
ATOM 6126 C C . LEU B 1 304 ? 1.943 -31.344 3.365 1 96.69 304 LEU B C 1
ATOM 6128 O O . LEU B 1 304 ? 1.22 -31.391 2.369 1 96.69 304 LEU B O 1
ATOM 6132 N N . THR B 1 305 ? 1.812 -30.453 4.336 1 95.44 305 THR B N 1
ATOM 6133 C CA . THR B 1 305 ? 0.887 -29.344 4.227 1 95.44 305 THR B CA 1
ATOM 6134 C C . THR B 1 305 ? 1.648 -28.016 4.102 1 95.44 305 THR B C 1
ATOM 6136 O O . THR B 1 305 ? 2.467 -27.688 4.961 1 95.44 305 THR B O 1
ATOM 6139 N N . VAL B 1 306 ? 1.366 -27.328 3.049 1 95.69 306 VAL B N 1
ATOM 6140 C CA . VAL B 1 306 ? 1.979 -26.016 2.814 1 95.69 306 VAL B CA 1
ATOM 6141 C C . VAL B 1 306 ? 1.048 -24.922 3.305 1 95.69 306 VAL B C 1
ATOM 6143 O O . VAL B 1 306 ? -0.167 -24.984 3.104 1 95.69 306 VAL B O 1
ATOM 6146 N N . SER B 1 307 ? 1.612 -23.922 3.98 1 95.44 307 SER B N 1
ATOM 6147 C CA . SER B 1 307 ? 0.822 -22.812 4.504 1 95.44 307 SER B CA 1
ATOM 6148 C C . SER B 1 307 ? 0.177 -22.016 3.379 1 95.44 307 SER B C 1
ATOM 6150 O O . SER B 1 307 ? 0.611 -22.094 2.229 1 95.44 307 SER B O 1
ATOM 6152 N N . GLU B 1 308 ? -0.8 -21.188 3.711 1 92.31 308 GLU B N 1
ATOM 6153 C CA . GLU B 1 308 ? -1.557 -20.406 2.736 1 92.31 308 GLU B CA 1
ATOM 6154 C C . GLU B 1 308 ? -0.676 -19.359 2.066 1 92.31 308 GLU B C 1
ATOM 6156 O O . GLU B 1 308 ? -0.868 -19.031 0.892 1 92.31 308 GLU B O 1
ATOM 6161 N N . ASP B 1 309 ? 0.315 -18.906 2.812 1 92.56 309 ASP B N 1
ATOM 6162 C CA . ASP B 1 309 ? 1.182 -17.875 2.256 1 92.56 309 ASP B CA 1
ATOM 6163 C C . ASP B 1 309 ? 2.41 -18.484 1.589 1 92.56 309 ASP B C 1
ATOM 6165 O O . ASP B 1 309 ? 3.309 -17.766 1.147 1 92.56 309 ASP B O 1
ATOM 6169 N N . LEU B 1 310 ? 2.516 -19.797 1.586 1 97.5 310 LEU B N 1
ATOM 6170 C CA . LEU B 1 310 ? 3.525 -20.562 0.873 1 97.5 310 LEU B CA 1
ATOM 6171 C C . LEU B 1 310 ? 4.895 -20.406 1.521 1 97.5 310 LEU B C 1
ATOM 6173 O O . LEU B 1 310 ? 5.918 -20.406 0.83 1 97.5 310 LEU B O 1
ATOM 6177 N N . THR B 1 311 ? 4.941 -20.188 2.865 1 97.38 311 THR B N 1
ATOM 6178 C CA . THR B 1 311 ? 6.223 -19.891 3.504 1 97.38 311 THR B CA 1
ATOM 6179 C C . THR B 1 311 ? 6.551 -20.938 4.562 1 97.38 311 THR B C 1
ATOM 6181 O O . THR B 1 311 ? 7.617 -20.906 5.172 1 97.38 311 THR B O 1
ATOM 6184 N N . SER B 1 312 ? 5.664 -21.875 4.773 1 97.56 312 SER B N 1
ATOM 6185 C CA . SER B 1 312 ? 5.914 -22.891 5.781 1 97.56 312 SER B CA 1
ATOM 6186 C C . SER B 1 312 ? 5.383 -24.25 5.328 1 97.56 312 SER B C 1
ATOM 6188 O O . SER B 1 312 ? 4.469 -24.328 4.508 1 97.56 312 SER B O 1
ATOM 6190 N N . VAL B 1 313 ? 6.016 -25.297 5.785 1 97.69 313 VAL B N 1
ATOM 6191 C CA . VAL B 1 313 ? 5.605 -26.656 5.473 1 97.69 313 VAL B CA 1
ATOM 6192 C C . VAL B 1 313 ? 5.656 -27.516 6.73 1 97.69 313 VAL B C 1
ATOM 6194 O O . VAL B 1 313 ? 6.547 -27.359 7.566 1 97.69 313 VAL B O 1
ATOM 6197 N N . SER B 1 314 ? 4.641 -28.375 6.898 1 96.5 314 SER B N 1
ATOM 6198 C CA . SER B 1 314 ? 4.555 -29.266 8.047 1 96.5 314 SER B CA 1
ATOM 6199 C C . SER B 1 314 ? 4.059 -30.641 7.633 1 96.5 314 SER B C 1
ATOM 6201 O O . SER B 1 314 ? 3.455 -30.797 6.57 1 96.5 314 SER B O 1
ATOM 6203 N N . LEU B 1 315 ? 4.469 -31.578 8.438 1 95.31 315 LEU B N 1
ATOM 6204 C CA . LEU B 1 315 ? 3.973 -32.938 8.242 1 95.31 315 LEU B CA 1
ATOM 6205 C C . LEU B 1 315 ? 2.561 -33.094 8.797 1 95.31 315 LEU B C 1
ATOM 6207 O O . LEU B 1 315 ? 2.275 -32.625 9.914 1 95.31 315 LEU B O 1
ATOM 6211 N N . GLY B 1 316 ? 1.677 -33.594 7.895 1 90.81 316 GLY B N 1
ATOM 6212 C CA . GLY B 1 316 ? 0.294 -33.75 8.312 1 90.81 316 GLY B CA 1
ATOM 6213 C C . GLY B 1 316 ? -0.343 -35.031 7.773 1 90.81 316 GLY B C 1
ATOM 6214 O O . GLY B 1 316 ? 0.334 -36.031 7.602 1 90.81 316 GLY B O 1
ATOM 6215 N N . GLU B 1 317 ? -1.67 -34.875 7.621 1 91.06 317 GLU B N 1
ATOM 6216 C CA . GLU B 1 317 ? -2.416 -36 7.105 1 91.06 317 GLU B CA 1
ATOM 6217 C C . GLU B 1 317 ? -2.23 -36.156 5.598 1 91.06 317 GLU B C 1
ATOM 6219 O O . GLU B 1 317 ? -2.016 -35.156 4.895 1 91.06 317 GLU B O 1
ATOM 6224 N N . VAL B 1 318 ? -2.275 -37.406 5.199 1 92.56 318 VAL B N 1
ATOM 6225 C CA . VAL B 1 318 ? -2.131 -37.688 3.775 1 92.56 318 VAL B CA 1
ATOM 6226 C C . VAL B 1 318 ? -3.291 -37.062 3.004 1 92.56 318 VAL B C 1
ATOM 6228 O O . VAL B 1 318 ? -4.457 -37.281 3.34 1 92.56 318 VAL B O 1
ATOM 6231 N N . GLN B 1 319 ? -2.957 -36.281 2.006 1 91.19 319 GLN B N 1
ATOM 6232 C CA . GLN B 1 319 ? -3.943 -35.625 1.154 1 91.19 319 GLN B CA 1
ATOM 6233 C C . GLN B 1 319 ? -4.148 -36.406 -0.146 1 91.19 319 GLN B C 1
ATOM 6235 O O . GLN B 1 319 ? -3.24 -37.094 -0.617 1 91.19 319 GLN B O 1
ATOM 6240 N N . ARG B 1 320 ? -5.43 -36.25 -0.561 1 88.31 320 ARG B N 1
ATOM 6241 C CA . ARG B 1 320 ? -5.727 -36.844 -1.863 1 88.31 320 ARG B CA 1
ATOM 6242 C C . ARG B 1 320 ? -5.398 -35.875 -2.99 1 88.31 320 ARG B C 1
ATOM 6244 O O . ARG B 1 320 ? -6.219 -35.031 -3.338 1 88.31 320 ARG B O 1
ATOM 6251 N N . LEU B 1 321 ? -4.203 -36.062 -3.568 1 90.12 321 LEU B N 1
ATOM 6252 C CA . LEU B 1 321 ? -3.721 -35.188 -4.625 1 90.12 321 LEU B CA 1
ATOM 6253 C C . LEU B 1 321 ? -3.457 -35.969 -5.906 1 90.12 321 LEU B C 1
ATOM 6255 O O . LEU B 1 321 ? -3.062 -37.125 -5.859 1 90.12 321 LEU B O 1
ATOM 6259 N N . PRO B 1 322 ? -3.807 -35.312 -6.977 1 87.81 322 PRO B N 1
ATOM 6260 C CA . PRO B 1 322 ? -3.494 -36 -8.234 1 87.81 322 PRO B CA 1
ATOM 6261 C C . PRO B 1 322 ? -1.994 -36.188 -8.445 1 87.81 322 PRO B C 1
ATOM 6263 O O . PRO B 1 322 ? -1.195 -35.344 -8.023 1 87.81 322 PRO B O 1
ATOM 6266 N N . ASP B 1 323 ? -1.739 -37.219 -9.102 1 85.69 323 ASP B N 1
ATOM 6267 C CA . ASP B 1 323 ? -0.339 -37.5 -9.414 1 85.69 323 ASP B CA 1
ATOM 6268 C C . ASP B 1 323 ? 0.143 -36.625 -10.562 1 85.69 323 ASP B C 1
ATOM 6270 O O . ASP B 1 323 ? -0.604 -36.344 -11.508 1 85.69 323 ASP B O 1
ATOM 6274 N N . ASN B 1 324 ? 1.253 -36.062 -10.391 1 87.25 324 ASN B N 1
ATOM 6275 C CA . ASN B 1 324 ? 1.938 -35.312 -11.438 1 87.25 324 ASN B CA 1
ATOM 6276 C C . ASN B 1 324 ? 3.447 -35.531 -11.383 1 87.25 324 ASN B C 1
ATOM 6278 O O . ASN B 1 324 ? 3.99 -35.906 -10.352 1 87.25 324 ASN B O 1
ATOM 6282 N N . PRO B 1 325 ? 4.066 -35.312 -12.5 1 87.19 325 PRO B N 1
ATOM 6283 C CA . PRO B 1 325 ? 5.496 -35.625 -12.57 1 87.19 325 PRO B CA 1
ATOM 6284 C C . PRO B 1 325 ? 6.328 -34.781 -11.602 1 87.19 325 PRO B C 1
ATOM 6286 O O . PRO B 1 325 ? 7.41 -35.219 -11.18 1 87.19 325 PRO B O 1
ATOM 6289 N N . GLU B 1 326 ? 5.898 -33.625 -11.164 1 90 326 GLU B N 1
ATOM 6290 C CA . GLU B 1 326 ? 6.676 -32.719 -10.344 1 90 326 GLU B CA 1
ATOM 6291 C C . GLU B 1 326 ? 6.516 -33.031 -8.859 1 90 326 GLU B C 1
ATOM 6293 O O . GLU B 1 326 ? 7.312 -32.594 -8.031 1 90 326 GLU B O 1
ATOM 6298 N N . ARG B 1 327 ? 5.555 -33.781 -8.469 1 93.06 327 ARG B N 1
ATOM 6299 C CA . ARG B 1 327 ? 5.234 -34.031 -7.066 1 93.06 327 ARG B CA 1
ATOM 6300 C C . ARG B 1 327 ? 6.082 -35.156 -6.504 1 93.06 327 ARG B C 1
ATOM 6302 O O . ARG B 1 327 ? 6.281 -36.188 -7.168 1 93.06 327 ARG B O 1
ATOM 6309 N N . PHE B 1 328 ? 6.535 -34.938 -5.332 1 95.12 328 PHE B N 1
ATOM 6310 C CA . PHE B 1 328 ? 7.262 -36 -4.645 1 95.12 328 PHE B CA 1
ATOM 6311 C C . PHE B 1 328 ? 6.32 -37.125 -4.219 1 95.12 328 PHE B C 1
ATOM 6313 O O . PHE B 1 328 ? 5.156 -36.875 -3.889 1 95.12 328 PHE B O 1
ATOM 6320 N N . ASP B 1 329 ? 6.789 -38.312 -4.25 1 92.06 329 ASP B N 1
ATOM 6321 C CA . ASP B 1 329 ? 5.934 -39.438 -3.867 1 92.06 329 ASP B CA 1
ATOM 6322 C C . ASP B 1 329 ? 6.578 -40.25 -2.754 1 92.06 329 ASP B C 1
ATOM 6324 O O . ASP B 1 329 ? 5.875 -40.844 -1.922 1 92.06 329 ASP B O 1
ATOM 6328 N N . GLU B 1 330 ? 7.883 -40.406 -2.734 1 91.56 330 GLU B N 1
ATOM 6329 C CA . GLU B 1 330 ? 8.539 -41.25 -1.749 1 91.56 330 GLU B CA 1
ATOM 6330 C C . GLU B 1 330 ? 9.062 -40.438 -0.571 1 91.56 330 GLU B C 1
ATOM 6332 O O . GLU B 1 330 ? 8.969 -40.875 0.581 1 91.56 330 GLU B O 1
ATOM 6337 N N . TYR B 1 331 ? 9.539 -39.25 -0.87 1 91.75 331 TYR B N 1
ATOM 6338 C CA . TYR B 1 331 ? 10.133 -38.438 0.17 1 91.75 331 TYR B CA 1
ATOM 6339 C C . TYR B 1 331 ? 9.219 -37.25 0.509 1 91.75 331 TYR B C 1
ATOM 6341 O O . TYR B 1 331 ? 8.648 -36.625 -0.385 1 91.75 331 TYR B O 1
ATOM 6349 N N . ASP B 1 332 ? 9.109 -37.031 1.826 1 95.44 332 ASP B N 1
ATOM 6350 C CA . ASP B 1 332 ? 8.297 -35.906 2.285 1 95.44 332 ASP B CA 1
ATOM 6351 C C . ASP B 1 332 ? 9.016 -34.562 2.055 1 95.44 332 ASP B C 1
ATOM 6353 O O . ASP B 1 332 ? 9.57 -34 2.988 1 95.44 332 ASP B O 1
ATOM 6357 N N . ALA B 1 333 ? 8.938 -34.125 0.8 1 97.19 333 ALA B N 1
ATOM 6358 C CA . ALA B 1 333 ? 9.703 -32.969 0.411 1 97.19 333 ALA B CA 1
ATOM 6359 C C . ALA B 1 333 ? 8.852 -32 -0.425 1 97.19 333 ALA B C 1
ATOM 6361 O O . ALA B 1 333 ? 7.746 -32.344 -0.85 1 97.19 333 ALA B O 1
ATOM 6362 N N . VAL B 1 334 ? 9.258 -30.781 -0.491 1 97.56 334 VAL B N 1
ATOM 6363 C CA . VAL B 1 334 ? 8.641 -29.734 -1.308 1 97.56 334 VAL B CA 1
ATOM 6364 C C . VAL B 1 334 ? 9.727 -28.812 -1.863 1 97.56 334 VAL B C 1
ATOM 6366 O O . VAL B 1 334 ? 10.758 -28.594 -1.223 1 97.56 334 VAL B O 1
ATOM 6369 N N . LEU B 1 335 ? 9.516 -28.312 -3.055 1 97.56 335 LEU B N 1
ATOM 6370 C CA . LEU B 1 335 ? 10.492 -27.438 -3.693 1 97.56 335 LEU B CA 1
ATOM 6371 C C . LEU B 1 335 ? 10.062 -25.969 -3.609 1 97.56 335 LEU B C 1
ATOM 6373 O O . LEU B 1 335 ? 8.891 -25.688 -3.367 1 97.56 335 LEU B O 1
ATOM 6377 N N . GLY B 1 336 ? 11.047 -25.172 -3.752 1 97.62 336 GLY B N 1
ATOM 6378 C CA . GLY B 1 336 ? 10.742 -23.766 -3.916 1 97.62 336 GLY B CA 1
ATOM 6379 C C . GLY B 1 336 ? 10.078 -23.438 -5.242 1 97.62 336 GLY B C 1
ATOM 6380 O O . GLY B 1 336 ? 10.219 -24.188 -6.207 1 97.62 336 GLY B O 1
ATOM 6381 N N . SER B 1 337 ? 9.383 -22.344 -5.27 1 95.19 337 SER B N 1
ATOM 6382 C CA . SER B 1 337 ? 8.625 -21.938 -6.453 1 95.19 337 SER B CA 1
ATOM 6383 C C . SER B 1 337 ? 9.547 -21.391 -7.531 1 95.19 337 SER B C 1
ATOM 6385 O O . SER B 1 337 ? 9.336 -21.641 -8.719 1 95.19 337 SER B O 1
ATOM 6387 N N . GLU B 1 338 ? 10.523 -20.641 -7.109 1 92.19 338 GLU B N 1
ATOM 6388 C CA . GLU B 1 338 ? 11.414 -20 -8.07 1 92.19 338 GLU B CA 1
ATOM 6389 C C . GLU B 1 338 ? 12.766 -20.703 -8.125 1 92.19 338 GLU B C 1
ATOM 6391 O O . GLU B 1 338 ? 13.359 -21 -7.086 1 92.19 338 GLU B O 1
ATOM 6396 N N . GLY B 1 339 ? 13.117 -21.109 -9.297 1 94.81 339 GLY B N 1
ATOM 6397 C CA . GLY B 1 339 ? 14.445 -21.672 -9.492 1 94.81 339 GLY B CA 1
ATOM 6398 C C . GLY B 1 339 ? 15.508 -20.625 -9.781 1 94.81 339 GLY B C 1
ATOM 6399 O O . GLY B 1 339 ? 15.195 -19.547 -10.305 1 94.81 339 GLY B O 1
ATOM 6400 N N . PHE B 1 340 ? 16.75 -20.969 -9.391 1 97.06 340 PHE B N 1
ATOM 6401 C CA . PHE B 1 340 ? 17.859 -20.047 -9.57 1 97.06 340 PHE B CA 1
ATOM 6402 C C . PHE B 1 340 ? 18.812 -20.547 -10.656 1 97.06 340 PHE B C 1
ATOM 6404 O O . PHE B 1 340 ? 19.094 -21.75 -10.734 1 97.06 340 PHE B O 1
ATOM 6411 N N . HIS B 1 341 ? 19.234 -19.562 -11.531 1 96.94 341 HIS B N 1
ATOM 6412 C CA . HIS B 1 341 ? 20.156 -19.953 -12.586 1 96.94 341 HIS B CA 1
ATOM 6413 C C . HIS B 1 341 ? 21.312 -18.953 -12.703 1 96.94 341 HIS B C 1
ATOM 6415 O O . HIS B 1 341 ? 21.984 -18.922 -13.727 1 96.94 341 HIS B O 1
ATOM 6421 N N . SER B 1 342 ? 21.359 -18.125 -11.742 1 96.31 342 SER B N 1
ATOM 6422 C CA . SER B 1 342 ? 22.438 -17.141 -11.695 1 96.31 342 SER B CA 1
ATOM 6423 C C . SER B 1 342 ? 22.406 -16.359 -10.398 1 96.31 342 SER B C 1
ATOM 6425 O O . SER B 1 342 ? 21.406 -16.391 -9.664 1 96.31 342 SER B O 1
ATOM 6427 N N . GLY B 1 343 ? 23.562 -15.82 -10.047 1 95.5 343 GLY B N 1
ATOM 6428 C CA . GLY B 1 343 ? 23.625 -14.859 -8.961 1 95.5 343 GLY B CA 1
ATOM 6429 C C . GLY B 1 343 ? 23.75 -15.508 -7.594 1 95.5 343 GLY B C 1
ATOM 6430 O O . GLY B 1 343 ? 24.062 -16.703 -7.496 1 95.5 343 GLY B O 1
ATOM 6431 N N . THR B 1 344 ? 23.656 -14.633 -6.582 1 96.25 344 THR B N 1
ATOM 6432 C CA . THR B 1 344 ? 23.719 -15.07 -5.191 1 96.25 344 THR B CA 1
ATOM 6433 C C . THR B 1 344 ? 22.359 -14.961 -4.52 1 96.25 344 THR B C 1
ATOM 6435 O O . THR B 1 344 ? 21.641 -13.977 -4.715 1 96.25 344 THR B O 1
ATOM 6438 N N . HIS B 1 345 ? 22.047 -15.969 -3.812 1 96.75 345 HIS B N 1
ATOM 6439 C CA . HIS B 1 345 ? 20.766 -16.031 -3.123 1 96.75 345 HIS B CA 1
ATOM 6440 C C . HIS B 1 345 ? 20.938 -16.5 -1.681 1 96.75 345 HIS B C 1
ATOM 6442 O O . HIS B 1 345 ? 21.859 -17.266 -1.378 1 96.75 345 HIS B O 1
ATOM 6448 N N . CYS B 1 346 ? 20.109 -15.953 -0.836 1 96.31 346 CYS B N 1
ATOM 6449 C CA . CYS B 1 346 ? 20.188 -16.281 0.583 1 96.31 346 CYS B CA 1
ATOM 6450 C C . CYS B 1 346 ? 18.797 -16.297 1.21 1 96.31 346 CYS B C 1
ATOM 6452 O O . CYS B 1 346 ? 17.969 -15.438 0.909 1 96.31 346 CYS B O 1
ATOM 6454 N N . TRP B 1 347 ? 18.547 -17.312 2.035 1 97 347 TRP B N 1
ATOM 6455 C CA . TRP B 1 347 ? 17.281 -17.328 2.779 1 97 347 TRP B CA 1
ATOM 6456 C C . TRP B 1 347 ? 17.453 -18.062 4.109 1 97 347 TRP B C 1
ATOM 6458 O O . TRP B 1 347 ? 18.281 -18.969 4.227 1 97 347 TRP B O 1
ATOM 6468 N N . ASP B 1 348 ? 16.734 -17.656 5.09 1 97.75 348 ASP B N 1
ATOM 6469 C CA . ASP B 1 348 ? 16.75 -18.234 6.43 1 97.75 348 ASP B CA 1
ATOM 6470 C C . ASP B 1 348 ? 15.523 -19.109 6.676 1 97.75 348 ASP B C 1
ATOM 6472 O O . ASP B 1 348 ? 14.414 -18.766 6.25 1 97.75 348 ASP B O 1
ATOM 6476 N N . VAL B 1 349 ? 15.781 -20.219 7.367 1 98.31 349 VAL B N 1
ATOM 6477 C CA . VAL B 1 349 ? 14.695 -21.125 7.699 1 98.31 349 VAL B CA 1
ATOM 6478 C C . VAL B 1 349 ? 14.664 -21.375 9.203 1 98.31 349 VAL B C 1
ATOM 6480 O O . VAL B 1 349 ? 15.68 -21.75 9.797 1 98.31 349 VAL B O 1
ATOM 6483 N N . GLU B 1 350 ? 13.508 -21.141 9.789 1 98.19 350 GLU B N 1
ATOM 6484 C CA . GLU B 1 350 ? 13.297 -21.5 11.188 1 98.19 350 GLU B CA 1
ATOM 6485 C C . GLU B 1 350 ? 12.914 -22.969 11.32 1 98.19 350 GLU B C 1
ATOM 6487 O O . GLU B 1 350 ? 11.867 -23.391 10.836 1 98.19 350 GLU B O 1
ATOM 6492 N N . VAL B 1 351 ? 13.711 -23.766 11.977 1 97.06 351 VAL B N 1
ATOM 6493 C CA . VAL B 1 351 ? 13.461 -25.203 12.133 1 97.06 351 VAL B CA 1
ATOM 6494 C C . VAL B 1 351 ? 12.883 -25.484 13.516 1 97.06 351 VAL B C 1
ATOM 6496 O O . VAL B 1 351 ? 12.227 -26.5 13.727 1 97.06 351 VAL B O 1
ATOM 6499 N N . GLY B 1 352 ? 13.133 -24.641 14.445 1 94.56 352 GLY B N 1
ATOM 6500 C CA . GLY B 1 352 ? 12.562 -24.75 15.773 1 94.56 352 GLY B CA 1
ATOM 6501 C C . GLY B 1 352 ? 12.906 -26.078 16.453 1 94.56 352 GLY B C 1
ATOM 6502 O O . GLY B 1 352 ? 14.078 -26.453 16.531 1 94.56 352 GLY B O 1
ATOM 6503 N N . ASP B 1 353 ? 11.82 -26.797 16.922 1 93.62 353 ASP B N 1
ATOM 6504 C CA . ASP B 1 353 ? 12.008 -28.062 17.641 1 93.62 353 ASP B CA 1
ATOM 6505 C C . ASP B 1 353 ? 11.953 -29.25 16.703 1 93.62 353 ASP B C 1
ATOM 6507 O O . ASP B 1 353 ? 11.805 -30.391 17.141 1 93.62 353 ASP B O 1
ATOM 6511 N N . ASN B 1 354 ? 12.062 -29 15.445 1 95.69 354 ASN B N 1
ATOM 6512 C CA . ASN B 1 354 ? 12.023 -30.062 14.461 1 95.69 354 ASN B CA 1
ATOM 6513 C C . ASN B 1 354 ? 13.219 -31 14.617 1 95.69 354 ASN B C 1
ATOM 6515 O O . ASN B 1 354 ? 14.367 -30.562 14.609 1 95.69 354 ASN B O 1
ATOM 6519 N N . THR B 1 355 ? 12.977 -32.312 14.688 1 94.69 355 THR B N 1
ATOM 6520 C CA . THR B 1 355 ? 14.047 -33.25 14.977 1 94.69 355 THR B CA 1
ATOM 6521 C C . THR B 1 355 ? 14.453 -34 13.711 1 94.69 355 THR B C 1
ATOM 6523 O O . THR B 1 355 ? 15.336 -34.875 13.75 1 94.69 355 THR B O 1
ATOM 6526 N N . GLY B 1 356 ? 13.852 -33.781 12.594 1 96.56 356 GLY B N 1
ATOM 6527 C CA . GLY B 1 356 ? 14.172 -34.438 11.328 1 96.56 356 GLY B CA 1
ATOM 6528 C C . GLY B 1 356 ? 13.828 -33.594 10.117 1 96.56 356 GLY B C 1
ATOM 6529 O O . GLY B 1 356 ? 12.664 -33.531 9.711 1 96.56 356 GLY B O 1
ATOM 6530 N N . TRP B 1 357 ? 14.859 -33 9.57 1 97.12 357 TRP B N 1
ATOM 6531 C CA . TRP B 1 357 ? 14.594 -32.156 8.414 1 97.12 357 TRP B CA 1
ATOM 6532 C C . TRP B 1 357 ? 15.781 -32.156 7.457 1 97.12 357 TRP B C 1
ATOM 6534 O O . TRP B 1 357 ? 16.875 -32.594 7.812 1 97.12 357 TRP B O 1
ATOM 6544 N N . VAL B 1 358 ? 15.516 -31.781 6.199 1 97 358 VAL B N 1
ATOM 6545 C CA . VAL B 1 358 ? 16.516 -31.609 5.148 1 97 358 VAL B CA 1
ATOM 6546 C C . VAL B 1 358 ? 16.344 -30.25 4.477 1 97 358 VAL B C 1
ATOM 6548 O O . VAL B 1 358 ? 15.227 -29.859 4.129 1 97 358 VAL B O 1
ATOM 6551 N N . LEU B 1 359 ? 17.406 -29.5 4.387 1 98.06 359 LEU B N 1
ATOM 6552 C CA . LEU B 1 359 ? 17.422 -28.219 3.68 1 98.06 359 LEU B CA 1
ATOM 6553 C C . LEU B 1 359 ? 18.516 -28.188 2.629 1 98.06 359 LEU B C 1
ATOM 6555 O O . LEU B 1 359 ? 19.625 -28.672 2.871 1 98.06 359 LEU B O 1
ATOM 6559 N N . GLY B 1 360 ? 18.141 -27.688 1.405 1 97.38 360 GLY B N 1
ATOM 6560 C CA . GLY B 1 360 ? 19.172 -27.594 0.395 1 97.38 360 GLY B CA 1
ATOM 6561 C C . GLY B 1 360 ? 18.656 -27.203 -0.975 1 97.38 360 GLY B C 1
ATOM 6562 O O . GLY B 1 360 ? 17.812 -26.312 -1.095 1 97.38 360 GLY B O 1
ATOM 6563 N N . LEU B 1 361 ? 19.297 -27.859 -1.98 1 96.81 361 LEU B N 1
ATOM 6564 C CA . LEU B 1 361 ? 18.984 -27.562 -3.373 1 96.81 361 LEU B CA 1
ATOM 6565 C C . LEU B 1 361 ? 18.75 -28.844 -4.164 1 96.81 361 LEU B C 1
ATOM 6567 O O . LEU B 1 361 ? 19.344 -29.875 -3.854 1 96.81 361 LEU B O 1
ATOM 6571 N N . MET B 1 362 ? 17.844 -28.688 -5.086 1 96.56 362 MET B N 1
ATOM 6572 C CA . MET B 1 362 ? 17.625 -29.766 -6.043 1 96.56 362 MET B CA 1
ATOM 6573 C C . MET B 1 362 ? 17.734 -29.25 -7.477 1 96.56 362 MET B C 1
ATOM 6575 O O . MET B 1 362 ? 17.188 -28.188 -7.801 1 96.56 362 MET B O 1
ATOM 6579 N N . ALA B 1 363 ? 18.438 -29.969 -8.289 1 95.31 363 ALA B N 1
ATOM 6580 C CA . ALA B 1 363 ? 18.594 -29.594 -9.688 1 95.31 363 ALA B CA 1
ATOM 6581 C C . ALA B 1 363 ? 17.297 -29.797 -10.461 1 95.31 363 ALA B C 1
ATOM 6583 O O . ALA B 1 363 ? 16.547 -30.734 -10.18 1 95.31 363 ALA B O 1
ATOM 6584 N N . GLU B 1 364 ? 17.078 -28.953 -11.43 1 92.88 364 GLU B N 1
ATOM 6585 C CA . GLU B 1 364 ? 15.891 -29.062 -12.281 1 92.88 364 GLU B CA 1
ATOM 6586 C C . GLU B 1 364 ? 15.852 -30.406 -13.016 1 92.88 364 GLU B C 1
ATOM 6588 O O . GLU B 1 364 ? 14.781 -30.938 -13.281 1 92.88 364 GLU B O 1
ATOM 6593 N N . SER B 1 365 ? 16.969 -30.953 -13.281 1 87.94 365 SER B N 1
ATOM 6594 C CA . SER B 1 365 ? 17.094 -32.188 -14.047 1 87.94 365 SER B CA 1
ATOM 6595 C C . SER B 1 365 ? 16.828 -33.406 -13.164 1 87.94 365 SER B C 1
ATOM 6597 O O . SER B 1 365 ? 16.625 -34.5 -13.664 1 87.94 365 SER B O 1
ATOM 6599 N N . ALA B 1 366 ? 16.859 -33.094 -11.906 1 89.06 366 ALA B N 1
ATOM 6600 C CA . ALA B 1 366 ? 16.656 -34.219 -10.984 1 89.06 366 ALA B CA 1
ATOM 6601 C C . ALA B 1 366 ? 15.18 -34.656 -10.953 1 89.06 366 ALA B C 1
ATOM 6603 O O . ALA B 1 366 ? 14.289 -33.781 -11.008 1 89.06 366 ALA B O 1
ATOM 6604 N N . ASN B 1 367 ? 14.922 -35.906 -10.914 1 88.12 367 ASN B N 1
ATOM 6605 C CA . ASN B 1 367 ? 13.57 -36.438 -10.859 1 88.12 367 ASN B CA 1
ATOM 6606 C C . ASN B 1 367 ? 13.07 -36.562 -9.422 1 88.12 367 ASN B C 1
ATOM 6608 O O . ASN B 1 367 ? 13.672 -37.281 -8.609 1 88.12 367 ASN B O 1
ATOM 6612 N N . PRO B 1 368 ? 11.953 -35.969 -9.156 1 90.12 368 PRO B N 1
ATOM 6613 C CA . PRO B 1 368 ? 11.438 -36 -7.781 1 90.12 368 PRO B CA 1
ATOM 6614 C C . PRO B 1 368 ? 10.797 -37.344 -7.438 1 90.12 368 PRO B C 1
ATOM 6616 O O . PRO B 1 368 ? 10.539 -37.625 -6.266 1 90.12 368 PRO B O 1
ATOM 6619 N N . LYS B 1 369 ? 10.602 -38.188 -8.398 1 90.19 369 LYS B N 1
ATOM 6620 C CA . LYS B 1 369 ? 9.922 -39.469 -8.156 1 90.19 369 LYS B CA 1
ATOM 6621 C C . LYS B 1 369 ? 10.906 -40.531 -7.691 1 90.19 369 LYS B C 1
ATOM 6623 O O . LYS B 1 369 ? 12.039 -40.594 -8.18 1 90.19 369 LYS B O 1
ATOM 6628 N N . GLY B 1 370 ? 10.469 -41.344 -6.789 1 88.81 370 GLY B N 1
ATOM 6629 C CA . GLY B 1 370 ? 11.273 -42.469 -6.332 1 88.81 370 GLY B CA 1
ATOM 6630 C C . GLY B 1 370 ? 12.391 -42.031 -5.387 1 88.81 370 GLY B C 1
ATOM 6631 O O . GLY B 1 370 ? 12.203 -41.156 -4.547 1 88.81 370 GLY B O 1
ATOM 6632 N N . GLU B 1 371 ? 13.508 -42.781 -5.449 1 85.06 371 GLU B N 1
ATOM 6633 C CA . GLU B 1 371 ? 14.641 -42.531 -4.562 1 85.06 371 GLU B CA 1
ATOM 6634 C C . GLU B 1 371 ? 15.484 -41.344 -5.051 1 85.06 371 GLU B C 1
ATOM 6636 O O . GLU B 1 371 ? 16.406 -41.531 -5.848 1 85.06 371 GLU B O 1
ATOM 6641 N N . VAL B 1 372 ? 15.305 -40.25 -4.418 1 82.81 372 VAL B N 1
ATOM 6642 C CA . VAL B 1 372 ? 15.867 -39 -4.934 1 82.81 372 VAL B CA 1
ATOM 6643 C C . VAL B 1 372 ? 17.328 -38.906 -4.512 1 82.81 372 VAL B C 1
ATOM 6645 O O . VAL B 1 372 ? 18.141 -38.281 -5.199 1 82.81 372 VAL B O 1
ATOM 6648 N N . TYR B 1 373 ? 17.672 -39.5 -3.43 1 81.12 373 TYR B N 1
ATOM 6649 C CA . TYR B 1 373 ? 19.016 -39.312 -2.898 1 81.12 373 TYR B CA 1
ATOM 6650 C C . TYR B 1 373 ? 20.016 -40.25 -3.549 1 81.12 373 TYR B C 1
ATOM 6652 O O . TYR B 1 373 ? 21.219 -40.094 -3.398 1 81.12 373 TYR B O 1
ATOM 6660 N N . SER B 1 374 ? 19.438 -41.219 -4.199 1 79.06 374 SER B N 1
ATOM 6661 C CA . SER B 1 374 ? 20.312 -42.156 -4.879 1 79.06 374 SER B CA 1
ATOM 6662 C C . SER B 1 374 ? 20.75 -41.625 -6.238 1 79.06 374 SER B C 1
ATOM 6664 O O . SER B 1 374 ? 21.75 -42.094 -6.793 1 79.06 374 SER B O 1
ATOM 6666 N N . ARG B 1 375 ? 20 -40.688 -6.531 1 82.81 375 ARG B N 1
ATOM 6667 C CA . ARG B 1 375 ? 20.312 -40.062 -7.816 1 82.81 375 ARG B CA 1
ATOM 6668 C C . ARG B 1 375 ? 21.094 -38.781 -7.625 1 82.81 375 ARG B C 1
ATOM 6670 O O . ARG B 1 375 ? 21.25 -38.312 -6.5 1 82.81 375 ARG B O 1
ATOM 6677 N N . GLY B 1 376 ? 21.734 -38.219 -8.609 1 81.75 376 GLY B N 1
ATOM 6678 C CA . GLY B 1 376 ? 22.484 -36.969 -8.547 1 81.75 376 GLY B CA 1
ATOM 6679 C C . GLY B 1 376 ? 21.594 -35.75 -8.648 1 81.75 376 GLY B C 1
ATOM 6680 O O . GLY B 1 376 ? 20.453 -35.844 -9.094 1 81.75 376 GLY B O 1
ATOM 6681 N N . GLY B 1 377 ? 22.078 -34.656 -7.887 1 91.38 377 GLY B N 1
ATOM 6682 C CA . GLY B 1 377 ? 21.453 -33.375 -8.148 1 91.38 377 GLY B CA 1
ATOM 6683 C C . GLY B 1 377 ? 20.844 -32.75 -6.91 1 91.38 377 GLY B C 1
ATOM 6684 O O . GLY B 1 377 ? 20.016 -31.844 -7.008 1 91.38 377 GLY B O 1
ATOM 6685 N N . ILE B 1 378 ? 21.156 -33.312 -5.746 1 94.31 378 ILE B N 1
ATOM 6686 C CA . ILE B 1 378 ? 20.672 -32.75 -4.5 1 94.31 378 ILE B CA 1
ATOM 6687 C C . ILE B 1 378 ? 21.844 -32.375 -3.605 1 94.31 378 ILE B C 1
ATOM 6689 O O . ILE B 1 378 ? 22.75 -33.156 -3.385 1 94.31 378 ILE B O 1
ATOM 6693 N N . TRP B 1 379 ? 21.953 -31.188 -3.201 1 95.5 379 TRP B N 1
ATOM 6694 C CA . TRP B 1 379 ? 22.922 -30.656 -2.242 1 95.5 379 TRP B CA 1
ATOM 6695 C C . TRP B 1 379 ? 22.219 -30.156 -0.989 1 95.5 379 TRP B C 1
ATOM 6697 O O . TRP B 1 379 ? 21.531 -29.125 -1.025 1 95.5 379 TRP B O 1
ATOM 6707 N N . CYS B 1 380 ? 22.469 -30.891 0.128 1 96.31 380 CYS B N 1
ATOM 6708 C CA . CYS B 1 380 ? 21.578 -30.516 1.233 1 96.31 380 CYS B CA 1
ATOM 6709 C C . CYS B 1 380 ? 22.266 -30.781 2.576 1 96.31 380 CYS B C 1
ATOM 6711 O O . CYS B 1 380 ? 23.312 -31.422 2.635 1 96.31 380 CYS B O 1
ATOM 6713 N N . LEU B 1 381 ? 21.734 -30.156 3.525 1 96.69 381 LEU B N 1
ATOM 6714 C CA . LEU B 1 381 ? 22.031 -30.391 4.938 1 96.69 381 LEU B CA 1
ATOM 6715 C C . LEU B 1 381 ? 20.906 -31.188 5.594 1 96.69 381 LEU B C 1
ATOM 6717 O O . LEU B 1 381 ? 19.734 -30.844 5.473 1 96.69 381 LEU B O 1
ATOM 6721 N N . VAL B 1 382 ? 21.281 -32.281 6.262 1 96 382 VAL B N 1
ATOM 6722 C CA . VAL B 1 382 ? 20.312 -33.188 6.898 1 96 382 VAL B CA 1
ATOM 6723 C C . VAL B 1 382 ? 20.516 -33.156 8.414 1 96 382 VAL B C 1
ATOM 6725 O O . VAL B 1 382 ? 21.641 -33.188 8.906 1 96 382 VAL B O 1
ATOM 6728 N N . PHE B 1 383 ? 19.438 -32.938 9.055 1 96.62 383 PHE B N 1
ATOM 6729 C CA . PHE B 1 383 ? 19.438 -33.062 10.516 1 96.62 383 PHE B CA 1
ATOM 6730 C C . PHE B 1 383 ? 18.531 -34.219 10.969 1 96.62 383 PHE B C 1
ATOM 6732 O O . PHE B 1 383 ? 17.344 -34.219 10.672 1 96.62 383 PHE B O 1
ATOM 6739 N N . SER B 1 384 ? 19.078 -35.156 11.586 1 93.94 384 SER B N 1
ATOM 6740 C CA . SER B 1 384 ? 18.375 -36.281 12.141 1 93.94 384 SER B CA 1
ATOM 6741 C C . SER B 1 384 ? 19.141 -36.906 13.312 1 93.94 384 SER B C 1
ATOM 6743 O O . SER B 1 384 ? 20.375 -36.938 13.305 1 93.94 384 SER B O 1
ATOM 6745 N N . ASP B 1 385 ? 18.469 -37.312 14.352 1 90.25 385 ASP B N 1
ATOM 6746 C CA . ASP B 1 385 ? 19.062 -37.969 15.523 1 90.25 385 ASP B CA 1
ATOM 6747 C C . ASP B 1 385 ? 20.094 -37.062 16.172 1 90.25 385 ASP B C 1
ATOM 6749 O O . ASP B 1 385 ? 21.203 -37.5 16.5 1 90.25 385 ASP B O 1
ATOM 6753 N N . GLU B 1 386 ? 19.859 -35.812 16.156 1 91 386 GLU B N 1
ATOM 6754 C CA . GLU B 1 386 ? 20.672 -34.812 16.812 1 91 386 GLU B CA 1
ATOM 6755 C C . GLU B 1 386 ? 22.047 -34.688 16.156 1 91 386 GLU B C 1
ATOM 6757 O O . GLU B 1 386 ? 23 -34.219 16.797 1 91 386 GLU B O 1
ATOM 6762 N N . LYS B 1 387 ? 22.109 -35.094 14.961 1 94.06 387 LYS B N 1
ATOM 6763 C CA . LYS B 1 387 ? 23.359 -34.969 14.195 1 94.06 387 LYS B CA 1
ATOM 6764 C C . LYS B 1 387 ? 23.109 -34.25 12.859 1 94.06 387 LYS B C 1
ATOM 6766 O O . LYS B 1 387 ? 22.016 -34.406 12.281 1 94.06 387 LYS B O 1
ATOM 6771 N N . TYR B 1 388 ? 24.109 -33.531 12.438 1 95.88 388 TYR B N 1
ATOM 6772 C CA . TYR B 1 388 ? 24.062 -32.906 11.133 1 95.88 388 TYR B CA 1
ATOM 6773 C C . TYR B 1 388 ? 24.891 -33.656 10.109 1 95.88 388 TYR B C 1
ATOM 6775 O O . TYR B 1 388 ? 25.984 -34.125 10.414 1 95.88 388 TYR B O 1
ATOM 6783 N N . GLU B 1 389 ? 24.297 -33.781 8.977 1 95.44 389 GLU B N 1
ATOM 6784 C CA . GLU B 1 389 ? 25 -34.406 7.855 1 95.44 389 GLU B CA 1
ATOM 6785 C C . GLU B 1 389 ? 24.891 -33.562 6.594 1 95.44 389 GLU B C 1
ATOM 6787 O O . GLU B 1 389 ? 23.844 -32.969 6.332 1 95.44 389 GLU B O 1
ATOM 6792 N N . ALA B 1 390 ? 26 -33.469 5.887 1 94.62 390 ALA B N 1
ATOM 6793 C CA . ALA B 1 390 ? 26 -32.812 4.578 1 94.62 390 ALA B CA 1
ATOM 6794 C C . ALA B 1 390 ? 26.016 -33.844 3.453 1 94.62 390 ALA B C 1
ATOM 6796 O O . ALA B 1 390 ? 26.703 -34.875 3.545 1 94.62 390 ALA B O 1
ATOM 6797 N N . ARG B 1 391 ? 25.156 -33.531 2.506 1 92.69 391 ARG B N 1
ATOM 6798 C CA . ARG B 1 391 ? 25.047 -34.5 1.421 1 92.69 391 ARG B CA 1
ATOM 6799 C C . ARG B 1 391 ? 25.156 -33.812 0.062 1 92.69 391 ARG B C 1
ATOM 6801 O O . ARG B 1 391 ? 24.625 -32.719 -0.138 1 92.69 391 ARG B O 1
ATOM 6808 N N . SER B 1 392 ? 25.953 -34.344 -0.833 1 91.69 392 SER B N 1
ATOM 6809 C CA . SER B 1 392 ? 26.016 -34.031 -2.26 1 91.69 392 SER B CA 1
ATOM 6810 C C . SER B 1 392 ? 25.828 -35.281 -3.098 1 91.69 392 SER B C 1
ATOM 6812 O O . SER B 1 392 ? 26.766 -36.062 -3.322 1 91.69 392 SER B O 1
ATOM 6814 N N . THR B 1 393 ? 24.641 -35.375 -3.549 1 84.44 393 THR B N 1
ATOM 6815 C CA . THR B 1 393 ? 24.328 -36.656 -4.199 1 84.44 393 THR B CA 1
ATOM 6816 C C . THR B 1 393 ? 25 -36.719 -5.566 1 84.44 393 THR B C 1
ATOM 6818 O O . THR B 1 393 ? 25.094 -35.719 -6.281 1 84.44 393 THR B O 1
ATOM 6821 N N . PRO B 1 394 ? 25.484 -37.875 -5.879 1 78.12 394 PRO B N 1
ATOM 6822 C CA . PRO B 1 394 ? 25.297 -39.125 -5.176 1 78.12 394 PRO B CA 1
ATOM 6823 C C . PRO B 1 394 ? 26.438 -39.438 -4.219 1 78.12 394 PRO B C 1
ATOM 6825 O O . PRO B 1 394 ? 26.562 -40.594 -3.744 1 78.12 394 PRO B O 1
ATOM 6828 N N . GLN B 1 395 ? 27.328 -38.406 -4.035 1 73.12 395 GLN B N 1
ATOM 6829 C CA . GLN B 1 395 ? 28.531 -38.625 -3.242 1 73.12 395 GLN B CA 1
ATOM 6830 C C . GLN B 1 395 ? 28.188 -39 -1.806 1 73.12 395 GLN B C 1
ATOM 6832 O O . GLN B 1 395 ? 27.016 -39.031 -1.427 1 73.12 395 GLN B O 1
ATOM 6837 N N . SER B 1 396 ? 29.188 -39.312 -1.104 1 72.56 396 SER B N 1
ATOM 6838 C CA . SER B 1 396 ? 29.078 -39.812 0.257 1 72.56 396 SER B CA 1
ATOM 6839 C C . SER B 1 396 ? 28.641 -38.719 1.224 1 72.56 396 SER B C 1
ATOM 6841 O O . SER B 1 396 ? 28.812 -37.531 0.951 1 72.56 396 SER B O 1
ATOM 6843 N N . VAL B 1 397 ? 28 -39.156 2.291 1 83.56 397 VAL B N 1
ATOM 6844 C CA . VAL B 1 397 ? 27.453 -38.375 3.408 1 83.56 397 VAL B CA 1
ATOM 6845 C C . VAL B 1 397 ? 28.594 -37.969 4.332 1 83.56 397 VAL B C 1
ATOM 6847 O O . VAL B 1 397 ? 29.516 -38.75 4.605 1 83.56 397 VAL B O 1
ATOM 6850 N N . THR B 1 398 ? 28.75 -36.594 4.578 1 89.19 398 THR B N 1
ATOM 6851 C CA . THR B 1 398 ? 29.719 -36.094 5.539 1 89.19 398 THR B CA 1
ATOM 6852 C C . THR B 1 398 ? 29.031 -35.688 6.844 1 89.19 398 THR B C 1
ATOM 6854 O O . THR B 1 398 ? 28.156 -34.812 6.855 1 89.19 398 THR B O 1
ATOM 6857 N N . VAL B 1 399 ? 29.438 -36.375 7.906 1 92.25 399 VAL B N 1
ATOM 6858 C CA . VAL B 1 399 ? 28.906 -36.031 9.219 1 92.25 399 VAL B CA 1
ATOM 6859 C C . VAL B 1 399 ? 29.609 -34.781 9.758 1 92.25 399 VAL B C 1
ATOM 6861 O O . VAL B 1 399 ? 30.844 -34.688 9.719 1 92.25 399 VAL B O 1
ATOM 6864 N N . LEU B 1 400 ? 28.75 -33.906 10.133 1 92.19 400 LEU B N 1
ATOM 6865 C CA . LEU B 1 400 ? 29.312 -32.656 10.633 1 92.19 400 LEU B CA 1
ATOM 6866 C C . LEU B 1 400 ? 29.453 -32.688 12.148 1 92.19 400 LEU B C 1
ATOM 6868 O O . LEU B 1 400 ? 28.641 -33.281 12.836 1 92.19 400 LEU B O 1
ATOM 6872 N N . GLY B 1 401 ? 30.562 -32.125 12.703 1 86.31 401 GLY B N 1
ATOM 6873 C CA . GLY B 1 401 ? 30.844 -32.094 14.133 1 86.31 401 GLY B CA 1
ATOM 6874 C C . GLY B 1 401 ? 30.219 -30.922 14.844 1 86.31 401 GLY B C 1
ATOM 6875 O O . GLY B 1 401 ? 30.859 -30.266 15.672 1 86.31 401 GLY B O 1
ATOM 6876 N N . VAL B 1 402 ? 29 -30.594 14.469 1 85.81 402 VAL B N 1
ATOM 6877 C CA . VAL B 1 402 ? 28.312 -29.484 15.117 1 85.81 402 VAL B CA 1
ATOM 6878 C C . VAL B 1 402 ? 27.5 -30.016 16.297 1 85.81 402 VAL B C 1
ATOM 6880 O O . VAL B 1 402 ? 26.656 -30.891 16.125 1 85.81 402 VAL B O 1
ATOM 6883 N N . GLU B 1 403 ? 27.703 -29.547 17.516 1 85 403 GLU B N 1
ATOM 6884 C CA . GLU B 1 403 ? 27 -30.016 18.703 1 85 403 GLU B CA 1
ATOM 6885 C C . GLU B 1 403 ? 25.766 -29.156 18.984 1 85 403 GLU B C 1
ATOM 6887 O O . GLU B 1 403 ? 24.766 -29.641 19.516 1 85 403 GLU B O 1
ATOM 6892 N N . LYS B 1 404 ? 25.812 -27.938 18.578 1 89.81 404 LYS B N 1
ATOM 6893 C CA . LYS B 1 404 ? 24.719 -27.016 18.859 1 89.81 404 LYS B CA 1
ATOM 6894 C C . LYS B 1 404 ? 23.5 -27.344 18 1 89.81 404 LYS B C 1
ATOM 6896 O O . LYS B 1 404 ? 23.625 -27.609 16.797 1 89.81 404 LYS B O 1
ATOM 6901 N N . ILE B 1 405 ? 22.359 -27.422 18.656 1 92.56 405 ILE B N 1
ATOM 6902 C CA . ILE B 1 405 ? 21.109 -27.609 17.906 1 92.56 405 ILE B CA 1
ATOM 6903 C C . ILE B 1 405 ? 20.594 -26.266 17.438 1 92.56 405 ILE B C 1
ATOM 6905 O O . ILE B 1 405 ? 20.234 -25.406 18.234 1 92.56 405 ILE B O 1
ATOM 6909 N N . LEU B 1 406 ? 20.531 -26.141 16.203 1 94 406 LEU B N 1
ATOM 6910 C CA . LEU B 1 406 ? 20.172 -24.859 15.602 1 94 406 LEU B CA 1
ATOM 6911 C C . LEU B 1 406 ? 18.656 -24.672 15.594 1 94 406 LEU B C 1
ATOM 6913 O O . LEU B 1 406 ? 17.906 -25.625 15.391 1 94 406 LEU B O 1
ATOM 6917 N N . GLN B 1 407 ? 18.25 -23.438 15.836 1 95.69 407 GLN B N 1
ATOM 6918 C CA . GLN B 1 407 ? 16.828 -23.062 15.727 1 95.69 407 GLN B CA 1
ATOM 6919 C C . GLN B 1 407 ? 16.531 -22.469 14.359 1 95.69 407 GLN B C 1
ATOM 6921 O O . GLN B 1 407 ? 15.367 -22.438 13.93 1 95.69 407 GLN B O 1
ATOM 6926 N N . LYS B 1 408 ? 17.562 -21.969 13.758 1 97.31 408 LYS B N 1
ATOM 6927 C CA . LYS B 1 408 ? 17.484 -21.375 12.422 1 97.31 408 LYS B CA 1
ATOM 6928 C C . LYS B 1 408 ? 18.688 -21.797 11.57 1 97.31 408 LYS B C 1
ATOM 6930 O O . LYS B 1 408 ? 19.781 -22.031 12.094 1 97.31 408 LYS B O 1
ATOM 6935 N N . VAL B 1 409 ? 18.453 -21.953 10.297 1 97.62 409 VAL B N 1
ATOM 6936 C CA . VAL B 1 409 ? 19.516 -22.312 9.359 1 97.62 409 VAL B CA 1
ATOM 6937 C C . VAL B 1 409 ? 19.469 -21.375 8.156 1 97.62 409 VAL B C 1
ATOM 6939 O O . VAL B 1 409 ? 18.406 -21.125 7.586 1 97.62 409 VAL B O 1
ATOM 6942 N N . ARG B 1 410 ? 20.594 -20.891 7.832 1 97.75 410 ARG B N 1
ATOM 6943 C CA . ARG B 1 410 ? 20.719 -20.062 6.645 1 97.75 410 ARG B CA 1
ATOM 6944 C C . ARG B 1 410 ? 21.312 -20.859 5.48 1 97.75 410 ARG B C 1
ATOM 6946 O O . ARG B 1 410 ? 22.328 -21.531 5.633 1 97.75 410 ARG B O 1
ATOM 6953 N N . VAL B 1 411 ? 20.656 -20.75 4.344 1 98 411 VAL B N 1
ATOM 6954 C CA . VAL B 1 411 ? 21.156 -21.359 3.113 1 98 411 VAL B CA 1
ATOM 6955 C C . VAL B 1 411 ? 21.656 -20.266 2.168 1 98 411 VAL B C 1
ATOM 6957 O O . VAL B 1 411 ? 20.891 -19.344 1.82 1 98 411 VAL B O 1
ATOM 6960 N N . GLN B 1 412 ? 22.906 -20.328 1.796 1 97.44 412 GLN B N 1
ATOM 6961 C CA . GLN B 1 412 ? 23.5 -19.359 0.882 1 97.44 412 GLN B CA 1
ATOM 6962 C C . GLN B 1 412 ? 23.969 -20.047 -0.405 1 97.44 412 GLN B C 1
ATOM 6964 O O . GLN B 1 412 ? 24.812 -20.938 -0.373 1 97.44 412 GLN B O 1
ATOM 6969 N N . LEU B 1 413 ? 23.391 -19.578 -1.459 1 97.56 413 LEU B N 1
ATOM 6970 C CA . LEU B 1 413 ? 23.734 -20.141 -2.764 1 97.56 413 LEU B CA 1
ATOM 6971 C C . LEU B 1 413 ? 24.5 -19.125 -3.605 1 97.56 413 LEU B C 1
ATOM 6973 O O . LEU B 1 413 ? 24.047 -17.984 -3.785 1 97.56 413 LEU B O 1
ATOM 6977 N N . ASP B 1 414 ? 25.641 -19.406 -3.986 1 97.56 414 ASP B N 1
ATOM 6978 C CA . ASP B 1 414 ? 26.359 -18.719 -5.039 1 97.56 414 ASP B CA 1
ATOM 6979 C C . ASP B 1 414 ? 26.391 -19.531 -6.328 1 97.56 414 ASP B C 1
ATOM 6981 O O . ASP B 1 414 ? 27.281 -20.359 -6.523 1 97.56 414 ASP B O 1
ATOM 6985 N N . TRP B 1 415 ? 25.438 -19.297 -7.164 1 96.81 415 TRP B N 1
ATOM 6986 C CA . TRP B 1 415 ? 25.266 -20.109 -8.367 1 96.81 415 TRP B CA 1
ATOM 6987 C C . TRP B 1 415 ? 26.453 -19.953 -9.305 1 96.81 415 TRP B C 1
ATOM 6989 O O . TRP B 1 415 ? 26.938 -20.938 -9.883 1 96.81 415 TRP B O 1
ATOM 6999 N N . ASP B 1 416 ? 26.953 -18.766 -9.391 1 96.38 416 ASP B N 1
ATOM 7000 C CA . ASP B 1 416 ? 28.031 -18.469 -10.328 1 96.38 416 ASP B CA 1
ATOM 7001 C C . ASP B 1 416 ? 29.344 -19.156 -9.914 1 96.38 416 ASP B C 1
ATOM 7003 O O . ASP B 1 416 ? 30.078 -19.641 -10.758 1 96.38 416 ASP B O 1
ATOM 7007 N N . ARG B 1 417 ? 29.562 -19.203 -8.664 1 96 417 ARG B N 1
ATOM 7008 C CA . ARG B 1 417 ? 30.797 -19.812 -8.156 1 96 417 ARG B CA 1
ATOM 7009 C C . ARG B 1 417 ? 30.578 -21.281 -7.809 1 96 417 ARG B C 1
ATOM 7011 O O . ARG B 1 417 ? 31.516 -21.984 -7.445 1 96 417 ARG B O 1
ATOM 7018 N N . GLY B 1 418 ? 29.406 -21.734 -7.832 1 95.38 418 GLY B N 1
ATOM 7019 C CA . GLY B 1 418 ? 29.094 -23.125 -7.586 1 95.38 418 GLY B CA 1
ATOM 7020 C C . GLY B 1 418 ? 29.281 -23.547 -6.137 1 95.38 418 GLY B C 1
ATOM 7021 O O . GLY B 1 418 ? 29.953 -24.531 -5.855 1 95.38 418 GLY B O 1
ATOM 7022 N N . LYS B 1 419 ? 28.734 -22.719 -5.273 1 96.31 419 LYS B N 1
ATOM 7023 C CA . LYS B 1 419 ? 28.875 -22.984 -3.848 1 96.31 419 LYS B CA 1
ATOM 7024 C C . LYS B 1 419 ? 27.531 -22.844 -3.123 1 96.31 419 LYS B C 1
ATOM 7026 O O . LYS B 1 419 ? 26.75 -21.938 -3.428 1 96.31 419 LYS B O 1
ATOM 7031 N N . VAL B 1 420 ? 27.25 -23.781 -2.279 1 97 420 VAL B N 1
ATOM 7032 C CA . VAL B 1 420 ? 26.141 -23.672 -1.351 1 97 420 VAL B CA 1
ATOM 7033 C C . VAL B 1 420 ? 26.641 -23.797 0.085 1 97 420 VAL B C 1
ATOM 7035 O O . VAL B 1 420 ? 27.297 -24.797 0.43 1 97 420 VAL B O 1
ATOM 7038 N N . THR B 1 421 ? 26.375 -22.781 0.806 1 97.06 421 THR B N 1
ATOM 7039 C CA . THR B 1 421 ? 26.844 -22.75 2.184 1 97.06 421 THR B CA 1
ATOM 7040 C C . THR B 1 421 ? 25.672 -22.734 3.162 1 97.06 421 THR B C 1
ATOM 7042 O O . THR B 1 421 ? 24.688 -22.047 2.941 1 97.06 421 THR B O 1
ATOM 7045 N N . PHE B 1 422 ? 25.781 -23.562 4.188 1 97.44 422 PHE B N 1
ATOM 7046 C CA . PHE B 1 422 ? 24.812 -23.594 5.289 1 97.44 422 PHE B CA 1
ATOM 7047 C C . PHE B 1 422 ? 25.422 -22.969 6.543 1 97.44 422 PHE B C 1
ATOM 7049 O O . PHE B 1 422 ? 26.531 -23.328 6.945 1 97.44 422 PHE B O 1
ATOM 7056 N N . CYS B 1 423 ? 24.656 -22 7.07 1 95.94 423 CYS B N 1
ATOM 7057 C CA . CYS B 1 423 ? 25.219 -21.25 8.195 1 95.94 423 CYS B CA 1
ATOM 7058 C C . CYS B 1 423 ? 24.188 -21.078 9.305 1 95.94 423 CYS B C 1
ATOM 7060 O O . CYS B 1 423 ? 22.984 -21.266 9.078 1 95.94 423 CYS B O 1
ATOM 7062 N N . ASP B 1 424 ? 24.688 -20.891 10.5 1 94.88 424 ASP B N 1
ATOM 7063 C CA . ASP B 1 424 ? 23.875 -20.328 11.57 1 94.88 424 ASP B CA 1
ATOM 7064 C C . ASP B 1 424 ? 23.672 -18.828 11.391 1 94.88 424 ASP B C 1
ATOM 7066 O O . ASP B 1 424 ? 24.641 -18.062 11.477 1 94.88 424 ASP B O 1
ATOM 7070 N N . PRO B 1 425 ? 22.5 -18.422 11.172 1 94.12 425 PRO B N 1
ATOM 7071 C CA . PRO B 1 425 ? 22.281 -17 10.867 1 94.12 425 PRO B CA 1
ATOM 7072 C C . PRO B 1 425 ? 22.531 -16.094 12.07 1 94.12 425 PRO B C 1
ATOM 7074 O O . PRO B 1 425 ? 22.688 -14.883 11.914 1 94.12 425 PRO B O 1
ATOM 7077 N N . VAL B 1 426 ? 22.547 -16.547 13.273 1 90.5 426 VAL B N 1
ATOM 7078 C CA . VAL B 1 426 ? 22.719 -15.758 14.484 1 90.5 426 VAL B CA 1
ATOM 7079 C C . VAL B 1 426 ? 24.141 -15.203 14.523 1 90.5 426 VAL B C 1
ATOM 7081 O O . VAL B 1 426 ? 24.344 -14 14.719 1 90.5 426 VAL B O 1
ATOM 7084 N N . ASP B 1 427 ? 25.141 -16.047 14.336 1 88.12 427 ASP B N 1
ATOM 7085 C CA . ASP B 1 427 ? 26.531 -15.594 14.375 1 88.12 427 ASP B CA 1
ATOM 7086 C C . ASP B 1 427 ? 27.203 -15.742 13.008 1 88.12 427 ASP B C 1
ATOM 7088 O O . ASP B 1 427 ? 28.391 -15.477 12.867 1 88.12 427 ASP B O 1
ATOM 7092 N N . ASN B 1 428 ? 26.5 -16.172 11.984 1 89.62 428 ASN B N 1
ATOM 7093 C CA . ASN B 1 428 ? 26.969 -16.359 10.617 1 89.62 428 ASN B CA 1
ATOM 7094 C C . ASN B 1 428 ? 28.109 -17.359 10.547 1 89.62 428 ASN B C 1
ATOM 7096 O O . ASN B 1 428 ? 29.031 -17.219 9.734 1 89.62 428 ASN B O 1
ATOM 7100 N N . THR B 1 429 ? 28.062 -18.328 11.414 1 90.94 429 THR B N 1
ATOM 7101 C CA . THR B 1 429 ? 29.047 -19.406 11.391 1 90.94 429 THR B CA 1
ATOM 7102 C C . THR B 1 429 ? 28.688 -20.453 10.344 1 90.94 429 THR B C 1
ATOM 7104 O O . THR B 1 429 ? 27.594 -21 10.367 1 90.94 429 THR B O 1
ATOM 7107 N N . PRO B 1 430 ? 29.641 -20.703 9.516 1 93.25 430 PRO B N 1
ATOM 7108 C CA . PRO B 1 430 ? 29.359 -21.719 8.5 1 93.25 430 PRO B CA 1
ATOM 7109 C C . PRO B 1 430 ? 29.391 -23.141 9.07 1 93.25 430 PRO B C 1
ATOM 7111 O O . PRO B 1 430 ? 30.25 -23.469 9.875 1 93.25 430 PRO B O 1
ATOM 7114 N N . LEU B 1 431 ? 28.406 -23.859 8.797 1 93.81 431 LEU B N 1
ATOM 7115 C CA . LEU B 1 431 ? 28.359 -25.266 9.164 1 93.81 431 LEU B CA 1
ATOM 7116 C C . LEU B 1 431 ? 29.047 -26.125 8.109 1 93.81 431 LEU B C 1
ATOM 7118 O O . LEU B 1 431 ? 29.828 -27.016 8.445 1 93.81 431 LEU B O 1
ATOM 7122 N N . CYS B 1 432 ? 28.688 -25.922 6.887 1 93.62 432 CYS B N 1
ATOM 7123 C CA . CYS B 1 432 ? 29.25 -26.688 5.777 1 93.62 432 CYS B CA 1
ATOM 7124 C C . CYS B 1 432 ? 29.094 -25.938 4.465 1 93.62 432 CYS B C 1
ATOM 7126 O O . CYS B 1 432 ? 28.172 -25.125 4.309 1 93.62 432 CYS B O 1
ATOM 7128 N N . THR B 1 433 ? 30.047 -26.125 3.594 1 95.06 433 THR B N 1
ATOM 7129 C CA . THR B 1 433 ? 30 -25.594 2.238 1 95.06 433 THR B CA 1
ATOM 7130 C C . THR B 1 433 ? 30.188 -26.703 1.208 1 95.06 433 THR B C 1
ATOM 7132 O O . THR B 1 433 ? 31.156 -27.453 1.264 1 95.06 433 THR B O 1
ATOM 7135 N N . LEU B 1 434 ? 29.203 -26.797 0.385 1 94.94 434 LEU B N 1
ATOM 7136 C CA . LEU B 1 434 ? 29.281 -27.766 -0.709 1 94.94 434 LEU B CA 1
ATOM 7137 C C . LEU B 1 434 ? 29.594 -27.062 -2.027 1 94.94 434 LEU B C 1
ATOM 7139 O O . LEU B 1 434 ? 29.031 -26 -2.322 1 94.94 434 LEU B O 1
ATOM 7143 N N . THR B 1 435 ? 30.5 -27.672 -2.762 1 94.12 435 THR B N 1
ATOM 7144 C CA . THR B 1 435 ? 30.891 -27.062 -4.031 1 94.12 435 THR B CA 1
ATOM 7145 C C . THR B 1 435 ? 30.438 -27.938 -5.203 1 94.12 435 THR B C 1
ATOM 7147 O O . THR B 1 435 ? 30.578 -29.156 -5.16 1 94.12 435 THR B O 1
ATOM 7150 N N . HIS B 1 436 ? 29.844 -27.312 -6.082 1 92.06 436 HIS B N 1
ATOM 7151 C CA . HIS B 1 436 ? 29.406 -27.953 -7.312 1 92.06 436 HIS B CA 1
ATOM 7152 C C . HIS B 1 436 ? 29.219 -26.938 -8.438 1 92.06 436 HIS B C 1
ATOM 7154 O O . HIS B 1 436 ? 28.672 -25.859 -8.219 1 92.06 436 HIS B O 1
ATOM 7160 N N . THR B 1 437 ? 29.609 -27.344 -9.625 1 92.88 437 THR B N 1
ATOM 7161 C CA . THR B 1 437 ? 29.359 -26.484 -10.781 1 92.88 437 THR B CA 1
ATOM 7162 C C . THR B 1 437 ? 27.953 -26.688 -11.312 1 92.88 437 THR B C 1
ATOM 7164 O O . THR B 1 437 ? 27.656 -27.703 -11.953 1 92.88 437 THR B O 1
ATOM 7167 N N . PHE B 1 438 ? 27.172 -25.703 -11.078 1 92.5 438 PHE B N 1
ATOM 7168 C CA . PHE B 1 438 ? 25.781 -25.781 -11.516 1 92.5 438 PHE B CA 1
ATOM 7169 C C . PHE B 1 438 ? 25.656 -25.453 -13 1 92.5 438 PHE B C 1
ATOM 7171 O O . PHE B 1 438 ? 26.25 -24.484 -13.477 1 92.5 438 PHE B O 1
ATOM 7178 N N . THR B 1 439 ? 24.906 -26.219 -13.734 1 90.81 439 THR B N 1
ATOM 7179 C CA . THR B 1 439 ? 24.734 -26 -15.164 1 90.81 439 THR B CA 1
ATOM 7180 C C . THR B 1 439 ? 23.266 -25.719 -15.492 1 90.81 439 THR B C 1
ATOM 7182 O O . THR B 1 439 ? 22.953 -25.188 -16.562 1 90.81 439 THR B O 1
ATOM 7185 N N . LYS B 1 440 ? 22.438 -26.109 -14.617 1 92.69 440 LYS B N 1
ATOM 7186 C CA . LYS B 1 440 ? 21 -25.922 -14.805 1 92.69 440 LYS B CA 1
ATOM 7187 C C . LYS B 1 440 ? 20.391 -25.203 -13.609 1 92.69 440 LYS B C 1
ATOM 7189 O O . LYS B 1 440 ? 21.078 -24.922 -12.625 1 92.69 440 LYS B O 1
ATOM 7194 N N . ARG B 1 441 ? 19.094 -24.906 -13.797 1 95.12 441 ARG B N 1
ATOM 7195 C CA . ARG B 1 441 ? 18.344 -24.266 -12.727 1 95.12 441 ARG B CA 1
ATOM 7196 C C . ARG B 1 441 ? 18.266 -25.141 -11.492 1 95.12 441 ARG B C 1
ATOM 7198 O O . ARG B 1 441 ? 18.156 -26.375 -11.602 1 95.12 441 ARG B O 1
ATOM 7205 N N . VAL B 1 442 ? 18.438 -24.516 -10.344 1 97.44 442 VAL B N 1
ATOM 7206 C CA . VAL B 1 442 ? 18.328 -25.234 -9.086 1 97.44 442 VAL B CA 1
ATOM 7207 C C . VAL B 1 442 ? 17.188 -24.672 -8.25 1 97.44 442 VAL B C 1
ATOM 7209 O O . VAL B 1 442 ? 16.906 -23.469 -8.297 1 97.44 442 VAL B O 1
ATOM 7212 N N . PHE B 1 443 ? 16.547 -25.578 -7.512 1 97.88 443 PHE B N 1
ATOM 7213 C CA . PHE B 1 443 ? 15.414 -25.172 -6.691 1 97.88 443 PHE B CA 1
ATOM 7214 C C . PHE B 1 443 ? 15.703 -25.406 -5.215 1 97.88 443 PHE B C 1
ATOM 7216 O O . PHE B 1 443 ? 16.328 -26.406 -4.848 1 97.88 443 PHE B O 1
ATOM 7223 N N . PRO B 1 444 ? 15.289 -24.469 -4.379 1 98.25 444 PRO B N 1
ATOM 7224 C CA . PRO B 1 444 ? 15.352 -24.75 -2.941 1 98.25 444 PRO B CA 1
ATOM 7225 C C . PRO B 1 444 ? 14.609 -26.031 -2.559 1 98.25 444 PRO B C 1
ATOM 7227 O O . PRO B 1 444 ? 13.516 -26.297 -3.08 1 98.25 444 PRO B O 1
ATOM 7230 N N . TYR B 1 445 ? 15.203 -26.812 -1.75 1 97.88 445 TYR B N 1
ATOM 7231 C CA . TYR B 1 445 ? 14.703 -28.125 -1.359 1 97.88 445 TYR B CA 1
ATOM 7232 C C . TYR B 1 445 ? 14.398 -28.172 0.134 1 97.88 445 TYR B C 1
ATOM 7234 O O . TYR B 1 445 ? 15.25 -27.812 0.956 1 97.88 445 TYR B O 1
ATOM 7242 N N . PHE B 1 446 ? 13.172 -28.578 0.494 1 98.25 446 PHE B N 1
ATOM 7243 C CA . PHE B 1 446 ? 12.742 -28.688 1.883 1 98.25 446 PHE B CA 1
ATOM 7244 C C . PHE B 1 446 ? 12.133 -30.047 2.154 1 98.25 446 PHE B C 1
ATOM 7246 O O . PHE B 1 446 ? 11.273 -30.516 1.405 1 98.25 446 PHE B O 1
ATOM 7253 N N . ALA B 1 447 ? 12.586 -30.672 3.162 1 97.31 447 ALA B N 1
ATOM 7254 C CA . ALA B 1 447 ? 11.992 -31.938 3.576 1 97.31 447 ALA B CA 1
ATOM 7255 C C . ALA B 1 447 ? 11.891 -32.031 5.098 1 97.31 447 ALA B C 1
ATOM 7257 O O . ALA B 1 447 ? 12.734 -31.484 5.812 1 97.31 447 ALA B O 1
ATOM 7258 N N . THR B 1 448 ? 10.828 -32.625 5.59 1 97.06 448 THR B N 1
ATOM 7259 C CA . THR B 1 448 ? 10.664 -32.812 7.027 1 97.06 448 THR B CA 1
ATOM 7260 C C . THR B 1 448 ? 9.945 -34.094 7.328 1 97.06 448 THR B C 1
ATOM 7262 O O . THR B 1 448 ? 9.031 -34.5 6.598 1 97.06 448 THR B O 1
ATOM 7265 N N . ILE B 1 449 ? 10.414 -34.812 8.344 1 92.94 449 ILE B N 1
ATOM 7266 C CA . ILE B 1 449 ? 9.781 -36.062 8.797 1 92.94 449 ILE B CA 1
ATOM 7267 C C . ILE B 1 449 ? 9.289 -35.875 10.234 1 92.94 449 ILE B C 1
ATOM 7269 O O . ILE B 1 449 ? 8.984 -36.875 10.906 1 92.94 449 ILE B O 1
ATOM 7273 N N . CYS B 1 450 ? 9.281 -34.656 10.672 1 91.31 450 CYS B N 1
ATOM 7274 C CA . CYS B 1 450 ? 8.883 -34.344 12.039 1 91.31 450 CYS B CA 1
ATOM 7275 C C . CYS B 1 450 ? 7.621 -33.469 12.047 1 91.31 450 CYS B C 1
ATOM 7277 O O . CYS B 1 450 ? 7.473 -32.562 11.211 1 91.31 450 CYS B O 1
ATOM 7279 N N . ASN B 1 451 ? 6.699 -33.812 12.992 1 89.75 451 ASN B N 1
ATOM 7280 C CA . ASN B 1 451 ? 5.457 -33.062 13.07 1 89.75 451 ASN B CA 1
ATOM 7281 C C . ASN B 1 451 ? 5.453 -32.125 14.281 1 89.75 451 ASN B C 1
ATOM 7283 O O . ASN B 1 451 ? 4.43 -31.516 14.586 1 89.75 451 A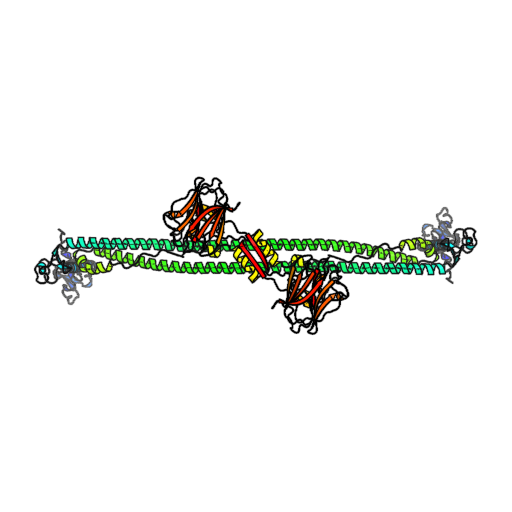SN B O 1
ATOM 7287 N N . ARG B 1 452 ? 6.57 -31.953 14.938 1 90.12 452 ARG B N 1
ATOM 7288 C CA . ARG B 1 452 ? 6.629 -31.109 16.125 1 90.12 452 ARG B CA 1
ATOM 7289 C C . ARG B 1 452 ? 6.617 -29.625 15.75 1 90.12 452 ARG B C 1
ATOM 7291 O O . ARG B 1 452 ? 5.934 -28.828 16.391 1 90.12 452 ARG B O 1
ATOM 7298 N N . SER B 1 453 ? 7.48 -29.328 14.781 1 94.31 453 SER B N 1
ATOM 7299 C CA . SER B 1 453 ? 7.578 -27.938 14.328 1 94.31 453 SER B CA 1
ATOM 7300 C C . SER B 1 453 ? 7.688 -27.859 12.805 1 94.31 453 SER B C 1
ATOM 7302 O O . SER B 1 453 ? 8.359 -28.688 12.188 1 94.31 453 SER B O 1
ATOM 7304 N N . PRO B 1 454 ? 7.02 -26.938 12.281 1 96.94 454 PRO B N 1
ATOM 7305 C CA . PRO B 1 454 ? 7.133 -26.766 10.828 1 96.94 454 PRO B CA 1
ATOM 7306 C C . PRO B 1 454 ? 8.445 -26.109 10.414 1 96.94 454 PRO B C 1
ATOM 7308 O O . PRO B 1 454 ? 9.156 -25.562 11.258 1 96.94 454 PRO B O 1
ATOM 7311 N N . LEU B 1 455 ? 8.891 -26.297 9.164 1 98.06 455 LEU B N 1
ATOM 7312 C CA . LEU B 1 455 ? 9.9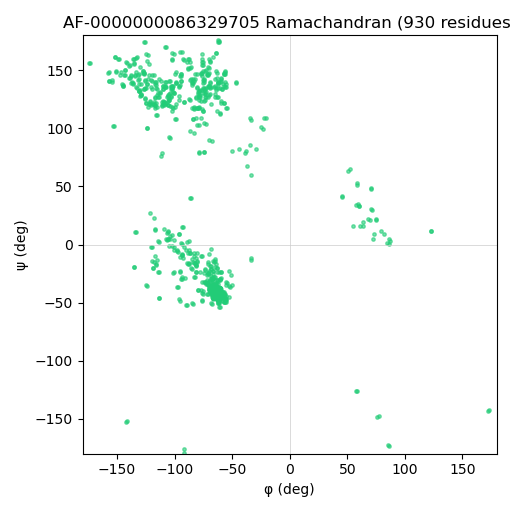38 -25.484 8.555 1 98.06 455 LEU B CA 1
ATOM 7313 C C . LEU B 1 455 ? 9.367 -24.172 8.047 1 98.06 455 LEU B C 1
ATOM 7315 O O . LEU B 1 455 ? 8.492 -24.156 7.18 1 98.06 455 LEU B O 1
ATOM 7319 N N . ARG B 1 456 ? 9.828 -23.094 8.594 1 97.88 456 ARG B N 1
ATOM 7320 C CA . ARG B 1 456 ? 9.281 -21.781 8.25 1 97.88 456 ARG B CA 1
ATOM 7321 C C . ARG B 1 456 ? 10.344 -20.891 7.617 1 97.88 456 ARG B C 1
ATOM 7323 O O . ARG B 1 456 ? 11.367 -20.609 8.234 1 97.88 456 ARG B O 1
ATOM 7330 N N . ILE B 1 457 ? 10.094 -20.438 6.398 1 98.25 457 ILE B N 1
ATOM 7331 C CA . ILE B 1 457 ? 10.977 -19.484 5.75 1 98.25 457 ILE B CA 1
ATOM 7332 C C . ILE B 1 457 ? 10.797 -18.094 6.383 1 98.25 457 ILE B C 1
ATOM 7334 O O . ILE B 1 457 ? 9.664 -17.656 6.598 1 98.25 457 ILE B O 1
ATOM 7338 N N . LEU B 1 458 ? 11.852 -17.422 6.695 1 97.38 458 LEU B N 1
ATOM 7339 C CA . LEU B 1 458 ? 11.797 -16.125 7.367 1 97.38 458 LEU B CA 1
ATOM 7340 C C . LEU B 1 458 ? 11.852 -14.992 6.352 1 97.38 458 LEU B C 1
ATOM 7342 O O . LEU B 1 458 ? 12.508 -15.109 5.312 1 97.38 458 LEU B O 1
ATOM 7346 N N . PRO B 1 459 ? 11.156 -13.953 6.711 1 96.5 459 PRO B N 1
ATOM 7347 C CA . PRO B 1 459 ? 11.164 -12.812 5.797 1 96.5 459 PRO B CA 1
ATOM 7348 C C . PRO B 1 459 ? 12.492 -12.055 5.812 1 96.5 459 PRO B C 1
ATOM 7350 O O . PRO B 1 459 ? 13.188 -12.047 6.828 1 96.5 459 PRO B O 1
ATOM 7353 N N . ALA B 1 460 ? 12.805 -11.469 4.664 1 95 460 ALA B N 1
ATOM 7354 C CA . ALA B 1 460 ? 13.977 -10.609 4.543 1 95 460 ALA B CA 1
ATOM 7355 C C . ALA B 1 460 ? 13.641 -9.164 4.898 1 95 460 ALA B C 1
ATOM 7357 O O . ALA B 1 460 ? 12.477 -8.773 4.895 1 95 460 ALA B O 1
ATOM 7358 N N . LYS B 1 461 ? 14.68 -8.391 5.223 1 91.81 461 LYS B N 1
ATOM 7359 C CA . LYS B 1 461 ? 14.477 -6.984 5.551 1 91.81 461 LYS B CA 1
ATOM 7360 C C . LYS B 1 461 ? 14.312 -6.145 4.289 1 91.81 461 LYS B C 1
ATOM 7362 O O . LYS B 1 461 ? 15.055 -6.309 3.324 1 91.81 461 LYS B O 1
ATOM 7367 N N . VAL B 1 462 ? 13.266 -5.352 4.379 1 93.56 462 VAL B N 1
ATOM 7368 C CA . VAL B 1 462 ? 12.984 -4.457 3.258 1 93.56 462 VAL B CA 1
ATOM 7369 C C . VAL B 1 462 ? 13.266 -3.014 3.666 1 93.56 462 VAL B C 1
ATOM 7371 O O . VAL B 1 462 ? 12.922 -2.6 4.777 1 93.56 462 VAL B O 1
ATOM 7374 N N . SER B 1 463 ? 13.969 -2.244 2.812 1 90.69 463 SER B N 1
ATOM 7375 C CA . SER B 1 463 ? 14.266 -0.838 3.078 1 90.69 463 SER B CA 1
ATOM 7376 C C . SER B 1 463 ? 13.797 0.049 1.928 1 90.69 463 SER B C 1
ATOM 7378 O O . SER B 1 463 ? 13.812 -0.368 0.768 1 90.69 463 SER B O 1
ATOM 7380 N N . VAL B 1 464 ? 13.297 1.145 2.355 1 91.69 464 VAL B N 1
ATOM 7381 C CA . VAL B 1 464 ? 12.859 2.145 1.39 1 91.69 464 VAL B CA 1
ATOM 7382 C C . VAL B 1 464 ? 13.859 3.297 1.345 1 91.69 464 VAL B C 1
ATOM 7384 O O . VAL B 1 464 ? 14.273 3.809 2.387 1 91.69 464 VAL B O 1
ATOM 7387 N N . THR B 1 465 ? 14.312 3.676 0.155 1 89.44 465 THR B N 1
ATOM 7388 C CA . THR B 1 465 ? 15.227 4.801 -0.012 1 89.44 465 THR B CA 1
ATOM 7389 C C . THR B 1 465 ? 14.648 5.824 -0.988 1 89.44 465 THR B C 1
ATOM 7391 O O . THR B 1 465 ? 14.023 5.453 -1.983 1 89.44 465 THR B O 1
ATOM 7394 N N . VAL B 1 466 ? 14.852 7.062 -0.556 1 88.06 466 VAL B N 1
ATOM 7395 C CA . VAL B 1 466 ? 14.43 8.164 -1.419 1 88.06 466 VAL B CA 1
ATOM 7396 C C . VAL B 1 466 ? 15.656 8.812 -2.061 1 88.06 466 VAL B C 1
ATOM 7398 O O . VAL B 1 466 ? 16.625 9.141 -1.37 1 88.06 466 VAL B O 1
ATOM 7401 N N . ASN B 1 467 ? 15.758 8.82 -3.422 1 75.81 467 ASN B N 1
ATOM 7402 C CA . ASN B 1 467 ? 16.875 9.43 -4.148 1 75.81 467 ASN B CA 1
ATOM 7403 C C . ASN B 1 467 ? 16.469 10.758 -4.773 1 75.81 467 ASN B C 1
ATOM 7405 O O . ASN B 1 467 ? 15.328 10.93 -5.211 1 75.81 467 ASN B O 1
#

InterPro domains:
  IPR000315 B-box-type zinc finger [PF00643] (88-125)
  IPR000315 B-box-type zinc finger [PS50119] (83-125)
  IPR000315 B-box-type zinc finger [SM00336] (84-125)
  IPR001841 Zinc finger, RING-type [PS50089] (13-51)
  IPR001841 Zinc finger, RING-type [SM00184] (13-51)
  IPR001870 B30.2/SPRY domain [PS50188] (273-464)
  IPR003877 SPRY domain [SM00449] (342-461)
  IPR003879 Butyrophylin-like, SPRY domain [PR01407] (289-306)
  IPR003879 Butyrophylin-like, SPRY domain [PR01407] (327-351)
  IPR003879 Butyrophylin-like, SPRY domain [PR01407] (357-370)
  IPR003879 Butyrophylin-like, SPRY domain [PR01407] (400-424)
  IPR003879 Butyrophylin-like, SPRY domain [PR01407] (430-448)
  IPR006574 SPRY-associated [PF13765] (293-340)
  IPR006574 SPRY-associated [SM00589] (290-341)
  IPR013083 Zinc finger, RING/FYVE/PHD-type [G3DSA:3.30.40.10] (6-75)
  IPR013320 Concanavalin A-like lectin/glucanase domain superfamily [SSF49899] (288-459)
  IPR017907 Zinc finger, RING-type, conserved site [PS00518] (28-37)
  IPR018957 Zinc finger, C3HC4 RING-type [PF00097] (13-51)
  IPR043136 B30.2/SPRY domain superfamily [G3DSA:2.60.120.920] (275-464)
  IPR050143 Tripartite motif-containing [PTHR24103] (13-448)

Secondary structure (DSSP, 8-state):
--------GGGB-TTT-SBPSSEEE-TTS-EEEGGGSPPP-TTSEEEPTTT--EEEGGG--B-HHHHHHHHHHHHHHHHHHHHHHHTB-TTT--B--EEETTTTEEE-HHHHTSGGGTT--EEEHHHHHHHHHHHHHHHHHHHHHHHHHHHHHHHHHHHHHHHHHHHHHHHHHHHHHHHHHHHHHHHHHHHHHHHHHHHHHHHHHHHHHHHHHHHHHHHHHHHHHHHHHHHHHTS-HHHHHHTHHHHHHHH---PPPPPP--S-S--HHHHHTTHHHHHHHHHHHHT--B-S--B-GGG--TTEEE-TTSSEEEE-PPP-----TTS-SSS-EEEBSS-B-SSEEEEEEE-TT-SEEEEEEEETTS--SS-TTTSS-EEEEEEETTEEEEEETTS--EEE---SPPSEEEEEEETTTTEEEEEETTTTEEEEEEE----S-EEEEEEE--SSS-EEEPPBPEEEEE-/--------GGGB-TTT-SB-SSEEE-TTS-EEEGGGSPPP-TT-EEE-TTT--EEEGGG--B-HHHHHHHHHHHHHHHHHHHHHHHTB-TTT--B--EEETTTTEEE-HHHHTSGGGTT--EEEHHHHHHHHHHHHHHHHHHHHHHHHHHHHHHHHHHHHHHHHHHHHHHHHHHHHHHHHHHHHHHHHHHHHHHHHHHHHHHHHHHHHHHHHHHHHHHHHHHHHHHHHHHHHHTS-HHHHHHTHHHHHHHH---PPPPPP--S-S--HHHHHTTHHHHHHHHHHHHT--B-S--EEGGG--TTEEE-TTSSEEEE-PPP-----TTS-SSS-EEEESS-B-SSEEEEEEE-TT-SEEEEEEEETTS--SS-TTTSS-EEEEEEETTEEEEEETTSPPEEE---SPPSEEEEEEETTTTEEEEEETTTTEEEEEEE----S-EEEEEEE--SSS-EEEPPBPEEEEE-